Protein AF-0000000077541873 (afdb_homodimer)

Sequence (1208 aa):
MEPSPSSVKSMSNCRRSPRWKGTRMNGIYYGPSSLVYFTHRLSTFTKMDFESNFLSAPKFSPSPSHIKTSSQLQREQQDALLDLYWQGYHAVYPVLDEADFRRHYDTLWHSLTGRKPCPLVDIVIALCVHFGSSYTVSDAVALPDQPGYGFYLQSQQLLSQDLEVPSLSTVQCYFLNAIYLLALGQVNSASMIIGSAIRAAESLGLQFGNDRDEMSEGEPRLLTPDSRIWTCLTTLDTQLSLYLGRPFAIQDSQVYSMSQPEPDQVAQLTGPTFTLADVNWLRFQYERQRLFQIVREIQTELVAVSEDVLEDIDSPDFYQHPSSREKCAQYLSQQLKRLKVWIQELPEALKTPRVQGVPFSVDRSALNLSQTEPLWLQRQRLILELDYHTLIMMLTRTFNSFLPTPALGTFSSDNHCMTCVNSAIMVTNMLHQVLNDSEILTGWYQVIDWQRTATFALAGFACGYPICPLSPSARKALTRAAEVFERSGSPDMVQLAQTLKTKCLDIVQAFCARLGIVTPANTPADQQTSPETVDESSVPSTYNVMSIGEEALANIGLGNLSDDPSWAGETPSTLLWGDLMRDLDSGLASSLGHIGVTESSSQTMEPSPSSVKSMSNCRRSPRWKGTRMNGIYYGPSSLVYFTHRLSTFTKMDFESNFLSAPKFSPSPSHIKTSSQLQREQQDALLDLYWQGYHAVYPVLDEADFRRHYDTLWHSLTGRKPCPLVDIVIALCVHFGSSYTVSDAVALPDQPGYGFYLQSQQLLSQDLEVPSLSTVQCYFLNAIYLLALGQVNSASMIIGSAIRAAESLGLQFGNDRDEMSEGEPRLLTPDSRIWTCLTTLDTQLSLYLGRPFAIQDSQVYSMSQPEPDQVAQLTGPTFTLADVNWLRFQYERQRLFQIVREIQTELVAVSEDVLEDIDSPDFYQHPSSREKCAQYLSQQLKRLKVWIQELPEALKTPRVQGVPFSVDRSALNLSQTEPLWLQRQRLILELDYHTLIMMLTRTFNSFLPTPALGTFSSDNHCMTCVNSAIMVTNMLHQVLNDSEILTGWYQVIDWQRTATFALAGFACGYPICPLSPSARKALTRAAEVFERSGSPDMVQLAQTLKTKCLDIVQAFCARLGIVTPANTPADQQTSPETVDESSVPSTYNVMSIGEEALANIGLGNLSDDPSWAGETPSTLLWGDLMRDLDSGLASSLGHIGVTESSSQT

Secondary structure (DSSP, 8-state):
---------------PPPS---EEETTEEE-TTSHHHHHHHHHHHHT---GGGS---------GGGGGGGGG--HHHHHHHHHHHHHTHHHH---S-HHHHHHHHHHTEEETTEEPP-HHHHHHHHHHHHHHHHHHTTSS----SSTTHHHHHHHHHHHHTTTTS--HHHHHHHHHHHHHHHHTT-HHHHHHHHHHHHHHHHHTTGGGTT--TTS-SSS-----THHHHHHHHHHHHHHHHHHHT---SS-GGG----SSPPPHHHHHHH-TT---TT--TTHHHHHHHHHHHHHHHHHHHHHHHHHHHHHHHT-S-STT-HHHHHHHHHHHHHHTHHHHHHHHHS-GGGS--BSSS-TTSSS-PPB---SSS-HHHHHHHHHHHHHHHHHHHHHHGGG----SSPPTT-HHHHHHHHHHHHHHHHHHHHHHHHHHH-STTTT-THHHHHHHHHHHHHHHHHHHSTTSTTHHHHHHHHHHHHHHHHHTT-HHHHHHHHHHHHHHHHHHHHHHHHHT--S-----------SS-----------------HHHHHTTTTT------S-GGG----S-HHHHHHHHHHHHHHHHTT----------/---------------PPPS---EEETTEEE-TTSHHHHHHHHHHHHT---GGGS---------GGGGGGGGG--HHHHHHHHHHHHHTHHHH---S-HHHHHHHHHHTEEETTEEPP-HHHHHHHHHHHHHHHHHHTTSS----SSTTHHHHHHHHHHHHTTTTS--HHHHHHHHHHHHHHHHTT-HHHHHHHHHHHHHHHHHHTGGGTT--TTS-SSS-----HHHHHHHHHHHHHHHHHHHHT---SS-GGG----SSPPPHHHHHHH-TT---TT--TTHHHHHHHHHHHHHHHHHHHHHHHHHHHHHHHT-S-STT-HHHHHHHHHHHHHHTHHHHHHHHHS-GGGS--EESS-TTSSS-PEE---SSS-HHHHHHHHHHHHHHHHHHHHHHGGG----SSPPTT-HHHHHHHHHHHHHHHHHHHHHHHHHHH-STTTT-THHHHHHHHHHHHHHHHHHHSTTSTTHHHHHHHHHHHHHHHHHTT-HHHHHHHHHHHHHHHHHHHHHHHHHT--S-----------SS-----------------HHHHHTTTTT------S-TT-----S-HHHHHHHHHHHHHHHHTT----------

Solvent-accessible surface area (backbone atoms only — not comparable to full-atom values): 68150 Å² total; per-residue (Å²): 135,78,80,75,78,79,74,72,75,73,76,72,69,69,57,63,66,74,57,63,63,52,38,70,56,96,70,33,38,23,14,60,55,8,59,64,28,51,48,48,53,47,20,63,66,70,72,45,85,55,66,74,75,70,52,70,58,74,82,60,71,78,56,78,73,43,55,65,49,62,65,65,58,44,59,72,58,50,53,56,36,50,51,49,33,62,60,45,52,39,66,72,51,64,54,63,48,53,66,62,48,51,54,52,53,54,69,33,48,82,46,80,64,44,61,59,89,46,35,54,62,28,36,51,48,14,43,24,42,38,43,50,48,50,72,45,60,80,48,94,62,84,67,67,94,57,53,30,46,28,25,38,53,50,16,52,56,55,48,68,54,47,38,62,69,61,50,72,63,52,30,45,33,32,50,50,47,23,52,43,30,44,58,66,59,28,54,56,34,19,50,20,40,45,26,24,24,51,42,45,34,50,36,54,42,30,68,51,44,80,70,57,61,82,59,72,87,77,63,70,77,64,76,55,67,47,44,50,38,43,48,52,48,52,42,48,40,48,52,51,18,46,54,40,25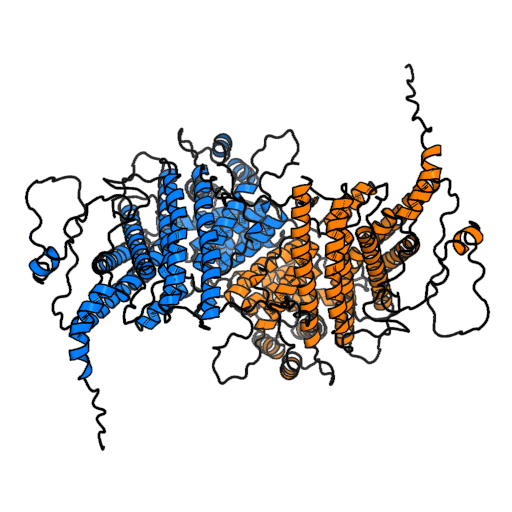,47,77,61,65,68,55,74,84,55,55,59,73,74,88,63,69,79,56,63,68,57,36,48,66,44,36,65,84,61,75,46,95,87,47,59,66,56,46,55,54,46,52,51,40,52,54,47,50,52,50,49,51,48,50,56,51,48,52,53,52,44,49,54,49,24,60,74,68,70,37,57,64,45,67,92,34,49,69,58,38,23,53,50,28,48,52,49,60,62,54,52,50,58,57,53,51,49,59,70,66,47,58,69,88,56,47,54,51,40,56,88,50,63,63,91,57,68,78,73,49,47,76,49,79,68,91,78,58,59,61,58,59,54,35,52,18,48,51,52,45,50,48,49,37,49,51,47,29,51,69,23,48,70,49,58,58,65,48,94,62,80,58,75,81,32,62,48,20,51,48,29,36,51,51,16,31,41,31,17,46,35,50,38,52,50,49,38,48,42,68,71,74,45,69,67,63,66,53,47,58,60,55,61,54,55,44,50,56,22,48,51,38,22,43,48,42,22,57,51,36,49,81,42,87,60,20,48,59,30,47,53,39,29,56,47,40,21,52,38,27,51,75,71,68,33,64,70,54,22,51,48,31,50,51,44,41,52,48,34,50,51,50,37,49,53,52,27,56,72,70,68,48,84,78,77,85,76,65,78,79,79,78,68,80,68,86,75,82,78,72,87,69,84,65,78,73,77,73,78,55,80,77,67,65,64,65,66,55,61,70,68,68,63,80,77,70,78,79,78,81,71,71,87,68,77,60,72,84,54,82,44,70,43,57,54,46,52,60,42,43,69,60,47,56,70,63,65,69,70,75,68,82,75,80,78,78,77,81,122,137,78,80,74,77,78,73,72,75,72,76,73,68,70,58,65,68,75,57,62,63,53,39,72,57,95,70,32,38,23,14,59,55,7,60,65,28,51,47,48,53,47,21,64,67,69,73,44,85,55,65,75,74,71,52,70,60,74,81,61,70,78,53,78,71,44,58,68,49,59,64,65,60,43,59,71,57,50,53,56,36,50,50,49,34,61,60,45,52,36,65,73,52,61,52,63,47,52,66,63,49,53,54,52,54,55,68,33,48,83,46,80,66,43,60,60,89,44,36,54,62,28,35,53,48,16,43,22,43,39,43,51,48,50,71,47,59,80,49,92,62,85,67,68,93,57,52,31,46,29,24,39,53,49,15,53,56,54,47,67,54,46,39,62,68,62,49,72,62,51,30,46,34,30,50,49,46,22,51,43,30,45,58,68,59,28,56,55,33,20,49,20,38,44,27,25,24,51,41,46,34,50,37,53,42,31,66,52,43,80,70,56,60,80,59,71,86,78,62,72,78,64,79,54,63,47,42,48,39,43,49,52,47,52,39,48,40,48,52,50,17,46,53,39,25,47,77,61,63,69,54,74,84,55,54,59,74,75,89,63,68,78,55,62,69,56,36,46,66,46,36,64,83,62,75,47,96,86,47,59,65,55,46,55,55,47,53,51,40,51,52,47,50,52,51,48,52,50,51,55,50,50,51,53,52,45,48,53,49,26,60,72,67,71,37,58,64,44,67,92,35,49,71,58,37,22,53,49,26,49,51,48,60,62,53,52,53,58,57,52,50,49,60,71,68,48,57,70,89,57,46,54,51,40,57,89,49,62,63,92,56,67,78,71,50,47,76,49,82,68,90,78,60,59,59,56,60,54,33,52,18,49,50,53,47,50,49,50,36,49,52,48,28,52,69,23,49,69,48,58,57,66,49,94,63,82,58,74,82,32,60,47,22,52,47,28,36,50,51,17,33,41,30,17,46,34,49,37,52,51,48,36,49,43,68,71,74,44,68,66,62,66,54,46,58,59,55,61,54,56,45,50,56,22,47,50,38,21,44,47,42,23,59,50,36,48,81,41,87,59,21,47,58,29,48,53,39,29,56,48,40,22,52,39,26,52,75,70,69,32,64,72,53,23,52,47,31,49,52,44,41,51,49,34,51,50,51,36,49,51,52,27,58,72,69,70,49,84,79,77,86,74,65,77,80,81,77,72,80,70,86,74,83,78,72,87,69,86,67,77,74,78,72,78,54,81,77,66,63,66,65,65,53,61,70,67,69,62,77,78,70,78,80,76,82,72,70,87,68,79,61,73,85,57,82,43,70,48,56,53,45,53,58,43,45,68,60,47,56,70,63,64,69,70,78,67,83,76,78,77,77,74,82,121

InterPro domains:
  IPR007219 Xylanolytic transcriptional activator, regulatory domain [PF04082] (82-264)
  IPR007219 Xylanolytic transcriptional activator, regulatory domain [SM00906] (190-265)
  IPR051127 Fungal secondary metabolite regulators [PTHR47424] (26-578)

Nearest PDB structures (foldseek):
  7woo-assembly1_C  TM=1.713E-01  e=4.174E+00  Saccharomyces cerevisiae
  6t46-assembly2_G  TM=2.284E-01  e=9.263E+00  Bacillus subtilis subsp. natto
  1p5q-assembly1_A  TM=2.040E-01  e=8.901E+00  Homo sapiens
  7woo-assembly1_C  TM=1.726E-01  e=3.791E+00  Saccharomyces cerevisiae
  6t46-assembly2_G  TM=1.375E-01  e=5.237E+00  Bacillus subtilis subsp. natto

Radius of gyration: 34.83 Å; Cα contacts (8 Å, |Δi|>4): 1444; chains: 2; bounding box: 116×115×93 Å

Structure (mmCIF, N/CA/C/O backbone):
data_AF-0000000077541873-model_v1
#
loop_
_entity.id
_entity.type
_entity.pdbx_description
1 polymer 'Fungal-specific transcription factor domain-containing protein'
#
loop_
_atom_site.group_PDB
_atom_site.id
_atom_site.type_symbol
_atom_site.label_atom_id
_atom_site.label_alt_id
_atom_site.label_comp_id
_atom_site.label_asym_id
_atom_site.label_entity_id
_atom_site.label_seq_id
_atom_site.pdbx_PDB_ins_code
_atom_site.Cartn_x
_atom_site.Cartn_y
_atom_site.Cartn_z
_atom_site.occupancy
_atom_site.B_iso_or_equiv
_atom_site.auth_seq_id
_atom_site.auth_comp_id
_atom_site.auth_asym_id
_atom_site.auth_atom_id
_atom_site.pdbx_PDB_model_num
ATOM 1 N N . MET A 1 1 ? 27.984 -4.566 48.969 1 25.05 1 MET A N 1
ATOM 2 C CA . MET A 1 1 ? 27.312 -5.371 47.969 1 25.05 1 MET A CA 1
ATOM 3 C C . MET A 1 1 ? 26.75 -4.488 46.844 1 25.05 1 MET A C 1
ATOM 5 O O . MET A 1 1 ? 25.891 -3.643 47.094 1 25.05 1 MET A O 1
ATOM 9 N N . GLU A 1 2 ? 27.484 -4.145 45.781 1 28.77 2 GLU A N 1
ATOM 10 C CA . GLU A 1 2 ? 27.375 -3.053 44.844 1 28.77 2 GLU A CA 1
ATOM 11 C C . GLU A 1 2 ? 26.25 -3.314 43.844 1 28.77 2 GLU A C 1
ATOM 13 O O . GLU A 1 2 ? 26.125 -4.43 43.312 1 28.77 2 GLU A O 1
ATOM 18 N N . PRO A 1 3 ? 25.109 -2.568 44 1 31.61 3 PRO A N 1
ATOM 19 C CA . PRO A 1 3 ? 23.891 -2.857 43.25 1 31.61 3 PRO A CA 1
ATOM 20 C C . PRO A 1 3 ? 24.141 -2.949 41.719 1 31.61 3 PRO A C 1
ATOM 22 O O . PRO A 1 3 ? 25.047 -2.285 41.219 1 31.61 3 PRO A O 1
ATOM 25 N N . SER A 1 4 ? 24.062 -4.18 41.219 1 31.34 4 SER A N 1
ATOM 26 C CA . SER A 1 4 ? 24.328 -4.523 39.812 1 31.34 4 SER A CA 1
ATOM 27 C C . SER A 1 4 ? 23.531 -3.641 38.875 1 31.34 4 SER A C 1
ATOM 29 O O . SER A 1 4 ? 22.344 -3.389 39.094 1 31.34 4 SER A O 1
ATOM 31 N N . PRO A 1 5 ? 24.156 -2.725 38.062 1 30.03 5 PRO A N 1
ATOM 32 C CA . PRO A 1 5 ? 23.594 -1.719 37.156 1 30.03 5 PRO A CA 1
ATOM 33 C C . PRO A 1 5 ? 22.609 -2.314 36.156 1 30.03 5 PRO A C 1
ATOM 35 O O . PRO A 1 5 ? 22.859 -3.391 35.625 1 30.03 5 PRO A O 1
ATOM 38 N N . SER A 1 6 ? 21.328 -2.27 36.5 1 29.52 6 SER A N 1
ATOM 39 C CA . SER A 1 6 ? 20.219 -2.664 35.625 1 29.52 6 SER A CA 1
ATOM 40 C C . SER A 1 6 ? 20.391 -2.1 34.219 1 29.52 6 SER A C 1
ATOM 42 O O . SER A 1 6 ? 20.484 -0.883 34.062 1 29.52 6 SER A O 1
ATOM 44 N N . SER A 1 7 ? 21.172 -2.764 33.375 1 28.52 7 SER A N 1
ATOM 45 C CA . SER A 1 7 ? 21.391 -2.463 31.969 1 28.52 7 SER A CA 1
ATOM 46 C C . SER A 1 7 ? 20.078 -2.189 31.234 1 28.52 7 SER A C 1
ATOM 48 O O . SER A 1 7 ? 19.25 -3.086 31.094 1 28.52 7 SER A O 1
ATOM 50 N N . VAL A 1 8 ? 19.438 -1.098 31.438 1 27.73 8 VAL A N 1
ATOM 51 C CA . VAL A 1 8 ? 18.391 -0.653 30.516 1 27.73 8 VAL A CA 1
ATOM 52 C C . VAL A 1 8 ? 18.812 -0.907 29.078 1 27.73 8 VAL A C 1
ATOM 54 O O . VAL A 1 8 ? 19.766 -0.292 28.578 1 27.73 8 VAL A O 1
ATOM 57 N N . LYS A 1 9 ? 18.781 -2.092 28.656 1 33.31 9 LYS A N 1
ATOM 58 C CA . LYS A 1 9 ? 18.859 -2.436 27.25 1 33.31 9 LYS A CA 1
ATOM 59 C C . LYS A 1 9 ? 18.203 -1.354 26.375 1 33.31 9 LYS A C 1
ATOM 61 O O . LYS A 1 9 ? 17.016 -1.085 26.516 1 33.31 9 LYS A O 1
ATOM 66 N N . SER A 1 10 ? 18.844 -0.292 26.094 1 31.42 10 SER A N 1
ATOM 67 C CA . SER A 1 10 ? 18.578 0.799 25.156 1 31.42 10 SER A CA 1
ATOM 68 C C . SER A 1 10 ? 17.75 0.32 23.969 1 31.42 10 SER A C 1
ATOM 70 O O . SER A 1 10 ? 18.141 -0.633 23.281 1 31.42 10 SER A O 1
ATOM 72 N N . MET A 1 11 ? 16.547 0.347 23.938 1 35.97 11 MET A N 1
ATOM 73 C CA . MET A 1 11 ? 15.484 0.248 22.953 1 35.97 11 MET A CA 1
ATOM 74 C C . MET A 1 11 ? 15.898 0.916 21.641 1 35.97 11 MET A C 1
ATOM 76 O O . MET A 1 11 ? 15.055 1.179 20.781 1 35.97 11 MET A O 1
ATOM 80 N N . SER A 1 12 ? 16.984 1.573 21.562 1 38.5 12 SER A N 1
ATOM 81 C CA . SER A 1 12 ? 17.266 2.217 20.281 1 38.5 12 SER A CA 1
ATOM 82 C C . SER A 1 12 ? 17.25 1.208 19.141 1 38.5 12 SER A C 1
ATOM 84 O O . SER A 1 12 ? 18.281 0.954 18.516 1 38.5 12 SER A O 1
ATOM 86 N N . ASN A 1 13 ? 16.812 0.017 19.25 1 42.41 13 ASN A N 1
ATOM 87 C CA . ASN A 1 13 ? 17.062 -0.954 18.203 1 42.41 13 ASN A CA 1
ATOM 88 C C . ASN A 1 13 ? 16.672 -0.409 16.828 1 42.41 13 ASN A C 1
ATOM 90 O O . ASN A 1 13 ? 15.484 -0.316 16.5 1 42.41 13 ASN A O 1
ATOM 94 N N . CYS A 1 14 ? 17.5 0.522 16.406 1 50.59 14 CYS A N 1
ATOM 95 C CA . CYS A 1 14 ? 17.484 0.955 15.008 1 50.59 14 CYS A CA 1
ATOM 96 C C . CYS A 1 14 ? 17.172 -0.212 14.078 1 50.59 14 CYS A C 1
ATOM 98 O O . CYS A 1 14 ? 17.922 -1.192 14.031 1 50.59 14 CYS A O 1
ATOM 100 N N . ARG A 1 15 ? 16.047 -0.416 13.812 1 60.12 15 ARG A N 1
ATOM 101 C CA . ARG A 1 15 ? 15.703 -1.483 12.875 1 60.12 15 ARG A CA 1
ATOM 102 C C . ARG A 1 15 ? 16.594 -1.424 11.641 1 60.12 15 ARG A C 1
ATOM 104 O O . ARG A 1 15 ? 16.75 -0.362 11.031 1 60.12 15 ARG A O 1
ATOM 111 N N . ARG A 1 16 ? 17.469 -2.406 11.523 1 65.25 16 ARG A N 1
ATOM 112 C CA . ARG A 1 16 ? 18.406 -2.557 10.414 1 65.25 16 ARG A CA 1
ATOM 113 C C . ARG A 1 16 ? 17.719 -3.162 9.195 1 65.25 16 ARG A C 1
ATOM 115 O O . ARG A 1 16 ? 16.719 -3.869 9.328 1 65.25 16 ARG A O 1
ATOM 122 N N . SER A 1 17 ? 18.172 -2.762 8.07 1 73.94 17 SER A N 1
ATOM 123 C CA . SER A 1 17 ? 17.719 -3.324 6.801 1 73.94 17 SER A CA 1
ATOM 124 C C . SER A 1 17 ? 17.906 -4.84 6.77 1 73.94 17 SER A C 1
ATOM 126 O O . SER A 1 17 ? 18.844 -5.367 7.359 1 73.94 17 SER A O 1
ATOM 128 N N . PRO A 1 18 ? 16.969 -5.531 6.172 1 81.69 18 PRO A N 1
ATOM 129 C CA . PRO A 1 18 ? 17.109 -6.984 6.055 1 81.69 18 PRO A CA 1
ATOM 130 C C . PRO A 1 18 ? 18.422 -7.402 5.414 1 81.69 18 PRO A C 1
ATOM 132 O O . PRO A 1 18 ? 18.922 -6.723 4.508 1 81.69 18 PRO A O 1
ATOM 135 N N . ARG A 1 19 ? 18.922 -8.43 5.863 1 82.5 19 ARG A N 1
ATOM 136 C CA . ARG A 1 19 ? 20.188 -8.93 5.332 1 82.5 19 ARG A CA 1
ATOM 137 C C . ARG A 1 19 ? 19.984 -9.656 4.008 1 82.5 19 ARG A C 1
ATOM 139 O O . ARG A 1 19 ? 20.797 -9.547 3.094 1 82.5 19 ARG A O 1
ATOM 146 N N . TRP A 1 20 ? 18.938 -10.383 3.996 1 90 20 TRP A N 1
ATOM 147 C CA . TRP A 1 20 ? 18.641 -11.133 2.779 1 90 20 TRP A CA 1
ATOM 148 C C . TRP A 1 20 ? 17.922 -10.25 1.758 1 90 20 TRP A C 1
ATOM 150 O O . TRP A 1 20 ? 16.703 -10.094 1.813 1 90 20 TRP A O 1
ATOM 160 N N . LYS A 1 21 ? 18.562 -9.742 0.713 1 86.38 21 LYS A N 1
ATOM 161 C CA . LYS A 1 21 ? 18 -8.703 -0.153 1 86.38 21 LYS A CA 1
ATOM 162 C C . LYS A 1 21 ? 17.578 -9.281 -1.497 1 86.38 21 LYS A C 1
ATOM 164 O O . LYS A 1 21 ? 16.828 -8.641 -2.25 1 86.38 21 LYS A O 1
ATOM 169 N N . GLY A 1 22 ? 17.891 -10.445 -1.858 1 91.69 22 GLY A N 1
ATOM 170 C CA . GLY A 1 22 ? 17.5 -10.969 -3.154 1 91.69 22 GLY A CA 1
ATOM 171 C C . GLY A 1 22 ? 18.391 -10.508 -4.289 1 91.69 22 GLY A C 1
ATOM 172 O O . GLY A 1 22 ? 19.609 -10.469 -4.148 1 91.69 22 GLY A O 1
ATOM 173 N N . THR A 1 23 ? 17.719 -10.164 -5.434 1 91.12 23 THR A N 1
ATOM 174 C CA . THR A 1 23 ? 18.5 -9.789 -6.598 1 91.12 23 THR A CA 1
ATOM 175 C C . THR A 1 23 ? 17.828 -8.664 -7.371 1 91.12 23 THR A C 1
ATOM 177 O O . THR A 1 23 ? 16.672 -8.305 -7.082 1 91.12 23 THR A O 1
ATOM 180 N N . ARG A 1 24 ? 18.609 -8.086 -8.258 1 88.75 24 ARG A N 1
ATOM 181 C CA . ARG A 1 24 ? 18.094 -7.082 -9.18 1 88.75 24 ARG A CA 1
ATOM 182 C C . ARG A 1 24 ? 18.234 -7.539 -10.625 1 88.75 24 ARG A C 1
ATOM 184 O O . ARG A 1 24 ? 19.281 -8.062 -11.016 1 88.75 24 ARG A O 1
ATOM 191 N N . MET A 1 25 ? 17.141 -7.453 -11.25 1 87 25 MET A N 1
ATOM 192 C CA . MET A 1 25 ? 17.141 -7.77 -12.672 1 87 25 MET A CA 1
ATOM 193 C C . MET A 1 25 ? 16.656 -6.578 -13.492 1 87 25 MET A C 1
ATOM 195 O O . MET A 1 25 ? 15.531 -6.117 -13.32 1 87 25 MET A O 1
ATOM 199 N N . ASN A 1 26 ? 17.438 -6.09 -14.352 1 81 26 ASN A N 1
ATOM 200 C CA . ASN A 1 26 ? 17.125 -4.938 -15.195 1 81 26 ASN A CA 1
ATOM 201 C C . ASN A 1 26 ? 16.641 -3.75 -14.359 1 81 26 ASN A C 1
ATOM 203 O O . ASN A 1 26 ? 15.633 -3.119 -14.688 1 81 26 ASN A O 1
ATOM 207 N N . GLY A 1 27 ? 17.219 -3.613 -13.273 1 84.19 27 GLY A N 1
ATOM 208 C CA . GLY A 1 27 ? 16.938 -2.465 -12.43 1 84.19 27 GLY A CA 1
ATOM 209 C C . GLY A 1 27 ? 15.789 -2.697 -11.461 1 84.19 27 GLY A C 1
ATOM 210 O O . GLY A 1 27 ? 15.531 -1.865 -10.594 1 84.19 27 GLY A O 1
ATOM 211 N N . ILE A 1 28 ? 15.148 -3.82 -11.586 1 91.62 28 ILE A N 1
ATOM 212 C CA . ILE A 1 28 ? 13.992 -4.113 -10.75 1 91.62 28 ILE A CA 1
ATOM 213 C C . ILE A 1 28 ? 14.391 -5.102 -9.656 1 91.62 28 ILE A C 1
ATOM 215 O O . ILE A 1 28 ? 15.102 -6.074 -9.914 1 91.62 28 ILE A O 1
ATOM 219 N N . TYR A 1 29 ? 13.969 -4.805 -8.5 1 92.81 29 TYR A N 1
ATOM 220 C CA . TYR A 1 29 ? 14.305 -5.613 -7.336 1 92.81 29 TYR A CA 1
ATOM 221 C C . TYR A 1 29 ? 13.359 -6.797 -7.199 1 92.81 29 TYR A C 1
ATOM 223 O O . TYR A 1 29 ? 12.141 -6.637 -7.309 1 92.81 29 TYR A O 1
ATOM 231 N N . TYR A 1 30 ? 13.883 -7.957 -6.949 1 94.56 30 TYR A N 1
ATOM 232 C CA . TYR A 1 30 ? 13.148 -9.18 -6.629 1 94.56 30 TYR A CA 1
ATOM 233 C C . TYR A 1 30 ? 13.688 -9.812 -5.352 1 94.56 30 TYR A C 1
ATOM 235 O O . TYR A 1 30 ? 14.891 -10.078 -5.238 1 94.56 30 TYR A O 1
ATOM 243 N N . GLY A 1 31 ? 12.82 -10.062 -4.438 1 94.5 31 GLY A N 1
ATOM 244 C CA . GLY A 1 31 ? 13.211 -10.547 -3.123 1 94.5 31 GLY A CA 1
ATOM 245 C C . GLY A 1 31 ? 13.617 -12.008 -3.127 1 94.5 31 GLY A C 1
ATOM 246 O O . GLY A 1 31 ? 13.57 -12.672 -4.168 1 94.5 31 GLY A O 1
ATOM 247 N N . PRO A 1 32 ? 13.992 -12.508 -2.012 1 93.12 32 PRO A N 1
ATOM 248 C CA . PRO A 1 32 ? 14.562 -13.852 -1.913 1 93.12 32 PRO A CA 1
ATOM 249 C C . PRO A 1 32 ? 13.547 -14.945 -2.219 1 93.12 32 PRO A C 1
ATOM 251 O O . PRO A 1 32 ? 13.914 -16.031 -2.66 1 93.12 32 PRO A O 1
ATOM 254 N N . SER A 1 33 ? 12.32 -14.703 -1.966 1 92.44 33 SER A N 1
ATOM 255 C CA . SER A 1 33 ? 11.305 -15.727 -2.186 1 92.44 33 SER A CA 1
ATOM 256 C C . SER A 1 33 ? 10.828 -15.727 -3.631 1 92.44 33 SER A C 1
ATOM 258 O O . SER A 1 33 ? 10.039 -16.594 -4.031 1 92.44 33 SER A O 1
ATOM 260 N N . SER A 1 34 ? 11.328 -14.844 -4.422 1 95.25 34 SER A N 1
ATOM 261 C CA . SER A 1 34 ? 10.844 -14.68 -5.789 1 95.25 34 SER A CA 1
ATOM 262 C C . SER A 1 34 ? 11.414 -15.75 -6.711 1 95.25 34 SER A C 1
ATOM 264 O O . SER A 1 34 ? 12.492 -16.297 -6.449 1 95.25 34 SER A O 1
ATOM 266 N N . LEU A 1 35 ? 10.633 -16.016 -7.738 1 94.19 35 LEU A N 1
ATOM 267 C CA . LEU A 1 35 ? 11.117 -16.922 -8.773 1 94.19 35 LEU A CA 1
ATOM 268 C C . LEU A 1 35 ? 12.336 -16.328 -9.484 1 94.19 35 LEU A C 1
ATOM 270 O O . LEU A 1 35 ? 13.258 -17.062 -9.852 1 94.19 35 LEU A O 1
ATOM 274 N N . VAL A 1 36 ? 12.375 -15.062 -9.625 1 93.31 36 VAL A N 1
ATOM 275 C CA . VAL A 1 36 ? 13.469 -14.383 -10.32 1 93.31 36 VAL A CA 1
ATOM 276 C C . VAL A 1 36 ? 14.773 -14.586 -9.555 1 93.31 36 VAL A C 1
ATOM 278 O O . VAL A 1 36 ? 15.82 -14.828 -10.156 1 93.31 36 VAL A O 1
ATOM 281 N N . TYR A 1 37 ? 14.703 -14.484 -8.258 1 94.12 37 TYR A N 1
ATOM 282 C CA . TYR A 1 37 ? 15.898 -14.727 -7.457 1 94.12 37 TYR A CA 1
ATOM 283 C C . TYR A 1 37 ? 16.359 -16.172 -7.598 1 94.12 37 TYR A C 1
ATOM 285 O O . TYR A 1 37 ? 17.562 -16.422 -7.715 1 94.12 37 TYR A O 1
ATOM 293 N N . PHE A 1 38 ? 15.477 -17.094 -7.531 1 95.12 38 PHE A N 1
ATOM 294 C CA . PHE A 1 38 ? 15.789 -18.5 -7.703 1 95.12 38 PHE A CA 1
ATOM 295 C C . PHE A 1 38 ? 16.453 -18.75 -9.055 1 95.12 38 PHE A C 1
ATOM 297 O O . PHE A 1 38 ? 17.453 -19.469 -9.133 1 95.12 38 PHE A O 1
ATOM 304 N N . THR A 1 39 ? 15.891 -18.156 -10.102 1 93.25 39 THR A N 1
ATOM 305 C CA . THR A 1 39 ? 16.406 -18.344 -11.445 1 93.25 39 THR A CA 1
ATOM 306 C C . THR A 1 39 ? 17.781 -17.688 -11.594 1 93.25 39 THR A C 1
ATOM 308 O O . THR A 1 39 ? 18.641 -18.172 -12.336 1 93.25 39 THR A O 1
ATOM 311 N N . HIS A 1 40 ? 17.938 -16.641 -10.938 1 92.44 40 HIS A N 1
ATOM 312 C CA . HIS A 1 40 ? 19.25 -16 -10.93 1 92.44 40 HIS A CA 1
ATOM 313 C C . HIS A 1 40 ? 20.312 -16.922 -10.344 1 92.44 40 HIS A C 1
ATOM 315 O O . HIS A 1 40 ? 21.406 -17.047 -10.891 1 92.44 40 HIS A O 1
ATOM 321 N N . ARG A 1 41 ? 19.984 -17.484 -9.242 1 93 41 ARG A N 1
ATOM 322 C CA . ARG A 1 41 ? 20.906 -18.422 -8.609 1 93 41 ARG A CA 1
ATOM 323 C C . ARG A 1 41 ? 21.156 -19.641 -9.508 1 93 41 ARG A C 1
ATOM 325 O O . ARG A 1 41 ? 22.281 -20.125 -9.609 1 93 41 ARG A O 1
ATOM 332 N N . LEU A 1 42 ? 20.078 -20.109 -10.102 1 92.94 42 LEU A N 1
ATOM 333 C CA . LEU A 1 42 ? 20.203 -21.234 -11.031 1 92.94 42 LEU A CA 1
ATOM 334 C C . LEU A 1 42 ? 21.094 -20.859 -12.203 1 92.94 42 LEU A C 1
ATOM 336 O O . LEU A 1 42 ? 21.938 -21.656 -12.633 1 92.94 42 LEU A O 1
ATOM 340 N N . SER A 1 43 ? 20.875 -19.656 -12.703 1 90.88 43 SER A N 1
ATOM 341 C CA . SER A 1 43 ? 21.688 -19.172 -13.82 1 90.88 43 SER A CA 1
ATOM 342 C C . SER A 1 43 ? 23.156 -19.094 -13.438 1 90.88 43 SER A C 1
ATOM 344 O O . SER A 1 43 ? 24.031 -19.438 -14.242 1 90.88 43 SER A O 1
ATOM 346 N N . THR A 1 44 ? 23.391 -18.625 -12.297 1 88.19 44 THR A N 1
ATOM 347 C CA . THR A 1 44 ? 24.766 -18.531 -11.805 1 88.19 44 THR A CA 1
ATOM 348 C C . THR A 1 44 ? 25.391 -19.922 -11.672 1 88.19 44 THR A C 1
ATOM 350 O O . THR A 1 44 ? 26.547 -20.125 -12.016 1 88.19 44 THR A O 1
ATOM 353 N N . PHE A 1 45 ? 24.672 -20.844 -11.242 1 88.5 45 PHE A N 1
ATOM 354 C CA . PHE A 1 45 ? 25.125 -22.203 -11.031 1 88.5 45 PHE A CA 1
ATOM 355 C C . PHE A 1 45 ? 25.391 -22.891 -12.359 1 88.5 45 PHE A C 1
ATOM 357 O O . PHE A 1 45 ? 26.406 -23.594 -12.516 1 88.5 45 PHE A O 1
ATOM 364 N N . THR A 1 46 ? 24.5 -22.719 -13.266 1 86.81 46 THR A N 1
ATOM 365 C CA . THR A 1 46 ? 24.578 -23.422 -14.539 1 86.81 46 THR A CA 1
ATOM 366 C C . THR A 1 46 ? 25.406 -22.625 -15.539 1 86.81 46 THR A C 1
ATOM 368 O O . THR A 1 46 ? 25.75 -23.125 -16.609 1 86.81 46 THR A O 1
ATOM 371 N N . LYS A 1 47 ? 25.688 -21.328 -15.25 1 81.12 47 LYS A N 1
ATOM 372 C CA . LYS A 1 47 ? 26.375 -20.406 -16.156 1 81.12 47 LYS A CA 1
ATOM 373 C C . LYS A 1 47 ? 25.562 -20.172 -17.422 1 81.12 47 LYS A C 1
ATOM 375 O O . LYS A 1 47 ? 26.141 -20.141 -18.531 1 81.12 47 LYS A O 1
ATOM 380 N N . MET A 1 48 ? 24.281 -20.25 -17.219 1 78.62 48 MET A N 1
ATOM 381 C CA . MET A 1 48 ? 23.344 -19.922 -18.297 1 78.62 48 MET A CA 1
ATOM 382 C C . MET A 1 48 ? 22.766 -18.531 -18.094 1 78.62 48 MET A C 1
ATOM 384 O O . MET A 1 48 ? 22.594 -18.078 -16.969 1 78.62 48 MET A O 1
ATOM 388 N N . ASP A 1 49 ? 22.609 -17.859 -19.219 1 71.88 49 ASP A N 1
ATOM 389 C CA . ASP A 1 49 ? 21.969 -16.547 -19.141 1 71.88 49 ASP A CA 1
ATOM 390 C C . ASP A 1 49 ? 20.469 -16.656 -19.406 1 71.88 49 ASP A C 1
ATOM 392 O O . ASP A 1 49 ? 20.047 -16.969 -20.531 1 71.88 49 ASP A O 1
ATOM 396 N N . PHE A 1 50 ? 19.766 -16.656 -18.344 1 65.88 50 PHE A N 1
ATOM 397 C CA . PHE A 1 50 ? 18.312 -16.734 -18.453 1 65.88 50 PHE A CA 1
ATOM 398 C C . PHE A 1 50 ? 17.703 -15.336 -18.594 1 65.88 50 PHE A C 1
ATOM 400 O O . PHE A 1 50 ? 16.484 -15.188 -18.672 1 65.88 50 PHE A O 1
ATOM 407 N N . GLU A 1 51 ? 18.547 -14.297 -18.484 1 59.97 51 GLU A N 1
ATOM 408 C CA . GLU A 1 51 ? 18.062 -12.922 -18.344 1 59.97 51 GLU A CA 1
ATOM 409 C C . GLU A 1 51 ? 17.062 -12.578 -19.438 1 59.97 51 GLU A C 1
ATOM 411 O O . GLU A 1 51 ? 16.094 -11.859 -19.188 1 59.97 51 GLU A O 1
ATOM 416 N N . SER A 1 52 ? 17.312 -13.109 -20.516 1 52.62 52 SER A N 1
ATOM 417 C CA . SER A 1 52 ? 16.453 -12.742 -21.641 1 52.62 52 SER A CA 1
ATOM 418 C C . SER A 1 52 ? 15.039 -13.281 -21.453 1 52.62 52 SER A C 1
ATOM 420 O O . SER A 1 52 ? 14.086 -12.75 -22.031 1 52.62 52 SER A O 1
ATOM 422 N N . ASN A 1 53 ? 14.953 -14.297 -20.656 1 53.75 53 ASN A N 1
ATOM 423 C CA . ASN A 1 53 ? 13.672 -15 -20.594 1 53.75 53 ASN A CA 1
ATOM 424 C C . ASN A 1 53 ? 12.734 -14.359 -19.578 1 53.75 53 ASN A C 1
ATOM 426 O O . ASN A 1 53 ? 11.539 -14.664 -19.562 1 53.75 53 ASN A O 1
ATOM 430 N N . PHE A 1 54 ? 13.352 -13.648 -18.703 1 53.34 54 PHE A N 1
ATOM 431 C CA . PHE A 1 54 ? 12.477 -12.969 -17.75 1 53.34 54 PHE A CA 1
ATOM 432 C C . PHE A 1 54 ? 12.125 -11.57 -18.25 1 53.34 54 PHE A C 1
ATOM 434 O O . PHE A 1 54 ? 11.445 -10.82 -17.547 1 53.34 54 PHE A O 1
ATOM 441 N N . LEU A 1 55 ? 12.734 -11.344 -19.391 1 50.09 55 LEU A N 1
ATOM 442 C CA . LEU A 1 55 ? 12.617 -9.977 -19.891 1 50.09 55 LEU A CA 1
ATOM 443 C C . LEU A 1 55 ? 11.156 -9.562 -19.984 1 50.09 55 LEU A C 1
ATOM 445 O O . LEU A 1 55 ? 10.273 -10.406 -20.156 1 50.09 55 LEU A O 1
ATOM 449 N N . SER A 1 56 ? 10.984 -8.273 -19.641 1 51.88 56 SER A N 1
ATOM 450 C CA . SER A 1 56 ? 9.883 -7.34 -19.406 1 51.88 56 SER A CA 1
ATOM 451 C C . SER A 1 56 ? 8.844 -7.43 -20.516 1 51.88 56 SER A C 1
ATOM 453 O O . SER A 1 56 ? 9.195 -7.645 -21.688 1 51.88 56 SER A O 1
ATOM 455 N N . ALA A 1 57 ? 7.707 -7.762 -20.141 1 53.34 57 ALA A N 1
ATOM 456 C CA . ALA A 1 57 ? 6.547 -7.551 -21 1 53.34 57 ALA A CA 1
ATOM 457 C C . ALA A 1 57 ? 6.809 -6.441 -22.016 1 53.34 57 ALA A C 1
ATOM 459 O O . ALA A 1 57 ? 7.48 -5.453 -21.703 1 53.34 57 ALA A O 1
ATOM 460 N N . PRO A 1 58 ? 6.75 -6.777 -23.25 1 50.47 58 PRO A N 1
ATOM 461 C CA . PRO A 1 58 ? 6.938 -5.758 -24.281 1 50.47 58 PRO A CA 1
ATOM 462 C C . PRO A 1 58 ? 6.348 -4.406 -23.891 1 50.47 58 PRO A C 1
ATOM 464 O O . PRO A 1 58 ? 5.348 -4.348 -23.172 1 50.47 58 PRO A O 1
ATOM 467 N N . LYS A 1 59 ? 7.223 -3.418 -23.969 1 53.69 59 LYS A N 1
ATOM 468 C CA . LYS A 1 59 ? 6.75 -2.045 -23.812 1 53.69 59 LYS A CA 1
ATOM 469 C C . LYS A 1 59 ? 5.508 -1.792 -24.672 1 53.69 59 LYS A C 1
ATOM 471 O O . LYS A 1 59 ? 5.488 -2.129 -25.859 1 53.69 59 LYS A O 1
ATOM 476 N N . PHE A 1 60 ? 4.402 -1.684 -23.969 1 52.53 60 PHE A N 1
ATOM 477 C CA . PHE A 1 60 ? 3.148 -1.437 -24.672 1 52.53 60 PHE A CA 1
ATOM 478 C C . PHE A 1 60 ? 3.084 0 -25.172 1 52.53 60 PHE A C 1
ATOM 480 O O . PHE A 1 60 ? 3.254 0.943 -24.406 1 52.53 60 PHE A O 1
ATOM 487 N N . SER A 1 61 ? 3.578 0.326 -26.422 1 51.41 61 SER A N 1
ATOM 488 C CA . SER A 1 61 ? 3.336 1.654 -26.969 1 51.41 61 SER A CA 1
ATOM 489 C C . SER A 1 61 ? 1.865 1.843 -27.328 1 51.41 61 SER A C 1
ATOM 491 O O . SER A 1 61 ? 1.321 1.103 -28.156 1 51.41 61 SER A O 1
ATOM 493 N N . PRO A 1 62 ? 1.204 2.547 -26.453 1 51.06 62 PRO A N 1
ATOM 494 C CA . PRO A 1 62 ? -0.194 2.783 -26.812 1 51.06 62 PRO A CA 1
ATOM 495 C C . PRO A 1 62 ? -0.344 3.336 -28.234 1 51.06 62 PRO A C 1
ATOM 497 O O . PRO A 1 62 ? 0.29 4.336 -28.578 1 51.06 62 PRO A O 1
ATOM 500 N N . SER A 1 63 ? -0.529 2.668 -29.141 1 48.19 63 SER A N 1
ATOM 501 C CA . SER A 1 63 ? -0.925 3.369 -30.359 1 48.19 63 SER A CA 1
ATOM 502 C C . SER A 1 63 ? -2.217 4.152 -30.141 1 48.19 63 SER A C 1
ATOM 504 O O . SER A 1 63 ? -3.186 3.625 -29.594 1 48.19 63 SER A O 1
ATOM 506 N N . PRO A 1 64 ? -2.18 5.48 -30.141 1 48.03 64 PRO A N 1
ATOM 507 C CA . PRO A 1 64 ? -3.369 6.328 -30.031 1 48.03 64 PRO A CA 1
ATOM 508 C C . PRO A 1 64 ? -4.613 5.676 -30.625 1 48.03 64 PRO A C 1
ATOM 510 O O . PRO A 1 64 ? -5.734 5.957 -30.203 1 48.03 64 PRO A O 1
ATOM 513 N N . SER A 1 65 ? -4.484 5.012 -31.562 1 47.97 65 SER A N 1
ATOM 514 C CA . SER A 1 65 ? -5.605 4.449 -32.312 1 47.97 65 SER A CA 1
ATOM 515 C C . SER A 1 65 ? -6.383 3.447 -31.469 1 47.97 65 SER A C 1
ATOM 517 O O . SER A 1 65 ? -7.52 3.096 -31.797 1 47.97 65 SER A O 1
ATOM 519 N N . HIS A 1 66 ? -5.875 3.002 -30.5 1 50.03 66 HIS A N 1
ATOM 520 C CA . HIS A 1 66 ? -6.465 1.883 -29.766 1 50.03 66 HIS A CA 1
ATOM 521 C C . HIS A 1 66 ? -7.578 2.355 -28.828 1 50.03 66 HIS A C 1
ATOM 523 O O . HIS A 1 66 ? -8.414 1.556 -28.406 1 50.03 66 HIS A O 1
ATOM 529 N N . ILE A 1 67 ? -7.516 3.619 -28.344 1 49.66 67 ILE A N 1
ATOM 530 C CA . ILE A 1 67 ? -8.539 4.141 -27.453 1 49.66 67 ILE A CA 1
ATOM 531 C C . ILE A 1 67 ? -9.867 4.262 -28.188 1 49.66 67 ILE A C 1
ATOM 533 O O . ILE A 1 67 ? -10.938 4.277 -27.578 1 49.66 67 ILE A O 1
ATOM 537 N N . LYS A 1 68 ? -9.906 4.52 -29.469 1 49.62 68 LYS A N 1
ATOM 538 C CA . LYS A 1 68 ? -11.117 4.742 -30.25 1 49.62 68 LYS A CA 1
ATOM 539 C C . LYS A 1 68 ? -11.992 3.494 -30.266 1 49.62 68 LYS A C 1
ATOM 541 O O . LYS A 1 68 ? -13.102 3.516 -30.812 1 49.62 68 LYS A O 1
ATOM 546 N N . THR A 1 69 ? -11.539 2.406 -29.766 1 51.06 69 THR A N 1
ATOM 547 C CA . THR A 1 69 ? -12.133 1.09 -29.953 1 51.06 69 THR A CA 1
ATOM 548 C C . THR A 1 69 ? -13.406 0.947 -29.125 1 51.06 69 THR A C 1
ATOM 550 O O . THR A 1 69 ? -14.266 0.124 -29.422 1 51.06 69 THR A O 1
ATOM 553 N N . SER A 1 70 ? -13.484 1.572 -27.906 1 52.25 70 SER A N 1
ATOM 554 C CA . SER A 1 70 ? -14.641 1.266 -27.062 1 52.25 70 SER A CA 1
ATOM 555 C C . SER A 1 70 ? -15.945 1.6 -27.781 1 52.25 70 SER A C 1
ATOM 557 O O . SER A 1 70 ? -16.953 0.922 -27.578 1 52.25 70 SER A O 1
ATOM 559 N N . SER A 1 71 ? -15.875 2.658 -28.547 1 54.66 71 SER A N 1
ATOM 560 C CA . SER A 1 71 ? -17.094 3.119 -29.203 1 54.66 71 SER A CA 1
ATOM 561 C C . SER A 1 71 ? -17.484 2.195 -30.344 1 54.66 71 SER A C 1
ATOM 563 O O . SER A 1 71 ? -18.578 2.312 -30.891 1 54.66 71 SER A O 1
ATOM 565 N N . GLN A 1 72 ? -16.672 1.129 -30.375 1 64.5 72 GLN A N 1
ATOM 566 C CA . GLN A 1 72 ? -16.938 0.528 -31.672 1 64.5 72 GLN A CA 1
ATOM 567 C C . GLN A 1 72 ? -17.703 -0.791 -31.516 1 64.5 72 GLN A C 1
ATOM 569 O O . GLN A 1 72 ? -18.234 -1.32 -32.5 1 64.5 72 GLN A O 1
ATOM 574 N N . LEU A 1 73 ? -17.797 -1.294 -30.156 1 79.88 73 LEU A N 1
ATOM 575 C CA . LEU A 1 73 ? -18.484 -2.57 -30.047 1 79.88 73 LEU A CA 1
ATOM 576 C C . LEU A 1 73 ? -19.984 -2.357 -29.844 1 79.88 73 LEU A C 1
ATOM 578 O O . LEU A 1 73 ? -20.391 -1.519 -29.047 1 79.88 73 LEU A O 1
ATOM 582 N N . GLN A 1 74 ? -20.766 -3.09 -30.641 1 82.75 74 GLN A N 1
ATOM 583 C CA . GLN A 1 74 ? -22.219 -3.027 -30.531 1 82.75 74 GLN A CA 1
ATOM 584 C C . GLN A 1 74 ? -22.688 -3.705 -29.25 1 82.75 74 GLN A C 1
ATOM 586 O O . GLN A 1 74 ? -21.922 -4.43 -28.594 1 82.75 74 GLN A O 1
ATOM 591 N N . ARG A 1 75 ? -23.906 -3.484 -28.953 1 87.56 75 ARG A N 1
ATOM 592 C CA . ARG A 1 75 ? -24.469 -3.98 -27.703 1 87.56 75 ARG A CA 1
ATOM 593 C C . ARG A 1 75 ? -24.438 -5.504 -27.656 1 87.56 75 ARG A C 1
ATOM 595 O O . ARG A 1 75 ? -24.031 -6.09 -26.656 1 87.56 75 ARG A O 1
ATOM 602 N N . GLU A 1 76 ? -24.828 -6.121 -28.734 1 85.69 76 GLU A N 1
ATOM 603 C CA . GLU A 1 76 ? -24.875 -7.582 -28.781 1 85.69 76 GLU A CA 1
ATOM 604 C C . GLU A 1 76 ? -23.484 -8.188 -28.562 1 85.69 76 GLU A C 1
ATOM 606 O O . GLU A 1 76 ? -23.359 -9.227 -27.906 1 85.69 76 GLU A O 1
ATOM 611 N N . GLN A 1 77 ? -22.531 -7.551 -29.078 1 86.06 77 GLN A N 1
ATOM 612 C CA . GLN A 1 77 ? -21.172 -8.023 -28.922 1 86.06 77 GLN A CA 1
ATOM 613 C C . GLN A 1 77 ? -20.703 -7.887 -27.469 1 86.06 77 GLN A C 1
ATOM 615 O O . GLN A 1 77 ? -20.078 -8.789 -26.922 1 86.06 77 GLN A O 1
ATOM 620 N N . GLN A 1 78 ? -21.016 -6.797 -26.844 1 89.75 78 GLN A N 1
ATOM 621 C CA . GLN A 1 78 ? -20.625 -6.59 -25.453 1 89.75 78 GLN A CA 1
ATOM 622 C C . GLN A 1 78 ? -21.375 -7.535 -24.531 1 89.75 78 GLN A C 1
ATOM 624 O O . GLN A 1 78 ? -20.797 -8.047 -23.562 1 89.75 78 GLN A O 1
ATOM 629 N N . ASP A 1 79 ? -22.625 -7.801 -24.859 1 89.62 79 ASP A N 1
ATOM 630 C CA . ASP A 1 79 ? -23.391 -8.742 -24.062 1 89.62 79 ASP A CA 1
ATOM 631 C C . ASP A 1 79 ? -22.781 -10.141 -24.109 1 89.62 79 ASP A C 1
ATOM 633 O O . ASP A 1 79 ? -22.719 -10.828 -23.078 1 89.62 79 ASP A O 1
ATOM 637 N N . ALA A 1 80 ? -22.359 -10.477 -25.234 1 88.44 80 ALA A N 1
ATOM 638 C CA . ALA A 1 80 ? -21.703 -11.781 -25.391 1 88.44 80 ALA A CA 1
ATOM 639 C C . ALA A 1 80 ? -20.406 -11.844 -24.578 1 88.44 80 ALA A C 1
ATOM 641 O O . ALA A 1 80 ? -20.078 -12.875 -24 1 88.44 80 ALA A O 1
ATOM 642 N N . LEU A 1 81 ? -19.688 -10.805 -24.625 1 89.69 81 LEU A N 1
ATOM 643 C CA . LEU A 1 81 ? -18.453 -10.727 -23.859 1 89.69 81 LEU A CA 1
ATOM 644 C C . LEU A 1 81 ? -18.75 -10.797 -22.359 1 89.69 81 LEU A C 1
ATOM 646 O O . LEU A 1 81 ? -18.031 -11.477 -21.609 1 89.69 81 LEU A O 1
ATOM 650 N N . LEU A 1 82 ? -19.75 -10.141 -21.922 1 92.44 82 LEU A N 1
ATOM 651 C CA . LEU A 1 82 ? -20.094 -10.125 -20.5 1 92.44 82 LEU A CA 1
ATOM 652 C C . LEU A 1 82 ? -20.469 -11.523 -20.016 1 92.44 82 LEU A C 1
ATOM 654 O O . LEU A 1 82 ? -20.234 -11.867 -18.859 1 92.44 82 LEU A O 1
ATOM 658 N N . ASP A 1 83 ? -20.969 -12.305 -20.891 1 88.38 83 ASP A N 1
ATOM 659 C CA . ASP A 1 83 ? -21.297 -13.68 -20.531 1 88.38 83 ASP A CA 1
ATOM 660 C C . ASP A 1 83 ? -20.047 -14.477 -20.203 1 88.38 83 ASP A C 1
ATOM 662 O O . ASP A 1 83 ? -20.062 -15.344 -19.328 1 88.38 83 ASP A O 1
ATOM 666 N N . LEU A 1 84 ? -18.984 -14.148 -20.844 1 87 84 LEU A N 1
ATOM 667 C CA . LEU A 1 84 ? -17.719 -14.805 -20.562 1 87 84 LEU A CA 1
ATOM 668 C C . LEU A 1 84 ? -17.234 -14.453 -19.156 1 87 84 LEU A C 1
ATOM 670 O O . LEU A 1 84 ? -16.672 -15.305 -18.469 1 87 84 LEU A O 1
ATOM 674 N N . TYR A 1 85 ? -17.5 -13.234 -18.828 1 92.75 85 TYR A N 1
ATOM 675 C CA . TYR A 1 85 ? -17.094 -12.812 -17.5 1 92.75 85 TYR A CA 1
ATOM 676 C C . TYR A 1 85 ? -17.828 -13.617 -16.422 1 92.75 85 TYR A C 1
ATOM 678 O O . TYR A 1 85 ? -17.203 -14.125 -15.492 1 92.75 85 TYR A O 1
ATOM 686 N N . TRP A 1 86 ? -19.062 -13.727 -16.547 1 90.56 86 TRP A N 1
ATOM 687 C CA . TRP A 1 86 ? -19.906 -14.336 -15.523 1 90.56 86 TRP A CA 1
ATOM 688 C C . TRP A 1 86 ? -19.656 -15.836 -15.438 1 90.56 86 TRP A C 1
ATOM 690 O O . TRP A 1 86 ? -19.734 -16.422 -14.352 1 90.56 86 TRP A O 1
ATOM 700 N N . GLN A 1 87 ? -19.188 -16.422 -16.5 1 83.81 87 GLN A N 1
ATOM 701 C CA . GLN A 1 87 ? -18.953 -17.859 -16.516 1 83.81 87 GLN A CA 1
ATOM 702 C C . GLN A 1 87 ? -17.516 -18.188 -16.109 1 83.81 87 GLN A C 1
ATOM 704 O O . GLN A 1 87 ? -17.219 -19.312 -15.695 1 83.81 87 GLN A O 1
ATOM 709 N N . GLY A 1 88 ? -16.719 -17.219 -16.188 1 88.5 88 GLY A N 1
ATOM 710 C CA . GLY A 1 88 ? -15.305 -17.484 -15.945 1 88.5 88 GLY A CA 1
ATOM 711 C C . GLY A 1 88 ? -14.766 -16.719 -14.75 1 88.5 88 GLY A C 1
ATOM 712 O O . GLY A 1 88 ? -14.719 -17.266 -13.633 1 88.5 88 GLY A O 1
ATOM 713 N N . TYR A 1 89 ? -14.617 -15.445 -14.922 1 92.81 89 TYR A N 1
ATOM 714 C CA . TYR A 1 89 ? -13.922 -14.633 -13.93 1 92.81 89 TYR A CA 1
ATOM 715 C C . TYR A 1 89 ? -14.766 -14.492 -12.664 1 92.81 89 TYR A C 1
ATOM 717 O O . TYR A 1 89 ? -14.227 -14.461 -11.555 1 92.81 89 TYR A O 1
ATOM 725 N N . HIS A 1 90 ? -16.016 -14.406 -12.789 1 93.81 90 HIS A N 1
ATOM 726 C CA . HIS A 1 90 ? -16.891 -14.195 -11.641 1 93.81 90 HIS A CA 1
ATOM 727 C C . HIS A 1 90 ? -16.844 -15.383 -10.688 1 93.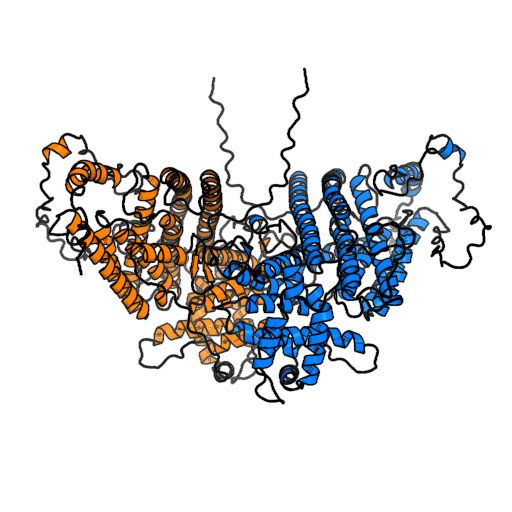81 90 HIS A C 1
ATOM 729 O O . HIS A 1 90 ? -16.922 -15.211 -9.469 1 93.81 90 HIS A O 1
ATOM 735 N N . ALA A 1 91 ? -16.688 -16.531 -11.227 1 92.5 91 ALA A N 1
ATOM 736 C CA . ALA A 1 91 ? -16.625 -17.734 -10.414 1 92.5 91 ALA A CA 1
ATOM 737 C C . ALA A 1 91 ? -15.344 -17.797 -9.594 1 92.5 91 ALA A C 1
ATOM 739 O O . ALA A 1 91 ? -15.305 -18.438 -8.539 1 92.5 91 ALA A O 1
ATOM 740 N N . VAL A 1 92 ? -14.352 -17.141 -10.039 1 94.19 92 VAL A N 1
ATOM 741 C CA . VAL A 1 92 ? -13.047 -17.188 -9.375 1 94.19 92 VAL A CA 1
ATOM 742 C C . VAL A 1 92 ? -12.867 -15.938 -8.516 1 94.19 92 VAL A C 1
ATOM 744 O O . VAL A 1 92 ? -12.312 -16.016 -7.418 1 94.19 92 VAL A O 1
ATOM 747 N N . TYR A 1 93 ? -13.328 -14.844 -9.078 1 94.88 93 TYR A N 1
ATOM 748 C CA . TYR A 1 93 ? -13.25 -13.562 -8.391 1 94.88 93 TYR A CA 1
ATOM 749 C C . TYR A 1 93 ? -14.633 -12.953 -8.219 1 94.88 93 TYR A C 1
ATOM 751 O O . TYR A 1 93 ? -15.031 -12.086 -9.008 1 94.88 93 TYR A O 1
ATOM 759 N N . PRO A 1 94 ? -15.281 -13.336 -7.156 1 93.38 94 PRO A N 1
ATOM 760 C CA . PRO A 1 94 ? -16.656 -12.836 -6.977 1 93.38 94 PRO A CA 1
ATOM 761 C C . PRO A 1 94 ? -16.688 -11.445 -6.355 1 93.38 94 PRO A C 1
ATOM 763 O O . PRO A 1 94 ? -17.281 -11.25 -5.293 1 93.38 94 PRO A O 1
ATOM 766 N N . VAL A 1 95 ? -16.266 -10.477 -7.09 1 94.19 95 VAL A N 1
ATOM 767 C CA . VAL A 1 95 ? -16.156 -9.125 -6.547 1 94.19 95 VAL A CA 1
ATOM 768 C C . VAL A 1 95 ? -17.312 -8.266 -7.043 1 94.19 95 VAL A C 1
ATOM 770 O O . VAL A 1 95 ? -17.484 -7.129 -6.602 1 94.19 95 VAL A O 1
ATOM 773 N N . LEU A 1 96 ? -18.109 -8.812 -7.973 1 93.12 96 LEU A N 1
ATOM 774 C CA . LEU A 1 96 ? -19.25 -8.094 -8.508 1 93.12 96 LEU A CA 1
ATOM 775 C C . LEU A 1 96 ? -20.547 -8.82 -8.172 1 93.12 96 LEU A C 1
ATOM 777 O O . LEU A 1 96 ? -20.547 -10.031 -7.941 1 93.12 96 LEU A O 1
ATOM 781 N N . ASP A 1 97 ? -21.547 -8.008 -8.07 1 87.38 97 ASP A N 1
ATOM 782 C CA . ASP A 1 97 ? -22.906 -8.539 -8.062 1 87.38 97 ASP A CA 1
ATOM 783 C C . ASP A 1 97 ? -23.531 -8.484 -9.461 1 87.38 97 ASP A C 1
ATOM 785 O O . ASP A 1 97 ? -23.688 -7.41 -10.031 1 87.38 97 ASP A O 1
ATOM 789 N N . GLU A 1 98 ? -23.938 -9.617 -9.93 1 89.44 98 GLU A N 1
ATOM 790 C CA . GLU A 1 98 ? -24.359 -9.703 -11.32 1 89.44 98 GLU A CA 1
ATOM 791 C C . GLU A 1 98 ? -25.609 -8.883 -11.57 1 89.44 98 GLU A C 1
ATOM 793 O O . GLU A 1 98 ? -25.703 -8.164 -12.57 1 89.44 98 GLU A O 1
ATOM 798 N N . ALA A 1 99 ? -26.547 -8.984 -10.68 1 87.19 99 ALA A N 1
ATOM 799 C CA . ALA A 1 99 ? -27.812 -8.281 -10.867 1 87.19 99 ALA A CA 1
ATOM 800 C C . ALA A 1 99 ? -27.594 -6.77 -10.852 1 87.19 99 ALA A C 1
ATOM 802 O O . ALA A 1 99 ? -28.109 -6.055 -11.727 1 87.19 99 ALA A O 1
ATOM 803 N N . ASP A 1 100 ? -26.859 -6.336 -9.938 1 87.5 100 ASP A N 1
ATOM 804 C CA . ASP A 1 100 ? -26.578 -4.906 -9.828 1 87.5 100 ASP A CA 1
ATOM 805 C C . ASP A 1 100 ? -25.781 -4.406 -11.023 1 87.5 100 ASP A C 1
ATOM 807 O O . ASP A 1 100 ? -26.016 -3.307 -11.523 1 87.5 100 ASP A O 1
ATOM 811 N N . PHE A 1 101 ? -24.875 -5.195 -11.484 1 93.06 101 PHE A N 1
ATOM 812 C CA . PHE A 1 101 ? -24.031 -4.836 -12.625 1 93.06 101 PHE A CA 1
ATOM 813 C C . PHE A 1 101 ? -24.859 -4.723 -13.898 1 93.06 101 PHE A C 1
ATOM 815 O O . PHE A 1 101 ? -24.734 -3.754 -14.648 1 93.06 101 PHE A O 1
ATOM 822 N N . ARG A 1 102 ? -25.703 -5.656 -14.109 1 91.5 102 ARG A N 1
ATOM 823 C CA . ARG A 1 102 ? -26.516 -5.668 -15.32 1 91.5 102 ARG A CA 1
ATOM 824 C C . ARG A 1 102 ? -27.5 -4.5 -15.328 1 91.5 102 ARG A C 1
ATOM 826 O O . ARG A 1 102 ? -27.734 -3.891 -16.375 1 91.5 102 ARG A O 1
ATOM 833 N N . ARG A 1 103 ? -28.047 -4.238 -14.156 1 92.31 103 ARG A N 1
ATOM 834 C CA . ARG A 1 103 ? -28.938 -3.092 -14.055 1 92.31 103 ARG A CA 1
ATOM 835 C C . ARG A 1 103 ? -28.219 -1.799 -14.414 1 92.31 103 ARG A C 1
ATOM 837 O O . ARG A 1 103 ? -28.719 -0.992 -15.195 1 92.31 103 ARG A O 1
ATOM 844 N N . HIS A 1 104 ? -27.094 -1.68 -13.859 1 93.5 104 HIS A N 1
ATOM 845 C CA . HIS A 1 104 ? -26.297 -0.49 -14.133 1 93.5 104 HIS A CA 1
ATOM 846 C C . HIS A 1 104 ? -25.891 -0.433 -15.602 1 93.5 104 HIS A C 1
ATOM 848 O O . HIS A 1 104 ? -25.969 0.622 -16.234 1 93.5 104 HIS A O 1
ATOM 854 N N . TYR A 1 105 ? -25.5 -1.543 -16.125 1 94.75 105 TYR A N 1
ATOM 855 C CA . TYR A 1 105 ? -25.078 -1.659 -17.516 1 94.75 105 TYR A CA 1
ATOM 856 C C . TYR A 1 105 ? -26.203 -1.245 -18.453 1 94.75 105 TYR A C 1
ATOM 858 O O . TYR A 1 105 ? -25.969 -0.544 -19.453 1 94.75 105 TYR A O 1
ATOM 866 N N . ASP A 1 106 ? -27.375 -1.532 -18.141 1 93.56 106 ASP A N 1
ATOM 867 C CA . ASP A 1 106 ? -28.516 -1.201 -18.969 1 93.56 106 ASP A CA 1
ATOM 868 C C . ASP A 1 106 ? -28.781 0.304 -18.969 1 93.56 106 ASP A C 1
ATOM 870 O O . ASP A 1 106 ? -29.188 0.862 -20 1 93.56 106 ASP A O 1
ATOM 874 N N . THR A 1 107 ? -28.438 0.926 -17.891 1 93.62 107 THR A N 1
ATOM 875 C CA . THR A 1 107 ? -28.688 2.361 -17.781 1 93.62 107 THR A CA 1
ATOM 876 C C . THR A 1 107 ? -27.688 3.141 -18.641 1 93.62 107 THR A C 1
ATOM 878 O O . THR A 1 107 ? -27.922 4.309 -18.969 1 93.62 107 THR A O 1
ATOM 881 N N . LEU A 1 108 ? -26.625 2.525 -19 1 93.69 108 LEU A N 1
ATOM 882 C CA . LEU A 1 108 ? -25.562 3.219 -19.719 1 93.69 108 LEU A CA 1
ATOM 883 C C . LEU A 1 108 ? -25.906 3.334 -21.203 1 93.69 108 LEU A C 1
ATOM 885 O O . LEU A 1 108 ? -25.266 4.105 -21.938 1 93.69 108 LEU A O 1
ATOM 889 N N . TRP A 1 109 ? -26.859 2.537 -21.609 1 90.19 109 TRP A N 1
ATOM 890 C CA . TRP A 1 109 ? -27.203 2.52 -23.016 1 90.19 109 TRP A CA 1
ATOM 891 C C . TRP A 1 109 ? -28.297 3.521 -23.328 1 90.19 109 TRP A C 1
ATOM 893 O O . TRP A 1 109 ? -29.406 3.432 -22.781 1 90.19 109 TRP A O 1
ATOM 903 N N . HIS A 1 110 ? -27.859 4.684 -23.938 1 79.88 110 HIS A N 1
ATOM 904 C CA . HIS A 1 110 ? -28.875 5.621 -24.406 1 79.88 110 HIS A CA 1
ATOM 905 C C . HIS A 1 110 ? -29.281 5.316 -25.844 1 79.88 110 HIS A C 1
ATOM 907 O O . HIS A 1 110 ? -30.391 5.656 -26.266 1 79.88 110 HIS A O 1
ATOM 913 N N . SER A 1 111 ? -28.344 4.969 -26.609 1 74 111 SER A N 1
ATOM 914 C CA . SER A 1 111 ? -28.594 4.543 -27.984 1 74 111 SER A CA 1
ATOM 915 C C . SER A 1 111 ? -27.969 3.178 -28.266 1 74 111 SER A C 1
ATOM 917 O O . SER A 1 111 ? -27.141 2.697 -27.484 1 74 111 SER A O 1
ATOM 919 N N . LEU A 1 112 ? -28.578 2.625 -29.344 1 66 112 LEU A N 1
ATOM 920 C CA . LEU A 1 112 ? -28.109 1.285 -29.672 1 66 112 LEU A CA 1
ATOM 921 C C . LEU A 1 112 ? -26.656 1.312 -30.125 1 66 112 LEU A C 1
ATOM 923 O O . LEU A 1 112 ? -25.969 0.288 -30.078 1 66 112 LEU A O 1
ATOM 927 N N . THR A 1 113 ? -26.156 2.445 -30.438 1 66.38 113 THR A N 1
ATOM 928 C CA . THR A 1 113 ? -24.844 2.498 -31.078 1 66.38 113 THR A CA 1
ATOM 929 C C . THR A 1 113 ? -23.766 2.871 -30.078 1 66.38 113 THR A C 1
ATOM 931 O O . THR A 1 113 ? -22.578 2.648 -30.312 1 66.38 113 THR A O 1
ATOM 934 N N . GLY A 1 114 ? -24.234 3.277 -28.859 1 78.25 114 GLY A N 1
ATOM 935 C CA . GLY A 1 114 ? -23.125 3.646 -28 1 78.25 114 GLY A CA 1
ATOM 936 C C . GLY A 1 114 ? -23.531 3.783 -26.531 1 78.25 114 GLY A C 1
ATOM 937 O O . GLY A 1 114 ? -24.641 4.23 -26.234 1 78.25 114 GLY A O 1
ATOM 938 N N . ARG A 1 115 ? -22.672 3.18 -25.641 1 87.12 115 ARG A N 1
ATOM 939 C CA . ARG A 1 115 ? -22.938 3.336 -24.219 1 87.12 115 ARG A CA 1
ATOM 940 C C . ARG A 1 115 ? -22.031 4.406 -23.609 1 87.12 115 ARG A C 1
ATOM 942 O O . ARG A 1 115 ? -20.953 4.695 -24.125 1 87.12 115 ARG A O 1
ATOM 949 N N . LYS A 1 116 ? -22.531 5.004 -22.594 1 89.88 116 LYS A N 1
ATOM 950 C CA . LYS A 1 116 ? -21.719 5.922 -21.828 1 89.88 116 LYS A CA 1
ATOM 951 C C . LYS A 1 116 ? -20.531 5.199 -21.188 1 89.88 116 LYS A C 1
ATOM 953 O O . LYS A 1 116 ? -20.656 4.078 -20.703 1 89.88 116 LYS A O 1
ATOM 958 N N . PRO A 1 117 ? -19.391 5.875 -21.266 1 89.56 117 PRO A N 1
ATOM 959 C CA . PRO A 1 117 ? -18.219 5.254 -20.641 1 89.56 117 PRO A CA 1
ATOM 960 C C . PRO A 1 117 ? -18.391 5.062 -19.125 1 89.56 117 PRO A C 1
ATOM 962 O O . PRO A 1 117 ? -19 5.906 -18.453 1 89.56 117 PRO A O 1
ATOM 965 N N . CYS A 1 118 ? -17.953 3.947 -18.688 1 94.31 118 CYS A N 1
ATOM 966 C CA . CYS A 1 118 ? -17.984 3.564 -17.266 1 94.31 118 CYS A CA 1
ATOM 967 C C . CYS A 1 118 ? -16.766 2.717 -16.906 1 94.31 118 CYS A C 1
ATOM 969 O O . CYS A 1 118 ? -16.516 1.688 -17.531 1 94.31 118 CYS A O 1
ATOM 971 N N . PRO A 1 119 ? -16.078 3.156 -15.922 1 95.12 119 PRO A N 1
ATOM 972 C CA . PRO A 1 119 ? -14.82 2.461 -15.617 1 95.12 119 PRO A CA 1
ATOM 973 C C . PRO A 1 119 ? -15.023 0.974 -15.336 1 95.12 119 PRO A C 1
ATOM 975 O O . PRO A 1 119 ? -14.281 0.137 -15.859 1 95.12 119 PRO A O 1
ATOM 978 N N . LEU A 1 120 ? -15.992 0.608 -14.602 1 96.5 120 LEU A N 1
ATOM 979 C CA . LEU A 1 120 ? -16.219 -0.776 -14.195 1 96.5 120 LEU A CA 1
ATOM 980 C C . LEU A 1 120 ? -16.594 -1.642 -15.398 1 96.5 120 LEU A C 1
ATOM 982 O O . LEU A 1 120 ? -16.047 -2.732 -15.57 1 96.5 120 LEU A O 1
ATOM 986 N N . VAL A 1 121 ? -17.5 -1.158 -16.203 1 96.44 121 VAL A N 1
ATOM 987 C CA . VAL A 1 121 ? -17.938 -1.918 -17.375 1 96.44 121 VAL A CA 1
ATOM 988 C C . VAL A 1 121 ? -16.766 -2.047 -18.359 1 96.44 121 VAL A C 1
ATOM 990 O O . VAL A 1 121 ? -16.562 -3.113 -18.953 1 96.44 121 VAL A O 1
ATOM 993 N N . ASP A 1 122 ? -16.031 -1.021 -18.516 1 95.19 122 ASP A N 1
ATOM 994 C CA . ASP A 1 122 ? -14.914 -1.015 -19.453 1 95.19 122 ASP A CA 1
ATOM 995 C C . ASP A 1 122 ? -13.859 -2.047 -19.078 1 95.19 122 ASP A C 1
ATOM 997 O O . ASP A 1 122 ? -13.336 -2.758 -19.938 1 95.19 122 ASP A O 1
ATOM 1001 N N . ILE A 1 123 ? -13.539 -2.133 -17.812 1 96.81 123 ILE A N 1
ATOM 1002 C CA . ILE A 1 123 ? -12.492 -3.064 -17.391 1 96.81 123 ILE A CA 1
ATOM 1003 C C . ILE A 1 123 ? -13.008 -4.5 -17.531 1 96.81 123 ILE A C 1
ATOM 1005 O O . ILE A 1 123 ? -12.242 -5.406 -17.859 1 96.81 123 ILE A O 1
ATOM 1009 N N . VAL A 1 124 ? -14.281 -4.719 -17.25 1 96.94 124 VAL A N 1
ATOM 1010 C CA . VAL A 1 124 ? -14.844 -6.055 -17.422 1 96.94 124 VAL A CA 1
ATOM 1011 C C . VAL A 1 124 ? -14.781 -6.457 -18.891 1 96.94 124 VAL A C 1
ATOM 1013 O O . VAL A 1 124 ? -14.398 -7.586 -19.219 1 96.94 124 VAL A O 1
ATOM 1016 N N . ILE A 1 125 ? -15.117 -5.539 -19.75 1 94.38 125 ILE A N 1
ATOM 1017 C CA . ILE A 1 125 ? -15.055 -5.809 -21.188 1 94.38 125 ILE A CA 1
ATOM 1018 C C . ILE A 1 125 ? -13.609 -6.066 -21.594 1 94.38 125 ILE A C 1
ATOM 1020 O O . ILE A 1 125 ? -13.344 -6.969 -22.391 1 94.38 125 ILE A O 1
ATOM 1024 N N . ALA A 1 126 ? -12.672 -5.27 -21.047 1 93.88 126 ALA A N 1
ATOM 1025 C CA . ALA A 1 126 ? -11.258 -5.48 -21.344 1 93.88 126 ALA A CA 1
ATOM 1026 C C . ALA A 1 126 ? -10.836 -6.902 -21 1 93.88 126 ALA A C 1
ATOM 1028 O O . ALA A 1 126 ? -10.164 -7.566 -21.797 1 93.88 126 ALA A O 1
ATOM 1029 N N . LEU A 1 127 ? -11.242 -7.402 -19.875 1 94.62 127 LEU A N 1
ATOM 1030 C CA . LEU A 1 127 ? -10.914 -8.75 -19.422 1 94.62 127 LEU A CA 1
ATOM 1031 C C . LEU A 1 127 ? -11.508 -9.797 -20.359 1 94.62 127 LEU A C 1
ATOM 1033 O O . LEU A 1 127 ? -10.828 -10.773 -20.703 1 94.62 127 LEU A O 1
ATOM 1037 N N . CYS A 1 128 ? -12.695 -9.516 -20.734 1 92.19 128 CYS A N 1
ATOM 1038 C CA . CYS A 1 128 ? -13.398 -10.484 -21.578 1 92.19 128 CYS A CA 1
ATOM 1039 C C . CYS A 1 128 ? -12.812 -10.508 -22.984 1 92.19 128 CYS A C 1
ATOM 1041 O O . CYS A 1 128 ? -12.766 -11.562 -23.625 1 92.19 128 CYS A O 1
ATOM 1043 N N . VAL A 1 129 ? -12.469 -9.344 -23.469 1 90.19 129 VAL A N 1
ATOM 1044 C CA . VAL A 1 129 ? -11.82 -9.289 -24.781 1 90.19 129 VAL A CA 1
ATOM 1045 C C . VAL A 1 129 ? -10.516 -10.094 -24.75 1 90.19 129 VAL A C 1
ATOM 1047 O O . VAL A 1 129 ? -10.234 -10.875 -25.656 1 90.19 129 VAL A O 1
ATOM 1050 N N . HIS A 1 130 ? -9.789 -9.945 -23.703 1 88.75 130 HIS A N 1
ATOM 1051 C CA . HIS A 1 130 ? -8.555 -10.695 -23.547 1 88.75 130 HIS A CA 1
ATOM 1052 C C . HIS A 1 130 ? -8.828 -12.195 -23.453 1 88.75 130 HIS A C 1
ATOM 1054 O O . HIS A 1 130 ? -8.148 -13 -24.094 1 88.75 130 HIS A O 1
ATOM 1060 N N . PHE A 1 131 ? -9.773 -12.531 -22.688 1 85.94 131 PHE A N 1
ATOM 1061 C CA . PHE A 1 131 ? -10.164 -13.922 -22.484 1 85.94 131 PHE A CA 1
ATOM 1062 C C . PHE A 1 131 ? -10.633 -14.562 -23.781 1 85.94 131 PHE A C 1
ATOM 1064 O O . PHE A 1 131 ? -10.297 -15.711 -24.062 1 85.94 131 PHE A O 1
ATOM 1071 N N . GLY A 1 132 ? -11.391 -13.836 -24.484 1 80.94 132 GLY A N 1
ATOM 1072 C CA . GLY A 1 132 ? -11.922 -14.336 -25.734 1 80.94 132 GLY A CA 1
ATOM 1073 C C . GLY A 1 132 ? -10.859 -14.516 -26.812 1 80.94 132 GLY A C 1
ATOM 1074 O O . GLY A 1 132 ? -10.984 -15.383 -27.672 1 80.94 132 GLY A O 1
ATOM 1075 N N . SER A 1 133 ? -9.883 -13.688 -26.734 1 77.25 133 SER A N 1
ATOM 1076 C CA . SER A 1 133 ? -8.812 -13.773 -27.734 1 77.25 133 SER A CA 1
ATOM 1077 C C . SER A 1 133 ? -8.047 -15.086 -27.594 1 77.25 133 SER A C 1
ATOM 1079 O O . SER A 1 133 ? -7.402 -15.531 -28.547 1 77.25 133 SER A O 1
ATOM 1081 N N . SER A 1 134 ? -8.094 -15.641 -26.5 1 67.19 134 SER A N 1
ATOM 1082 C CA . SER A 1 134 ? -7.398 -16.906 -26.266 1 67.19 134 SER A CA 1
ATOM 1083 C C . SER A 1 134 ? -8.078 -18.062 -26.984 1 67.19 134 SER A C 1
ATOM 1085 O O . SER A 1 134 ? -7.445 -19.078 -27.281 1 67.19 134 SER A O 1
ATOM 1087 N N . TYR A 1 135 ? -9.414 -17.844 -27.203 1 62.53 135 TYR A N 1
ATOM 1088 C CA . TYR A 1 135 ? -10.172 -18.875 -27.891 1 62.53 135 TYR A CA 1
ATOM 1089 C C . TYR A 1 135 ? -9.945 -18.797 -29.406 1 62.53 135 TYR A C 1
ATOM 1091 O O . TYR A 1 135 ? -10.148 -19.781 -30.109 1 62.53 135 TYR A O 1
ATOM 1099 N N . THR A 1 136 ? -9.594 -17.609 -29.797 1 55.47 136 THR A N 1
ATOM 1100 C CA . THR A 1 136 ? -9.461 -17.438 -31.234 1 55.47 136 THR A CA 1
ATOM 1101 C C . THR A 1 136 ? -8.016 -17.656 -31.672 1 55.47 136 THR A C 1
ATOM 1103 O O . THR A 1 136 ? -7.695 -17.562 -32.844 1 55.47 136 THR A O 1
ATOM 1106 N N . VAL A 1 137 ? -7.016 -17.547 -30.797 1 50.62 137 VAL A N 1
ATOM 1107 C CA . VAL A 1 137 ? -5.609 -17.688 -31.172 1 50.62 137 VAL A CA 1
ATOM 1108 C C . VAL A 1 137 ? -5.43 -18.891 -32.094 1 50.62 137 VAL A C 1
ATOM 1110 O O . VAL A 1 137 ? -4.465 -18.969 -32.875 1 50.62 137 VAL A O 1
ATOM 1113 N N . SER A 1 138 ? -6.227 -19.844 -32.062 1 43.62 138 SER A N 1
ATOM 1114 C CA . SER A 1 138 ? -5.934 -20.875 -33.031 1 43.62 138 SER A CA 1
ATOM 1115 C C . SER A 1 138 ? -6.031 -20.344 -34.438 1 43.62 138 SER A C 1
ATOM 1117 O O . SER A 1 138 ? -5.48 -20.922 -35.375 1 43.62 138 SER A O 1
ATOM 1119 N N . ASP A 1 139 ? -7.008 -19.453 -34.688 1 44.34 139 ASP A N 1
ATOM 1120 C CA . ASP A 1 139 ? -7.18 -19.109 -36.094 1 44.34 139 ASP A CA 1
ATOM 1121 C C . ASP A 1 139 ? -6.273 -17.938 -36.5 1 44.34 139 ASP A C 1
ATOM 1123 O O . ASP A 1 139 ? -5.887 -17.141 -35.656 1 44.34 139 ASP A O 1
ATOM 1127 N N . ALA A 1 140 ? -5.602 -17.969 -37.719 1 39.94 140 ALA A N 1
ATOM 1128 C CA . ALA A 1 140 ? -4.668 -17.141 -38.469 1 39.94 140 ALA A CA 1
ATOM 1129 C C . ALA A 1 140 ? -4.918 -15.648 -38.219 1 39.94 140 ALA A C 1
ATOM 1131 O O . ALA A 1 140 ? -4.422 -14.797 -38.969 1 39.94 140 ALA A O 1
ATOM 1132 N N . VAL A 1 141 ? -5.902 -15.242 -37.438 1 40.94 141 VAL A N 1
ATOM 1133 C CA . VAL A 1 141 ? -6.156 -13.805 -37.438 1 40.94 141 VAL A CA 1
ATOM 1134 C C . VAL A 1 141 ? -5.234 -13.117 -36.406 1 40.94 141 VAL A C 1
ATOM 1136 O O . VAL A 1 141 ? -5.129 -13.547 -35.281 1 40.94 141 VAL A O 1
ATOM 1139 N N . ALA A 1 142 ? -4.383 -12.281 -36.938 1 42.59 142 ALA A N 1
ATOM 1140 C CA . ALA A 1 142 ? -3.43 -11.422 -36.25 1 42.59 142 ALA A CA 1
ATOM 1141 C C . ALA A 1 142 ? -4.082 -10.734 -35.062 1 42.59 142 ALA A C 1
ATOM 1143 O O . ALA A 1 142 ? -4.898 -9.82 -35.219 1 42.59 142 ALA A O 1
ATOM 1144 N N . LEU A 1 143 ? -4.336 -11.32 -33.906 1 51.97 143 LEU A N 1
ATOM 1145 C CA . LEU A 1 143 ? -4.875 -10.672 -32.688 1 51.97 143 LEU A CA 1
ATOM 1146 C C . LEU A 1 143 ? -4 -9.5 -32.281 1 51.97 143 LEU A C 1
ATOM 1148 O O . LEU A 1 143 ? -2.779 -9.531 -32.438 1 51.97 143 LEU A O 1
ATOM 1152 N N . PRO A 1 144 ? -4.68 -8.375 -32 1 56.56 144 PRO A N 1
ATOM 1153 C CA . PRO A 1 144 ? -3.877 -7.254 -31.531 1 56.56 144 PRO A CA 1
ATOM 1154 C C . PRO A 1 144 ? -2.977 -7.641 -30.359 1 56.56 144 PRO A C 1
ATOM 1156 O O . PRO A 1 144 ? -3.287 -8.578 -29.609 1 56.56 144 PRO A O 1
ATOM 1159 N N . ASP A 1 145 ? -1.821 -7.238 -30.281 1 62.47 145 ASP A N 1
ATOM 1160 C CA . ASP A 1 145 ? -0.777 -7.516 -29.297 1 62.47 145 ASP A CA 1
ATOM 1161 C C . ASP A 1 145 ? -1.301 -7.344 -27.875 1 62.47 145 ASP A C 1
ATOM 1163 O O . ASP A 1 145 ? -0.889 -8.062 -26.969 1 62.47 145 ASP A O 1
ATOM 1167 N N . GLN A 1 146 ? -2.34 -6.461 -27.703 1 76 146 GLN A N 1
ATOM 1168 C CA . GLN A 1 146 ? -2.914 -6.266 -26.375 1 76 146 GLN A CA 1
ATOM 1169 C C . GLN A 1 146 ? -4.434 -6.172 -26.438 1 76 146 GLN A C 1
ATOM 1171 O O . GLN A 1 146 ? -5 -5.078 -26.359 1 76 146 GLN A O 1
ATOM 1176 N N . PRO A 1 147 ? -5.031 -7.277 -26.453 1 82.31 147 PRO A N 1
ATOM 1177 C CA . PRO A 1 147 ? -6.496 -7.277 -26.547 1 82.31 147 PRO A CA 1
ATOM 1178 C C . PRO A 1 147 ? -7.164 -6.59 -25.359 1 82.31 147 PRO A C 1
ATOM 1180 O O . PRO A 1 147 ? -6.801 -6.844 -24.203 1 82.31 147 PRO A O 1
ATOM 1183 N N . GLY A 1 148 ? -8.055 -5.723 -25.641 1 88.44 148 GLY A N 1
ATOM 1184 C CA . GLY A 1 148 ? -8.844 -5.062 -24.609 1 88.44 148 GLY A CA 1
ATOM 1185 C C . GLY A 1 148 ? -8.133 -3.871 -23.984 1 88.44 148 GLY A C 1
ATOM 1186 O O . GLY A 1 148 ? -8.688 -3.195 -23.125 1 88.44 148 GLY A O 1
ATOM 1187 N N . TYR A 1 149 ? -7 -3.557 -24.484 1 88.44 149 TYR A N 1
ATOM 1188 C CA . TYR A 1 149 ? -6.172 -2.529 -23.859 1 88.44 149 TYR A CA 1
ATOM 1189 C C . TYR A 1 149 ? -6.844 -1.165 -23.938 1 88.44 149 TYR A C 1
ATOM 1191 O O . TYR A 1 149 ? -6.723 -0.355 -23.016 1 88.44 149 TYR A O 1
ATOM 1199 N N . GLY A 1 150 ? -7.5 -0.896 -24.984 1 86.44 150 GLY A N 1
ATOM 1200 C CA . GLY A 1 150 ? -8.227 0.356 -25.109 1 86.44 150 GLY A CA 1
ATOM 1201 C C . GLY A 1 150 ? -9.25 0.556 -24 1 86.44 150 GLY A C 1
ATOM 1202 O O . GLY A 1 150 ? -9.367 1.65 -23.453 1 86.44 150 GLY A O 1
ATOM 1203 N N . PHE A 1 151 ? -9.992 -0.497 -23.672 1 91.06 151 PHE A N 1
ATOM 1204 C CA . PHE A 1 151 ? -10.984 -0.448 -22.594 1 91.06 151 PHE A CA 1
ATOM 1205 C C . PHE A 1 151 ? -10.305 -0.282 -21.234 1 91.06 151 PHE A C 1
ATOM 1207 O O . PHE A 1 151 ? -10.82 0.409 -20.359 1 91.06 151 PHE A O 1
ATOM 1214 N N . TYR A 1 152 ? -9.164 -0.909 -21.188 1 92.44 152 TYR A N 1
ATOM 1215 C CA . TYR A 1 152 ? -8.391 -0.773 -19.953 1 92.44 152 TYR A CA 1
ATOM 1216 C C . TYR A 1 152 ? -7.949 0.67 -19.734 1 92.44 152 TYR A C 1
ATOM 1218 O O . TYR A 1 152 ? -8.117 1.224 -18.656 1 92.44 152 TYR A O 1
ATOM 1226 N N . LEU A 1 153 ? -7.414 1.288 -20.719 1 88.31 153 LEU A N 1
ATOM 1227 C CA . LEU A 1 153 ? -6.941 2.666 -20.625 1 88.31 153 LEU A CA 1
ATOM 1228 C C . LEU A 1 153 ? -8.094 3.615 -20.312 1 88.31 153 LEU A C 1
ATOM 1230 O O . LEU A 1 153 ? -7.938 4.547 -19.516 1 88.31 153 LEU A O 1
ATOM 1234 N N . GLN A 1 154 ? -9.172 3.361 -20.938 1 89.19 154 GLN A N 1
ATOM 1235 C CA . GLN A 1 154 ? -10.344 4.188 -20.688 1 89.19 154 GLN A CA 1
ATOM 1236 C C . GLN A 1 154 ? -10.812 4.062 -19.234 1 89.19 154 GLN A C 1
ATOM 1238 O O . GLN A 1 154 ? -11.156 5.059 -18.609 1 89.19 154 GLN A O 1
ATOM 1243 N N . SER A 1 155 ? -10.875 2.854 -18.766 1 92.5 155 SER A N 1
ATOM 1244 C CA . SER A 1 155 ? -11.258 2.617 -17.375 1 92.5 155 SER A CA 1
ATOM 1245 C C . SER A 1 155 ? -10.336 3.367 -16.406 1 92.5 155 SER A C 1
ATOM 1247 O O . SER A 1 155 ? -10.812 4.016 -15.477 1 92.5 155 SER A O 1
ATOM 1249 N N . GLN A 1 156 ? -9.047 3.34 -16.688 1 89.25 156 GLN A N 1
ATOM 1250 C CA . GLN A 1 156 ? -8.062 3.988 -15.828 1 89.25 156 GLN A CA 1
ATOM 1251 C C . GLN A 1 156 ? -8.234 5.504 -15.836 1 89.25 156 GLN A C 1
ATOM 1253 O O . GLN A 1 156 ? -8.125 6.156 -14.797 1 89.25 156 GLN A O 1
ATOM 1258 N N . GLN A 1 157 ? -8.461 5.984 -16.953 1 85.12 157 GLN A N 1
ATOM 1259 C CA . GLN A 1 157 ? -8.625 7.43 -17.094 1 85.12 157 GLN A CA 1
ATOM 1260 C C . GLN A 1 157 ? -9.859 7.922 -16.344 1 85.12 157 GLN A C 1
ATOM 1262 O O . GLN A 1 157 ? -9.805 8.945 -15.664 1 85.12 157 GLN A O 1
ATOM 1267 N N . LEU A 1 158 ? -10.898 7.211 -16.5 1 87.94 158 LEU A N 1
ATOM 1268 C CA . LEU A 1 158 ? -12.148 7.602 -15.836 1 87.94 158 LEU A CA 1
ATOM 1269 C C . LEU A 1 158 ? -12.031 7.465 -14.32 1 87.94 158 LEU A C 1
ATOM 1271 O O . LEU A 1 158 ? -12.578 8.273 -13.578 1 87.94 158 LEU A O 1
ATOM 1275 N N . LEU A 1 159 ? -11.344 6.473 -13.906 1 88.88 159 LEU A N 1
ATOM 1276 C CA . LEU A 1 159 ? -11.156 6.223 -12.477 1 88.88 159 LEU A CA 1
ATOM 1277 C C . LEU A 1 159 ? -10.367 7.352 -11.828 1 88.88 159 LEU A C 1
ATOM 1279 O O . LEU A 1 159 ? -10.641 7.727 -10.688 1 88.88 159 LEU A O 1
ATOM 1283 N N . SER A 1 160 ? -9.43 7.906 -12.5 1 82.62 160 SER A N 1
ATOM 1284 C CA . SER A 1 160 ? -8.539 8.93 -11.953 1 82.62 160 SER A CA 1
ATOM 1285 C C . SER A 1 160 ? -9.289 10.242 -11.719 1 82.62 160 SER A C 1
ATOM 1287 O O . SER A 1 160 ? -8.867 11.07 -10.906 1 82.62 160 SER A O 1
ATOM 1289 N N . GLN A 1 161 ? -10.383 10.359 -12.258 1 79.69 161 GLN A N 1
ATOM 1290 C CA . GLN A 1 161 ? -11.141 11.609 -12.164 1 79.69 161 GLN A CA 1
ATOM 1291 C C . GLN A 1 161 ? -11.961 11.656 -10.883 1 79.69 161 GLN A C 1
ATOM 1293 O O . GLN A 1 161 ? -12.32 12.734 -10.406 1 79.69 161 GLN A O 1
ATOM 1298 N N . ASP A 1 162 ? -12.219 10.555 -10.242 1 80 162 ASP A N 1
ATOM 1299 C CA . ASP A 1 162 ? -13.109 10.539 -9.086 1 80 162 ASP A CA 1
ATOM 1300 C C . ASP A 1 162 ? -12.453 9.82 -7.906 1 80 162 ASP A C 1
ATOM 1302 O O . ASP A 1 162 ? -13.133 9.125 -7.145 1 80 162 ASP A O 1
ATOM 1306 N N . LEU A 1 163 ? -11.242 10.07 -7.762 1 86.31 163 LEU A N 1
ATOM 1307 C CA . LEU A 1 163 ? -10.531 9.305 -6.75 1 86.31 163 LEU A CA 1
ATOM 1308 C C . LEU A 1 163 ? -10.789 9.859 -5.355 1 86.31 163 LEU A C 1
ATOM 1310 O O . LEU A 1 163 ? -10.602 9.156 -4.355 1 86.31 163 LEU A O 1
ATOM 1314 N N . GLU A 1 164 ? -11.203 11.117 -5.301 1 89.88 164 GLU A N 1
ATOM 1315 C CA . GLU A 1 164 ? -11.359 11.75 -3.996 1 89.88 164 GLU A CA 1
ATOM 1316 C C . GLU A 1 164 ? -12.562 11.188 -3.25 1 89.88 164 GLU A C 1
ATOM 1318 O O . GLU A 1 164 ? -12.609 11.219 -2.02 1 89.88 164 GLU A O 1
ATOM 1323 N N . VAL A 1 165 ? -13.555 10.711 -3.994 1 89.31 165 VAL A N 1
ATOM 1324 C CA . VAL A 1 165 ? -14.727 10.086 -3.395 1 89.31 165 VAL A CA 1
ATOM 1325 C C . VAL A 1 165 ? -14.844 8.641 -3.877 1 89.31 165 VAL A C 1
ATOM 1327 O O . VAL A 1 165 ? -15.742 8.312 -4.652 1 89.31 165 VAL A O 1
ATOM 1330 N N . PRO A 1 166 ? -13.969 7.879 -3.309 1 91.69 166 PRO A N 1
ATOM 1331 C CA . PRO A 1 166 ? -13.977 6.48 -3.744 1 91.69 166 PRO A CA 1
ATOM 1332 C C . PRO A 1 166 ? -15.242 5.738 -3.318 1 91.69 166 PRO A C 1
ATOM 1334 O O . PRO A 1 166 ? -15.875 6.102 -2.324 1 91.69 166 PRO A O 1
ATOM 1337 N N . SER A 1 167 ? -15.633 4.824 -4.094 1 91.88 167 SER A N 1
ATOM 1338 C CA . SER A 1 167 ? -16.766 3.941 -3.826 1 91.88 167 SER A CA 1
ATOM 1339 C C . SER A 1 167 ? -16.375 2.477 -3.975 1 91.88 167 SER A C 1
ATOM 1341 O O . SER A 1 167 ? -15.219 2.166 -4.289 1 91.88 167 SER A O 1
ATOM 1343 N N . LEU A 1 168 ? -17.297 1.654 -3.717 1 92.31 168 LEU A N 1
ATOM 1344 C CA . LEU A 1 168 ? -17.031 0.228 -3.889 1 92.31 168 LEU A CA 1
ATOM 1345 C C . LEU A 1 168 ? -16.609 -0.08 -5.32 1 92.31 168 LEU A C 1
ATOM 1347 O O . LEU A 1 168 ? -15.727 -0.907 -5.547 1 92.31 168 LEU A O 1
ATOM 1351 N N . SER A 1 169 ? -17.234 0.611 -6.242 1 93.69 169 SER A N 1
ATOM 1352 C CA . SER A 1 169 ? -16.922 0.416 -7.652 1 93.69 169 SER A CA 1
ATOM 1353 C C . SER A 1 169 ? -15.469 0.784 -7.949 1 93.69 169 SER A C 1
ATOM 1355 O O . SER A 1 169 ? -14.836 0.178 -8.812 1 93.69 169 SER A O 1
ATOM 1357 N N . THR A 1 170 ? -14.945 1.798 -7.23 1 94.81 170 THR A N 1
ATOM 1358 C CA . THR A 1 170 ? -13.555 2.193 -7.402 1 94.81 170 THR A CA 1
ATOM 1359 C C . THR A 1 170 ? -12.617 1.039 -7.059 1 94.81 170 THR A C 1
ATOM 1361 O O . THR A 1 170 ? -11.695 0.734 -7.816 1 94.81 170 THR A O 1
ATOM 1364 N N . VAL A 1 171 ? -12.898 0.384 -5.969 1 96 171 VAL A N 1
ATOM 1365 C CA . VAL A 1 171 ? -12.07 -0.724 -5.508 1 96 171 VAL A CA 1
ATOM 1366 C C . VAL A 1 171 ? -12.203 -1.902 -6.469 1 96 171 VAL A C 1
ATOM 1368 O O . VAL A 1 171 ? -11.203 -2.539 -6.82 1 96 171 VAL A O 1
ATOM 1371 N N . GLN A 1 172 ? -13.414 -2.152 -6.867 1 96.38 172 GLN A N 1
ATOM 1372 C CA . GLN A 1 172 ? -13.672 -3.23 -7.816 1 96.38 172 GLN A CA 1
ATOM 1373 C C . GLN A 1 172 ? -12.922 -3.002 -9.125 1 96.38 172 GLN A C 1
ATOM 1375 O O . GLN A 1 172 ? -12.328 -3.932 -9.68 1 96.38 172 GLN A O 1
ATOM 1380 N N . CYS A 1 173 ? -12.898 -1.789 -9.57 1 96.81 173 CYS A N 1
ATOM 1381 C CA . CYS A 1 173 ? -12.203 -1.439 -10.805 1 96.81 173 CYS A CA 1
ATOM 1382 C C . CYS A 1 173 ? -10.703 -1.676 -10.664 1 96.81 173 CYS A C 1
ATOM 1384 O O . CYS A 1 173 ? -10.078 -2.279 -11.539 1 96.81 173 CYS A O 1
ATOM 1386 N N . TYR A 1 174 ? -10.156 -1.231 -9.609 1 97.12 174 TYR A N 1
ATOM 1387 C CA . TYR A 1 174 ? -8.727 -1.426 -9.391 1 97.12 174 TYR A CA 1
ATOM 1388 C C . TYR A 1 174 ? -8.383 -2.908 -9.336 1 97.12 174 TYR A C 1
ATOM 1390 O O . TYR A 1 174 ? -7.375 -3.34 -9.906 1 97.12 174 TYR A O 1
ATOM 1398 N N . PHE A 1 175 ? -9.18 -3.637 -8.664 1 97.75 175 PHE A N 1
ATOM 1399 C CA . PHE A 1 175 ? -8.93 -5.066 -8.555 1 97.75 175 PHE A CA 1
ATOM 1400 C C . PHE A 1 175 ? -8.93 -5.73 -9.922 1 97.75 175 PHE A C 1
ATOM 1402 O O . PHE A 1 175 ? -8.008 -6.477 -10.258 1 97.75 175 PHE A O 1
ATOM 1409 N N . LEU A 1 176 ? -9.938 -5.422 -10.625 1 98.12 176 LEU A N 1
ATOM 1410 C CA . LEU A 1 176 ? -10.07 -6.051 -11.93 1 98.12 176 LEU A CA 1
ATOM 1411 C C . LEU A 1 176 ? -9.016 -5.52 -12.898 1 98.12 176 LEU A C 1
ATOM 1413 O O . LEU A 1 176 ? -8.555 -6.246 -13.781 1 98.12 176 LEU A O 1
ATOM 1417 N N . ASN A 1 177 ? -8.609 -4.258 -12.734 1 96.88 177 ASN A N 1
ATOM 1418 C CA . ASN A 1 177 ? -7.465 -3.752 -13.484 1 96.88 177 ASN A CA 1
ATOM 1419 C C . ASN A 1 177 ? -6.211 -4.582 -13.219 1 96.88 177 ASN A C 1
ATOM 1421 O O . ASN A 1 177 ? -5.461 -4.895 -14.148 1 96.88 177 ASN A O 1
ATOM 1425 N N . ALA A 1 178 ? -6.027 -4.922 -12.008 1 97.56 178 ALA A N 1
ATOM 1426 C CA . ALA A 1 178 ? -4.863 -5.727 -11.641 1 97.56 178 ALA A CA 1
ATOM 1427 C C . ALA A 1 178 ? -4.926 -7.109 -12.281 1 97.56 178 ALA A C 1
ATOM 1429 O O . ALA A 1 178 ? -3.922 -7.617 -12.781 1 97.56 178 ALA A O 1
ATOM 1430 N N . ILE A 1 179 ? -6.102 -7.68 -12.273 1 97.5 179 ILE A N 1
ATOM 1431 C CA . ILE A 1 179 ? -6.273 -9 -12.883 1 97.5 179 ILE A CA 1
ATOM 1432 C C . ILE A 1 179 ? -5.98 -8.914 -14.383 1 97.5 179 ILE A C 1
ATOM 1434 O O . ILE A 1 179 ? -5.336 -9.805 -14.938 1 97.5 179 ILE A O 1
ATOM 1438 N N . TYR A 1 180 ? -6.477 -7.895 -15 1 95.81 180 TYR A N 1
ATOM 1439 C CA . TYR A 1 180 ? -6.223 -7.695 -16.422 1 95.81 180 TYR A CA 1
ATOM 1440 C C . TYR A 1 180 ? -4.727 -7.59 -16.703 1 95.81 180 TYR A C 1
ATOM 1442 O O . TYR A 1 180 ? -4.223 -8.188 -17.656 1 95.81 180 TYR A O 1
ATOM 1450 N N . LEU A 1 181 ? -4.051 -6.809 -15.891 1 94.88 181 LEU A N 1
ATOM 1451 C CA . LEU A 1 181 ? -2.613 -6.637 -16.047 1 94.88 181 LEU A CA 1
ATOM 1452 C C . LEU A 1 181 ? -1.879 -7.957 -15.844 1 94.88 181 LEU A C 1
ATOM 1454 O O . LEU A 1 181 ? -0.921 -8.258 -16.562 1 94.88 181 LEU A O 1
ATOM 1458 N N . LEU A 1 182 ? -2.309 -8.711 -14.906 1 95.19 182 LEU A N 1
ATOM 1459 C CA . LEU A 1 182 ? -1.716 -10.023 -14.688 1 95.19 182 LEU A CA 1
ATOM 1460 C C . LEU A 1 182 ? -1.912 -10.922 -15.906 1 95.19 182 LEU A C 1
ATOM 1462 O O . LEU A 1 182 ? -1.015 -11.68 -16.266 1 95.19 182 LEU A O 1
ATOM 1466 N N . ALA A 1 183 ? -3.078 -10.82 -16.484 1 92.44 183 ALA A N 1
ATOM 1467 C CA . ALA A 1 183 ? -3.363 -11.594 -17.688 1 92.44 183 ALA A CA 1
ATOM 1468 C C . ALA A 1 183 ? -2.422 -11.211 -18.828 1 92.44 183 ALA A C 1
ATOM 1470 O O . ALA A 1 183 ? -2.135 -12.031 -19.703 1 92.44 183 ALA A O 1
ATOM 1471 N N . LEU A 1 184 ? -1.935 -10 -18.781 1 89.06 184 LEU A N 1
ATOM 1472 C CA . LEU A 1 184 ? -0.997 -9.531 -19.797 1 89.06 184 LEU A CA 1
ATOM 1473 C C . LEU A 1 184 ? 0.441 -9.828 -19.391 1 89.06 184 LEU A C 1
ATOM 1475 O O . LEU A 1 184 ? 1.381 -9.484 -20.125 1 89.06 184 LEU A O 1
ATOM 1479 N N . GLY A 1 185 ? 0.616 -10.391 -18.234 1 88.38 185 GLY A N 1
ATOM 1480 C CA . GLY A 1 185 ? 1.954 -10.688 -17.75 1 88.38 185 GLY A CA 1
ATOM 1481 C C . GLY A 1 185 ? 2.65 -9.484 -17.156 1 88.38 185 GLY A C 1
ATOM 1482 O O . GLY A 1 185 ? 3.869 -9.492 -16.969 1 88.38 185 GLY A O 1
ATOM 1483 N N . GLN A 1 186 ? 1.92 -8.43 -16.844 1 92.38 186 GLN A N 1
ATOM 1484 C CA . GLN A 1 186 ? 2.477 -7.215 -16.25 1 92.38 186 GLN A CA 1
ATOM 1485 C C . GLN A 1 186 ? 2.34 -7.23 -14.734 1 92.38 186 GLN A C 1
ATOM 1487 O O . GLN A 1 186 ? 1.539 -6.48 -14.164 1 92.38 186 GLN A O 1
ATOM 1492 N N . VAL A 1 187 ? 3.205 -7.941 -14.133 1 94.62 187 VAL A N 1
ATOM 1493 C CA . VAL A 1 187 ? 3.078 -8.25 -12.711 1 94.62 187 VAL A CA 1
ATOM 1494 C C . VAL A 1 187 ? 3.445 -7.02 -11.883 1 94.62 187 VAL A C 1
ATOM 1496 O O . VAL A 1 187 ? 2.801 -6.727 -10.875 1 94.62 187 VAL A O 1
ATOM 1499 N N . ASN A 1 188 ? 4.488 -6.27 -12.227 1 94 188 ASN A N 1
ATOM 1500 C CA . ASN A 1 188 ? 4.883 -5.078 -11.484 1 94 188 ASN A CA 1
ATOM 1501 C C . ASN A 1 188 ? 3.797 -4.004 -11.531 1 94 188 ASN A C 1
ATOM 1503 O O . ASN A 1 188 ? 3.492 -3.381 -10.508 1 94 188 ASN A O 1
ATOM 1507 N N . SER A 1 189 ? 3.223 -3.855 -12.734 1 94.81 189 SER A N 1
ATOM 1508 C CA . SER A 1 189 ? 2.115 -2.916 -12.875 1 94.81 189 SER A CA 1
ATOM 1509 C C . SER A 1 189 ? 0.946 -3.299 -11.977 1 94.81 189 SER A C 1
ATOM 1511 O O . SER A 1 189 ? 0.343 -2.439 -11.328 1 94.81 189 SER A O 1
ATOM 1513 N N . ALA A 1 190 ? 0.658 -4.578 -12.023 1 97 190 ALA A N 1
ATOM 1514 C CA . ALA A 1 190 ? -0.44 -5.066 -11.195 1 97 190 ALA A CA 1
ATOM 1515 C C . ALA A 1 190 ? -0.179 -4.781 -9.719 1 97 190 ALA A C 1
ATOM 1517 O O . ALA A 1 190 ? -1.085 -4.375 -8.992 1 97 190 ALA A O 1
ATOM 1518 N N . SER A 1 191 ? 1.066 -4.973 -9.297 1 97.19 191 SER A N 1
ATOM 1519 C CA . SER A 1 191 ? 1.437 -4.723 -7.91 1 97.19 191 SER A CA 1
ATOM 1520 C C . SER A 1 191 ? 1.207 -3.262 -7.531 1 97.19 191 SER A C 1
ATOM 1522 O O . SER A 1 191 ? 0.73 -2.967 -6.434 1 97.19 191 SER A O 1
ATOM 1524 N N . MET A 1 192 ? 1.51 -2.346 -8.383 1 96.25 192 MET A N 1
ATOM 1525 C CA . MET A 1 192 ? 1.327 -0.921 -8.117 1 96.25 192 MET A CA 1
ATOM 1526 C C . MET A 1 192 ? -0.154 -0.569 -8.031 1 96.25 192 MET A C 1
ATOM 1528 O O . MET A 1 192 ? -0.569 0.172 -7.141 1 96.25 192 MET A O 1
ATOM 1532 N N . ILE A 1 193 ? -0.924 -1.16 -8.922 1 96.69 193 ILE A N 1
ATOM 1533 C CA . ILE A 1 193 ? -2.357 -0.888 -8.93 1 96.69 193 ILE A CA 1
ATOM 1534 C C . ILE A 1 193 ? -2.992 -1.434 -7.652 1 96.69 193 ILE A C 1
ATOM 1536 O O . ILE A 1 193 ? -3.916 -0.828 -7.102 1 96.69 193 ILE A O 1
ATOM 1540 N N . ILE A 1 194 ? -2.516 -2.533 -7.199 1 97.38 194 ILE A N 1
ATOM 1541 C CA . ILE A 1 194 ? -3.039 -3.133 -5.977 1 97.38 194 ILE A CA 1
ATOM 1542 C C . ILE A 1 194 ? -2.752 -2.217 -4.789 1 97.38 194 ILE A C 1
ATOM 1544 O O . ILE A 1 194 ? -3.551 -2.133 -3.854 1 97.38 194 ILE A O 1
ATOM 1548 N N . GLY A 1 195 ? -1.603 -1.512 -4.844 1 96.88 195 GLY A N 1
ATOM 1549 C CA . GLY A 1 195 ? -1.342 -0.519 -3.812 1 96.88 195 GLY A CA 1
ATOM 1550 C C . GLY A 1 195 ? -2.449 0.511 -3.684 1 96.88 195 GLY A C 1
ATOM 1551 O O . GLY A 1 195 ? -2.914 0.793 -2.578 1 96.88 195 GLY A O 1
ATOM 1552 N N . SER A 1 196 ? -2.887 1.004 -4.801 1 96.62 196 SER A N 1
ATOM 1553 C CA . SER A 1 196 ? -3.98 1.97 -4.82 1 96.62 196 SER A CA 1
ATOM 1554 C C . SER A 1 196 ? -5.293 1.326 -4.391 1 96.62 196 SER A C 1
ATOM 1556 O O . SER A 1 196 ? -6.09 1.943 -3.682 1 96.62 196 SER A O 1
ATOM 1558 N N . ALA A 1 197 ? -5.488 0.103 -4.828 1 97.5 197 ALA A N 1
ATOM 1559 C CA . ALA A 1 197 ? -6.723 -0.61 -4.504 1 97.5 197 ALA A CA 1
ATOM 1560 C C . ALA A 1 197 ? -6.875 -0.783 -2.996 1 97.5 197 ALA A C 1
ATOM 1562 O O . ALA A 1 197 ? -7.969 -0.609 -2.453 1 97.5 197 ALA A O 1
ATOM 1563 N N . ILE A 1 198 ? -5.816 -1.096 -2.367 1 96.81 198 ILE A N 1
ATOM 1564 C CA . ILE A 1 198 ? -5.84 -1.335 -0.927 1 96.81 198 ILE A CA 1
ATOM 1565 C C . ILE A 1 198 ? -6.164 -0.036 -0.193 1 96.81 198 ILE A C 1
ATOM 1567 O O . ILE A 1 198 ? -7 -0.02 0.714 1 96.81 198 ILE A O 1
ATOM 1571 N N . ARG A 1 199 ? -5.551 1.054 -0.597 1 97.06 199 ARG A N 1
ATOM 1572 C CA . ARG A 1 199 ? -5.832 2.338 0.037 1 97.06 199 ARG A CA 1
ATOM 1573 C C . ARG A 1 199 ? -7.281 2.754 -0.19 1 97.06 199 ARG A C 1
ATOM 1575 O O . ARG A 1 199 ? -7.922 3.307 0.707 1 97.06 199 ARG A O 1
ATOM 1582 N N . ALA A 1 200 ? -7.746 2.518 -1.394 1 96.25 200 ALA A N 1
ATOM 1583 C CA . ALA A 1 200 ? -9.148 2.803 -1.686 1 96.25 200 ALA A CA 1
ATOM 1584 C C . ALA A 1 200 ? -10.07 1.974 -0.799 1 96.25 200 ALA A C 1
ATOM 1586 O O . ALA A 1 200 ? -11.062 2.486 -0.273 1 96.25 200 ALA A O 1
ATOM 1587 N N . ALA A 1 201 ? -9.758 0.719 -0.66 1 95.19 201 ALA A N 1
ATOM 1588 C CA . ALA A 1 201 ? -10.57 -0.167 0.173 1 95.19 201 ALA A CA 1
ATOM 1589 C C . ALA A 1 201 ? -10.547 0.28 1.632 1 95.19 201 ALA A C 1
ATOM 1591 O O . ALA A 1 201 ? -11.578 0.274 2.305 1 95.19 201 ALA A O 1
ATOM 1592 N N . GLU A 1 202 ? -9.422 0.676 2.096 1 93.56 202 GLU A N 1
ATOM 1593 C CA . GLU A 1 202 ? -9.297 1.171 3.463 1 93.56 202 GLU A CA 1
ATOM 1594 C C . GLU A 1 202 ? -10.117 2.441 3.67 1 93.56 202 GLU A C 1
ATOM 1596 O O . GLU A 1 202 ? -10.656 2.668 4.754 1 93.56 202 GLU A O 1
ATOM 1601 N N . SER A 1 203 ? -10.133 3.225 2.605 1 94.25 203 SER A N 1
ATOM 1602 C CA . SER A 1 203 ? -10.898 4.465 2.697 1 94.25 203 SER A CA 1
ATOM 1603 C C . SER A 1 203 ? -12.391 4.184 2.852 1 94.25 203 SER A C 1
ATOM 1605 O O . SER A 1 203 ? -13.141 5.035 3.322 1 94.25 203 SER A O 1
ATOM 1607 N N . LEU A 1 204 ? -12.797 3.01 2.502 1 92.5 204 LEU A N 1
ATOM 1608 C CA . LEU A 1 204 ? -14.203 2.623 2.627 1 92.5 204 LEU A CA 1
ATOM 1609 C C . LEU A 1 204 ? -14.43 1.81 3.896 1 92.5 204 LEU A C 1
ATOM 1611 O O . LEU A 1 204 ? -15.57 1.479 4.23 1 92.5 204 LEU A O 1
ATOM 1615 N N . GLY A 1 205 ? -13.391 1.476 4.59 1 90.31 205 GLY A N 1
ATOM 1616 C CA . GLY A 1 205 ? -13.5 0.695 5.812 1 90.31 205 GLY A CA 1
ATOM 1617 C C . GLY A 1 205 ? -13.773 -0.775 5.559 1 90.31 205 GLY A C 1
ATOM 1618 O O . GLY A 1 205 ? -14.336 -1.463 6.414 1 90.31 205 GLY A O 1
ATOM 1619 N N . LEU A 1 206 ? -13.344 -1.31 4.441 1 89.69 206 LEU A N 1
ATOM 1620 C CA . LEU A 1 206 ? -13.648 -2.688 4.074 1 89.69 206 LEU A CA 1
ATOM 1621 C C . LEU A 1 206 ? -12.859 -3.668 4.938 1 89.69 206 LEU A C 1
ATOM 1623 O O . LEU A 1 206 ? -13.227 -4.836 5.059 1 89.69 206 LEU A O 1
ATOM 1627 N N . GLN A 1 207 ? -11.812 -3.27 5.551 1 87.25 207 GLN A N 1
ATOM 1628 C CA . GLN A 1 207 ? -10.961 -4.121 6.371 1 87.25 207 GLN A CA 1
ATOM 1629 C C . GLN A 1 207 ? -11.695 -4.586 7.629 1 87.25 207 GLN A C 1
ATOM 1631 O O . GLN A 1 207 ? -11.273 -5.543 8.281 1 87.25 207 GLN A O 1
ATOM 1636 N N . PHE A 1 208 ? -12.758 -3.912 7.945 1 83.06 208 PHE A N 1
ATOM 1637 C CA . PHE A 1 208 ? -13.469 -4.238 9.18 1 83.06 208 PHE A CA 1
ATOM 1638 C C . PHE A 1 208 ? -14.508 -5.324 8.93 1 83.06 208 PHE A C 1
ATOM 1640 O O . PHE A 1 208 ? -15.086 -5.863 9.875 1 83.06 208 PHE A O 1
ATOM 1647 N N . GLY A 1 209 ? -14.625 -5.781 7.82 1 69.81 209 GLY A N 1
ATOM 1648 C CA . GLY A 1 209 ? -15.555 -6.852 7.488 1 69.81 209 GLY A CA 1
ATOM 1649 C C . GLY A 1 209 ? -17 -6.508 7.809 1 69.81 209 GLY A C 1
ATOM 1650 O O . GLY A 1 209 ? -17.406 -5.355 7.656 1 69.81 209 GLY A O 1
ATOM 1651 N N . ASN A 1 210 ? -17.766 -7.637 8.211 1 58.59 210 ASN A N 1
ATOM 1652 C CA . ASN A 1 210 ? -19.203 -7.637 8.484 1 58.59 210 ASN A CA 1
ATOM 1653 C C . ASN A 1 210 ? -19.516 -7.012 9.844 1 58.59 210 ASN A C 1
ATOM 1655 O O . ASN A 1 210 ? -20.688 -6.844 10.195 1 58.59 210 ASN A O 1
ATOM 1659 N N . ASP A 1 211 ? -18.516 -6.957 10.688 1 53.75 211 ASP A N 1
ATOM 1660 C CA . ASP A 1 211 ? -18.844 -6.371 11.984 1 53.75 211 ASP A CA 1
ATOM 1661 C C . ASP A 1 211 ? -19.281 -4.914 11.836 1 53.75 211 ASP A C 1
ATOM 1663 O O . ASP A 1 211 ? -19.281 -4.16 12.812 1 53.75 211 ASP A O 1
ATOM 1667 N N . ARG A 1 212 ? -19.375 -4.609 10.625 1 49.22 212 ARG A N 1
ATOM 1668 C CA . ARG A 1 212 ? -19.938 -3.273 10.484 1 49.22 212 ARG A CA 1
ATOM 1669 C C . ARG A 1 212 ? -21.266 -3.158 11.242 1 49.22 212 ARG A C 1
ATOM 1671 O O . ARG A 1 212 ? -22.297 -3.607 10.766 1 49.22 212 ARG A O 1
ATOM 1678 N N . ASP A 1 213 ? -21.312 -3.623 12.383 1 43.53 213 ASP A N 1
ATOM 1679 C CA . ASP A 1 213 ? -22.484 -3.662 13.258 1 43.53 213 ASP A CA 1
ATOM 1680 C C . ASP A 1 213 ? -23.5 -2.582 12.867 1 43.53 213 ASP A C 1
ATOM 1682 O O . ASP A 1 213 ? -24.703 -2.783 12.992 1 43.53 213 ASP A O 1
ATOM 1686 N N . GLU A 1 214 ? -23.047 -1.362 12.938 1 41.25 214 GLU A N 1
ATOM 1687 C CA . GLU A 1 214 ? -24.125 -0.369 12.977 1 41.25 214 GLU A CA 1
ATOM 1688 C C . GLU A 1 214 ? -24.844 -0.278 11.633 1 41.25 214 GLU A C 1
ATOM 1690 O O . GLU A 1 214 ? -25.375 0.774 11.281 1 41.25 214 GLU A O 1
ATOM 1695 N N . MET A 1 215 ? -24.562 -1.039 10.711 1 36.44 215 MET A N 1
ATOM 1696 C CA . MET A 1 215 ? -25.562 -0.792 9.68 1 36.44 215 MET A CA 1
ATOM 1697 C C . MET A 1 215 ? -26.969 -1.005 10.227 1 36.44 215 MET A C 1
ATOM 1699 O O . MET A 1 215 ? -27.172 -1.8 11.141 1 36.44 215 MET A O 1
ATOM 1703 N N . SER A 1 216 ? -27.906 -0.215 9.844 1 35.28 216 SER A N 1
ATOM 1704 C CA . SER A 1 216 ? -29.297 -0.116 10.242 1 35.28 216 SER A CA 1
ATOM 1705 C C . SER A 1 216 ? -29.953 -1.493 10.328 1 35.28 216 SER A C 1
ATOM 1707 O O . SER A 1 216 ? -29.594 -2.4 9.578 1 35.28 216 SER A O 1
ATOM 1709 N N . GLU A 1 217 ? -30.625 -1.91 11.391 1 35.91 217 GLU A N 1
ATOM 1710 C CA . GLU A 1 217 ? -31.547 -2.988 11.734 1 35.91 217 GLU A CA 1
ATOM 1711 C C . GLU A 1 217 ? -32.188 -3.604 10.484 1 35.91 217 GLU A C 1
ATOM 1713 O O . GLU A 1 217 ? -32.406 -4.812 10.43 1 35.91 217 GLU A O 1
ATOM 1718 N N . GLY A 1 218 ? -33 -2.898 9.703 1 35.44 218 GLY A N 1
ATOM 1719 C CA . GLY A 1 218 ? -34 -3.461 8.812 1 35.44 218 GLY A CA 1
ATOM 1720 C C . GLY A 1 218 ? -33.406 -4.211 7.637 1 35.44 218 GLY A C 1
ATOM 1721 O O . GLY A 1 218 ? -34.125 -4.812 6.844 1 35.44 218 GLY A O 1
ATOM 1722 N N . GLU A 1 219 ? -32.594 -3.594 6.84 1 36.94 219 GLU A N 1
ATOM 1723 C CA . GLU A 1 219 ? -32.375 -4.301 5.582 1 36.94 219 GLU A CA 1
ATOM 1724 C C . GLU A 1 219 ? -31.438 -5.492 5.777 1 36.94 219 GLU A C 1
ATOM 1726 O O . GLU A 1 219 ? -30.453 -5.402 6.52 1 36.94 219 GLU A O 1
ATOM 1731 N N . PRO A 1 220 ? -32 -6.676 5.684 1 37.69 220 PRO A N 1
ATOM 1732 C CA . PRO A 1 220 ? -31.203 -7.914 5.652 1 37.69 220 PRO A CA 1
ATOM 1733 C C . PRO A 1 220 ? -29.734 -7.664 5.367 1 37.69 220 PRO A C 1
ATOM 1735 O O . PRO A 1 220 ? -29.375 -6.707 4.668 1 37.69 220 PRO A O 1
ATOM 1738 N N . ARG A 1 221 ? -28.969 -8.133 6.207 1 40.12 221 ARG A N 1
ATOM 1739 C CA . ARG A 1 221 ? -27.516 -8.203 6.051 1 40.12 221 ARG A CA 1
ATOM 1740 C C . ARG A 1 221 ? -27.141 -8.383 4.586 1 40.12 221 ARG A C 1
ATOM 1742 O O . ARG A 1 221 ? -27.078 -9.508 4.086 1 40.12 221 ARG A O 1
ATOM 1749 N N . LEU A 1 222 ? -27.812 -8.055 3.646 1 39.12 222 LEU A N 1
ATOM 1750 C CA . LEU A 1 222 ? -27.125 -8.281 2.381 1 39.12 222 LEU A CA 1
ATOM 1751 C C . LEU A 1 222 ? -25.609 -8.148 2.551 1 39.12 222 LEU A C 1
ATOM 1753 O O . LEU A 1 222 ? -25.125 -7.09 2.939 1 39.12 222 LEU A O 1
ATOM 1757 N N . LEU A 1 223 ? -24.984 -9.164 3.191 1 46.38 223 LEU A N 1
ATOM 1758 C CA . LEU A 1 223 ? -23.531 -9.336 3.115 1 46.38 223 LEU A CA 1
ATOM 1759 C C . LEU A 1 223 ? -22.938 -8.469 2.01 1 46.38 223 LEU A C 1
ATOM 1761 O O . LEU A 1 223 ? -23.281 -8.633 0.837 1 46.38 223 LEU A O 1
ATOM 1765 N N . THR A 1 224 ? -22.922 -7.285 2.156 1 51.28 224 THR A N 1
ATOM 1766 C CA . THR A 1 224 ? -22.438 -6.285 1.207 1 51.28 224 THR A CA 1
ATOM 1767 C C . THR A 1 224 ? -21.172 -6.77 0.503 1 51.28 224 THR A C 1
ATOM 1769 O O . THR A 1 224 ? -20.375 -7.496 1.092 1 51.28 224 THR A O 1
ATOM 1772 N N . PRO A 1 225 ? -21.219 -7.023 -0.833 1 53.22 225 PRO A N 1
ATOM 1773 C CA . PRO A 1 225 ? -20.062 -7.254 -1.697 1 53.22 225 PRO A CA 1
ATOM 1774 C C . PRO A 1 225 ? -18.766 -6.707 -1.104 1 53.22 225 PRO A C 1
ATOM 1776 O O . PRO A 1 225 ? -17.672 -7.012 -1.599 1 53.22 225 PRO A O 1
ATOM 1779 N N . ASP A 1 226 ? -18.766 -6.227 0.121 1 65.88 226 ASP A N 1
ATOM 1780 C CA . ASP A 1 226 ? -17.641 -5.469 0.685 1 65.88 226 ASP A CA 1
ATOM 1781 C C . ASP A 1 226 ? -16.625 -6.398 1.341 1 65.88 226 ASP A C 1
ATOM 1783 O O . ASP A 1 226 ? -15.422 -6.285 1.093 1 65.88 226 ASP A O 1
ATOM 1787 N N . SER A 1 227 ? -17.172 -7.41 1.935 1 76.81 227 SER A N 1
ATOM 1788 C CA . SER A 1 227 ? -16.219 -8.273 2.621 1 76.81 227 SER A CA 1
ATOM 1789 C C . SER A 1 227 ? -15.469 -9.156 1.634 1 76.81 227 SER A C 1
ATOM 1791 O O . SER A 1 227 ? -14.273 -9.414 1.807 1 76.81 227 SER A O 1
ATOM 1793 N N . ARG A 1 228 ? -16.094 -9.469 0.565 1 87.31 228 ARG A N 1
ATOM 1794 C CA . ARG A 1 228 ? -15.484 -10.367 -0.414 1 87.31 228 ARG A CA 1
ATOM 1795 C C . ARG A 1 228 ? -14.328 -9.688 -1.142 1 87.31 228 ARG A C 1
ATOM 1797 O O . ARG A 1 228 ? -13.289 -10.297 -1.379 1 87.31 228 ARG A O 1
ATOM 1804 N N . ILE A 1 229 ? -14.57 -8.438 -1.428 1 91.94 229 ILE A N 1
ATOM 1805 C CA . ILE A 1 229 ? -13.539 -7.758 -2.199 1 91.94 229 ILE A CA 1
ATOM 1806 C C . ILE A 1 229 ? -12.289 -7.578 -1.341 1 91.94 229 ILE A C 1
ATOM 1808 O O . ILE A 1 229 ? -11.164 -7.645 -1.847 1 91.94 229 ILE A O 1
ATOM 1812 N N . TRP A 1 230 ? -12.445 -7.293 -0.044 1 92.44 230 TRP A N 1
ATOM 1813 C CA . TRP A 1 230 ? -11.289 -7.172 0.837 1 92.44 230 TRP A CA 1
ATOM 1814 C C . TRP A 1 230 ? -10.516 -8.484 0.903 1 92.44 230 TRP A C 1
ATOM 1816 O O . TRP A 1 230 ? -9.281 -8.492 0.842 1 92.44 230 TRP A O 1
ATOM 1826 N N . THR A 1 231 ? -11.234 -9.562 0.939 1 91.44 231 THR A N 1
ATOM 1827 C CA . THR A 1 231 ? -10.609 -10.883 0.972 1 91.44 231 THR A CA 1
ATOM 1828 C C . THR A 1 231 ? -9.875 -11.164 -0.334 1 91.44 231 THR A C 1
ATOM 1830 O O . THR A 1 231 ? -8.766 -11.711 -0.325 1 91.44 231 THR A O 1
ATOM 1833 N N . CYS A 1 232 ? -10.508 -10.844 -1.395 1 94.31 232 CYS A N 1
ATOM 1834 C CA . CYS A 1 232 ? -9.875 -11.031 -2.697 1 94.31 232 CYS A CA 1
ATOM 1835 C C . CYS A 1 232 ? -8.609 -10.195 -2.811 1 94.31 232 CYS A C 1
ATOM 1837 O O . CYS A 1 232 ? -7.602 -10.656 -3.348 1 94.31 232 CYS A O 1
ATOM 1839 N N . LEU A 1 233 ? -8.672 -8.984 -2.246 1 95.88 233 LEU A N 1
ATOM 1840 C CA . LEU A 1 233 ? -7.512 -8.102 -2.27 1 95.88 233 LEU A CA 1
ATOM 1841 C C . LEU A 1 233 ? -6.375 -8.68 -1.434 1 95.88 233 LEU A C 1
ATOM 1843 O O . LEU A 1 233 ? -5.219 -8.656 -1.854 1 95.88 233 LEU A O 1
ATOM 1847 N N . THR A 1 234 ? -6.715 -9.188 -0.31 1 95 234 THR A N 1
ATOM 1848 C CA . THR A 1 234 ? -5.707 -9.766 0.566 1 95 234 THR A CA 1
ATOM 1849 C C . THR A 1 234 ? -5.043 -10.969 -0.098 1 95 234 THR A C 1
ATOM 1851 O O . THR A 1 234 ? -3.824 -11.141 -0.018 1 95 234 THR A O 1
ATOM 1854 N N . THR A 1 235 ? -5.844 -11.75 -0.722 1 96.38 235 THR A N 1
ATOM 1855 C CA . THR A 1 235 ? -5.328 -12.93 -1.41 1 96.38 235 THR A CA 1
ATOM 1856 C C . THR A 1 235 ? -4.41 -12.523 -2.559 1 96.38 235 THR A C 1
ATOM 1858 O O . THR A 1 235 ? -3.318 -13.078 -2.713 1 96.38 235 THR A O 1
ATOM 1861 N N . LEU A 1 236 ? -4.871 -11.609 -3.318 1 97.5 236 LEU A N 1
ATOM 1862 C CA . LEU A 1 236 ? -4.078 -11.156 -4.457 1 97.5 236 LEU A CA 1
ATOM 1863 C C . LEU A 1 236 ? -2.785 -10.5 -3.994 1 97.5 236 LEU A C 1
ATOM 1865 O O . LEU A 1 236 ? -1.729 -10.703 -4.598 1 97.5 236 LEU A O 1
ATOM 1869 N N . ASP A 1 237 ? -2.854 -9.664 -2.953 1 97.19 237 ASP A N 1
ATOM 1870 C CA . ASP A 1 237 ? -1.664 -9.055 -2.365 1 97.19 237 ASP A CA 1
ATOM 1871 C C . ASP A 1 237 ? -0.652 -10.117 -1.942 1 97.19 237 ASP A C 1
ATOM 1873 O O . ASP A 1 237 ? 0.545 -9.977 -2.197 1 97.19 237 ASP A O 1
ATOM 1877 N N . THR A 1 238 ? -1.149 -11.102 -1.311 1 96.81 238 THR A N 1
ATOM 1878 C CA . THR A 1 238 ? -0.288 -12.195 -0.861 1 96.81 238 THR A CA 1
ATOM 1879 C C . THR A 1 238 ? 0.366 -12.891 -2.051 1 96.81 238 THR A C 1
ATOM 1881 O O . THR A 1 238 ? 1.576 -13.125 -2.051 1 96.81 238 THR A O 1
ATOM 1884 N N . GLN A 1 239 ? -0.455 -13.172 -2.996 1 97 239 GLN A N 1
ATOM 1885 C CA . GLN A 1 239 ? 0.033 -13.859 -4.184 1 97 239 GLN A CA 1
ATOM 1886 C C . GLN A 1 239 ? 1.126 -13.055 -4.879 1 97 239 GLN A C 1
ATOM 1888 O O . GLN A 1 239 ? 2.189 -13.586 -5.199 1 97 239 GLN A O 1
ATOM 1893 N N . LEU A 1 240 ? 0.888 -11.82 -5.098 1 97.12 240 LEU A N 1
ATOM 1894 C CA . LEU A 1 240 ? 1.821 -10.953 -5.812 1 97.12 240 LEU A CA 1
ATOM 1895 C C . LEU A 1 240 ? 3.105 -10.766 -5.016 1 97.12 240 LEU A C 1
ATOM 1897 O O . LEU A 1 240 ? 4.203 -10.805 -5.574 1 97.12 240 LEU A O 1
ATOM 1901 N N . SER A 1 241 ? 2.932 -10.523 -3.75 1 96.69 241 SER A N 1
ATOM 1902 C CA . SER A 1 241 ? 4.09 -10.297 -2.895 1 96.69 241 SER A CA 1
ATOM 1903 C C . SER A 1 241 ? 4.988 -11.531 -2.836 1 96.69 241 SER A C 1
ATOM 1905 O O . SER A 1 241 ? 6.215 -11.414 -2.865 1 96.69 241 SER A O 1
ATOM 1907 N N . LEU A 1 242 ? 4.406 -12.695 -2.777 1 95.88 242 LEU A N 1
ATOM 1908 C CA . LEU A 1 242 ? 5.18 -13.93 -2.787 1 95.88 242 LEU A CA 1
ATOM 1909 C C . LEU A 1 242 ? 5.902 -14.109 -4.117 1 95.88 242 LEU A C 1
ATOM 1911 O O . LEU A 1 242 ? 7.078 -14.477 -4.145 1 95.88 242 LEU A O 1
ATOM 1915 N N . TYR A 1 243 ? 5.141 -13.836 -5.133 1 95.5 243 TYR A N 1
ATOM 1916 C CA . TYR A 1 243 ? 5.68 -13.984 -6.48 1 95.5 243 TYR A CA 1
ATOM 1917 C C . TYR A 1 243 ? 6.879 -13.07 -6.695 1 95.5 243 TYR A C 1
ATOM 1919 O O . TYR A 1 243 ? 7.859 -13.461 -7.332 1 95.5 243 TYR A O 1
ATOM 1927 N N . LEU A 1 244 ? 6.852 -11.922 -6.16 1 96.19 244 LEU A N 1
ATOM 1928 C CA . LEU A 1 244 ? 7.875 -10.906 -6.379 1 96.19 244 LEU A CA 1
ATOM 1929 C C . LEU A 1 244 ? 8.922 -10.938 -5.27 1 96.19 244 LEU A C 1
ATOM 1931 O O . LEU A 1 244 ? 10 -10.367 -5.414 1 96.19 244 LEU A O 1
ATOM 1935 N N . GLY A 1 245 ? 8.625 -11.617 -4.164 1 95.81 245 GLY A N 1
ATOM 1936 C CA . GLY A 1 245 ? 9.492 -11.609 -3 1 95.81 245 GLY A CA 1
ATOM 1937 C C . GLY A 1 245 ? 9.539 -10.266 -2.297 1 95.81 245 GLY A C 1
ATOM 1938 O O . GLY A 1 245 ? 10.602 -9.828 -1.851 1 95.81 245 GLY A O 1
ATOM 1939 N N . ARG A 1 246 ? 8.438 -9.578 -2.307 1 95.25 246 ARG A N 1
ATOM 1940 C CA . ARG A 1 246 ? 8.352 -8.25 -1.711 1 95.25 246 ARG A CA 1
ATOM 1941 C C . ARG A 1 246 ? 7.395 -8.25 -0.52 1 95.25 246 ARG A C 1
ATOM 1943 O O . ARG A 1 246 ? 6.652 -9.203 -0.312 1 95.25 246 ARG A O 1
ATOM 1950 N N . PRO A 1 247 ? 7.449 -7.188 0.347 1 93.06 247 PRO A N 1
ATOM 1951 C CA . PRO A 1 247 ? 6.566 -7.152 1.515 1 93.06 247 PRO A CA 1
ATOM 1952 C C . PRO A 1 247 ? 5.086 -7.105 1.134 1 93.06 247 PRO A C 1
ATOM 1954 O O . PRO A 1 247 ? 4.73 -6.527 0.103 1 93.06 247 PRO A O 1
ATOM 1957 N N . PHE A 1 248 ? 4.32 -7.688 2.033 1 95.5 248 PHE A N 1
ATOM 1958 C CA . PHE A 1 248 ? 2.877 -7.582 1.848 1 95.5 248 PHE A CA 1
ATOM 1959 C C . PHE A 1 248 ? 2.416 -6.137 2.006 1 95.5 248 PHE A C 1
ATOM 1961 O O . PHE A 1 248 ? 2.912 -5.414 2.871 1 95.5 248 PHE A O 1
ATOM 1968 N N . ALA A 1 249 ? 1.529 -5.758 1.173 1 95.31 249 ALA A N 1
ATOM 1969 C CA . ALA A 1 249 ? 1 -4.398 1.249 1 95.31 249 ALA A CA 1
ATOM 1970 C C . ALA A 1 249 ? 0.02 -4.254 2.41 1 95.31 249 ALA A C 1
ATOM 1972 O O . ALA A 1 249 ? -0.06 -3.195 3.035 1 95.31 249 ALA A O 1
ATOM 1973 N N . ILE A 1 250 ? -0.729 -5.262 2.635 1 94.56 250 ILE A N 1
ATOM 1974 C CA . ILE A 1 250 ? -1.682 -5.258 3.74 1 94.56 250 ILE A CA 1
ATOM 1975 C C . ILE A 1 250 ? -1.004 -5.773 5.008 1 94.56 250 ILE A C 1
ATOM 1977 O O . ILE A 1 250 ? -0.383 -6.836 5 1 94.56 250 ILE A O 1
ATOM 1981 N N . GLN A 1 251 ? -1.147 -5.035 6.051 1 89.06 251 GLN A N 1
ATOM 1982 C CA . GLN A 1 251 ? -0.559 -5.43 7.324 1 89.06 251 GLN A CA 1
ATOM 1983 C C . GLN A 1 251 ? -1.233 -6.684 7.879 1 89.06 251 GLN A C 1
ATOM 1985 O O . GLN A 1 251 ? -2.436 -6.883 7.688 1 89.06 251 GLN A O 1
ATOM 1990 N N . ASP A 1 252 ? -0.438 -7.434 8.602 1 85.75 252 ASP A N 1
ATOM 1991 C CA . ASP A 1 252 ? -0.956 -8.68 9.156 1 85.75 252 ASP A CA 1
ATOM 1992 C C . ASP A 1 252 ? -2.102 -8.406 10.133 1 85.75 252 ASP A C 1
ATOM 1994 O O . ASP A 1 252 ? -3.027 -9.219 10.25 1 85.75 252 ASP A O 1
ATOM 1998 N N . SER A 1 253 ? -2.041 -7.258 10.75 1 79.5 253 SER A N 1
ATOM 1999 C CA . SER A 1 253 ? -3.066 -6.906 11.727 1 79.5 253 SER A CA 1
ATOM 2000 C C . SER A 1 253 ? -4.41 -6.648 11.047 1 79.5 253 SER A C 1
ATOM 2002 O O . SER A 1 253 ? -5.449 -6.641 11.703 1 79.5 253 SER A O 1
ATOM 2004 N N . GLN A 1 254 ? -4.367 -6.488 9.758 1 81.75 254 GLN A N 1
ATOM 2005 C CA . GLN A 1 254 ? -5.586 -6.148 9.031 1 81.75 254 GLN A CA 1
ATOM 2006 C C . GLN A 1 254 ? -6.176 -7.379 8.344 1 81.75 254 GLN A C 1
ATOM 2008 O O . GLN A 1 254 ? -7.211 -7.289 7.684 1 81.75 254 GLN A O 1
ATOM 2013 N N . VAL A 1 255 ? -5.457 -8.391 8.422 1 81 255 VAL A N 1
ATOM 2014 C CA . VAL A 1 255 ? -5.926 -9.609 7.766 1 81 255 VAL A CA 1
ATOM 2015 C C . VAL A 1 255 ? -6.82 -10.398 8.719 1 81 255 VAL A C 1
ATOM 2017 O O . VAL A 1 255 ? -6.367 -10.836 9.781 1 81 255 VAL A O 1
ATOM 2020 N N . TYR A 1 256 ? -8.078 -10.266 8.352 1 70.81 256 TYR A N 1
ATOM 2021 C CA . TYR A 1 256 ? -9.016 -10.992 9.211 1 70.81 256 TYR A CA 1
ATOM 2022 C C . TYR A 1 256 ? -9.578 -12.203 8.484 1 70.81 256 TYR A C 1
ATOM 2024 O O . TYR A 1 256 ? -9.82 -12.156 7.273 1 70.81 256 TYR A O 1
ATOM 2032 N N . SER A 1 257 ? -9.523 -13.227 9.156 1 65.12 257 SER A N 1
ATOM 2033 C CA . SER A 1 257 ? -10.078 -14.438 8.57 1 65.12 257 SER A CA 1
ATOM 2034 C C . SER A 1 257 ? -11.594 -14.492 8.734 1 65.12 257 SER A C 1
ATOM 2036 O O . SER A 1 257 ? -12.125 -14.039 9.758 1 65.12 257 SER A O 1
ATOM 2038 N N . MET A 1 258 ? -12.125 -14.789 7.559 1 68.44 258 MET A N 1
ATOM 2039 C CA . MET A 1 258 ? -13.547 -15.102 7.664 1 68.44 258 MET A CA 1
ATOM 2040 C C . MET A 1 258 ? -13.773 -16.312 8.562 1 68.44 258 MET A C 1
ATOM 2042 O O . MET A 1 258 ? -13.148 -17.359 8.375 1 68.44 258 MET A O 1
ATOM 2046 N N . SER A 1 259 ? -14.539 -16.094 9.461 1 67.94 259 SER A N 1
ATOM 2047 C CA . SER A 1 259 ? -14.75 -17.172 10.422 1 67.94 259 SER A CA 1
ATOM 2048 C C . SER A 1 259 ? -15.586 -18.297 9.82 1 67.94 259 SER A C 1
ATOM 2050 O O . SER A 1 259 ? -15.43 -19.453 10.188 1 67.94 259 SER A O 1
ATOM 2052 N N . GLN A 1 260 ? -16.422 -17.891 8.875 1 79.38 260 GLN A N 1
ATOM 2053 C CA . GLN A 1 260 ? -17.312 -18.891 8.289 1 79.38 260 GLN A CA 1
ATOM 2054 C C . GLN A 1 260 ? -17.562 -18.609 6.812 1 79.38 260 GLN A C 1
ATOM 2056 O O . GLN A 1 260 ? -17.469 -17.453 6.375 1 79.38 260 GLN A O 1
ATOM 2061 N N . PRO A 1 261 ? -17.828 -19.719 6.121 1 86.19 261 PRO A N 1
ATOM 2062 C CA . PRO A 1 261 ? -18.203 -19.5 4.723 1 86.19 261 PRO A CA 1
ATOM 2063 C C . PRO A 1 261 ? -19.5 -18.734 4.574 1 86.19 261 PRO A C 1
ATOM 2065 O O . PRO A 1 261 ? -20.359 -18.766 5.473 1 86.19 261 PRO A O 1
ATOM 2068 N N . GLU A 1 262 ? -19.625 -18.109 3.488 1 86 262 GLU A N 1
ATOM 2069 C CA . GLU A 1 262 ? -20.859 -17.391 3.223 1 86 262 GLU A CA 1
ATOM 2070 C C . GLU A 1 262 ? -22.031 -18.344 3.02 1 86 262 GLU A C 1
ATOM 2072 O O . GLU A 1 262 ? -21.859 -19.422 2.443 1 86 262 GLU A O 1
ATOM 2077 N N . PRO A 1 263 ? -23.219 -17.969 3.453 1 85.69 263 PRO A N 1
ATOM 2078 C CA . PRO A 1 263 ? -24.391 -18.844 3.348 1 85.69 263 PRO A CA 1
ATOM 2079 C C . PRO A 1 263 ? -24.844 -19.047 1.905 1 85.69 263 PRO A C 1
ATOM 2081 O O . PRO A 1 263 ? -24.5 -18.25 1.027 1 85.69 263 PRO A O 1
ATOM 2084 N N . ASP A 1 264 ? -25.656 -20.031 1.714 1 85.5 264 ASP A N 1
ATOM 2085 C CA . ASP A 1 264 ? -26.172 -20.406 0.396 1 85.5 264 ASP A CA 1
ATOM 2086 C C . ASP A 1 264 ? -27.016 -19.281 -0.195 1 85.5 264 ASP A C 1
ATOM 2088 O O . ASP A 1 264 ? -27.031 -19.078 -1.412 1 85.5 264 ASP A O 1
ATOM 2092 N N . GLN A 1 265 ? -27.688 -18.609 0.641 1 83.44 265 GLN A N 1
ATOM 2093 C CA . GLN A 1 265 ? -28.562 -17.531 0.178 1 83.44 265 GLN A CA 1
ATOM 2094 C C . GLN A 1 265 ? -27.75 -16.453 -0.522 1 83.44 265 GLN A C 1
ATOM 2096 O O . GLN A 1 265 ? -28.172 -15.922 -1.553 1 83.44 265 GLN A O 1
ATOM 2101 N N . VAL A 1 266 ? -26.625 -16.188 0.037 1 83.94 266 VAL A N 1
ATOM 2102 C CA . VAL A 1 266 ? -25.766 -15.172 -0.543 1 83.94 266 VAL A CA 1
ATOM 2103 C C . VAL A 1 266 ? -25.219 -15.656 -1.886 1 83.94 266 VAL A C 1
ATOM 2105 O O . VAL A 1 266 ? -25.141 -14.883 -2.844 1 83.94 266 VAL A O 1
ATOM 2108 N N . ALA A 1 267 ? -24.875 -16.906 -1.961 1 87.38 267 ALA A N 1
ATOM 2109 C CA . ALA A 1 267 ? -24.359 -17.5 -3.195 1 87.38 267 ALA A CA 1
ATOM 2110 C C . ALA A 1 267 ? -25.391 -17.438 -4.309 1 87.38 267 ALA A C 1
ATOM 2112 O O . ALA A 1 267 ? -25.062 -17.141 -5.461 1 87.38 267 ALA A O 1
ATOM 2113 N N . GLN A 1 268 ? -26.641 -17.688 -3.926 1 84.31 268 GLN A N 1
ATOM 2114 C CA . GLN A 1 268 ? -27.719 -17.672 -4.91 1 84.31 268 GLN A CA 1
ATOM 2115 C C . GLN A 1 268 ? -27.969 -16.266 -5.434 1 84.31 268 GLN A C 1
ATOM 2117 O O . GLN A 1 268 ? -28.25 -16.078 -6.621 1 84.31 268 GLN A O 1
ATOM 2122 N N . LEU A 1 269 ? -27.812 -15.375 -4.602 1 79.94 269 LEU A N 1
ATOM 2123 C CA . LEU A 1 269 ? -28.078 -13.984 -4.98 1 79.94 269 LEU A CA 1
ATOM 2124 C C . LEU A 1 269 ? -26.938 -13.438 -5.828 1 79.94 269 LEU A C 1
ATOM 2126 O O . LEU A 1 269 ? -27.172 -12.68 -6.77 1 79.94 269 LEU A O 1
ATOM 2130 N N . THR A 1 270 ? -25.766 -13.812 -5.5 1 83.69 270 THR A N 1
ATOM 2131 C CA . THR A 1 270 ? -24.578 -13.242 -6.121 1 83.69 270 THR A CA 1
ATOM 2132 C C . THR A 1 270 ? -24.312 -13.898 -7.477 1 83.69 270 THR A C 1
ATOM 2134 O O . THR A 1 270 ? -23.75 -13.266 -8.375 1 83.69 270 THR A O 1
ATOM 2137 N N . GLY A 1 271 ? -24.641 -15.125 -7.57 1 83.75 271 GLY A N 1
ATOM 2138 C CA . GLY A 1 271 ? -24.438 -15.891 -8.789 1 83.75 271 GLY A CA 1
ATOM 2139 C C . GLY A 1 271 ? -25.562 -16.875 -9.07 1 83.75 271 GLY A C 1
ATOM 2140 O O . GLY A 1 271 ? -25.375 -18.094 -8.898 1 83.75 271 GLY A O 1
ATOM 2141 N N . PRO A 1 272 ? -26.516 -16.359 -9.555 1 76.19 272 PRO A N 1
ATOM 2142 C CA . PRO A 1 272 ? -27.688 -17.234 -9.758 1 76.19 272 PRO A CA 1
ATOM 2143 C C . PRO A 1 272 ? -27.438 -18.328 -10.797 1 76.19 272 PRO A C 1
ATOM 2145 O O . PRO A 1 272 ? -28.125 -19.344 -10.797 1 76.19 272 PRO A O 1
ATOM 2148 N N . THR A 1 273 ? -26.422 -18.172 -11.523 1 78.56 273 THR A N 1
ATOM 2149 C CA . THR A 1 273 ? -26.156 -19.109 -12.609 1 78.56 273 THR A CA 1
ATOM 2150 C C . THR A 1 273 ? -25.391 -20.328 -12.094 1 78.56 273 THR A C 1
ATOM 2152 O O . THR A 1 273 ? -25.328 -21.359 -12.766 1 78.56 273 THR A O 1
ATOM 2155 N N . PHE A 1 274 ? -24.875 -20.141 -10.914 1 80.06 274 PHE A N 1
ATOM 2156 C CA . PHE A 1 274 ? -24.047 -21.203 -10.375 1 80.06 274 PHE A CA 1
ATOM 2157 C C . PHE A 1 274 ? -24.859 -22.125 -9.469 1 80.06 274 PHE A C 1
ATOM 2159 O O . PHE A 1 274 ? -24.703 -22.109 -8.25 1 80.06 274 PHE A O 1
ATOM 2166 N N . THR A 1 275 ? -25.875 -22.703 -10.023 1 71.44 275 THR A N 1
ATOM 2167 C CA . THR A 1 275 ? -26.781 -23.469 -9.172 1 71.44 275 THR A CA 1
ATOM 2168 C C . THR A 1 275 ? -26.438 -24.953 -9.211 1 71.44 275 THR A C 1
ATOM 2170 O O . THR A 1 275 ? -26.25 -25.516 -10.289 1 71.44 275 THR A O 1
ATOM 2173 N N . LEU A 1 276 ? -25.781 -25.438 -8.266 1 67.19 276 LEU A N 1
ATOM 2174 C CA . LEU A 1 276 ? -25.688 -26.875 -7.98 1 67.19 276 LEU A CA 1
ATOM 2175 C C . LEU A 1 276 ? -26.062 -27.156 -6.527 1 67.19 276 LEU A C 1
ATOM 2177 O O . LEU A 1 276 ? -25.609 -26.469 -5.617 1 67.19 276 LEU A O 1
ATOM 2181 N N . ALA A 1 277 ? -27.031 -27.984 -6.414 1 61.03 277 ALA A N 1
ATOM 2182 C CA . ALA A 1 277 ? -27.703 -28.219 -5.137 1 61.03 277 ALA A CA 1
ATOM 2183 C C . ALA A 1 277 ? -26.688 -28.5 -4.031 1 61.03 277 ALA A C 1
ATOM 2185 O O . ALA A 1 277 ? -26.859 -28.047 -2.896 1 61.03 277 ALA A O 1
ATOM 2186 N N . ASP A 1 278 ? -25.625 -28.938 -4.289 1 72.06 278 ASP A N 1
ATOM 2187 C CA . ASP A 1 278 ? -24.812 -29.453 -3.193 1 72.06 278 ASP A CA 1
ATOM 2188 C C . ASP A 1 278 ? -23.516 -28.656 -3.053 1 72.06 278 ASP A C 1
ATOM 2190 O O . ASP A 1 278 ? -22.672 -28.984 -2.203 1 72.06 278 ASP A O 1
ATOM 2194 N N . VAL A 1 279 ? -23.453 -27.641 -3.814 1 84.5 279 VAL A N 1
ATOM 2195 C CA . VAL A 1 279 ? -22.156 -26.984 -3.703 1 84.5 279 VAL A CA 1
ATOM 2196 C C . VAL A 1 279 ? -22.344 -25.469 -3.682 1 84.5 279 VAL A C 1
ATOM 2198 O O . VAL A 1 279 ? -22.938 -24.906 -4.605 1 84.5 279 VAL A O 1
ATOM 2201 N N . ASN A 1 280 ? -22.031 -24.844 -2.672 1 90.25 280 ASN A N 1
ATOM 2202 C CA . ASN A 1 280 ? -21.922 -23.391 -2.604 1 90.25 280 ASN A CA 1
ATOM 2203 C C . ASN A 1 280 ? -20.688 -22.875 -3.34 1 90.25 280 ASN A C 1
ATOM 2205 O O . ASN A 1 280 ? -19.562 -23.062 -2.877 1 90.25 280 ASN A O 1
ATOM 2209 N N . TRP A 1 281 ? -20.938 -22.219 -4.48 1 92.19 281 TRP A N 1
ATOM 2210 C CA . TRP A 1 281 ? -19.812 -21.859 -5.336 1 92.19 281 TRP A CA 1
ATOM 2211 C C . TRP A 1 281 ? -18.922 -20.828 -4.652 1 92.19 281 TRP A C 1
ATOM 2213 O O . TRP A 1 281 ? -17.75 -20.672 -5.023 1 92.19 281 TRP A O 1
ATOM 2223 N N . LEU A 1 282 ? -19.375 -20.141 -3.613 1 91.56 282 LEU A N 1
ATOM 2224 C CA . LEU A 1 282 ? -18.578 -19.156 -2.895 1 91.56 282 LEU A CA 1
ATOM 2225 C C . LEU A 1 282 ? -17.656 -19.844 -1.897 1 91.56 282 LEU A C 1
ATOM 2227 O O . LEU A 1 282 ? -16.734 -19.203 -1.373 1 91.56 282 LEU A O 1
ATOM 2231 N N . ARG A 1 283 ? -17.875 -21.094 -1.646 1 93.19 283 ARG A N 1
ATOM 2232 C CA . ARG A 1 283 ? -17 -21.828 -0.736 1 93.19 283 ARG A CA 1
ATOM 2233 C C . ARG A 1 283 ? -15.562 -21.859 -1.257 1 93.19 283 ARG A C 1
ATOM 2235 O O . ARG A 1 283 ? -14.617 -21.844 -0.473 1 93.19 283 ARG A O 1
ATOM 2242 N N . PHE A 1 284 ? -15.477 -21.828 -2.516 1 95 284 PHE A N 1
ATOM 2243 C CA . PHE A 1 284 ? -14.172 -21.766 -3.162 1 95 284 PHE A CA 1
ATOM 2244 C C . PHE A 1 284 ? -13.367 -20.578 -2.654 1 95 284 PHE A C 1
ATOM 2246 O O . PHE A 1 284 ? -12.203 -20.734 -2.287 1 95 284 PHE A O 1
ATOM 2253 N N . GLN A 1 285 ? -13.992 -19.453 -2.65 1 92.81 285 GLN A N 1
ATOM 2254 C CA . GLN A 1 285 ? -13.297 -18.234 -2.248 1 92.81 285 GLN A CA 1
ATOM 2255 C C . GLN A 1 285 ? -12.875 -18.297 -0.782 1 92.81 285 GLN A C 1
ATOM 2257 O O . GLN A 1 285 ? -11.805 -17.812 -0.416 1 92.81 285 GLN A O 1
ATOM 2262 N N . TYR A 1 286 ? -13.711 -18.812 -0.038 1 92.94 286 TYR A N 1
ATOM 2263 C CA . TYR A 1 286 ? -13.406 -18.969 1.38 1 92.94 286 TYR A CA 1
ATOM 2264 C C . TYR A 1 286 ? -12.188 -19.859 1.581 1 92.94 286 TYR A C 1
ATOM 2266 O O . TYR A 1 286 ? -11.273 -19.5 2.332 1 92.94 286 TYR A O 1
ATOM 2274 N N . GLU A 1 287 ? -12.141 -20.953 0.961 1 96.12 287 GLU A N 1
ATOM 2275 C CA . GLU A 1 287 ? -11.047 -21.906 1.125 1 96.12 287 GLU A CA 1
ATOM 2276 C C . GLU A 1 287 ? -9.758 -21.375 0.506 1 96.12 287 GLU A C 1
ATOM 2278 O O . GLU A 1 287 ? -8.672 -21.625 1.025 1 96.12 287 GLU A O 1
ATOM 2283 N N . ARG A 1 288 ? -9.914 -20.75 -0.601 1 96.56 288 ARG A N 1
ATOM 2284 C CA . ARG A 1 288 ? -8.742 -20.141 -1.233 1 96.56 288 ARG A CA 1
ATOM 2285 C C . ARG A 1 288 ? -8.102 -19.109 -0.324 1 96.56 288 ARG A C 1
ATOM 2287 O O . ARG A 1 288 ? -6.875 -19.047 -0.192 1 96.56 288 ARG A O 1
ATOM 2294 N N . GLN A 1 289 ? -8.914 -18.328 0.261 1 94.19 289 GLN A N 1
ATOM 2295 C CA . GLN A 1 289 ? -8.406 -17.328 1.207 1 94.19 289 GLN A CA 1
ATOM 2296 C C . GLN A 1 289 ? -7.699 -18 2.381 1 94.19 289 GLN A C 1
ATOM 2298 O O . GLN A 1 289 ? -6.641 -17.547 2.814 1 94.19 289 GLN A O 1
ATOM 2303 N N . ARG A 1 290 ? -8.297 -18.969 2.908 1 95 290 ARG A N 1
ATOM 2304 C CA . ARG A 1 290 ? -7.695 -19.688 4.027 1 95 290 ARG A CA 1
ATOM 2305 C C . ARG A 1 290 ? -6.328 -20.25 3.652 1 95 290 ARG A C 1
ATOM 2307 O O . ARG A 1 290 ? -5.383 -20.172 4.441 1 95 290 ARG A O 1
ATOM 2314 N N . LEU A 1 291 ? -6.258 -20.812 2.492 1 97.44 291 LEU A N 1
ATOM 2315 C CA . LEU A 1 291 ? -4.996 -21.344 1.995 1 97.44 291 LEU A CA 1
ATOM 2316 C C . LEU A 1 291 ? -3.922 -20.266 1.951 1 97.44 291 LEU A C 1
ATOM 2318 O O . LEU A 1 291 ? -2.828 -20.438 2.492 1 97.44 291 LEU A O 1
ATOM 2322 N N . PHE A 1 292 ? -4.254 -19.172 1.352 1 97 292 PHE A N 1
ATOM 2323 C CA . PHE A 1 292 ? -3.287 -18.094 1.187 1 97 292 PHE A CA 1
ATOM 2324 C C . PHE A 1 292 ? -2.943 -17.469 2.531 1 97 292 PHE A C 1
ATOM 2326 O O . PHE A 1 292 ? -1.812 -17.031 2.744 1 97 292 PHE A O 1
ATOM 2333 N N . GLN A 1 293 ? -3.879 -17.422 3.408 1 94.94 293 GLN A N 1
ATOM 2334 C CA . GLN A 1 293 ? -3.611 -16.891 4.738 1 94.94 293 GLN A CA 1
ATOM 2335 C C . GLN A 1 293 ? -2.59 -17.734 5.484 1 94.94 293 GLN A C 1
ATOM 2337 O O . GLN A 1 293 ? -1.686 -17.219 6.133 1 94.94 293 GLN A O 1
ATOM 2342 N N . ILE A 1 294 ? -2.738 -19 5.402 1 96.25 294 ILE A N 1
ATOM 2343 C CA . ILE A 1 294 ? -1.795 -19.906 6.043 1 96.25 294 ILE A CA 1
ATOM 2344 C C . ILE A 1 294 ? -0.396 -19.688 5.469 1 96.25 294 ILE A C 1
ATOM 2346 O O . ILE A 1 294 ? 0.577 -19.578 6.219 1 96.25 294 ILE A O 1
ATOM 2350 N N . VAL A 1 295 ? -0.342 -19.641 4.172 1 97.62 295 VAL A N 1
ATOM 2351 C CA . VAL A 1 295 ? 0.949 -19.469 3.514 1 97.62 295 VAL A CA 1
ATOM 2352 C C . VAL A 1 295 ? 1.56 -18.125 3.898 1 97.62 295 VAL A C 1
ATOM 2354 O O . VAL A 1 295 ? 2.77 -18.016 4.113 1 97.62 295 VAL A O 1
ATOM 2357 N N . ARG A 1 296 ? 0.745 -17.141 3.936 1 96.56 296 ARG A N 1
ATOM 2358 C CA . ARG A 1 296 ? 1.195 -15.812 4.344 1 96.56 296 ARG A CA 1
ATOM 2359 C C . ARG A 1 296 ? 1.824 -15.852 5.73 1 96.56 296 ARG A C 1
ATOM 2361 O O . ARG A 1 296 ? 2.9 -15.289 5.949 1 96.56 296 ARG A O 1
ATOM 2368 N N . GLU A 1 297 ? 1.214 -16.469 6.617 1 95 297 GLU A N 1
ATOM 2369 C CA . GLU A 1 297 ? 1.713 -16.578 7.984 1 95 297 GLU A CA 1
ATOM 2370 C C . GLU A 1 297 ? 3.025 -17.359 8.023 1 95 297 GLU A C 1
ATOM 2372 O O . GLU A 1 297 ? 3.963 -16.969 8.727 1 95 297 GLU A O 1
ATOM 2377 N N . ILE A 1 298 ? 3.025 -18.406 7.312 1 97.25 298 ILE A N 1
ATOM 2378 C CA . ILE A 1 298 ? 4.238 -19.219 7.258 1 97.25 298 ILE A CA 1
ATOM 2379 C C . ILE A 1 298 ? 5.391 -18.391 6.707 1 97.25 298 ILE A C 1
ATOM 2381 O O . ILE A 1 298 ? 6.488 -18.375 7.27 1 97.25 298 ILE A O 1
ATOM 2385 N N . GLN A 1 299 ? 5.129 -17.734 5.652 1 96.56 299 GLN A N 1
ATOM 2386 C CA . GLN A 1 299 ? 6.16 -16.922 5.008 1 96.56 299 GLN A CA 1
ATOM 2387 C C . GLN A 1 299 ? 6.664 -15.828 5.941 1 96.56 299 GLN A C 1
ATOM 2389 O O . GLN A 1 299 ? 7.867 -15.562 6.004 1 96.56 299 GLN A O 1
ATOM 2394 N N . THR A 1 300 ? 5.777 -15.141 6.598 1 93.94 300 THR A N 1
ATOM 2395 C CA . THR A 1 300 ? 6.148 -14.078 7.52 1 93.94 300 THR A CA 1
ATOM 2396 C C . THR A 1 300 ? 7.078 -14.602 8.609 1 93.94 300 THR A C 1
ATOM 2398 O O . THR A 1 300 ? 8.109 -13.992 8.898 1 93.94 300 THR A O 1
ATOM 2401 N N . GLU A 1 301 ? 6.754 -15.68 9.133 1 95.19 301 GLU A N 1
ATOM 2402 C CA . GLU A 1 301 ? 7.559 -16.266 10.203 1 95.19 301 GLU A CA 1
ATOM 2403 C C . GLU A 1 301 ? 8.875 -16.812 9.672 1 95.19 301 GLU A C 1
ATOM 2405 O O . GLU A 1 301 ? 9.906 -16.719 10.344 1 95.19 301 GLU A O 1
ATOM 2410 N N . LEU A 1 302 ? 8.805 -17.422 8.555 1 96.44 302 LEU A N 1
ATOM 2411 C CA . LEU A 1 302 ? 10.016 -17.969 7.945 1 96.44 302 LEU A CA 1
ATOM 2412 C C . LEU A 1 302 ? 11.031 -16.859 7.684 1 96.44 302 LEU A C 1
ATOM 2414 O O . LEU A 1 302 ? 12.234 -17.047 7.895 1 96.44 302 LEU A O 1
ATOM 2418 N N . VAL A 1 303 ? 10.609 -15.758 7.219 1 93.81 303 VAL A N 1
ATOM 2419 C CA . VAL A 1 303 ? 11.484 -14.617 6.977 1 93.81 303 VAL A CA 1
ATOM 2420 C C . VAL A 1 303 ? 12.109 -14.156 8.289 1 93.81 303 VAL A C 1
ATOM 2422 O O . VAL A 1 303 ? 13.305 -13.852 8.344 1 93.81 303 VAL A O 1
ATOM 2425 N N . ALA A 1 304 ? 11.336 -14.109 9.312 1 93.06 304 ALA A N 1
ATOM 2426 C CA . ALA A 1 304 ? 11.844 -13.695 10.617 1 93.06 304 ALA A CA 1
ATOM 2427 C C . ALA A 1 304 ? 12.922 -14.648 11.117 1 93.06 304 ALA A C 1
ATOM 2429 O O . ALA A 1 304 ? 13.977 -14.211 11.578 1 93.06 304 ALA A O 1
ATOM 2430 N N . VAL A 1 305 ? 12.664 -15.906 11.023 1 96.19 305 VAL A N 1
ATOM 2431 C CA . VAL A 1 305 ? 13.617 -16.922 11.453 1 96.19 305 VAL A CA 1
ATOM 2432 C C . VAL A 1 305 ? 14.891 -16.828 10.609 1 96.19 305 VAL A C 1
ATOM 2434 O O . VAL A 1 305 ? 16 -16.922 11.141 1 96.19 305 VAL A O 1
ATOM 2437 N N . SER A 1 306 ? 14.727 -16.656 9.359 1 96.19 306 SER A N 1
ATOM 2438 C CA . SER A 1 306 ? 15.875 -16.547 8.461 1 96.19 306 SER A CA 1
ATOM 2439 C C . SER A 1 306 ? 16.719 -15.328 8.797 1 96.19 306 SER A C 1
ATOM 2441 O O . SER A 1 306 ? 17.953 -15.391 8.773 1 96.19 306 SER A O 1
ATOM 2443 N N . GLU A 1 307 ? 16.094 -14.227 9.078 1 93.56 307 GLU A N 1
ATOM 2444 C CA . GLU A 1 307 ? 16.828 -13.008 9.406 1 93.56 307 GLU A CA 1
ATOM 2445 C C . GLU A 1 307 ? 17.625 -13.172 10.695 1 93.56 307 GLU A C 1
ATOM 2447 O O . GLU A 1 307 ? 18.734 -12.68 10.812 1 93.56 307 GLU A O 1
ATOM 2452 N N . ASP A 1 308 ? 17 -13.828 11.633 1 94.56 308 ASP A N 1
ATOM 2453 C CA . ASP A 1 308 ? 17.703 -14.094 12.883 1 94.56 308 ASP A CA 1
ATOM 2454 C C . ASP A 1 308 ? 18.969 -14.93 12.641 1 94.56 308 ASP A C 1
ATOM 2456 O O . ASP A 1 308 ? 20.031 -14.633 13.188 1 94.56 308 ASP A O 1
ATOM 2460 N N . VAL A 1 309 ? 18.75 -15.906 11.859 1 96 309 VAL A N 1
ATOM 2461 C CA . VAL A 1 309 ? 19.859 -16.812 11.555 1 96 309 VAL A CA 1
ATOM 2462 C C . VAL A 1 309 ? 20.953 -16.062 10.805 1 96 309 VAL A C 1
ATOM 24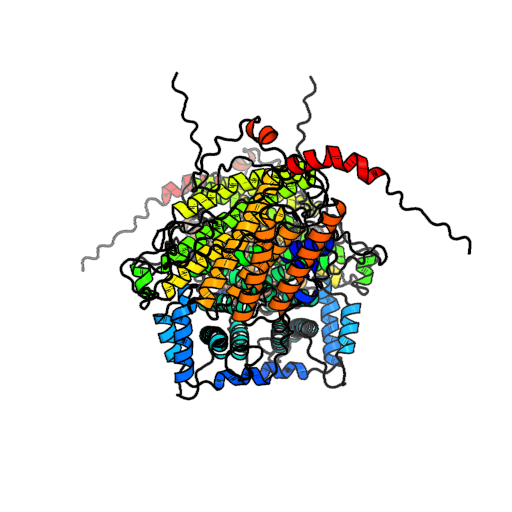64 O O . VAL A 1 309 ? 22.141 -16.266 11.078 1 96 309 VAL A O 1
ATOM 2467 N N . LEU A 1 310 ? 20.547 -15.273 9.922 1 95.69 310 LEU A N 1
ATOM 2468 C CA . LEU A 1 310 ? 21.516 -14.523 9.117 1 95.69 310 LEU A CA 1
ATOM 2469 C C . LEU A 1 310 ? 22.266 -13.508 9.969 1 95.69 310 LEU A C 1
ATOM 2471 O O . LEU A 1 310 ? 23.438 -13.234 9.727 1 95.69 310 LEU A O 1
ATOM 2475 N N . GLU A 1 311 ? 21.594 -12.953 10.867 1 92.81 311 GLU A N 1
ATOM 2476 C CA . GLU A 1 311 ? 22.234 -12.039 11.805 1 92.81 311 GLU A CA 1
ATOM 2477 C C . GLU A 1 311 ? 23.297 -12.758 12.641 1 92.81 311 GLU A C 1
ATOM 2479 O O . GLU A 1 311 ? 24.375 -12.219 12.875 1 92.81 311 GLU A O 1
ATOM 2484 N N . ASP A 1 312 ? 23 -13.898 13.008 1 94.5 312 ASP A N 1
ATOM 2485 C CA . ASP A 1 312 ? 23.906 -14.703 13.82 1 94.5 312 ASP A CA 1
ATOM 2486 C C . ASP A 1 312 ? 25.188 -15.039 13.047 1 94.5 312 ASP A C 1
ATOM 2488 O O . ASP A 1 312 ? 26.281 -15.016 13.609 1 94.5 312 ASP A O 1
ATOM 2492 N N . ILE A 1 313 ? 25 -15.328 11.812 1 95.19 313 ILE A N 1
ATOM 2493 C CA . ILE A 1 313 ? 26.156 -15.781 11.047 1 95.19 313 ILE A CA 1
ATOM 2494 C C . ILE A 1 313 ? 26.75 -14.609 10.273 1 95.19 313 ILE A C 1
ATOM 2496 O O . ILE A 1 313 ? 27.766 -14.766 9.586 1 95.19 313 ILE A O 1
ATOM 2500 N N . ASP A 1 314 ? 26.156 -13.461 10.273 1 92.38 314 ASP A N 1
ATOM 2501 C CA . ASP A 1 314 ? 26.594 -12.242 9.594 1 92.38 314 ASP A CA 1
ATOM 2502 C C . ASP A 1 314 ? 26.812 -12.5 8.102 1 92.38 314 ASP A C 1
ATOM 2504 O O . ASP A 1 314 ? 27.891 -12.227 7.574 1 92.38 314 ASP A O 1
ATOM 2508 N N . SER A 1 315 ? 25.797 -13.07 7.48 1 93.44 315 SER A N 1
ATOM 2509 C CA . SER A 1 315 ? 25.844 -13.422 6.066 1 93.44 315 SER A CA 1
ATOM 2510 C C . SER A 1 315 ? 24.609 -12.922 5.332 1 93.44 315 SER A C 1
ATOM 2512 O O . SER A 1 315 ? 23.547 -12.773 5.934 1 93.44 315 SER A O 1
ATOM 2514 N N . PRO A 1 316 ? 24.703 -12.641 4.062 1 92.31 316 PRO A N 1
ATOM 2515 C CA . PRO A 1 316 ? 23.562 -12.156 3.287 1 92.31 316 PRO A CA 1
ATOM 2516 C C . PRO A 1 316 ? 22.562 -13.266 2.953 1 92.31 316 PRO A C 1
ATOM 2518 O O . PRO A 1 316 ? 21.422 -12.984 2.586 1 92.31 316 PRO A O 1
ATOM 2521 N N . ASP A 1 317 ? 23 -14.508 2.99 1 93.94 317 ASP A N 1
ATOM 2522 C CA . ASP A 1 317 ? 22.141 -15.672 2.818 1 93.94 317 ASP A CA 1
ATOM 2523 C C . ASP A 1 317 ? 22.703 -16.875 3.568 1 93.94 317 ASP A C 1
ATOM 2525 O O . ASP A 1 317 ? 23.766 -16.797 4.191 1 93.94 317 ASP A O 1
ATOM 2529 N N . PHE A 1 318 ? 22.016 -18 3.529 1 94.88 318 PHE A N 1
ATOM 2530 C CA . PHE A 1 318 ? 22.422 -19.094 4.395 1 94.88 318 PHE A CA 1
ATOM 2531 C C . PHE A 1 318 ? 22.953 -20.266 3.572 1 94.88 318 PHE A C 1
ATOM 2533 O O . PHE A 1 318 ? 23.156 -21.359 4.098 1 94.88 318 PHE A O 1
ATOM 2540 N N . TYR A 1 319 ? 23.188 -20.156 2.328 1 93.19 319 TYR A N 1
ATOM 2541 C CA . TYR A 1 319 ? 23.453 -21.281 1.453 1 93.19 319 TYR A CA 1
ATOM 2542 C C . TYR A 1 319 ? 24.812 -21.906 1.757 1 93.19 319 TYR A C 1
ATOM 2544 O O . TYR A 1 319 ? 24.984 -23.125 1.688 1 93.19 319 TYR A O 1
ATOM 2552 N N . GLN A 1 320 ? 25.781 -21.156 2.146 1 91.62 320 GLN A N 1
ATOM 2553 C CA . GLN A 1 320 ? 27.109 -21.656 2.457 1 91.62 320 GLN A CA 1
ATOM 2554 C C . GLN A 1 320 ? 27.219 -22.094 3.916 1 91.62 320 GLN A C 1
ATOM 2556 O O . GLN A 1 320 ? 28.281 -22.469 4.387 1 91.62 320 GLN A O 1
ATOM 2561 N N . HIS A 1 321 ? 26.125 -22.031 4.566 1 93.62 321 HIS A N 1
ATOM 2562 C CA . HIS A 1 321 ? 26.047 -22.391 5.977 1 93.62 321 HIS A CA 1
ATOM 2563 C C . HIS A 1 321 ? 25.016 -23.484 6.215 1 93.62 321 HIS A C 1
ATOM 2565 O O . HIS A 1 321 ? 23.891 -23.188 6.645 1 93.62 321 HIS A O 1
ATOM 2571 N N . PRO A 1 322 ? 25.391 -24.719 6.094 1 92.69 322 PRO A N 1
ATOM 2572 C CA . PRO A 1 322 ? 24.438 -25.828 6.113 1 92.69 322 PRO A CA 1
ATOM 2573 C C . PRO A 1 322 ? 23.656 -25.906 7.418 1 92.69 322 PRO A C 1
ATOM 2575 O O . PRO A 1 322 ? 22.453 -26.188 7.406 1 92.69 322 PRO A O 1
ATOM 2578 N N . SER A 1 323 ? 24.312 -25.672 8.523 1 93.62 323 SER A N 1
ATOM 2579 C CA . SER A 1 323 ? 23.625 -25.766 9.805 1 93.62 323 SER A CA 1
ATOM 2580 C C . SER A 1 323 ? 22.531 -24.703 9.93 1 93.62 323 SER A C 1
ATOM 2582 O O . SER A 1 323 ? 21.453 -24.969 10.453 1 93.62 323 SER A O 1
ATOM 2584 N N . SER A 1 324 ? 22.828 -23.516 9.438 1 95.25 324 SER A N 1
ATOM 2585 C CA . SER A 1 324 ? 21.859 -22.422 9.477 1 95.25 324 SER A CA 1
ATOM 2586 C C . SER A 1 324 ? 20.703 -22.672 8.523 1 95.25 324 SER A C 1
ATOM 2588 O O . SER A 1 324 ? 19.547 -22.406 8.859 1 95.25 324 SER A O 1
ATOM 2590 N N . ARG A 1 325 ? 21.016 -23.141 7.395 1 95.81 325 ARG A N 1
ATOM 2591 C CA . ARG A 1 325 ? 19.984 -23.5 6.426 1 95.81 325 ARG A CA 1
ATOM 2592 C C . ARG A 1 325 ? 19.062 -24.578 6.988 1 95.81 325 ARG A C 1
ATOM 2594 O O . ARG A 1 325 ? 17.844 -24.5 6.828 1 95.81 325 ARG A O 1
ATOM 2601 N N . GLU A 1 326 ? 19.656 -25.562 7.621 1 96 326 GLU A N 1
ATOM 2602 C CA . GLU A 1 326 ? 18.875 -26.656 8.195 1 96 326 GLU A CA 1
ATOM 2603 C C . GLU A 1 326 ? 17.938 -26.156 9.289 1 96 326 GLU A C 1
ATOM 2605 O O . GLU A 1 326 ? 16.828 -26.656 9.43 1 96 326 GLU A O 1
ATOM 2610 N N . LYS A 1 327 ? 18.391 -25.234 10.031 1 96.81 327 LYS A N 1
ATOM 2611 C CA . LYS A 1 327 ? 17.562 -24.656 11.078 1 96.81 327 LYS A CA 1
ATOM 2612 C C . LYS A 1 327 ? 16.297 -24.031 10.484 1 96.81 327 LYS A C 1
ATOM 2614 O O . LYS A 1 327 ? 15.195 -24.219 11 1 96.81 327 LYS A O 1
ATOM 2619 N N . CYS A 1 328 ? 16.422 -23.281 9.445 1 97.38 328 CYS A N 1
ATOM 2620 C CA . CYS A 1 328 ? 15.289 -22.672 8.758 1 97.38 328 CYS A CA 1
ATOM 2621 C C . CYS A 1 328 ? 14.398 -23.75 8.141 1 97.38 328 CYS A C 1
ATOM 2623 O O . CYS A 1 328 ? 13.172 -23.641 8.188 1 97.38 328 CYS A O 1
ATOM 2625 N N . ALA A 1 329 ? 14.977 -24.766 7.586 1 97.75 329 ALA A N 1
ATOM 2626 C CA . ALA A 1 329 ? 14.234 -25.859 6.965 1 97.75 329 ALA A CA 1
ATOM 2627 C C . ALA A 1 329 ? 13.406 -26.609 8 1 97.75 329 ALA A C 1
ATOM 2629 O O . ALA A 1 329 ? 12.281 -27.031 7.715 1 97.75 329 ALA A O 1
ATOM 2630 N N . GLN A 1 330 ? 13.961 -26.812 9.172 1 97.12 330 GLN A N 1
ATOM 2631 C CA . GLN A 1 330 ? 13.234 -27.484 10.242 1 97.12 330 GLN A CA 1
ATOM 2632 C C . GLN A 1 330 ? 12 -26.703 10.648 1 97.12 330 GLN A C 1
ATOM 2634 O O . GLN A 1 330 ? 10.938 -27.281 10.891 1 97.12 330 GLN A O 1
ATOM 2639 N N . TYR A 1 331 ? 12.172 -25.5 10.711 1 97.12 331 TYR A N 1
ATOM 2640 C CA . TYR A 1 331 ? 11.016 -24.656 11.008 1 97.12 331 TYR A CA 1
ATOM 2641 C C . TYR A 1 331 ? 9.914 -24.859 9.977 1 97.12 331 TYR A C 1
ATOM 2643 O O . TYR A 1 331 ? 8.75 -25.062 10.328 1 97.12 331 TYR A O 1
ATOM 2651 N N . LEU A 1 332 ? 10.273 -24.734 8.703 1 97.94 332 LEU A N 1
ATOM 2652 C CA . LEU A 1 332 ? 9.281 -24.844 7.641 1 97.94 332 LEU A CA 1
ATOM 2653 C C . LEU A 1 332 ? 8.602 -26.203 7.68 1 97.94 332 LEU A C 1
ATOM 2655 O O . LEU A 1 332 ? 7.395 -26.312 7.43 1 97.94 332 LEU A O 1
ATOM 2659 N N . SER A 1 333 ? 9.359 -27.219 7.965 1 97.12 333 SER A N 1
ATOM 2660 C CA . SER A 1 333 ? 8.805 -28.562 8.047 1 97.12 333 SER A CA 1
ATOM 2661 C C . SER A 1 333 ? 7.668 -28.625 9.062 1 97.12 333 SER A C 1
ATOM 2663 O O . SER A 1 333 ? 6.645 -29.266 8.805 1 97.12 333 SER A O 1
ATOM 2665 N N . GLN A 1 334 ? 7.844 -27.969 10.094 1 96.88 334 GLN A N 1
ATOM 2666 C CA . GLN A 1 334 ? 6.816 -27.953 11.133 1 96.88 334 GLN A CA 1
ATOM 2667 C C . GLN A 1 334 ? 5.594 -27.156 10.672 1 96.88 334 GLN A C 1
ATOM 2669 O O . GLN A 1 334 ? 4.457 -27.547 10.945 1 96.88 334 GLN A O 1
ATOM 2674 N N . GLN A 1 335 ? 5.848 -26.125 9.977 1 97.06 335 GLN A N 1
ATOM 2675 C CA . GLN A 1 335 ? 4.766 -25.234 9.562 1 97.06 335 GLN A CA 1
ATOM 2676 C C . GLN A 1 335 ? 3.957 -25.859 8.422 1 97.06 335 GLN A C 1
ATOM 2678 O O . GLN A 1 335 ? 2.766 -25.578 8.281 1 97.06 335 GLN A O 1
ATOM 2683 N N . LEU A 1 336 ? 4.539 -26.688 7.598 1 96.44 336 LEU A N 1
ATOM 2684 C CA . LEU A 1 336 ? 3.861 -27.297 6.461 1 96.44 336 LEU A CA 1
ATOM 2685 C C . LEU A 1 336 ? 2.734 -28.219 6.922 1 96.44 336 LEU A C 1
ATOM 2687 O O . LEU A 1 336 ? 1.833 -28.547 6.148 1 96.44 336 LEU A O 1
ATOM 2691 N N . LYS A 1 337 ? 2.746 -28.609 8.172 1 96.06 337 LYS A N 1
ATOM 2692 C CA . LYS A 1 337 ? 1.678 -29.422 8.734 1 96.06 337 LYS A CA 1
ATOM 2693 C C . LYS A 1 337 ? 0.344 -28.688 8.703 1 96.06 337 LYS A C 1
ATOM 2695 O O . LYS A 1 337 ? -0.714 -29.297 8.578 1 96.06 337 LYS A O 1
ATOM 2700 N N . ARG A 1 338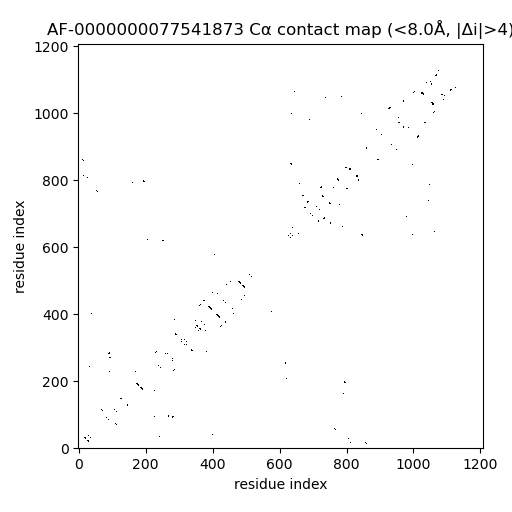 ? 0.421 -27.406 8.789 1 97.06 338 ARG A N 1
ATOM 2701 C CA . ARG A 1 338 ? -0.791 -26.594 8.75 1 97.06 338 ARG A CA 1
ATOM 2702 C C . ARG A 1 338 ? -1.491 -26.719 7.402 1 97.06 338 ARG A C 1
ATOM 2704 O O . ARG A 1 338 ? -2.721 -26.688 7.332 1 97.06 338 ARG A O 1
ATOM 2711 N N . LEU A 1 339 ? -0.732 -26.875 6.363 1 97.44 339 LEU A N 1
ATOM 2712 C CA . LEU A 1 339 ? -1.299 -27.031 5.027 1 97.44 339 LEU A CA 1
ATOM 2713 C C . LEU A 1 339 ? -1.93 -28.406 4.855 1 97.44 339 LEU A C 1
ATOM 2715 O O . LEU A 1 339 ? -2.938 -28.547 4.164 1 97.44 339 LEU A O 1
ATOM 2719 N N . LYS A 1 340 ? -1.399 -29.359 5.52 1 95.56 340 LYS A N 1
ATOM 2720 C CA . LYS A 1 340 ? -1.988 -30.688 5.504 1 95.56 340 LYS A CA 1
ATOM 2721 C C . LYS A 1 340 ? -3.348 -30.703 6.199 1 95.56 340 LYS A C 1
ATOM 2723 O O . LYS A 1 340 ? -4.289 -31.344 5.727 1 95.56 340 LYS A O 1
ATOM 2728 N N . VAL A 1 341 ? -3.355 -30 7.258 1 96.75 341 VAL A N 1
ATOM 2729 C CA . VAL A 1 341 ? -4.617 -29.891 7.984 1 96.75 341 VAL A CA 1
ATOM 2730 C C . VAL A 1 341 ? -5.66 -29.203 7.105 1 96.75 341 VAL A C 1
ATOM 2732 O O . VAL A 1 341 ? -6.824 -29.609 7.09 1 96.75 341 VAL A O 1
ATOM 2735 N N . TRP A 1 342 ? -5.273 -28.234 6.418 1 97.25 342 TRP A N 1
ATOM 2736 C CA . TRP A 1 342 ? -6.176 -27.531 5.52 1 97.25 342 TRP A CA 1
ATOM 2737 C C . TRP A 1 342 ? -6.754 -28.469 4.469 1 97.25 342 TRP A C 1
ATOM 2739 O O . TRP A 1 342 ? -7.949 -28.422 4.168 1 97.25 342 TRP A O 1
ATOM 2749 N N . ILE A 1 343 ? -5.973 -29.375 3.879 1 97.69 343 ILE A N 1
ATOM 2750 C CA . ILE A 1 343 ? -6.434 -30.328 2.879 1 97.69 343 ILE A CA 1
ATOM 2751 C C . ILE A 1 343 ? -7.457 -31.281 3.504 1 97.69 343 ILE A C 1
ATOM 2753 O O . ILE A 1 343 ? -8.469 -31.609 2.879 1 97.69 343 ILE A O 1
ATOM 2757 N N . GLN A 1 344 ? -7.199 -31.625 4.707 1 96.44 344 GLN A N 1
ATOM 2758 C CA . GLN A 1 344 ? -8.094 -32.562 5.398 1 96.44 344 GLN A CA 1
ATOM 2759 C C . GLN A 1 344 ? -9.453 -31.906 5.664 1 96.44 344 GLN A C 1
ATOM 2761 O O . GLN A 1 344 ? -10.477 -32.594 5.637 1 96.44 344 GLN A O 1
ATOM 2766 N N . GLU A 1 345 ? -9.406 -30.656 5.867 1 95.31 345 GLU A N 1
ATOM 2767 C CA . GLU A 1 345 ? -10.641 -29.938 6.199 1 95.31 345 GLU A CA 1
ATOM 2768 C C . GLU A 1 345 ? -11.375 -29.5 4.941 1 95.31 345 GLU A C 1
ATOM 2770 O O . GLU A 1 345 ? -12.555 -29.141 5 1 95.31 345 GLU A O 1
ATOM 2775 N N . LEU A 1 346 ? -10.711 -29.562 3.832 1 96.5 346 LEU A N 1
ATOM 2776 C CA . LEU A 1 346 ? -11.305 -29.109 2.578 1 96.5 346 LEU A CA 1
ATOM 2777 C C . LEU A 1 346 ? -12.469 -30 2.178 1 96.5 346 LEU A C 1
ATOM 2779 O O . LEU A 1 346 ? -12.344 -31.234 2.176 1 96.5 346 LEU A O 1
ATOM 2783 N N . PRO A 1 347 ? -13.562 -29.391 1.885 1 94.5 347 PRO A N 1
ATOM 2784 C CA . PRO A 1 347 ? -14.711 -30.203 1.454 1 94.5 347 PRO A CA 1
ATOM 2785 C C . PRO A 1 347 ? -14.398 -31.062 0.228 1 94.5 347 PRO A C 1
ATOM 2787 O O . PRO A 1 347 ? -13.711 -30.594 -0.692 1 94.5 347 PRO A O 1
ATOM 2790 N N . GLU A 1 348 ? -15 -32.219 0.174 1 93.94 348 GLU A N 1
ATOM 2791 C CA . GLU A 1 348 ? -14.766 -33.156 -0.924 1 93.94 348 GLU A CA 1
ATOM 2792 C C . GLU A 1 348 ? -15.258 -32.594 -2.25 1 93.94 348 GLU A C 1
ATOM 2794 O O . GLU A 1 348 ? -14.68 -32.844 -3.303 1 93.94 348 GLU A O 1
ATOM 2799 N N . ALA A 1 349 ? -16.219 -31.766 -2.125 1 92.38 349 ALA A N 1
ATOM 2800 C CA . ALA A 1 349 ? -16.812 -31.172 -3.326 1 92.38 349 ALA A CA 1
ATOM 2801 C C . ALA A 1 349 ? -15.82 -30.266 -4.035 1 92.38 349 ALA A C 1
ATOM 2803 O O . ALA A 1 349 ? -15.984 -29.953 -5.223 1 92.38 349 ALA A O 1
ATOM 2804 N N . LEU A 1 350 ? -14.781 -29.828 -3.346 1 95.56 350 LEU A N 1
ATOM 2805 C CA . LEU A 1 350 ? -13.812 -28.891 -3.924 1 95.56 350 LEU A CA 1
ATOM 2806 C C . LEU A 1 350 ? -12.523 -29.625 -4.301 1 95.56 350 LEU A C 1
ATOM 2808 O O . LEU A 1 350 ? -11.516 -28.984 -4.598 1 95.56 350 LEU A O 1
ATOM 2812 N N . LYS A 1 351 ? -12.617 -30.969 -4.324 1 96.44 351 LYS A N 1
ATOM 2813 C CA . LYS A 1 351 ? -11.484 -31.781 -4.738 1 96.44 351 LYS A CA 1
ATOM 2814 C C . LYS A 1 351 ? -11.766 -32.469 -6.066 1 96.44 351 LYS A C 1
ATOM 2816 O O . LYS A 1 351 ? -12.859 -33 -6.285 1 96.44 351 LYS A O 1
ATOM 2821 N N . THR A 1 352 ? -10.82 -32.344 -6.957 1 96.31 352 THR A N 1
ATOM 2822 C CA . THR A 1 352 ? -10.969 -33.062 -8.219 1 96.31 352 THR A CA 1
ATOM 2823 C C . THR A 1 352 ? -10.75 -34.562 -8.023 1 96.31 352 THR A C 1
ATOM 2825 O O . THR A 1 352 ? -9.68 -35 -7.578 1 96.31 352 THR A O 1
ATOM 2828 N N . PRO A 1 353 ? -11.672 -35.312 -8.398 1 95.44 353 PRO A N 1
ATOM 2829 C CA . PRO A 1 353 ? -11.477 -36.781 -8.273 1 95.44 353 PRO A CA 1
ATOM 2830 C C . PRO A 1 353 ? -10.289 -37.281 -9.086 1 95.44 353 PRO A C 1
ATOM 2832 O O . PRO A 1 353 ? -9.961 -36.719 -10.133 1 95.44 353 PRO A O 1
ATOM 2835 N N . ARG A 1 354 ? -9.711 -38.406 -8.562 1 96.44 354 ARG A N 1
ATOM 2836 C CA . ARG A 1 354 ? -8.539 -39 -9.203 1 96.44 354 ARG A CA 1
ATOM 2837 C C . ARG A 1 354 ? -8.828 -40.438 -9.664 1 96.44 354 ARG A C 1
ATOM 2839 O O . ARG A 1 354 ? -9.719 -41.094 -9.117 1 96.44 354 ARG A O 1
ATOM 2846 N N . VAL A 1 355 ? -8.117 -40.781 -10.781 1 94.94 355 VAL A N 1
ATOM 2847 C CA . VAL A 1 355 ? -8.102 -42.219 -11.164 1 94.94 355 VAL A CA 1
ATOM 2848 C C . VAL A 1 355 ? -7.16 -42.969 -10.242 1 94.94 355 VAL A C 1
ATOM 2850 O O . VAL A 1 355 ? -5.949 -43.031 -10.477 1 94.94 355 VAL A O 1
ATOM 2853 N N . GLN A 1 356 ? -7.613 -43.594 -9.258 1 90 356 GLN A N 1
ATOM 2854 C CA . GLN A 1 356 ? -6.875 -44.406 -8.281 1 90 356 GLN A CA 1
ATOM 2855 C C . GLN A 1 356 ? -5.828 -43.562 -7.559 1 90 356 GLN A C 1
ATOM 2857 O O . GLN A 1 356 ? -4.656 -43.938 -7.496 1 90 356 GLN A O 1
ATOM 2862 N N . GLY A 1 357 ? -6.16 -42.438 -7.062 1 94 357 GLY A N 1
ATOM 2863 C CA . GLY A 1 357 ? -5.238 -41.562 -6.355 1 94 357 GLY A CA 1
ATOM 2864 C C . GLY A 1 357 ? -5.938 -40.594 -5.406 1 94 357 GLY A C 1
ATOM 2865 O O . GLY A 1 357 ? -7.121 -40.781 -5.109 1 94 357 GLY A O 1
ATOM 2866 N N . VAL A 1 358 ? -5.129 -39.719 -4.848 1 95 358 VAL A N 1
ATOM 2867 C CA . VAL A 1 358 ? -5.629 -38.812 -3.832 1 95 358 VAL A CA 1
ATOM 2868 C C . VAL A 1 358 ? -5.422 -37.375 -4.293 1 95 358 VAL A C 1
ATOM 2870 O O . VAL A 1 358 ? -4.309 -36.969 -4.641 1 95 358 VAL A O 1
ATOM 2873 N N . PRO A 1 359 ? -6.527 -36.594 -4.297 1 96.88 359 PRO A N 1
ATOM 2874 C CA . PRO A 1 359 ? -6.367 -35.188 -4.648 1 96.88 359 PRO A CA 1
ATOM 2875 C C . PRO A 1 359 ? -5.402 -34.469 -3.723 1 96.88 359 PRO A C 1
ATOM 2877 O O . PRO A 1 359 ? -5.27 -34.812 -2.551 1 96.88 359 PRO A O 1
ATOM 2880 N N . PHE A 1 360 ? -4.734 -33.406 -4.199 1 97.12 360 PHE A N 1
ATOM 2881 C CA . PHE A 1 360 ? -3.811 -32.562 -3.461 1 97.12 360 PHE A CA 1
ATOM 2882 C C . PHE A 1 360 ? -2.615 -33.375 -2.961 1 97.12 360 PHE A C 1
ATOM 2884 O O . PHE A 1 360 ? -1.966 -32.969 -1.985 1 97.12 360 PHE A O 1
ATOM 2891 N N . SER A 1 361 ? -2.34 -34.438 -3.6 1 94.94 361 SER A N 1
ATOM 2892 C CA . SER A 1 361 ? -1.17 -35.25 -3.303 1 94.94 361 SER A CA 1
ATOM 2893 C C . SER A 1 361 ? -0.152 -35.219 -4.438 1 94.94 361 SER A C 1
ATOM 2895 O O . SER A 1 361 ? -0.366 -34.531 -5.438 1 94.94 361 SER A O 1
ATOM 2897 N N . VAL A 1 362 ? 0.897 -35.844 -4.25 1 94.5 362 VAL A N 1
ATOM 2898 C CA . VAL A 1 362 ? 1.938 -35.875 -5.273 1 94.5 362 VAL A CA 1
ATOM 2899 C C . VAL A 1 362 ? 2.125 -37.281 -5.797 1 94.5 362 VAL A C 1
ATOM 2901 O O . VAL A 1 362 ? 3.238 -37.688 -6.141 1 94.5 362 VAL A O 1
ATOM 2904 N N . ASP A 1 363 ? 1.06 -38.062 -5.836 1 90.69 363 ASP A N 1
ATOM 2905 C CA . ASP A 1 363 ? 1.12 -39.469 -6.227 1 90.69 363 ASP A CA 1
ATOM 2906 C C . ASP A 1 363 ? 1.052 -39.594 -7.742 1 90.69 363 ASP A C 1
ATOM 2908 O O . ASP A 1 363 ? 0.933 -40.719 -8.258 1 90.69 363 ASP A O 1
ATOM 2912 N N . ARG A 1 364 ? 0.973 -38.625 -8.484 1 89.94 364 ARG A N 1
ATOM 2913 C CA . ARG A 1 364 ? 1.042 -38.562 -9.938 1 89.94 364 ARG A CA 1
ATOM 2914 C C . ARG A 1 364 ? -0.186 -39.188 -10.578 1 89.94 364 ARG A C 1
ATOM 2916 O O . ARG A 1 364 ? -0.164 -39.562 -11.758 1 89.94 364 ARG A O 1
ATOM 2923 N N . SER A 1 365 ? -1.228 -39.25 -9.797 1 92.31 365 SER A N 1
ATOM 2924 C CA . SER A 1 365 ? -2.463 -39.812 -10.32 1 92.31 365 SER A CA 1
ATOM 2925 C C . SER A 1 365 ? -3.102 -38.906 -11.367 1 92.31 365 SER A C 1
ATOM 2927 O O . SER A 1 365 ? -3 -37.688 -11.266 1 92.31 365 SER A O 1
ATOM 2929 N N . ALA A 1 366 ? -3.762 -39.562 -12.328 1 94.94 366 ALA A N 1
ATOM 2930 C CA . ALA A 1 366 ? -4.457 -38.781 -13.367 1 94.94 366 ALA A CA 1
ATOM 2931 C C . ALA A 1 366 ? -5.754 -38.188 -12.828 1 94.94 366 ALA A C 1
ATOM 2933 O O . ALA A 1 366 ? -6.398 -38.781 -11.945 1 94.94 366 ALA A O 1
ATOM 2934 N N . LEU A 1 367 ? -6.086 -37.094 -13.375 1 97.12 367 LEU A N 1
ATOM 2935 C CA . LEU A 1 367 ? -7.348 -36.438 -13.039 1 97.12 367 LEU A CA 1
ATOM 2936 C C . LEU A 1 367 ? -8.523 -37.219 -13.648 1 97.12 367 LEU A C 1
ATOM 2938 O O . LEU A 1 367 ? -8.445 -37.688 -14.781 1 97.12 367 LEU A O 1
ATOM 2942 N N . ASN A 1 368 ? -9.539 -37.375 -12.852 1 96 368 ASN A N 1
ATOM 2943 C CA . ASN A 1 368 ? -10.805 -37.906 -13.367 1 96 368 ASN A CA 1
ATOM 2944 C C . ASN A 1 368 ? -11.766 -36.781 -13.727 1 96 368 ASN A C 1
ATOM 2946 O O . ASN A 1 368 ? -12.695 -36.469 -12.969 1 96 368 ASN A O 1
ATOM 2950 N N . LEU A 1 369 ? -11.609 -36.219 -14.859 1 93.44 369 LEU A N 1
ATOM 2951 C CA . LEU A 1 369 ? -12.391 -35.062 -15.297 1 93.44 369 LEU A CA 1
ATOM 2952 C C . LEU A 1 369 ? -13.805 -35.469 -15.695 1 93.44 369 LEU A C 1
ATOM 2954 O O . LEU A 1 369 ? -13.992 -36.531 -16.297 1 93.44 369 LEU A O 1
ATOM 2958 N N . SER A 1 370 ? -14.758 -34.719 -15.25 1 89.69 370 SER A N 1
ATOM 2959 C CA . SER A 1 370 ? -16.156 -35.031 -15.508 1 89.69 370 SER A CA 1
ATOM 2960 C C . SER A 1 370 ? -16.641 -34.375 -16.797 1 89.69 370 SER A C 1
ATOM 2962 O O . SER A 1 370 ? -16.234 -33.25 -17.125 1 89.69 370 SER A O 1
ATOM 2964 N N . GLN A 1 371 ? -17.531 -35.094 -17.453 1 86.94 371 GLN A N 1
ATOM 2965 C CA . GLN A 1 371 ? -18.172 -34.531 -18.625 1 86.94 371 GLN A CA 1
ATOM 2966 C C . GLN A 1 371 ? -19.547 -33.938 -18.281 1 86.94 371 GLN A C 1
ATOM 2968 O O . GLN A 1 371 ? -20.109 -33.188 -19.062 1 86.94 371 GLN A O 1
ATOM 2973 N N . THR A 1 372 ? -19.938 -34.156 -17.094 1 85.88 372 THR A N 1
ATOM 2974 C CA . THR A 1 372 ? -21.297 -33.75 -16.75 1 85.88 372 THR A CA 1
ATOM 2975 C C . THR A 1 372 ? -21.297 -32.625 -15.719 1 85.88 372 THR A C 1
ATOM 2977 O O . THR A 1 372 ? -22.266 -31.875 -15.617 1 85.88 372 THR A O 1
ATOM 2980 N N . GLU A 1 373 ? -20.297 -32.531 -15.008 1 88.56 373 GLU A N 1
ATOM 2981 C CA . GLU A 1 373 ? -20.234 -31.5 -13.992 1 88.56 373 GLU A CA 1
ATOM 2982 C C . GLU A 1 373 ? -20.016 -30.125 -14.625 1 88.56 373 GLU A C 1
ATOM 2984 O O . GLU A 1 373 ? -19.375 -30.016 -15.68 1 88.56 373 GLU A O 1
ATOM 2989 N N . PRO A 1 374 ? -20.578 -29.141 -13.953 1 89.12 374 PRO A N 1
ATOM 2990 C CA . PRO A 1 374 ? -20.406 -27.797 -14.508 1 89.12 374 PRO A CA 1
ATOM 2991 C C . PRO A 1 374 ? -18.938 -27.391 -14.641 1 89.12 374 PRO A C 1
ATOM 2993 O O . PRO A 1 374 ? -18.125 -27.719 -13.773 1 89.12 374 PRO A O 1
ATOM 2996 N N . LEU A 1 375 ? -18.656 -26.594 -15.672 1 89 375 LEU A N 1
ATOM 2997 C CA . LEU A 1 375 ? -17.297 -26.172 -15.969 1 89 375 LEU A CA 1
ATOM 2998 C C . LEU A 1 375 ? -16.734 -25.297 -14.844 1 89 375 LEU A C 1
ATOM 3000 O O . LEU A 1 375 ? -15.555 -25.391 -14.516 1 89 375 LEU A O 1
ATOM 3004 N N . TRP A 1 376 ? -17.578 -24.453 -14.305 1 90.5 376 TRP A N 1
ATOM 3005 C CA . TRP A 1 376 ? -17.109 -23.531 -13.266 1 90.5 376 TRP A CA 1
ATOM 3006 C C . TRP A 1 376 ? -16.625 -24.297 -12.039 1 90.5 376 TRP A C 1
ATOM 3008 O O . TRP A 1 376 ? -15.641 -23.906 -11.414 1 90.5 376 TRP A O 1
ATOM 3018 N N . LEU A 1 377 ? -17.25 -25.328 -11.648 1 93.38 377 LEU A N 1
ATOM 3019 C CA . LEU A 1 377 ? -16.875 -26.125 -10.484 1 93.38 377 LEU A CA 1
ATOM 3020 C C . LEU A 1 377 ? -15.555 -26.828 -10.703 1 93.38 377 LEU A C 1
ATOM 3022 O O . LEU A 1 377 ? -14.688 -26.828 -9.828 1 93.38 377 LEU A O 1
ATOM 3026 N N . GLN A 1 378 ? -15.43 -27.453 -11.875 1 94.94 378 GLN A N 1
ATOM 3027 C CA . GLN A 1 378 ? -14.188 -28.141 -12.211 1 94.94 378 GLN A CA 1
ATOM 3028 C C . GLN A 1 378 ? -13.008 -27.156 -12.258 1 94.94 378 GLN A C 1
ATOM 3030 O O . GLN A 1 378 ? -11.906 -27.5 -11.82 1 94.94 378 GLN A O 1
ATOM 3035 N N . ARG A 1 379 ? -13.281 -26 -12.781 1 94.88 379 ARG A N 1
ATOM 3036 C CA . ARG A 1 379 ? -12.258 -24.969 -12.828 1 94.88 379 ARG A CA 1
ATOM 3037 C C . ARG A 1 379 ? -11.844 -24.547 -11.422 1 94.88 379 ARG A C 1
ATOM 3039 O O . ARG A 1 379 ? -10.648 -24.422 -11.133 1 94.88 379 ARG A O 1
ATOM 3046 N N . GLN A 1 380 ? -12.789 -24.312 -10.523 1 96 380 GLN A N 1
ATOM 3047 C CA . GLN A 1 380 ? -12.492 -23.953 -9.141 1 96 380 GLN A CA 1
ATOM 3048 C C . GLN A 1 380 ? -11.641 -25.031 -8.469 1 96 380 GLN A C 1
ATOM 3050 O O . GLN A 1 380 ? -10.664 -24.719 -7.793 1 96 380 GLN A O 1
ATOM 3055 N N . ARG A 1 381 ? -12 -26.266 -8.695 1 97 381 ARG A N 1
ATOM 3056 C CA . ARG A 1 381 ? -11.266 -27.391 -8.117 1 97 381 ARG A CA 1
ATOM 3057 C C . ARG A 1 381 ? -9.82 -27.391 -8.594 1 97 381 ARG A C 1
ATOM 3059 O O . ARG A 1 381 ? -8.898 -27.516 -7.781 1 97 381 ARG A O 1
ATOM 3066 N N . LEU A 1 382 ? -9.641 -27.234 -9.844 1 97.88 382 LEU A N 1
ATOM 3067 C CA . LEU A 1 382 ? -8.312 -27.281 -10.438 1 97.88 382 LEU A CA 1
ATOM 3068 C C . LEU A 1 382 ? -7.469 -26.094 -9.977 1 97.88 382 LEU A C 1
ATOM 3070 O O . LEU A 1 382 ? -6.297 -26.266 -9.617 1 97.88 382 LEU A O 1
ATOM 3074 N N . ILE A 1 383 ? -8.086 -24.922 -10 1 97.88 383 ILE A N 1
ATOM 3075 C CA . ILE A 1 383 ? -7.363 -23.734 -9.586 1 97.88 383 ILE A CA 1
ATOM 3076 C C . ILE A 1 383 ? -6.898 -23.875 -8.141 1 97.88 383 ILE A C 1
ATOM 3078 O O . ILE A 1 383 ? -5.758 -23.547 -7.816 1 97.88 383 ILE A O 1
ATOM 3082 N N . LEU A 1 384 ? -7.695 -24.359 -7.324 1 98.25 384 LEU A N 1
ATOM 3083 C CA . LEU A 1 384 ? -7.367 -24.5 -5.91 1 98.25 384 LEU A CA 1
ATOM 3084 C C . LEU A 1 384 ? -6.18 -25.453 -5.73 1 98.25 384 LEU A C 1
ATOM 3086 O O . LEU A 1 384 ? -5.27 -25.156 -4.953 1 98.25 384 LEU A O 1
ATOM 3090 N N . GLU A 1 385 ? -6.191 -26.547 -6.375 1 98.62 385 GLU A N 1
ATOM 3091 C CA . GLU A 1 385 ? -5.102 -27.516 -6.23 1 98.62 385 GLU A CA 1
ATOM 3092 C C . GLU A 1 385 ? -3.824 -27 -6.883 1 98.62 385 GLU A C 1
ATOM 3094 O O . GLU A 1 385 ? -2.729 -27.188 -6.344 1 98.62 385 GLU A O 1
ATOM 3099 N N . LEU A 1 386 ? -3.947 -26.375 -8.039 1 98.62 386 LEU A N 1
ATOM 3100 C CA . LEU A 1 386 ? -2.779 -25.797 -8.695 1 98.62 386 LEU A CA 1
ATOM 3101 C C . LEU A 1 386 ? -2.158 -24.703 -7.828 1 98.62 386 LEU A C 1
ATOM 3103 O O . LEU A 1 386 ? -0.933 -24.609 -7.73 1 98.62 386 LEU A O 1
ATOM 3107 N N . ASP A 1 387 ? -3.004 -23.906 -7.215 1 98.31 387 ASP A N 1
ATOM 3108 C CA . ASP A 1 387 ? -2.508 -22.906 -6.27 1 98.31 387 ASP A CA 1
ATOM 3109 C C . ASP A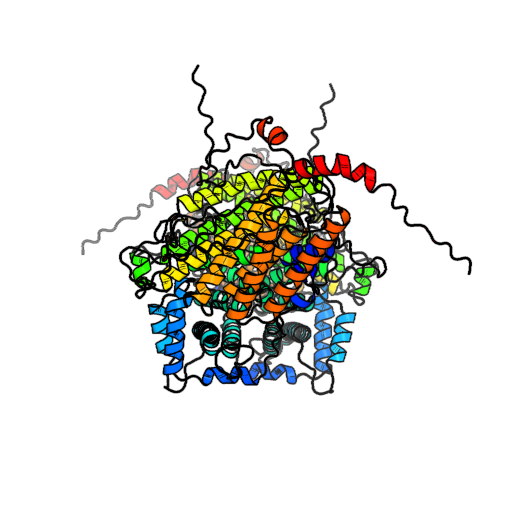 1 387 ? -1.765 -23.578 -5.113 1 98.31 387 ASP A C 1
ATOM 3111 O O . ASP A 1 387 ? -0.687 -23.125 -4.719 1 98.31 387 ASP A O 1
ATOM 3115 N N . TYR A 1 388 ? -2.355 -24.609 -4.621 1 98.5 388 TYR A N 1
ATOM 3116 C CA . TYR A 1 388 ? -1.752 -25.328 -3.5 1 98.5 388 TYR A CA 1
ATOM 3117 C C . TYR A 1 388 ? -0.338 -25.781 -3.84 1 98.5 388 TYR A C 1
ATOM 3119 O O . TYR A 1 388 ? 0.611 -25.469 -3.115 1 98.5 388 TYR A O 1
ATOM 3127 N N . HIS A 1 389 ? -0.181 -26.453 -4.871 1 98.69 389 HIS A N 1
ATOM 3128 C CA . HIS A 1 389 ? 1.121 -26.984 -5.258 1 98.69 389 HIS A CA 1
ATOM 3129 C C . HIS A 1 389 ? 2.102 -25.875 -5.582 1 98.69 389 HIS A C 1
ATOM 3131 O O . HIS A 1 389 ? 3.295 -25.984 -5.293 1 98.69 389 HIS A O 1
ATOM 3137 N N . THR A 1 390 ? 1.607 -24.875 -6.227 1 98.25 390 THR A N 1
ATOM 3138 C CA . THR A 1 390 ? 2.473 -23.734 -6.562 1 98.25 390 THR A CA 1
ATOM 3139 C C . THR A 1 390 ? 2.98 -23.047 -5.301 1 98.25 390 THR A C 1
ATOM 3141 O O . THR A 1 390 ? 4.152 -22.672 -5.219 1 98.25 390 THR A O 1
ATOM 3144 N N . LEU A 1 391 ? 2.119 -22.906 -4.363 1 98.31 391 LEU A N 1
ATOM 3145 C CA . LEU A 1 391 ? 2.506 -22.297 -3.1 1 98.31 391 LEU A CA 1
ATOM 3146 C C . LEU A 1 391 ? 3.523 -23.156 -2.363 1 98.31 391 LEU A C 1
ATOM 3148 O O . LEU A 1 391 ? 4.465 -22.641 -1.762 1 98.31 391 LEU A O 1
ATOM 3152 N N . ILE A 1 392 ? 3.33 -24.406 -2.449 1 98.31 392 ILE A N 1
ATOM 3153 C CA . ILE A 1 392 ? 4.301 -25.328 -1.861 1 98.31 392 ILE A CA 1
ATOM 3154 C C . ILE A 1 392 ? 5.668 -25.125 -2.512 1 98.31 392 ILE A C 1
ATOM 3156 O O . ILE A 1 392 ? 6.688 -25.062 -1.821 1 98.31 392 ILE A O 1
ATOM 3160 N N . MET A 1 393 ? 5.695 -25.031 -3.789 1 98.19 393 MET A N 1
ATOM 3161 C CA . MET A 1 393 ? 6.945 -24.797 -4.504 1 98.19 393 MET A CA 1
ATOM 3162 C C . MET A 1 393 ? 7.582 -23.469 -4.066 1 98.19 393 MET A C 1
ATOM 3164 O O . MET A 1 393 ? 8.789 -23.406 -3.846 1 98.19 393 MET A O 1
ATOM 3168 N N . MET A 1 394 ? 6.797 -22.5 -3.889 1 97.19 394 MET A N 1
ATOM 3169 C CA . MET A 1 394 ? 7.305 -21.188 -3.527 1 97.19 394 MET A CA 1
ATOM 3170 C C . MET A 1 394 ? 7.945 -21.203 -2.143 1 97.19 394 MET A C 1
ATOM 3172 O O . MET A 1 394 ? 8.953 -20.547 -1.91 1 97.19 394 MET A O 1
ATOM 3176 N N . LEU A 1 395 ? 7.402 -21.938 -1.279 1 97.56 395 LEU A N 1
ATOM 3177 C CA . LEU A 1 395 ? 7.906 -22.016 0.087 1 97.56 395 LEU A CA 1
ATOM 3178 C C . LEU A 1 395 ? 9.164 -22.859 0.155 1 97.56 395 LEU A C 1
ATOM 3180 O O . LEU A 1 395 ? 10.086 -22.562 0.92 1 97.56 395 LEU A O 1
ATOM 3184 N N . THR A 1 396 ? 9.234 -23.875 -0.642 1 97.81 396 THR A N 1
ATOM 3185 C CA . THR A 1 396 ? 10.258 -24.906 -0.435 1 97.81 396 THR A CA 1
ATOM 3186 C C . THR A 1 396 ? 11.438 -24.688 -1.377 1 97.81 396 THR A C 1
ATOM 3188 O O . THR A 1 396 ? 12.555 -25.125 -1.086 1 97.81 396 THR A O 1
ATOM 3191 N N . ARG A 1 397 ? 11.289 -24.062 -2.445 1 96 397 ARG A N 1
ATOM 3192 C CA . ARG A 1 397 ? 12.344 -23.938 -3.447 1 96 397 ARG A CA 1
ATOM 3193 C C . ARG A 1 397 ? 13.539 -23.172 -2.895 1 96 397 ARG A C 1
ATOM 3195 O O . ARG A 1 397 ? 14.664 -23.312 -3.379 1 96 397 ARG A O 1
ATOM 3202 N N . THR A 1 398 ? 13.297 -22.375 -1.89 1 94.31 398 THR A N 1
ATOM 3203 C CA . THR A 1 398 ? 14.336 -21.531 -1.299 1 94.31 398 THR A CA 1
ATOM 3204 C C . THR A 1 398 ? 15.461 -22.391 -0.727 1 94.31 398 THR A C 1
ATOM 3206 O O . THR A 1 398 ? 16.594 -21.938 -0.593 1 94.31 398 THR A O 1
ATOM 3209 N N . PHE A 1 399 ? 15.297 -23.594 -0.518 1 95.88 399 PHE A N 1
ATOM 3210 C CA . PHE A 1 399 ? 16.266 -24.422 0.192 1 95.88 399 PHE A CA 1
ATOM 3211 C C . PHE A 1 399 ? 17.172 -25.156 -0.789 1 95.88 399 PHE A C 1
ATOM 3213 O O . PHE A 1 399 ? 18.109 -25.844 -0.379 1 95.88 399 PHE A O 1
ATOM 3220 N N . ASN A 1 400 ? 16.859 -25 -2.076 1 93.25 400 ASN A N 1
ATOM 3221 C CA . ASN A 1 400 ? 17.828 -25.469 -3.062 1 93.25 400 ASN A CA 1
ATOM 3222 C C . ASN A 1 400 ? 19.125 -24.672 -3 1 93.25 400 ASN A C 1
ATOM 3224 O O . ASN A 1 400 ? 19.156 -23.5 -3.375 1 93.25 400 ASN A O 1
ATOM 3228 N N . SER A 1 401 ? 20.234 -25.219 -2.574 1 90.44 401 SER A N 1
ATOM 3229 C CA . SER A 1 401 ? 21.453 -24.484 -2.301 1 90.44 401 SER A CA 1
ATOM 3230 C C . SER A 1 401 ? 22.312 -24.344 -3.555 1 90.44 401 SER A C 1
ATOM 3232 O O . SER A 1 401 ? 23.188 -23.484 -3.629 1 90.44 401 SER A O 1
ATOM 3234 N N . PHE A 1 402 ? 22.109 -25.172 -4.582 1 89.5 402 PHE A N 1
ATOM 3235 C CA . PHE A 1 402 ? 22.922 -25.188 -5.801 1 89.5 402 PHE A CA 1
ATOM 3236 C C . PHE A 1 402 ? 24.406 -25.266 -5.473 1 89.5 402 PHE A C 1
ATOM 3238 O O . PHE A 1 402 ? 25.203 -24.516 -6.031 1 89.5 402 PHE A O 1
ATOM 3245 N N . LEU A 1 403 ? 24.656 -25.953 -4.461 1 82.25 403 LEU A N 1
ATOM 3246 C CA . LEU A 1 403 ? 26.062 -26.188 -4.117 1 82.25 403 LEU A CA 1
ATOM 3247 C C . LEU A 1 403 ? 26.578 -27.453 -4.781 1 82.25 403 LEU A C 1
ATOM 3249 O O . LEU A 1 403 ? 25.828 -28.406 -4.973 1 82.25 403 LEU A O 1
ATOM 3253 N N . PRO A 1 404 ? 27.875 -27.391 -5.117 1 68.44 404 PRO A N 1
ATOM 3254 C CA . PRO A 1 404 ? 28.453 -28.547 -5.812 1 68.44 404 PRO A CA 1
ATOM 3255 C C . PRO A 1 404 ? 28.5 -29.797 -4.941 1 68.44 404 PRO A C 1
ATOM 3257 O O . PRO A 1 404 ? 28.406 -30.922 -5.453 1 68.44 404 PRO A O 1
ATOM 3260 N N . THR A 1 405 ? 28.734 -29.562 -3.65 1 65.12 405 THR A N 1
ATOM 3261 C CA . THR A 1 405 ? 28.828 -30.703 -2.748 1 65.12 405 THR A CA 1
ATOM 3262 C C . THR A 1 405 ? 27.688 -30.688 -1.736 1 65.12 405 THR A C 1
ATOM 3264 O O . THR A 1 405 ? 27.438 -29.656 -1.084 1 65.12 405 THR A O 1
ATOM 3267 N N . PRO A 1 406 ? 27 -31.797 -1.834 1 63.97 406 PRO A N 1
ATOM 3268 C CA . PRO A 1 406 ? 25.938 -31.828 -0.831 1 63.97 406 PRO A CA 1
ATOM 3269 C C . PRO A 1 406 ? 26.469 -31.75 0.598 1 63.97 406 PRO A C 1
ATOM 3271 O O . PRO A 1 406 ? 27.547 -32.281 0.897 1 63.97 406 PRO A O 1
ATOM 3274 N N . ALA A 1 407 ? 25.891 -30.922 1.325 1 70.62 407 ALA A N 1
ATOM 3275 C CA . ALA A 1 407 ? 26.297 -30.781 2.723 1 70.62 407 ALA A CA 1
ATOM 3276 C C . ALA A 1 407 ? 25.672 -31.891 3.584 1 70.62 407 ALA A C 1
ATOM 3278 O O . ALA A 1 407 ? 24.562 -32.344 3.324 1 70.62 407 ALA A O 1
ATOM 3279 N N . LEU A 1 408 ? 26.5 -32.344 4.551 1 72.62 408 LEU A N 1
ATOM 3280 C CA . LEU A 1 408 ? 26 -33.344 5.496 1 72.62 408 LEU A CA 1
ATOM 3281 C C . LEU A 1 408 ? 25.109 -32.688 6.547 1 72.62 408 LEU A C 1
ATOM 3283 O O . LEU A 1 408 ? 25.312 -31.547 6.926 1 72.62 408 LEU A O 1
ATOM 3287 N N . GLY A 1 409 ? 24.016 -33.312 6.906 1 78.31 409 GLY A N 1
ATOM 3288 C CA . GLY A 1 409 ? 23.172 -32.875 8 1 78.31 409 GLY A CA 1
ATOM 3289 C C . GLY A 1 409 ? 22.094 -31.906 7.562 1 78.31 409 GLY A C 1
ATOM 3290 O O . GLY A 1 409 ? 21.547 -31.156 8.383 1 78.31 409 GLY A O 1
ATOM 3291 N N . THR A 1 410 ? 21.875 -31.859 6.246 1 88.56 410 THR A N 1
ATOM 3292 C CA . THR A 1 410 ? 20.844 -30.953 5.746 1 88.56 410 THR A CA 1
ATOM 3293 C C . THR A 1 410 ? 19.609 -31.734 5.289 1 88.56 410 THR A C 1
ATOM 3295 O O . THR A 1 410 ? 19.125 -31.531 4.176 1 88.56 410 THR A O 1
ATOM 3298 N N . PHE A 1 411 ? 19 -32.5 6.191 1 89 411 PHE A N 1
ATOM 3299 C CA . PHE A 1 411 ? 17.922 -33.438 5.875 1 89 411 PHE A CA 1
ATOM 3300 C C . PHE A 1 411 ? 16.656 -32.688 5.512 1 89 411 PHE A C 1
ATOM 3302 O O . PHE A 1 411 ? 16.031 -32.969 4.48 1 89 411 PHE A O 1
ATOM 3309 N N . SER A 1 412 ? 16.312 -31.812 6.371 1 93.5 412 SER A N 1
ATOM 3310 C CA . SER A 1 412 ? 15.07 -31.078 6.129 1 93.5 412 SER A CA 1
ATOM 3311 C C . SER A 1 412 ? 15.172 -30.234 4.859 1 93.5 412 SER A C 1
ATOM 3313 O O . SER A 1 412 ? 14.211 -30.141 4.098 1 93.5 412 SER A O 1
ATOM 3315 N N . SER A 1 413 ? 16.312 -29.672 4.676 1 94 413 SER A N 1
ATOM 3316 C CA . SER A 1 413 ? 16.547 -28.859 3.482 1 94 413 SER A CA 1
ATOM 3317 C C . SER A 1 413 ? 16.406 -29.703 2.213 1 94 413 SER A C 1
ATOM 3319 O O . SER A 1 413 ? 15.719 -29.297 1.271 1 94 413 SER A O 1
ATOM 3321 N N . ASP A 1 414 ? 16.969 -30.828 2.207 1 90.81 414 ASP A N 1
ATOM 3322 C CA . ASP A 1 414 ? 16.906 -31.719 1.054 1 90.81 414 ASP A CA 1
ATOM 3323 C C . ASP A 1 414 ? 15.477 -32.219 0.827 1 90.81 414 ASP A C 1
ATOM 3325 O O . ASP A 1 414 ? 15.031 -32.344 -0.316 1 90.81 414 ASP A O 1
ATOM 3329 N N . ASN A 1 415 ? 14.859 -32.469 1.899 1 92.06 415 ASN A N 1
ATOM 3330 C CA . ASN A 1 415 ? 13.477 -32.906 1.789 1 92.06 415 ASN A CA 1
ATOM 3331 C C . ASN A 1 415 ? 12.586 -31.844 1.164 1 92.06 415 ASN A C 1
ATOM 3333 O O . ASN A 1 415 ? 11.641 -32.156 0.435 1 92.06 415 ASN A O 1
ATOM 3337 N N . HIS A 1 416 ? 12.844 -30.688 1.497 1 96.5 416 HIS A N 1
ATOM 3338 C CA . HIS A 1 416 ? 12.078 -29.594 0.901 1 96.5 416 HIS A CA 1
ATOM 3339 C C . HIS A 1 416 ? 12.32 -29.516 -0.603 1 96.5 416 HIS A C 1
ATOM 3341 O O . HIS A 1 416 ? 11.406 -29.188 -1.364 1 96.5 416 HIS A O 1
ATOM 3347 N N . CYS A 1 417 ? 13.516 -29.766 -1.025 1 94.94 417 CYS A N 1
ATOM 3348 C CA . CYS A 1 417 ? 13.797 -29.797 -2.455 1 94.94 417 CYS A CA 1
ATOM 3349 C C . CYS A 1 417 ? 13.008 -30.906 -3.148 1 94.94 417 CYS A C 1
ATOM 3351 O O . CYS A 1 417 ? 12.484 -30.703 -4.246 1 94.94 417 CYS A O 1
ATOM 3353 N N . MET A 1 418 ? 12.898 -32.031 -2.508 1 94.69 418 MET A N 1
ATOM 3354 C CA . MET A 1 418 ? 12.117 -33.125 -3.053 1 94.69 418 MET A CA 1
ATOM 3355 C C . MET A 1 418 ? 10.633 -32.781 -3.094 1 94.69 418 MET A C 1
ATOM 3357 O O . MET A 1 418 ? 9.953 -33.062 -4.074 1 94.69 418 MET A O 1
ATOM 3361 N N . THR A 1 419 ? 10.227 -32.156 -2.025 1 96.44 419 THR A N 1
ATOM 3362 C CA . THR A 1 419 ? 8.836 -31.734 -1.979 1 96.44 419 THR A CA 1
ATOM 3363 C C . THR A 1 419 ? 8.539 -30.75 -3.109 1 96.44 419 THR A C 1
ATOM 3365 O O . THR A 1 419 ? 7.492 -30.828 -3.75 1 96.44 419 THR A O 1
ATOM 3368 N N . CYS A 1 420 ? 9.445 -29.906 -3.33 1 97.81 420 CYS A N 1
ATOM 3369 C CA . CYS A 1 420 ? 9.312 -28.891 -4.371 1 97.81 420 CYS A CA 1
ATOM 3370 C C . CYS A 1 420 ? 9.195 -29.531 -5.746 1 97.81 420 CYS A C 1
ATOM 3372 O O . CYS A 1 420 ? 8.273 -29.234 -6.504 1 97.81 420 CYS A O 1
ATOM 3374 N N . VAL A 1 421 ? 10.07 -30.5 -6.066 1 97.56 421 VAL A N 1
ATOM 3375 C CA . VAL A 1 421 ? 10.086 -31.094 -7.398 1 97.56 421 VAL A CA 1
ATOM 3376 C C . VAL A 1 421 ? 8.859 -31.969 -7.59 1 97.56 421 VAL A C 1
ATOM 3378 O O . VAL A 1 421 ? 8.305 -32.062 -8.688 1 97.56 421 VAL A O 1
ATOM 3381 N N . ASN A 1 422 ? 8.469 -32.625 -6.566 1 97.44 422 ASN A N 1
ATOM 3382 C CA . ASN A 1 422 ? 7.273 -33.469 -6.676 1 97.44 422 ASN A CA 1
ATOM 3383 C C . ASN A 1 422 ? 6.039 -32.625 -6.988 1 97.44 422 ASN A C 1
ATOM 3385 O O . ASN A 1 422 ? 5.195 -33.031 -7.789 1 97.44 422 ASN A O 1
ATOM 3389 N N . SER A 1 423 ? 5.953 -31.5 -6.328 1 98.44 423 SER A N 1
ATOM 3390 C CA . SER A 1 423 ? 4.859 -30.594 -6.637 1 98.44 423 SER A CA 1
ATOM 3391 C C . SER A 1 423 ? 4.961 -30.078 -8.07 1 98.44 423 SER A C 1
ATOM 3393 O O . SER A 1 423 ? 3.945 -29.891 -8.742 1 98.44 423 SER A O 1
ATOM 3395 N N . ALA A 1 424 ? 6.152 -29.828 -8.5 1 98.69 424 ALA A N 1
ATOM 3396 C CA . ALA A 1 424 ? 6.367 -29.344 -9.859 1 98.69 424 ALA A CA 1
ATOM 3397 C C . ALA A 1 424 ? 5.934 -30.391 -10.883 1 98.69 424 ALA A C 1
ATOM 3399 O O . ALA A 1 424 ? 5.301 -30.047 -11.891 1 98.69 424 ALA A O 1
ATOM 3400 N N . ILE A 1 425 ? 6.301 -31.609 -10.656 1 98.19 425 ILE A N 1
ATOM 3401 C CA . ILE A 1 425 ? 5.895 -32.719 -11.531 1 98.19 425 ILE A CA 1
ATOM 3402 C C . ILE A 1 425 ? 4.371 -32.812 -11.562 1 98.19 425 ILE A C 1
ATOM 3404 O O . ILE A 1 425 ? 3.771 -32.938 -12.633 1 98.19 425 ILE A O 1
ATOM 3408 N N . MET A 1 426 ? 3.816 -32.688 -10.391 1 98.12 426 MET A N 1
ATOM 3409 C CA . MET A 1 426 ? 2.363 -32.781 -10.289 1 98.12 426 MET A CA 1
ATOM 3410 C C . MET A 1 426 ? 1.682 -31.672 -11.078 1 98.12 426 MET A C 1
ATOM 3412 O O . MET A 1 426 ? 0.731 -31.922 -11.82 1 98.12 426 MET A O 1
ATOM 3416 N N . VAL A 1 427 ? 2.092 -30.453 -10.938 1 98.62 427 VAL A N 1
ATOM 3417 C CA . VAL A 1 427 ? 1.518 -29.312 -11.641 1 98.62 427 VAL A CA 1
ATOM 3418 C C . VAL A 1 427 ? 1.641 -29.516 -13.148 1 98.62 427 VAL A C 1
ATOM 3420 O O . VAL A 1 427 ? 0.683 -29.297 -13.891 1 98.62 427 VAL A O 1
ATOM 3423 N N . THR A 1 428 ? 2.783 -29.938 -13.57 1 98.56 428 THR A N 1
ATOM 3424 C CA . THR A 1 428 ? 3.035 -30.141 -14.992 1 98.56 428 THR A CA 1
ATOM 3425 C C . THR A 1 428 ? 2.127 -31.234 -15.547 1 98.56 428 THR A C 1
ATOM 3427 O O . THR A 1 428 ? 1.539 -31.078 -16.625 1 98.56 428 THR A O 1
ATOM 3430 N N . ASN A 1 429 ? 2.025 -32.312 -14.812 1 97.88 429 ASN A N 1
ATOM 3431 C CA . ASN A 1 429 ? 1.161 -33.406 -15.25 1 97.88 429 ASN A CA 1
ATOM 3432 C C . ASN A 1 429 ? -0.301 -32.969 -15.312 1 97.88 429 ASN A C 1
ATOM 3434 O O . ASN A 1 429 ? -1.011 -33.312 -16.266 1 97.88 429 ASN A O 1
ATOM 3438 N N . MET A 1 430 ? -0.761 -32.281 -14.32 1 98.12 430 MET A N 1
ATOM 3439 C CA . MET A 1 430 ? -2.145 -31.828 -14.281 1 98.12 430 MET A CA 1
ATOM 3440 C C . MET A 1 430 ? -2.443 -30.906 -15.461 1 98.12 430 MET A C 1
ATOM 3442 O O . MET A 1 430 ? -3.445 -31.094 -16.156 1 98.12 430 MET A O 1
ATOM 3446 N N . LEU A 1 431 ? -1.588 -29.969 -15.656 1 98.19 431 LEU A N 1
ATOM 3447 C CA . LEU A 1 431 ? -1.801 -29.016 -16.734 1 98.19 431 LEU A CA 1
ATOM 3448 C C . LEU A 1 431 ? -1.75 -29.703 -18.094 1 98.19 431 LEU A C 1
ATOM 3450 O O . LEU A 1 431 ? -2.543 -29.391 -18.984 1 98.19 431 LEU A O 1
ATOM 3454 N N . HIS A 1 432 ? -0.804 -30.594 -18.203 1 97.56 432 HIS A N 1
ATOM 3455 C CA . HIS A 1 432 ? -0.699 -31.359 -19.453 1 97.56 432 HIS A CA 1
ATOM 3456 C C . HIS A 1 432 ? -1.993 -32.094 -19.75 1 97.56 432 HIS A C 1
ATOM 3458 O O . HIS A 1 432 ? -2.508 -32.031 -20.875 1 97.56 432 HIS A O 1
ATOM 3464 N N . GLN A 1 433 ? -2.508 -32.781 -18.812 1 97.25 433 GLN A N 1
ATOM 3465 C CA . GLN A 1 433 ? -3.738 -33.531 -18.984 1 97.25 433 GLN A CA 1
ATOM 3466 C C . GLN A 1 433 ? -4.918 -32.625 -19.281 1 97.25 433 GLN A C 1
ATOM 3468 O O . GLN A 1 433 ? -5.68 -32.875 -20.234 1 97.25 433 GLN A O 1
ATOM 3473 N N . VAL A 1 434 ? -5.09 -31.578 -18.5 1 97.06 434 VAL A N 1
ATOM 3474 C CA . VAL A 1 434 ? -6.25 -30.703 -18.594 1 97.06 434 VAL A CA 1
ATOM 3475 C C . VAL A 1 434 ? -6.262 -30 -19.953 1 97.06 434 VAL A C 1
ATOM 3477 O O . VAL A 1 434 ? -7.316 -29.875 -20.578 1 97.06 434 VAL A O 1
ATOM 3480 N N . LEU A 1 435 ? -5.148 -29.562 -20.406 1 94.5 435 LEU A N 1
ATOM 3481 C CA . LEU A 1 435 ? -5.082 -28.812 -21.656 1 94.5 435 LEU A CA 1
ATOM 3482 C C . LEU A 1 435 ? -5.242 -29.75 -22.844 1 94.5 435 LEU A C 1
ATOM 3484 O O . LEU A 1 435 ? -5.695 -29.328 -23.922 1 94.5 435 LEU A O 1
ATOM 3488 N N . ASN A 1 436 ? -4.914 -30.984 -22.625 1 92.88 436 ASN A N 1
ATOM 3489 C CA . ASN A 1 436 ? -5.039 -31.953 -23.719 1 92.88 436 ASN A CA 1
ATOM 3490 C C . ASN A 1 436 ? -6.441 -32.562 -23.781 1 92.88 436 ASN A C 1
ATOM 3492 O O . ASN A 1 436 ? -6.953 -32.844 -24.859 1 92.88 436 ASN A O 1
ATOM 3496 N N . ASP A 1 437 ? -7.004 -32.719 -22.625 1 91.38 437 ASP A N 1
ATOM 3497 C CA . ASP A 1 437 ? -8.203 -33.531 -22.562 1 91.38 437 ASP A CA 1
ATOM 3498 C C . ASP A 1 437 ? -9.453 -32.688 -22.359 1 91.38 437 ASP A C 1
ATOM 3500 O O . ASP A 1 437 ? -10.578 -33.188 -22.422 1 91.38 437 ASP A O 1
ATOM 3504 N N . SER A 1 438 ? -9.242 -31.406 -22.094 1 91.75 438 SER A N 1
ATOM 3505 C CA . SER A 1 438 ? -10.422 -30.625 -21.75 1 91.75 438 SER A CA 1
ATOM 3506 C C . SER A 1 438 ? -10.219 -29.156 -22.094 1 91.75 438 SER A C 1
ATOM 3508 O O . SER A 1 438 ? -9.133 -28.75 -22.516 1 91.75 438 SER A O 1
ATOM 3510 N N . GLU A 1 439 ? -11.32 -28.375 -21.938 1 87.88 439 GLU A N 1
ATOM 3511 C CA . GLU A 1 439 ? -11.273 -26.938 -22.172 1 87.88 439 GLU A CA 1
ATOM 3512 C C . GLU A 1 439 ? -11.469 -26.172 -20.859 1 87.88 439 GLU A C 1
ATOM 3514 O O . GLU A 1 439 ? -11.719 -24.953 -20.875 1 87.88 439 GLU A O 1
ATOM 3519 N N . ILE A 1 440 ? -11.273 -26.797 -19.781 1 92.06 440 ILE A N 1
ATOM 3520 C CA . ILE A 1 440 ? -11.602 -26.234 -18.484 1 92.06 440 ILE A CA 1
ATOM 3521 C C . ILE A 1 440 ? -10.719 -25.016 -18.219 1 92.06 440 ILE A C 1
ATOM 3523 O O . ILE A 1 440 ? -11.195 -24 -17.688 1 92.06 440 ILE A O 1
ATOM 3527 N N . LEU A 1 441 ? -9.461 -25.094 -18.594 1 93.12 441 LEU A N 1
ATOM 3528 C CA . LEU A 1 441 ? -8.523 -24.031 -18.266 1 93.12 441 LEU A CA 1
ATOM 3529 C C . LEU A 1 441 ? -8.102 -23.281 -19.531 1 93.12 441 LEU A C 1
ATOM 3531 O O . LEU A 1 441 ? -7.137 -22.516 -19.516 1 93.12 441 LEU A O 1
ATOM 3535 N N . THR A 1 442 ? -8.836 -23.5 -20.562 1 84.81 442 THR A N 1
ATOM 3536 C CA . THR A 1 442 ? -8.5 -22.828 -21.812 1 84.81 442 THR A CA 1
ATOM 3537 C C . THR A 1 442 ? -8.617 -21.312 -21.656 1 84.81 442 THR A C 1
ATOM 3539 O O . THR A 1 442 ? -9.641 -20.812 -21.203 1 84.81 442 THR A O 1
ATOM 3542 N N . GLY A 1 443 ? -7.543 -20.656 -21.953 1 81.38 443 GLY A N 1
ATOM 3543 C CA . GLY A 1 443 ? -7.555 -19.203 -21.922 1 81.38 443 GLY A CA 1
ATOM 3544 C C . GLY A 1 443 ? -7.273 -18.641 -20.531 1 81.38 443 GLY A C 1
ATOM 3545 O O . GLY A 1 443 ? -7.176 -17.422 -20.375 1 81.38 443 GLY A O 1
ATOM 3546 N N . TRP A 1 444 ? -7.168 -19.5 -19.594 1 89.31 444 TRP A N 1
ATOM 3547 C CA . TRP A 1 444 ? -6.918 -19 -18.25 1 89.31 444 TRP A CA 1
ATOM 3548 C C . TRP A 1 444 ? -5.484 -18.5 -18.109 1 89.31 444 TRP A C 1
ATOM 3550 O O . TRP A 1 444 ? -4.531 -19.234 -18.391 1 89.31 444 TRP A O 1
ATOM 3560 N N . TYR A 1 445 ? -5.312 -17.297 -17.641 1 87.69 445 TYR A N 1
ATOM 3561 C CA . TYR A 1 445 ? -4.039 -16.594 -17.719 1 87.69 445 TYR A CA 1
ATOM 3562 C C . TYR A 1 445 ? -3.016 -17.203 -16.766 1 87.69 445 TYR A C 1
ATOM 3564 O O . TYR A 1 445 ? -1.81 -17.125 -17.016 1 87.69 445 TYR A O 1
ATOM 3572 N N . GLN A 1 446 ? -3.402 -17.859 -15.727 1 93.81 446 GLN A N 1
ATOM 3573 C CA . GLN A 1 446 ? -2.488 -18.344 -14.695 1 93.81 446 GLN A CA 1
ATOM 3574 C C . GLN A 1 446 ? -1.756 -19.609 -15.156 1 93.81 446 GLN A C 1
ATOM 3576 O O . GLN A 1 446 ? -0.764 -20.016 -14.547 1 93.81 446 GLN A O 1
ATOM 3581 N N . VAL A 1 447 ? -2.203 -20.219 -16.188 1 95.19 447 VAL A N 1
ATOM 3582 C CA . VAL A 1 447 ? -1.639 -21.484 -16.672 1 95.19 447 VAL A CA 1
ATOM 3583 C C . VAL A 1 447 ? -0.148 -21.312 -16.953 1 95.19 447 VAL A C 1
ATOM 3585 O O . VAL A 1 447 ? 0.673 -22.109 -16.5 1 95.19 447 VAL A O 1
ATOM 3588 N N . ILE A 1 448 ? 0.173 -20.266 -17.578 1 92.62 448 ILE A N 1
ATOM 3589 C CA . ILE A 1 448 ? 1.564 -20.031 -17.938 1 92.62 448 ILE A CA 1
ATOM 3590 C C . ILE A 1 448 ? 2.396 -19.797 -16.672 1 92.62 448 ILE A C 1
ATOM 3592 O O . ILE A 1 448 ? 3.52 -20.297 -16.562 1 92.62 448 ILE A O 1
ATOM 3596 N N . ASP A 1 449 ? 1.848 -19.156 -15.766 1 93.75 449 ASP A N 1
ATOM 3597 C CA . ASP A 1 449 ? 2.568 -18.844 -14.531 1 93.75 449 ASP A CA 1
ATOM 3598 C C . ASP A 1 449 ? 2.781 -20.094 -13.688 1 93.75 449 ASP A C 1
ATOM 3600 O O . ASP A 1 449 ? 3.855 -20.297 -13.109 1 93.75 449 ASP A O 1
ATOM 3604 N N . TRP A 1 450 ? 1.734 -20.891 -13.555 1 97.5 450 TRP A N 1
ATOM 3605 C CA . TRP A 1 450 ? 1.872 -22.141 -12.836 1 97.5 450 TRP A CA 1
ATOM 3606 C C . TRP A 1 450 ? 2.967 -23.016 -13.453 1 97.5 450 TRP A C 1
ATOM 3608 O O . TRP A 1 450 ? 3.84 -23.516 -12.742 1 97.5 450 TRP A O 1
ATOM 3618 N N . GLN A 1 451 ? 2.924 -23.078 -14.727 1 97.62 451 GLN A N 1
ATOM 3619 C CA . GLN A 1 451 ? 3.869 -23.953 -15.422 1 97.62 451 GLN A CA 1
ATOM 3620 C C . GLN A 1 451 ? 5.281 -23.375 -15.375 1 97.62 451 GLN A C 1
ATOM 3622 O O . GLN A 1 451 ? 6.258 -24.125 -15.281 1 97.62 451 GLN A O 1
ATOM 3627 N N . ARG A 1 452 ? 5.375 -22.125 -15.523 1 95.5 452 ARG A N 1
ATOM 3628 C CA . ARG A 1 452 ? 6.684 -21.484 -15.438 1 95.5 452 ARG A CA 1
ATOM 3629 C C . ARG A 1 452 ? 7.344 -21.766 -14.086 1 95.5 452 ARG A C 1
ATOM 3631 O O . ARG A 1 452 ? 8.523 -22.125 -14.031 1 95.5 452 ARG A O 1
ATOM 3638 N N . THR A 1 453 ? 6.625 -21.578 -13.039 1 96.94 453 THR A N 1
ATOM 3639 C CA . THR A 1 453 ? 7.129 -21.859 -11.703 1 96.94 453 THR A CA 1
ATOM 3640 C C . THR A 1 453 ? 7.551 -23.328 -11.594 1 96.94 453 THR A C 1
ATOM 3642 O O . THR A 1 453 ? 8.625 -23.625 -11.07 1 96.94 453 THR A O 1
ATOM 3645 N N . ALA A 1 454 ? 6.723 -24.172 -12.133 1 98.44 454 ALA A N 1
ATOM 3646 C CA . ALA A 1 454 ? 7.023 -25.609 -12.094 1 98.44 454 ALA A CA 1
ATOM 3647 C C . ALA A 1 454 ? 8.266 -25.922 -12.93 1 98.44 454 ALA A C 1
ATOM 3649 O O . ALA A 1 454 ? 9.094 -26.75 -12.523 1 98.44 454 ALA A O 1
ATOM 3650 N N . THR A 1 455 ? 8.383 -25.328 -14.016 1 97.69 455 THR A N 1
ATOM 3651 C CA . THR A 1 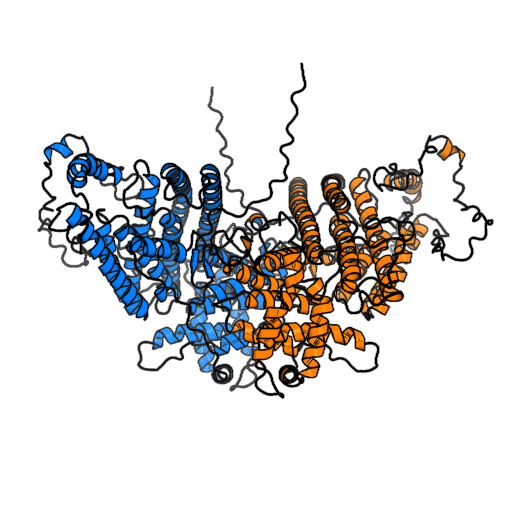455 ? 9.492 -25.578 -14.93 1 97.69 455 THR A CA 1
ATOM 3652 C C . THR A 1 455 ? 10.828 -25.266 -14.258 1 97.69 455 THR A C 1
ATOM 3654 O O . THR A 1 455 ? 11.766 -26.062 -14.32 1 97.69 455 THR A O 1
ATOM 3657 N N . PHE A 1 456 ? 10.875 -24.188 -13.633 1 96.12 456 PHE A N 1
ATOM 3658 C CA . PHE A 1 456 ? 12.133 -23.812 -12.992 1 96.12 456 PHE A CA 1
ATOM 3659 C C . PHE A 1 456 ? 12.398 -24.672 -11.773 1 96.12 456 PHE A C 1
ATOM 3661 O O . PHE A 1 456 ? 13.555 -24.969 -11.453 1 96.12 456 PHE A O 1
ATOM 3668 N N . ALA A 1 457 ? 11.344 -25.016 -11.086 1 97.75 457 ALA A N 1
ATOM 3669 C CA . ALA A 1 457 ? 11.523 -25.953 -9.977 1 97.75 457 ALA A CA 1
ATOM 3670 C C . ALA A 1 457 ? 12.102 -27.281 -10.469 1 97.75 457 ALA A C 1
ATOM 3672 O O . ALA A 1 457 ? 12.984 -27.859 -9.828 1 97.75 457 ALA A O 1
ATOM 3673 N N . LEU A 1 458 ? 11.578 -27.781 -11.609 1 97.88 458 LEU A N 1
ATOM 3674 C CA . LEU A 1 458 ? 12.078 -29 -12.219 1 97.88 458 LEU A CA 1
ATOM 3675 C C . LEU A 1 458 ? 13.547 -28.875 -12.594 1 97.88 458 LEU A C 1
ATOM 3677 O O . LEU A 1 458 ? 14.367 -29.719 -12.242 1 97.88 458 LEU A O 1
ATOM 3681 N N . ALA A 1 459 ? 13.844 -27.812 -13.258 1 95.88 459 ALA A N 1
ATOM 3682 C CA . ALA A 1 459 ? 15.211 -27.578 -13.703 1 95.88 459 ALA A CA 1
ATOM 3683 C C . ALA A 1 459 ? 16.156 -27.391 -12.516 1 95.88 459 ALA A C 1
ATOM 3685 O O . ALA A 1 459 ? 17.266 -27.922 -12.523 1 95.88 459 ALA A O 1
ATOM 3686 N N . GLY A 1 460 ? 15.688 -26.609 -11.57 1 95 460 GLY A N 1
ATOM 3687 C CA . GLY A 1 460 ? 16.516 -26.391 -10.391 1 95 460 GLY A CA 1
ATOM 3688 C C . GLY A 1 460 ? 16.875 -27.672 -9.672 1 95 460 GLY A C 1
ATOM 3689 O O . GLY A 1 460 ? 18.016 -27.859 -9.258 1 95 460 GLY A O 1
ATOM 3690 N N . PHE A 1 461 ? 15.938 -28.516 -9.547 1 94.88 461 PHE A N 1
ATOM 3691 C CA . PHE A 1 461 ? 16.188 -29.797 -8.875 1 94.88 461 PHE A CA 1
ATOM 3692 C C . PHE A 1 461 ? 17.109 -30.672 -9.719 1 94.88 461 PHE A C 1
ATOM 3694 O O . PHE A 1 461 ? 18.062 -31.25 -9.195 1 94.88 461 PHE A O 1
ATOM 3701 N N . ALA A 1 462 ? 16.844 -30.781 -10.984 1 92.81 462 ALA A N 1
ATOM 3702 C CA . ALA A 1 462 ? 17.609 -31.641 -11.883 1 92.81 462 ALA A CA 1
ATOM 3703 C C . ALA A 1 462 ? 19.062 -31.172 -11.961 1 92.81 462 ALA A C 1
ATOM 3705 O O . ALA A 1 462 ? 19.969 -32 -12.086 1 92.81 462 ALA A O 1
ATOM 3706 N N . CYS A 1 463 ? 19.25 -29.922 -11.875 1 89.12 463 CYS A N 1
ATOM 3707 C CA . CYS A 1 463 ? 20.594 -29.375 -11.914 1 89.12 463 CYS A CA 1
ATOM 3708 C C . CYS A 1 463 ? 21.281 -29.516 -10.555 1 89.12 463 CYS A C 1
ATOM 3710 O O . CYS A 1 463 ? 22.469 -29.828 -10.477 1 89.12 463 CYS A O 1
ATOM 3712 N N . GLY A 1 464 ? 20.531 -29.25 -9.562 1 87.69 464 GLY A N 1
ATOM 3713 C CA . GLY A 1 464 ? 21.094 -29.25 -8.227 1 87.69 464 GLY A CA 1
ATOM 3714 C C . GLY A 1 464 ? 21.344 -30.641 -7.691 1 87.69 464 GLY A C 1
ATOM 3715 O O . GLY A 1 464 ? 22.25 -30.859 -6.875 1 87.69 464 GLY A O 1
ATOM 3716 N N . TYR A 1 465 ? 20.469 -31.578 -8.125 1 86.12 465 TYR A N 1
ATOM 3717 C CA . TYR A 1 465 ? 20.562 -32.969 -7.715 1 86.12 465 TYR A CA 1
ATOM 3718 C C . TYR A 1 465 ? 20.594 -33.906 -8.922 1 86.12 465 TYR A C 1
ATOM 3720 O O . TYR A 1 465 ? 19.688 -34.688 -9.133 1 86.12 465 TYR A O 1
ATOM 3728 N N . PRO A 1 466 ? 21.656 -33.844 -9.641 1 82.12 466 PRO A N 1
ATOM 3729 C CA . PRO A 1 466 ? 21.688 -34.531 -10.945 1 82.12 466 PRO A CA 1
ATOM 3730 C C . PRO A 1 466 ? 21.578 -36.031 -10.836 1 82.12 466 PRO A C 1
ATOM 3732 O O . PRO A 1 466 ? 21.078 -36.688 -11.758 1 82.12 466 PRO A O 1
ATOM 3735 N N . ILE A 1 467 ? 21.938 -36.656 -9.773 1 77.44 467 ILE A N 1
ATOM 3736 C CA . ILE A 1 467 ? 21.969 -38.094 -9.711 1 77.44 467 ILE A CA 1
ATOM 3737 C C . ILE A 1 467 ? 20.875 -38.594 -8.773 1 77.44 467 ILE A C 1
ATOM 3739 O O . ILE A 1 467 ? 20.828 -39.781 -8.453 1 77.44 467 ILE A O 1
ATOM 3743 N N . CYS A 1 468 ? 20.125 -37.688 -8.344 1 82 468 CYS A N 1
ATOM 3744 C CA . CYS A 1 468 ? 19 -38.125 -7.516 1 82 468 CYS A CA 1
ATOM 3745 C C . CYS A 1 468 ? 18 -38.938 -8.32 1 82 468 CYS A C 1
ATOM 3747 O O . CYS A 1 468 ? 17.766 -38.656 -9.5 1 82 468 CYS A O 1
ATOM 3749 N N . PRO A 1 469 ? 17.391 -39.938 -7.723 1 81.62 469 PRO A N 1
ATOM 3750 C CA . PRO A 1 469 ? 16.453 -40.844 -8.43 1 81.62 469 PRO A CA 1
ATOM 3751 C C . PRO A 1 469 ? 15.258 -40.094 -9.008 1 81.62 469 PRO A C 1
ATOM 3753 O O . PRO A 1 469 ? 14.609 -40.562 -9.93 1 81.62 469 PRO A O 1
ATOM 3756 N N . LEU A 1 470 ? 15 -38.938 -8.453 1 88.5 470 LEU A N 1
ATOM 3757 C CA . LEU A 1 470 ? 13.859 -38.188 -8.922 1 88.5 470 LEU A CA 1
ATOM 3758 C C . LEU A 1 470 ? 14.242 -37.312 -10.125 1 88.5 470 LEU A C 1
ATOM 3760 O O . LEU A 1 470 ? 13.375 -36.812 -10.828 1 88.5 470 LEU A O 1
ATOM 3764 N N . SER A 1 471 ? 15.492 -37.156 -10.383 1 89.25 471 SER A N 1
ATOM 3765 C CA . SER A 1 471 ? 15.984 -36.25 -11.406 1 89.25 471 SER A CA 1
ATOM 3766 C C . SER A 1 471 ? 15.539 -36.688 -12.797 1 89.25 471 SER A C 1
ATOM 3768 O O . SER A 1 471 ? 15.188 -35.844 -13.633 1 89.25 471 SER A O 1
ATOM 3770 N N . PRO A 1 472 ? 15.539 -38.031 -13.094 1 89.19 472 PRO A N 1
ATOM 3771 C CA . PRO A 1 472 ? 15.031 -38.438 -14.406 1 89.19 472 PRO A CA 1
ATOM 3772 C C . PRO A 1 472 ? 13.562 -38.062 -14.609 1 89.19 472 PRO A C 1
ATOM 3774 O O . PRO A 1 472 ? 13.18 -37.625 -15.695 1 89.19 472 PRO A O 1
ATOM 3777 N N . SER A 1 473 ? 12.797 -38.25 -13.578 1 92.06 473 SER A N 1
ATOM 3778 C CA . SER A 1 473 ? 11.398 -37.844 -13.656 1 92.06 473 SER A CA 1
ATOM 3779 C C . SER A 1 473 ? 11.258 -36.344 -13.883 1 92.06 473 SER A C 1
ATOM 3781 O O . SER A 1 473 ? 10.367 -35.906 -14.609 1 92.06 473 SER A O 1
ATOM 3783 N N . ALA A 1 474 ? 12.109 -35.594 -13.234 1 95.38 474 ALA A N 1
ATOM 3784 C CA . ALA A 1 474 ? 12.109 -34.125 -13.414 1 95.38 474 ALA A CA 1
ATOM 3785 C C . ALA A 1 474 ? 12.445 -33.75 -14.852 1 95.38 474 ALA A C 1
ATOM 3787 O O . ALA A 1 474 ? 11.797 -32.906 -15.438 1 95.38 474 ALA A O 1
ATOM 3788 N N . ARG A 1 475 ? 13.383 -34.406 -15.422 1 93.25 475 ARG A N 1
ATOM 3789 C CA . ARG A 1 475 ? 13.773 -34.125 -16.797 1 93.25 475 ARG A CA 1
ATOM 3790 C C . ARG A 1 475 ? 12.664 -34.5 -17.766 1 93.25 475 ARG A C 1
ATOM 3792 O O . ARG A 1 475 ? 12.414 -33.812 -18.75 1 93.25 475 ARG A O 1
ATOM 3799 N N . LYS A 1 476 ? 12.086 -35.625 -17.516 1 93.81 476 LYS A N 1
ATOM 3800 C CA . LYS A 1 476 ? 10.945 -36.031 -18.328 1 93.81 476 LYS A CA 1
ATOM 3801 C C . LYS A 1 476 ? 9.812 -35 -18.25 1 93.81 476 LYS A C 1
ATOM 3803 O O . LYS A 1 476 ? 9.172 -34.688 -19.25 1 93.81 476 LYS A O 1
ATOM 3808 N N . ALA A 1 477 ? 9.602 -34.562 -17.062 1 96.94 477 ALA A N 1
ATOM 3809 C CA . ALA A 1 477 ? 8.555 -33.562 -16.844 1 96.94 477 ALA A CA 1
ATOM 3810 C C . ALA A 1 477 ? 8.867 -32.25 -17.578 1 96.94 477 ALA A C 1
ATOM 3812 O O . ALA A 1 477 ? 7.961 -31.531 -17.969 1 96.94 477 ALA A O 1
ATOM 3813 N N . LEU A 1 478 ? 10.133 -31.953 -17.766 1 97.06 478 LEU A N 1
ATOM 3814 C CA . LEU A 1 478 ? 10.516 -30.766 -18.547 1 97.06 478 LEU A CA 1
ATOM 3815 C C . LEU A 1 478 ? 10.039 -30.891 -19.984 1 97.06 478 LEU A C 1
ATOM 3817 O O . LEU A 1 478 ? 9.664 -29.891 -20.609 1 97.06 478 LEU A O 1
ATOM 3821 N N . THR A 1 479 ? 10.039 -32.094 -20.5 1 96.19 479 THR A N 1
ATOM 3822 C CA . THR A 1 479 ? 9.508 -32.312 -21.844 1 96.19 479 THR A CA 1
ATOM 3823 C C . THR A 1 479 ? 8.008 -32.031 -21.891 1 96.19 479 THR A C 1
ATOM 3825 O O . THR A 1 479 ? 7.516 -31.391 -22.812 1 96.19 479 THR A O 1
ATOM 3828 N N . ARG A 1 480 ? 7.379 -32.531 -20.906 1 96.81 480 ARG A N 1
ATOM 3829 C CA . ARG A 1 480 ? 5.941 -32.281 -20.812 1 96.81 480 ARG A CA 1
ATOM 3830 C C . ARG A 1 480 ? 5.652 -30.797 -20.625 1 96.81 480 ARG A C 1
ATOM 3832 O O . ARG A 1 480 ? 4.641 -30.297 -21.125 1 96.81 480 ARG A O 1
ATOM 3839 N N . ALA A 1 481 ? 6.508 -30.172 -19.844 1 98.12 481 ALA A N 1
ATOM 3840 C CA . ALA A 1 481 ? 6.352 -28.734 -19.641 1 98.12 481 ALA A CA 1
ATOM 3841 C C . ALA A 1 481 ? 6.367 -27.984 -20.984 1 98.12 481 ALA A C 1
ATOM 3843 O O . ALA A 1 481 ? 5.582 -27.062 -21.188 1 98.12 481 ALA A O 1
ATOM 3844 N N . ALA A 1 482 ? 7.238 -28.359 -21.859 1 97 482 ALA A N 1
ATOM 3845 C CA . ALA A 1 482 ? 7.309 -27.75 -23.188 1 97 482 ALA A CA 1
ATOM 3846 C C . ALA A 1 482 ? 5.992 -27.922 -23.938 1 97 482 ALA A C 1
ATOM 3848 O O . ALA A 1 482 ? 5.531 -27.016 -24.625 1 97 482 ALA A O 1
ATOM 3849 N N . GLU A 1 483 ? 5.414 -29.062 -23.812 1 96.44 483 GLU A N 1
ATOM 3850 C CA . GLU A 1 483 ? 4.137 -29.344 -24.469 1 96.44 483 GLU A CA 1
ATOM 3851 C C . GLU A 1 483 ? 3.025 -28.469 -23.891 1 96.44 483 GLU A C 1
ATOM 3853 O O . GLU A 1 483 ? 2.158 -28 -24.625 1 96.44 483 GLU A O 1
ATOM 3858 N N . VAL A 1 484 ? 3.055 -28.312 -22.609 1 96.75 484 VAL A N 1
ATOM 3859 C CA . VAL A 1 484 ? 2.066 -27.469 -21.953 1 96.75 484 VAL A CA 1
ATOM 3860 C C . VAL A 1 484 ? 2.184 -26.031 -22.469 1 96.75 484 VAL A C 1
ATOM 3862 O O . VAL A 1 484 ? 1.177 -25.406 -22.781 1 96.75 484 VAL A O 1
ATOM 3865 N N . PHE A 1 485 ? 3.389 -25.516 -22.578 1 94.5 485 PHE A N 1
ATOM 3866 C CA . PHE A 1 485 ? 3.611 -24.156 -23.078 1 94.5 485 PHE A CA 1
ATOM 3867 C C . PHE A 1 485 ? 3.162 -24.047 -24.531 1 94.5 485 PHE A C 1
ATOM 3869 O O . PHE A 1 485 ? 2.627 -23.016 -24.938 1 94.5 485 PHE A O 1
ATOM 3876 N N . GLU A 1 486 ? 3.379 -25.078 -25.25 1 92.75 486 GLU A N 1
ATOM 3877 C CA . GLU A 1 486 ? 2.951 -25.094 -26.641 1 92.75 486 GLU A CA 1
ATOM 3878 C C . GLU A 1 486 ? 1.434 -24.969 -26.75 1 92.75 486 GLU A C 1
ATOM 3880 O O . GLU A 1 486 ? 0.924 -24.172 -27.547 1 92.75 486 GLU A O 1
ATOM 3885 N N . ARG A 1 487 ? 0.778 -25.703 -25.938 1 90.06 487 ARG A N 1
ATOM 3886 C CA . ARG A 1 487 ? -0.682 -25.703 -25.969 1 90.06 487 ARG A CA 1
ATOM 3887 C C . ARG A 1 487 ? -1.239 -24.375 -25.453 1 90.06 487 ARG A C 1
ATOM 3889 O O . ARG A 1 487 ? -2.334 -23.969 -25.844 1 90.06 487 ARG A O 1
ATOM 3896 N N . SER A 1 488 ? -0.521 -23.797 -24.625 1 88.5 488 SER A N 1
ATOM 3897 C CA . SER A 1 488 ? -0.971 -22.531 -24.062 1 88.5 488 SER A CA 1
ATOM 3898 C C . SER A 1 488 ? -0.556 -21.344 -24.922 1 88.5 488 SER A C 1
ATOM 3900 O O . SER A 1 488 ? -0.818 -20.188 -24.578 1 88.5 488 SER A O 1
ATOM 3902 N N . GLY A 1 489 ? 0.178 -21.578 -25.969 1 82.06 489 GLY A N 1
ATOM 3903 C CA . GLY A 1 489 ? 0.52 -20.547 -26.938 1 82.06 489 GLY A CA 1
ATOM 3904 C C . GLY A 1 489 ? 1.68 -19.672 -26.484 1 82.06 489 GLY A C 1
ATOM 3905 O O . GLY A 1 489 ? 1.663 -18.453 -26.688 1 82.06 489 GLY A O 1
ATOM 3906 N N . SER A 1 490 ? 2.646 -20.234 -25.891 1 85.88 490 SER A N 1
ATOM 3907 C CA . SER A 1 490 ? 3.824 -19.5 -25.453 1 85.88 490 SER A CA 1
ATOM 3908 C C . SER A 1 490 ? 5.102 -20.094 -26.047 1 85.88 490 SER A C 1
ATOM 3910 O O . SER A 1 490 ? 5.84 -20.797 -25.344 1 85.88 490 SER A O 1
ATOM 3912 N N . PRO A 1 491 ? 5.445 -19.703 -27.172 1 86.81 491 PRO A N 1
ATOM 3913 C CA . PRO A 1 491 ? 6.602 -20.297 -27.844 1 86.81 491 PRO A CA 1
ATOM 3914 C C . PRO A 1 491 ? 7.918 -20 -27.141 1 86.81 491 PRO A C 1
ATOM 3916 O O . PRO A 1 491 ? 8.828 -20.844 -27.125 1 86.81 491 PRO A O 1
ATOM 3919 N N . ASP A 1 492 ? 8.031 -18.844 -26.609 1 85.44 492 ASP A N 1
ATOM 3920 C CA . ASP A 1 492 ? 9.258 -18.484 -25.891 1 85.44 492 ASP A CA 1
ATOM 3921 C C . ASP A 1 492 ? 9.492 -19.422 -24.719 1 85.44 492 ASP A C 1
ATOM 3923 O O . ASP A 1 492 ? 10.633 -19.797 -24.438 1 85.44 492 ASP A O 1
ATOM 3927 N N . MET A 1 493 ? 8.438 -19.828 -24.094 1 90.88 493 MET A N 1
ATOM 3928 C CA . MET A 1 493 ? 8.562 -20.688 -22.922 1 90.88 493 MET A CA 1
ATOM 3929 C C . MET A 1 493 ? 8.844 -22.125 -23.344 1 90.88 493 MET A C 1
ATOM 3931 O O . MET A 1 493 ? 9.43 -22.891 -22.578 1 90.88 493 MET A O 1
ATOM 3935 N N . VAL A 1 494 ? 8.391 -22.484 -24.562 1 93.75 494 VAL A N 1
ATOM 3936 C CA . VAL A 1 494 ? 8.734 -23.781 -25.109 1 93.75 494 VAL A CA 1
ATOM 3937 C C . VAL A 1 494 ? 10.25 -23.906 -25.266 1 93.75 494 VAL A C 1
ATOM 3939 O O . VAL A 1 494 ? 10.852 -24.891 -24.828 1 93.75 494 VAL A O 1
ATOM 3942 N N . GLN A 1 495 ? 10.812 -22.859 -25.812 1 91.06 495 GLN A N 1
ATOM 3943 C CA . GLN A 1 495 ? 12.258 -22.844 -26.031 1 91.06 495 GLN A CA 1
ATOM 3944 C C . GLN A 1 495 ? 13.008 -22.859 -24.703 1 91.06 495 GLN A C 1
ATOM 3946 O O . GLN A 1 495 ? 14.039 -23.516 -24.578 1 91.06 495 GLN A O 1
ATOM 3951 N N . LEU A 1 496 ? 12.477 -22.156 -23.781 1 90.62 496 LEU A N 1
ATOM 3952 C CA . LEU A 1 496 ? 13.094 -22.141 -22.469 1 90.62 496 LEU A CA 1
ATOM 3953 C C . LEU A 1 496 ? 13.102 -23.531 -21.844 1 90.62 496 LEU A C 1
ATOM 3955 O O . LEU A 1 496 ? 14.125 -23.984 -21.328 1 90.62 496 LEU A O 1
ATOM 3959 N N . ALA A 1 497 ? 11.969 -24.219 -21.875 1 94.12 497 ALA A N 1
ATOM 3960 C CA . ALA A 1 497 ? 11.867 -25.547 -21.297 1 94.12 497 ALA A CA 1
ATOM 3961 C C . ALA A 1 497 ? 12.828 -26.516 -21.984 1 94.12 497 ALA A C 1
ATOM 3963 O O . ALA A 1 497 ? 13.461 -27.344 -21.312 1 94.12 497 ALA A O 1
ATOM 3964 N N . GLN A 1 498 ? 12.953 -26.375 -23.234 1 93.38 498 GLN A N 1
ATOM 3965 C CA . GLN A 1 498 ? 13.852 -27.234 -24 1 93.38 498 GLN A CA 1
ATOM 3966 C C . GLN A 1 498 ? 15.312 -26.938 -23.672 1 93.38 498 GLN A C 1
ATOM 3968 O O . GLN A 1 498 ? 16.125 -27.859 -23.547 1 93.38 498 GLN A O 1
ATOM 3973 N N . THR A 1 499 ? 15.617 -25.703 -23.578 1 90.06 499 THR A N 1
ATOM 3974 C CA . THR A 1 499 ? 16.969 -25.297 -23.234 1 90.06 499 THR A CA 1
ATOM 3975 C C . THR A 1 499 ? 17.344 -25.812 -21.844 1 90.06 499 THR A C 1
ATOM 3977 O O . THR A 1 499 ? 18.469 -26.297 -21.641 1 90.06 499 THR A O 1
ATOM 3980 N N . LEU A 1 500 ? 16.422 -25.688 -20.953 1 92.88 500 LEU A N 1
ATOM 3981 C CA . LEU A 1 500 ? 16.656 -26.156 -19.594 1 92.88 500 LEU A CA 1
ATOM 3982 C C . LEU A 1 500 ? 16.844 -27.672 -19.562 1 92.88 500 LEU A C 1
ATOM 3984 O O . LEU A 1 500 ? 17.688 -28.188 -18.844 1 92.88 500 LEU A O 1
ATOM 3988 N N . LYS A 1 501 ? 16.047 -28.359 -20.359 1 92.38 501 LYS A N 1
ATOM 3989 C CA . LYS A 1 501 ? 16.188 -29.812 -20.469 1 92.38 501 LYS A CA 1
ATOM 3990 C C . LYS A 1 501 ? 17.578 -30.203 -20.969 1 92.38 501 LYS A C 1
ATOM 3992 O O . LYS A 1 501 ? 18.219 -31.094 -20.406 1 92.38 501 LYS A O 1
ATOM 3997 N N . THR A 1 502 ? 17.984 -29.516 -21.953 1 90.25 502 THR A N 1
ATOM 3998 C CA . THR A 1 502 ? 19.297 -29.797 -22.531 1 90.25 502 THR A CA 1
ATOM 3999 C C . THR A 1 502 ? 20.406 -29.516 -21.516 1 90.25 502 THR A C 1
ATOM 4001 O O . THR A 1 502 ? 21.344 -30.297 -21.375 1 90.25 502 THR A O 1
ATOM 4004 N N . LYS A 1 503 ? 20.266 -28.453 -20.875 1 89.19 503 LYS A N 1
ATOM 4005 C CA . LYS A 1 503 ? 21.266 -28.094 -19.875 1 89.19 503 LYS A CA 1
ATOM 4006 C C . LYS A 1 503 ? 21.312 -29.109 -18.75 1 89.19 503 LYS A C 1
ATOM 4008 O O . LYS A 1 503 ? 22.375 -29.438 -18.234 1 89.19 503 LYS A O 1
ATOM 4013 N N . CYS A 1 504 ? 20.172 -29.531 -18.297 1 88.62 504 CYS A N 1
ATOM 4014 C CA . CYS A 1 504 ? 20.109 -30.562 -17.266 1 88.62 504 CYS A CA 1
ATOM 4015 C C . CYS A 1 504 ? 20.828 -31.828 -17.703 1 88.62 504 CYS A C 1
ATOM 4017 O O . CYS A 1 504 ? 21.562 -32.438 -16.922 1 88.62 504 CYS A O 1
ATOM 4019 N N . LEU A 1 505 ? 20.688 -32.156 -18.938 1 87.88 505 LEU A N 1
ATOM 4020 C CA . LEU A 1 505 ? 21.344 -33.344 -19.469 1 87.88 505 LEU A CA 1
ATOM 4021 C C . LEU A 1 505 ? 22.859 -33.125 -19.531 1 87.88 505 LEU A C 1
ATOM 4023 O O . LEU A 1 505 ? 23.625 -34.062 -19.234 1 87.88 505 LEU A O 1
ATOM 4027 N N . ASP A 1 506 ? 23.25 -31.984 -19.891 1 86 506 ASP A N 1
ATOM 4028 C CA . ASP A 1 506 ? 24.688 -31.656 -19.922 1 86 506 ASP A CA 1
ATOM 4029 C C . ASP A 1 506 ? 25.312 -31.812 -18.531 1 86 506 ASP A C 1
ATOM 4031 O O . ASP A 1 506 ? 26.422 -32.344 -18.406 1 86 506 ASP A O 1
ATOM 4035 N N . ILE A 1 507 ? 24.609 -31.328 -17.625 1 84.56 507 ILE A N 1
ATOM 4036 C CA . ILE A 1 507 ? 25.125 -31.359 -16.25 1 84.56 507 ILE A CA 1
ATOM 4037 C C . ILE A 1 507 ? 25.219 -32.781 -15.766 1 84.56 507 ILE A C 1
ATOM 4039 O O . ILE A 1 507 ? 26.188 -33.188 -15.117 1 84.56 507 ILE A O 1
ATOM 4043 N N . VAL A 1 508 ? 24.25 -33.625 -16.078 1 81.81 508 VAL A N 1
ATOM 4044 C CA . VAL A 1 508 ? 24.266 -35.031 -15.695 1 81.81 508 VAL A CA 1
ATOM 4045 C C . VAL A 1 508 ? 25.422 -35.75 -16.375 1 81.81 508 VAL A C 1
ATOM 4047 O O . VAL A 1 508 ? 26.125 -36.531 -15.75 1 81.81 508 VAL A O 1
ATOM 4050 N N . GLN A 1 509 ? 25.641 -35.406 -17.578 1 82 509 GLN A N 1
ATOM 4051 C CA . GLN A 1 509 ? 26.734 -36.031 -18.328 1 82 509 GLN A CA 1
ATOM 4052 C C . GLN A 1 509 ? 28.078 -35.625 -17.766 1 82 509 GLN A C 1
ATOM 4054 O O . GLN A 1 509 ? 28.984 -36.438 -17.656 1 82 509 GLN A O 1
ATOM 4059 N N . ALA A 1 510 ? 28.156 -34.406 -17.453 1 78 510 ALA A N 1
ATOM 4060 C CA . ALA A 1 510 ? 29.406 -33.906 -16.875 1 78 510 ALA A CA 1
ATOM 4061 C C . ALA A 1 510 ? 29.672 -34.594 -15.523 1 78 510 ALA A C 1
ATOM 4063 O O . ALA A 1 510 ? 30.812 -34.906 -15.195 1 78 510 ALA A O 1
ATOM 4064 N N . PHE A 1 511 ? 28.672 -34.656 -14.852 1 76.06 511 PHE A N 1
ATOM 4065 C CA . PHE A 1 511 ? 28.797 -35.281 -13.539 1 76.06 511 PHE A CA 1
ATOM 4066 C C . PHE A 1 511 ? 29.188 -36.75 -13.672 1 76.06 511 PHE A C 1
ATOM 4068 O O . PHE A 1 511 ? 30.047 -37.25 -12.945 1 76.06 511 PHE A O 1
ATOM 4075 N N . CYS A 1 512 ? 28.516 -37.438 -14.586 1 72.31 512 CYS A N 1
ATOM 4076 C CA . CYS A 1 512 ? 28.812 -38.844 -14.82 1 72.31 512 CYS A CA 1
ATOM 4077 C C . CYS A 1 512 ? 30.234 -39.031 -15.344 1 72.31 512 CYS A C 1
ATOM 4079 O O . CYS A 1 512 ? 30.922 -39.969 -14.945 1 72.31 512 CYS A O 1
ATOM 4081 N N . ALA A 1 513 ? 30.562 -38.188 -16.156 1 71.44 513 ALA A N 1
ATOM 4082 C CA . ALA A 1 513 ? 31.922 -38.25 -16.688 1 71.44 513 ALA A CA 1
ATOM 4083 C C . ALA A 1 513 ? 32.969 -38.094 -15.578 1 71.44 513 ALA A C 1
ATOM 4085 O O . ALA A 1 513 ? 34 -38.75 -15.594 1 71.44 513 ALA A O 1
ATOM 4086 N N . ARG A 1 514 ? 32.594 -37.312 -14.719 1 69.69 514 ARG A N 1
ATOM 4087 C CA . ARG A 1 514 ? 33.5 -37.094 -13.602 1 69.69 514 ARG A CA 1
ATOM 4088 C C . ARG A 1 514 ? 33.594 -38.312 -12.703 1 69.69 514 ARG A C 1
ATOM 4090 O O . ARG A 1 514 ? 34.625 -38.594 -12.094 1 69.69 514 ARG A O 1
ATOM 4097 N N . LEU A 1 515 ? 32.469 -39.031 -12.641 1 64.75 515 LEU A N 1
ATOM 4098 C CA . LEU A 1 515 ? 32.406 -40.219 -11.789 1 64.75 515 LEU A CA 1
ATOM 4099 C C . LEU A 1 515 ? 32.812 -41.438 -12.57 1 64.75 515 LEU A C 1
ATOM 4101 O O . LEU A 1 515 ? 32.969 -42.531 -11.992 1 64.75 515 LEU A O 1
ATOM 4105 N N . GLY A 1 516 ? 33.156 -41.312 -13.828 1 59.56 516 GLY A N 1
ATOM 4106 C CA . GLY A 1 516 ? 33.531 -42.438 -14.656 1 59.56 516 GLY A CA 1
ATOM 4107 C C . GLY A 1 516 ? 32.344 -43.312 -14.992 1 59.56 516 GLY A C 1
ATOM 4108 O O . GLY A 1 516 ? 32.5 -44.531 -15.258 1 59.56 516 GLY A O 1
ATOM 4109 N N . ILE A 1 517 ? 31.125 -42.812 -14.688 1 54.41 517 ILE A N 1
ATOM 4110 C CA . ILE A 1 517 ? 29.906 -43.562 -14.984 1 54.41 517 ILE A CA 1
ATOM 4111 C C . ILE A 1 517 ? 29.531 -43.375 -16.453 1 54.41 517 ILE A C 1
ATOM 4113 O O . ILE A 1 517 ? 29.422 -42.25 -16.938 1 54.41 517 ILE A O 1
ATOM 4117 N N . VAL A 1 518 ? 29.625 -44.406 -17.375 1 50.16 518 VAL A N 1
ATOM 4118 C CA . VAL A 1 518 ? 29.438 -44.312 -18.812 1 50.16 518 VAL A CA 1
ATOM 4119 C C . VAL A 1 518 ? 27.953 -44.094 -19.125 1 50.16 518 VAL A C 1
ATOM 4121 O O . VAL A 1 518 ? 27.609 -43.344 -20.031 1 50.16 518 VAL A O 1
ATOM 4124 N N . THR A 1 519 ? 26.891 -45.031 -18.656 1 47.56 519 THR A N 1
ATOM 4125 C CA . THR A 1 519 ? 25.516 -44.906 -19.156 1 47.56 519 THR A CA 1
ATOM 4126 C C . THR A 1 519 ? 24.609 -44.312 -18.094 1 47.56 519 THR A C 1
ATOM 4128 O O . THR A 1 519 ? 24.406 -44.875 -17.031 1 47.56 519 THR A O 1
ATOM 4131 N N . PRO A 1 520 ? 24.328 -43 -18.234 1 45.91 520 PRO A N 1
ATOM 4132 C CA . PRO A 1 520 ? 23.438 -42.375 -17.25 1 45.91 520 PRO A CA 1
ATOM 4133 C C . PRO A 1 520 ? 22.062 -43.062 -17.203 1 45.91 520 PRO A C 1
ATOM 4135 O O . PRO A 1 520 ? 21.609 -43.625 -18.203 1 45.91 520 PRO A O 1
ATOM 4138 N N . ALA A 1 521 ? 21.469 -43.531 -16.188 1 43.97 521 ALA A N 1
ATOM 4139 C CA . ALA A 1 521 ? 20.203 -44.25 -15.984 1 43.97 521 ALA A CA 1
ATOM 4140 C C . ALA A 1 521 ? 19.094 -43.594 -16.781 1 43.97 521 ALA A C 1
ATOM 4142 O O . ALA A 1 521 ? 18.922 -42.375 -16.734 1 43.97 521 ALA A O 1
ATOM 4143 N N . ASN A 1 522 ? 18.609 -44.156 -17.969 1 41.06 522 ASN A N 1
ATOM 4144 C CA . ASN A 1 522 ? 17.484 -43.75 -18.812 1 41.06 522 ASN A CA 1
ATOM 4145 C C . ASN A 1 522 ? 16.172 -43.781 -18.031 1 41.06 522 ASN A C 1
ATOM 4147 O O . ASN A 1 522 ? 16.062 -44.531 -17.031 1 41.06 522 ASN A O 1
ATOM 4151 N N . THR A 1 523 ? 15.258 -42.844 -18.266 1 41.09 523 THR A N 1
ATOM 4152 C CA . THR A 1 523 ? 13.945 -42.562 -17.703 1 41.09 523 THR A CA 1
ATOM 4153 C C . THR A 1 523 ? 13.086 -43.812 -17.672 1 41.09 523 THR A C 1
ATOM 4155 O O . THR A 1 523 ? 12.922 -44.469 -18.688 1 41.09 523 THR A O 1
ATOM 4158 N N . PRO A 1 524 ? 12.68 -44.469 -16.578 1 36.25 524 PRO A N 1
ATOM 4159 C CA . PRO A 1 524 ? 11.672 -45.5 -16.625 1 36.25 524 PRO A CA 1
ATOM 4160 C C . PRO A 1 524 ? 10.438 -45.125 -17.438 1 36.25 524 PRO A C 1
ATOM 4162 O O . PRO A 1 524 ? 10.102 -43.938 -17.516 1 36.25 524 PRO A O 1
ATOM 4165 N N . ALA A 1 525 ? 9.891 -45.875 -18.422 1 34.38 525 ALA A N 1
ATOM 4166 C CA . ALA A 1 525 ? 8.711 -45.656 -19.25 1 34.38 525 ALA A CA 1
ATOM 4167 C C . ALA A 1 525 ? 7.527 -45.188 -18.406 1 34.38 525 ALA A C 1
ATOM 4169 O O . ALA A 1 525 ? 7.402 -45.562 -17.234 1 34.38 525 ALA A O 1
ATOM 4170 N N . ASP A 1 526 ? 6.887 -44.125 -18.828 1 36.28 526 ASP A N 1
ATOM 4171 C CA . ASP A 1 526 ? 5.668 -43.562 -18.281 1 36.28 526 ASP A CA 1
ATOM 4172 C C . ASP A 1 526 ? 4.59 -44.594 -18.078 1 36.28 526 ASP A C 1
ATOM 4174 O O . ASP A 1 526 ? 4.129 -45.219 -19.031 1 36.28 526 ASP A O 1
ATOM 4178 N N . GLN A 1 527 ? 4.504 -45.469 -17.141 1 33.84 527 GLN A N 1
ATOM 4179 C CA . GLN A 1 527 ? 3.332 -46.312 -16.953 1 33.84 527 GLN A CA 1
ATOM 4180 C C . GLN A 1 527 ? 2.057 -45.469 -16.859 1 33.84 527 GLN A C 1
ATOM 4182 O O . GLN A 1 527 ? 1.676 -45.031 -15.773 1 33.84 527 GLN A O 1
ATOM 4187 N N . GLN A 1 528 ? 1.799 -44.594 -17.797 1 32.72 528 GLN A N 1
ATOM 4188 C CA . GLN A 1 528 ? 0.409 -44.156 -17.797 1 32.72 528 GLN A CA 1
ATOM 4189 C C . GLN A 1 528 ? -0.545 -45.344 -17.922 1 32.72 528 GLN A C 1
ATOM 4191 O O . GLN A 1 528 ? -0.492 -46.094 -18.891 1 32.72 528 GLN A O 1
ATOM 4196 N N . THR A 1 529 ? -1.081 -45.969 -16.906 1 33.81 529 THR A N 1
ATOM 4197 C CA . THR A 1 529 ? -2.139 -46.969 -16.891 1 33.81 529 THR A CA 1
ATOM 4198 C C . THR A 1 529 ? -3.303 -46.531 -17.781 1 33.81 529 THR A C 1
ATOM 4200 O O . THR A 1 529 ? -3.984 -45.562 -17.484 1 33.81 529 THR A O 1
ATOM 4203 N N . SER A 1 530 ? -3.227 -46.625 -19.125 1 29.53 530 SER A N 1
ATOM 4204 C CA . SER A 1 530 ? -4.457 -46.625 -19.906 1 29.53 530 SER A CA 1
ATOM 4205 C C . SER A 1 530 ? -5.457 -47.656 -19.391 1 29.53 530 SER A C 1
ATOM 4207 O O . SER A 1 530 ? -5.066 -48.719 -18.938 1 29.53 530 SER A O 1
ATOM 4209 N N . PRO A 1 531 ? -6.816 -47.406 -19.141 1 33.84 531 PRO A N 1
ATOM 4210 C CA . PRO A 1 531 ? -7.816 -48.344 -18.594 1 33.84 531 PRO A CA 1
ATOM 4211 C C . PRO A 1 531 ? -7.828 -49.688 -19.328 1 33.84 531 PRO A C 1
ATOM 4213 O O . PRO A 1 531 ? -8.508 -50.625 -18.891 1 33.84 531 PRO A O 1
ATOM 4216 N N . GLU A 1 532 ? -7.68 -49.781 -20.703 1 31.64 532 GLU A N 1
ATOM 4217 C CA . GLU A 1 532 ? -8.188 -51 -21.312 1 31.64 532 GLU A CA 1
ATOM 4218 C C . GLU A 1 532 ? -7.43 -52.219 -20.797 1 31.64 532 GLU A C 1
ATOM 4220 O O . GLU A 1 532 ? -8.039 -53.25 -20.484 1 31.64 532 GLU A O 1
ATOM 4225 N N . THR A 1 533 ? -6.266 -52.656 -21.484 1 29.09 533 THR A N 1
ATOM 4226 C CA . THR A 1 533 ? -5.805 -54.062 -21.5 1 29.09 533 THR A CA 1
ATOM 4227 C C . THR A 1 533 ? -5.09 -54.406 -20.203 1 29.09 533 THR A C 1
ATOM 4229 O O . THR A 1 533 ? -3.979 -53.938 -19.953 1 29.09 533 THR A O 1
ATOM 4232 N N . VAL A 1 534 ? -5.84 -54.719 -19.125 1 31.06 534 VAL A N 1
ATOM 4233 C CA . VAL A 1 534 ? -5.406 -55.406 -17.922 1 31.06 534 VAL A CA 1
ATOM 4234 C C . VAL A 1 534 ? -4.668 -56.688 -18.312 1 31.06 534 VAL A C 1
ATOM 4236 O O . VAL A 1 534 ? -5.285 -57.75 -18.469 1 31.06 534 VAL A O 1
ATOM 4239 N N . ASP A 1 535 ? -4.023 -56.812 -19.5 1 26.84 535 ASP A N 1
ATOM 4240 C CA . ASP A 1 535 ? -3.379 -58.125 -19.562 1 26.84 535 ASP A CA 1
ATOM 4241 C C . ASP A 1 535 ? -2.465 -58.344 -18.359 1 26.84 535 ASP A C 1
ATOM 4243 O O . ASP A 1 535 ? -1.812 -57.406 -17.891 1 26.84 535 ASP A O 1
ATOM 4247 N N . GLU A 1 536 ? -2.564 -59.531 -17.578 1 27.03 536 GLU A N 1
ATOM 4248 C CA . GLU A 1 536 ? -1.993 -60.094 -16.359 1 27.03 536 GLU A CA 1
ATOM 4249 C C . GLU A 1 536 ? -0.477 -59.938 -16.328 1 27.03 536 GLU A C 1
ATOM 4251 O O . GLU A 1 536 ? 0.115 -59.75 -15.266 1 27.03 536 GLU A O 1
ATOM 4256 N N . SER A 1 537 ? 0.22 -60.469 -17.375 1 25.03 537 SER A N 1
ATOM 4257 C CA . SER A 1 537 ? 1.423 -61.25 -17.125 1 25.03 537 SER A CA 1
ATOM 4258 C C . SER A 1 537 ? 2.617 -60.344 -16.812 1 25.03 537 SER A C 1
ATOM 4260 O O . SER A 1 537 ? 3.457 -60.688 -15.984 1 25.03 537 SER A O 1
ATOM 4262 N N . SER A 1 538 ? 3.09 -59.688 -17.875 1 25.59 538 SER A N 1
ATOM 4263 C CA . SER A 1 538 ? 4.543 -59.531 -17.938 1 25.59 538 SER A CA 1
ATOM 4264 C C . SER A 1 538 ? 5.055 -58.562 -16.891 1 25.59 538 SER A C 1
ATOM 4266 O O . SER A 1 538 ? 4.656 -57.406 -16.875 1 25.59 538 SER A O 1
ATOM 4268 N N . VAL A 1 539 ? 5.484 -59.094 -15.734 1 25.56 539 VAL A N 1
ATOM 4269 C CA . VAL A 1 539 ? 6.262 -58.531 -14.648 1 25.56 539 VAL A CA 1
ATOM 4270 C C . VAL A 1 539 ? 7.398 -57.688 -15.219 1 25.56 539 VAL A C 1
ATOM 4272 O O . VAL A 1 539 ? 8.156 -58.156 -16.078 1 25.56 539 VAL A O 1
ATOM 4275 N N . PRO A 1 540 ? 7.18 -56.469 -15.344 1 26.59 540 PRO A N 1
ATOM 4276 C CA . PRO A 1 540 ? 8.281 -55.688 -15.922 1 26.59 540 PRO A CA 1
ATOM 4277 C C . PRO A 1 540 ? 9.656 -56.188 -15.477 1 26.59 540 PRO A C 1
ATOM 4279 O O . PRO A 1 540 ? 9.797 -56.688 -14.359 1 26.59 540 PRO A O 1
ATOM 4282 N N . SER A 1 541 ? 10.383 -56.719 -16.391 1 24.66 541 SER A N 1
ATOM 4283 C CA . SER A 1 541 ? 11.75 -57.219 -16.234 1 24.66 541 SER A CA 1
ATOM 4284 C C . SER A 1 541 ? 12.516 -56.406 -15.203 1 24.66 541 SER A C 1
ATOM 4286 O O . SER A 1 541 ? 12.133 -55.25 -14.891 1 24.66 541 SER A O 1
ATOM 4288 N N . THR A 1 542 ? 13.68 -57 -14.773 1 22.98 542 THR A N 1
ATOM 4289 C CA . THR A 1 542 ? 14.68 -56.75 -13.742 1 22.98 542 THR A CA 1
ATOM 4290 C C . THR A 1 542 ? 15.312 -55.375 -13.914 1 22.98 542 THR A C 1
ATOM 4292 O O . THR A 1 542 ? 15.758 -55.031 -15.008 1 22.98 542 THR A O 1
ATOM 4295 N N . TYR A 1 543 ? 14.82 -54.531 -13.273 1 22.72 543 TYR A N 1
ATOM 4296 C CA . TYR A 1 543 ? 15.609 -53.312 -13.109 1 22.72 543 TYR A CA 1
ATOM 4297 C C . TYR A 1 543 ? 17.078 -53.656 -12.898 1 22.72 543 TYR A C 1
ATOM 4299 O O . TYR A 1 543 ? 17.438 -54.406 -11.984 1 22.72 543 TYR A O 1
ATOM 4307 N N . ASN A 1 544 ? 17.75 -54.125 -13.945 1 23.17 544 ASN A N 1
ATOM 4308 C CA . ASN A 1 544 ? 19.188 -54.219 -13.727 1 23.17 544 ASN A CA 1
ATOM 4309 C C . ASN A 1 544 ? 19.719 -53.062 -12.898 1 23.17 544 ASN A C 1
ATOM 4311 O O . ASN A 1 544 ? 19.859 -51.938 -13.414 1 23.17 544 ASN A O 1
ATOM 4315 N N . VAL A 1 545 ? 19.266 -53 -11.703 1 25.09 545 VAL A N 1
ATOM 4316 C CA . VAL A 1 545 ? 19.922 -52.219 -10.672 1 25.09 545 VAL A CA 1
ATOM 4317 C C . VAL A 1 545 ? 21.438 -52.375 -10.781 1 25.09 545 VAL A C 1
ATOM 4319 O O . VAL A 1 545 ? 21.922 -53.5 -11 1 25.09 545 VAL A O 1
ATOM 4322 N N . MET A 1 546 ? 22.141 -51.562 -11.219 1 26.27 546 MET A N 1
ATOM 4323 C CA . MET A 1 546 ? 23.578 -51.781 -11.016 1 26.27 546 MET A CA 1
ATOM 4324 C C . MET A 1 546 ? 23.812 -52.656 -9.781 1 26.27 546 MET A C 1
ATOM 4326 O O . MET A 1 546 ? 23.188 -52.438 -8.742 1 26.27 546 MET A O 1
ATOM 4330 N N . SER A 1 547 ? 24.141 -54 -9.875 1 24.48 547 SER A N 1
ATOM 4331 C CA . SER A 1 547 ? 24.594 -55.031 -8.961 1 24.48 547 SER A CA 1
ATOM 4332 C C . SER A 1 547 ? 25.5 -54.469 -7.871 1 24.48 547 SER A C 1
ATOM 4334 O O . SER A 1 547 ? 26.719 -54.438 -8.031 1 24.48 547 SER A O 1
ATOM 4336 N N . ILE A 1 548 ? 25.516 -53.312 -7.422 1 28.34 548 ILE A N 1
ATOM 4337 C CA . ILE A 1 548 ? 26.188 -53.344 -6.133 1 28.34 548 ILE A CA 1
ATOM 4338 C C . ILE A 1 548 ? 25.562 -54.438 -5.246 1 28.34 548 ILE A C 1
ATOM 4340 O O . ILE A 1 548 ? 24.344 -54.594 -5.238 1 28.34 548 ILE A O 1
ATOM 4344 N N . GLY A 1 549 ? 26.266 -55.469 -4.816 1 26.47 549 GLY A N 1
ATOM 4345 C CA . GLY A 1 549 ? 25.906 -56.719 -4.164 1 26.47 549 GLY A CA 1
ATOM 4346 C C . GLY A 1 549 ? 24.703 -56.594 -3.242 1 26.47 549 GLY A C 1
ATOM 4347 O O . GLY A 1 549 ? 24.594 -55.625 -2.504 1 26.47 549 GLY A O 1
ATOM 4348 N N . GLU A 1 550 ? 23.531 -57.125 -3.451 1 30.05 550 GLU A N 1
ATOM 4349 C CA . GLU A 1 550 ? 22.328 -57.469 -2.688 1 30.05 550 GLU A CA 1
ATOM 4350 C C . GLU A 1 550 ? 22.672 -57.812 -1.239 1 30.05 550 GLU A C 1
ATOM 4352 O O . GLU A 1 550 ? 21.922 -57.5 -0.323 1 30.05 550 GLU A O 1
ATOM 4357 N N . GLU A 1 551 ? 23.766 -58.5 -1.074 1 30.41 551 GLU A N 1
ATOM 4358 C CA . GLU A 1 551 ? 24.266 -58.969 0.218 1 30.41 551 GLU A CA 1
ATOM 4359 C C . GLU A 1 551 ? 24.578 -57.781 1.136 1 30.41 551 GLU A C 1
ATOM 4361 O O . GLU A 1 551 ? 24.312 -57.844 2.338 1 30.41 551 GLU A O 1
ATOM 4366 N N . ALA A 1 552 ? 25.172 -56.719 0.59 1 28.52 552 ALA A N 1
ATOM 4367 C CA . ALA A 1 552 ? 25.531 -55.625 1.485 1 28.52 552 ALA A CA 1
ATOM 4368 C C . ALA A 1 552 ? 24.312 -54.781 1.858 1 28.52 552 ALA A C 1
ATOM 4370 O O . ALA A 1 552 ? 24.188 -54.344 2.996 1 28.52 552 ALA A O 1
ATOM 4371 N N . LEU A 1 553 ? 23.297 -54.625 1.048 1 29.25 553 LEU A N 1
ATOM 4372 C CA . LEU A 1 553 ? 22.062 -53.938 1.438 1 29.25 553 LEU A CA 1
ATOM 4373 C C . LEU A 1 553 ? 21.188 -54.844 2.293 1 29.25 553 LEU A C 1
ATOM 4375 O O . LEU A 1 553 ? 20.516 -54.375 3.221 1 29.25 553 LEU A O 1
ATOM 4379 N N . ALA A 1 554 ? 20.875 -56.125 2.025 1 30.11 554 ALA A N 1
ATOM 4380 C CA . ALA A 1 554 ? 20.156 -57.125 2.805 1 30.11 554 ALA A CA 1
ATOM 4381 C C . ALA A 1 554 ? 20.672 -57.188 4.238 1 30.11 554 ALA A C 1
ATOM 4383 O O . ALA A 1 554 ? 19.891 -57.406 5.176 1 30.11 554 ALA A O 1
ATOM 4384 N N . ASN A 1 555 ? 21.969 -57.281 4.352 1 30.08 555 ASN A N 1
ATOM 4385 C CA . ASN A 1 555 ? 22.516 -57.375 5.699 1 30.08 555 ASN A CA 1
ATOM 4386 C C . ASN A 1 555 ? 22.188 -56.125 6.527 1 30.08 555 ASN A C 1
ATOM 4388 O O . ASN A 1 555 ? 22.484 -56.094 7.727 1 30.08 555 ASN A O 1
ATOM 4392 N N . ILE A 1 556 ? 22.078 -54.969 5.859 1 30.7 556 ILE A N 1
ATOM 4393 C CA . ILE A 1 556 ? 21.969 -53.844 6.785 1 30.7 556 ILE A CA 1
ATOM 4394 C C . ILE A 1 556 ? 20.5 -53.562 7.074 1 30.7 556 ILE A C 1
ATOM 4396 O O . ILE A 1 556 ? 20.156 -52.469 7.562 1 30.7 556 ILE A O 1
ATOM 4400 N N . GLY A 1 557 ? 19.5 -54.531 7.262 1 28.12 557 GLY A N 1
ATOM 4401 C CA . GLY A 1 557 ? 18.172 -54.656 7.867 1 28.12 557 GLY A CA 1
ATOM 4402 C C . GLY A 1 557 ? 17.125 -53.781 7.188 1 28.12 557 GLY A C 1
ATOM 4403 O O . GLY A 1 557 ? 16.109 -53.469 7.785 1 28.12 557 GLY A O 1
ATOM 4404 N N . LEU A 1 558 ? 17.406 -53.312 6.062 1 28.91 558 LEU A N 1
ATOM 4405 C CA . LEU A 1 558 ? 16.5 -52.375 5.434 1 28.91 558 LEU A CA 1
ATOM 4406 C C . LEU A 1 558 ? 15.297 -53.094 4.816 1 28.91 558 LEU A C 1
ATOM 4408 O O . LEU A 1 558 ? 14.547 -52.5 4.039 1 28.91 558 LEU A O 1
ATOM 4412 N N . GLY A 1 559 ? 14.914 -54.281 4.848 1 28.48 559 GLY A N 1
ATOM 4413 C CA . GLY A 1 559 ? 13.82 -55.062 4.273 1 28.48 559 GLY A CA 1
ATOM 4414 C C . GLY A 1 559 ? 12.453 -54.531 4.664 1 28.48 559 GLY A C 1
ATOM 4415 O O . GLY A 1 559 ? 11.438 -54.969 4.098 1 28.48 559 GLY A O 1
ATOM 4416 N N . ASN A 1 560 ? 12.219 -54.125 5.859 1 27.56 560 ASN A N 1
ATOM 4417 C CA . ASN A 1 560 ? 10.844 -53.969 6.332 1 27.56 560 ASN A CA 1
ATOM 4418 C C . ASN A 1 560 ? 10.25 -52.656 5.898 1 27.56 560 ASN A C 1
ATOM 4420 O O . ASN A 1 560 ? 9.938 -51.812 6.738 1 27.56 560 ASN A O 1
ATOM 4424 N N . LEU A 1 561 ? 10.688 -52.062 4.84 1 28.84 561 LEU A N 1
ATOM 4425 C CA . LEU A 1 561 ? 10.086 -50.812 4.434 1 28.84 561 LEU A CA 1
ATOM 4426 C C . LEU A 1 561 ? 8.633 -51 4.012 1 28.84 561 LEU A C 1
ATOM 4428 O O . LEU A 1 561 ? 8.352 -51.75 3.072 1 28.84 561 LEU A O 1
ATOM 4432 N N . SER A 1 562 ? 7.633 -50.906 4.914 1 26.59 562 SER A N 1
ATOM 4433 C CA . SER A 1 562 ? 6.211 -51.094 4.637 1 26.59 562 SER A CA 1
ATOM 4434 C C . SER A 1 562 ? 5.734 -50.094 3.576 1 26.59 562 SER A C 1
ATOM 4436 O O . SER A 1 562 ? 6.172 -48.938 3.553 1 26.59 562 SER A O 1
ATOM 4438 N N . ASP A 1 563 ? 5.168 -50.469 2.451 1 27.31 563 ASP A N 1
ATOM 4439 C CA . ASP A 1 563 ? 4.512 -49.969 1.252 1 27.31 563 ASP A CA 1
ATOM 4440 C C . ASP A 1 563 ? 3.359 -49.031 1.611 1 27.31 563 ASP A C 1
ATOM 4442 O O . ASP A 1 563 ? 2.428 -48.844 0.825 1 27.31 563 ASP A O 1
ATOM 4446 N N . ASP A 1 564 ? 3.186 -48.5 2.852 1 26.25 564 ASP A N 1
ATOM 4447 C CA . ASP A 1 564 ? 1.931 -47.75 2.977 1 26.25 564 ASP A CA 1
ATOM 4448 C C . ASP A 1 564 ? 1.947 -46.5 2.121 1 26.25 564 ASP A C 1
ATOM 4450 O O . ASP A 1 564 ? 2.807 -45.625 2.299 1 26.25 564 ASP A O 1
ATOM 4454 N N . PRO A 1 565 ? 1.298 -46.406 0.9 1 27.94 565 PRO A N 1
ATOM 4455 C CA . PRO A 1 565 ? 1.224 -45.344 -0.123 1 27.94 565 PRO A CA 1
ATOM 4456 C C . PRO A 1 565 ? 0.824 -44 0.448 1 27.94 565 PRO A C 1
ATOM 4458 O O . PRO A 1 565 ? 0.704 -43.031 -0.296 1 27.94 565 PRO A O 1
ATOM 4461 N N . SER A 1 566 ? 0.06 -44.031 1.57 1 26.89 566 SER A N 1
ATOM 4462 C CA . SER A 1 566 ? -0.671 -42.812 1.907 1 26.89 566 SER A CA 1
ATOM 4463 C C . SER A 1 566 ? 0.267 -41.625 2.014 1 26.89 566 SER A C 1
ATOM 4465 O O . SER A 1 566 ? 0.029 -40.594 1.396 1 26.89 566 SER A O 1
ATOM 4467 N N . TRP A 1 567 ? 0.374 -41 3.316 1 27.09 567 TRP A N 1
ATOM 4468 C CA . TRP A 1 567 ? 0.951 -39.688 3.619 1 27.09 567 TRP A CA 1
ATOM 4469 C C . TRP A 1 567 ? 2.457 -39.688 3.377 1 27.09 567 TRP A C 1
ATOM 4471 O O . TRP A 1 567 ? 3.156 -40.594 3.793 1 27.09 567 TRP A O 1
ATOM 4481 N N . ALA A 1 568 ? 2.953 -39.031 2.311 1 30.3 568 ALA A N 1
ATOM 4482 C CA . ALA A 1 568 ? 4.363 -38.781 2.051 1 30.3 568 ALA A CA 1
ATOM 4483 C C . ALA A 1 568 ? 5.121 -38.5 3.35 1 30.3 568 ALA A C 1
ATOM 4485 O O . ALA A 1 568 ? 6.277 -38.062 3.326 1 30.3 568 ALA A O 1
ATOM 4486 N N . GLY A 1 569 ? 4.438 -38.688 4.504 1 29.2 569 GLY A N 1
ATOM 4487 C CA . GLY A 1 569 ? 5.207 -38.344 5.684 1 29.2 569 GLY A CA 1
ATOM 4488 C C . GLY A 1 569 ? 6.465 -39.156 5.855 1 29.2 569 GLY A C 1
ATOM 4489 O O . GLY A 1 569 ? 7.555 -38.625 6.031 1 29.2 569 GLY A O 1
ATOM 4490 N N . GLU A 1 570 ? 6.289 -40.375 6.586 1 28.44 570 GLU A N 1
ATOM 4491 C CA . GLU A 1 570 ? 7.453 -41.094 7.125 1 28.44 570 GLU A CA 1
ATOM 4492 C C . GLU A 1 570 ? 8.18 -41.875 6.035 1 28.44 570 GLU A C 1
ATOM 4494 O O . GLU A 1 570 ? 7.949 -43.062 5.871 1 28.44 570 GLU A O 1
ATOM 4499 N N . THR A 1 571 ? 8.133 -41.531 4.832 1 29.3 571 THR A N 1
ATOM 4500 C CA . THR A 1 571 ? 9.055 -42.344 4.035 1 29.3 571 THR A CA 1
ATOM 4501 C C . THR A 1 571 ? 10.383 -42.5 4.762 1 29.3 571 THR A C 1
ATOM 4503 O O . THR A 1 571 ? 10.953 -41.531 5.266 1 29.3 571 THR A O 1
ATOM 4506 N N . PRO A 1 572 ? 10.672 -43.625 5.332 1 29.2 572 PRO A N 1
ATOM 4507 C CA . PRO A 1 572 ? 12.031 -43.812 5.844 1 29.2 572 PRO A CA 1
ATOM 4508 C C . PRO A 1 572 ? 13.07 -43.031 5.02 1 29.2 572 PRO A C 1
ATOM 4510 O O . PRO A 1 572 ? 12.852 -42.781 3.834 1 29.2 572 PRO A O 1
ATOM 4513 N N . SER A 1 573 ? 13.867 -42.188 5.734 1 29.91 573 SER A N 1
ATOM 4514 C CA . SER A 1 573 ? 15.047 -41.5 5.266 1 29.91 573 SER A CA 1
ATOM 4515 C C . SER A 1 573 ? 15.828 -42.312 4.25 1 29.91 573 SER A C 1
ATOM 4517 O O . SER A 1 573 ? 16.594 -43.219 4.625 1 29.91 573 SER A O 1
ATOM 4519 N N . THR A 1 574 ? 15.211 -42.938 3.309 1 29.81 574 THR A N 1
ATOM 4520 C CA . THR A 1 574 ? 16.047 -43.531 2.273 1 29.81 574 THR A CA 1
ATOM 4521 C C . THR A 1 574 ? 17.328 -42.75 2.086 1 29.81 574 THR A C 1
ATOM 4523 O O . THR A 1 574 ? 17.391 -41.562 2.455 1 29.81 574 THR A O 1
ATOM 4526 N N . LEU A 1 575 ? 18.391 -43.344 1.461 1 31.2 575 LEU A N 1
ATOM 4527 C CA . LEU A 1 575 ? 19.766 -42.875 1.339 1 31.2 575 LEU A CA 1
ATOM 4528 C C . LEU A 1 575 ? 19.812 -41.406 0.924 1 31.2 575 LEU A C 1
ATOM 4530 O O . LEU A 1 575 ? 19.375 -41.062 -0.171 1 31.2 575 LEU A O 1
ATOM 4534 N N . LEU A 1 576 ? 19.5 -40.656 1.911 1 33.66 576 LEU A N 1
ATOM 4535 C CA . LEU A 1 576 ? 19.766 -39.219 1.774 1 33.66 576 LEU A CA 1
ATOM 4536 C C . LEU A 1 576 ? 21.016 -39 0.93 1 33.66 576 LEU A C 1
ATOM 4538 O O . LEU A 1 576 ? 21.953 -39.781 0.967 1 33.66 576 LEU A O 1
ATOM 4542 N N . TRP A 1 577 ? 20.891 -38.188 -0.078 1 33.72 577 TRP A N 1
ATOM 4543 C CA . TRP A 1 577 ? 21.984 -37.781 -0.938 1 33.72 577 TRP A CA 1
ATOM 4544 C C . TRP A 1 577 ? 23.266 -37.625 -0.141 1 33.72 577 TRP A C 1
ATOM 4546 O O . TRP A 1 577 ? 24.344 -38.031 -0.594 1 33.72 577 TRP A O 1
ATOM 4556 N N . GLY A 1 578 ? 23.141 -37.281 1.12 1 33.88 578 GLY A N 1
ATOM 4557 C CA . GLY A 1 578 ? 24.344 -37.219 1.931 1 33.88 578 GLY A CA 1
ATOM 4558 C C . GLY A 1 578 ? 24.969 -38.594 2.17 1 33.88 578 GLY A C 1
ATOM 4559 O O . GLY A 1 578 ? 26.203 -38.719 2.127 1 33.88 578 GLY A O 1
ATOM 4560 N N . ASP A 1 579 ? 24.141 -39.562 2.393 1 34.97 579 ASP A N 1
ATOM 4561 C CA . ASP A 1 579 ? 24.734 -40.875 2.666 1 34.97 579 ASP A CA 1
ATOM 4562 C C . ASP A 1 579 ? 25.312 -41.5 1.393 1 34.97 579 ASP A C 1
ATOM 4564 O O . ASP A 1 579 ? 26.359 -42.125 1.426 1 34.97 579 ASP A O 1
ATOM 4568 N N . LEU A 1 580 ? 24.656 -41.219 0.288 1 33.34 580 LEU A N 1
ATOM 4569 C CA . LEU A 1 580 ? 25.234 -41.688 -0.972 1 33.34 580 LEU A CA 1
ATOM 4570 C C . LEU A 1 580 ? 26.562 -40.969 -1.257 1 33.34 580 LEU A C 1
ATOM 4572 O O . LEU A 1 580 ? 27.531 -41.625 -1.656 1 33.34 580 LEU A O 1
ATOM 4576 N N . MET A 1 581 ? 26.625 -39.688 -0.952 1 37.56 581 MET A N 1
ATOM 4577 C CA . MET A 1 581 ? 27.875 -38.969 -1.207 1 37.56 581 MET A CA 1
ATOM 4578 C C . MET A 1 581 ? 28.953 -39.406 -0.211 1 37.56 581 MET A C 1
ATOM 4580 O O . MET A 1 581 ? 30.141 -39.344 -0.52 1 37.56 581 MET A O 1
ATOM 4584 N N . ARG A 1 582 ? 28.594 -39.656 0.97 1 36.62 582 ARG A N 1
ATOM 4585 C CA . ARG A 1 582 ? 29.594 -40.219 1.896 1 36.62 582 ARG A CA 1
ATOM 4586 C C . ARG A 1 582 ? 30.234 -41.469 1.332 1 36.62 582 ARG A C 1
ATOM 4588 O O . ARG A 1 582 ? 31.438 -41.656 1.426 1 36.62 582 ARG A O 1
ATOM 4595 N N . ASP A 1 583 ? 29.438 -42.25 0.793 1 36.09 583 ASP A N 1
ATOM 4596 C CA . ASP A 1 583 ? 29.984 -43.5 0.25 1 36.09 583 ASP A CA 1
ATOM 4597 C C . ASP A 1 583 ? 30.797 -43.219 -1.014 1 36.09 583 ASP A C 1
ATOM 4599 O O . ASP A 1 583 ? 31.812 -43.875 -1.254 1 36.09 583 ASP A O 1
ATOM 4603 N N . LEU A 1 584 ? 30.359 -42.25 -1.74 1 33.97 584 LEU A N 1
ATOM 4604 C CA . LEU A 1 584 ? 31.141 -41.875 -2.914 1 33.97 584 LEU A CA 1
ATOM 4605 C C . LEU A 1 584 ? 32.406 -41.125 -2.512 1 33.97 584 LEU A C 1
ATOM 4607 O O . LEU A 1 584 ? 33.469 -41.344 -3.113 1 33.97 584 LEU A O 1
ATOM 4611 N N . ASP A 1 585 ? 32.406 -40.219 -1.569 1 34.66 585 ASP A N 1
ATOM 4612 C CA . ASP A 1 585 ? 33.594 -39.531 -1.154 1 34.66 585 ASP A CA 1
ATOM 4613 C C . ASP A 1 585 ? 34.625 -40.5 -0.575 1 34.66 585 ASP A C 1
ATOM 4615 O O . ASP A 1 585 ? 35.844 -40.281 -0.707 1 34.66 585 ASP A O 1
ATOM 4619 N N . SER A 1 586 ? 34.25 -41.406 0.182 1 35.5 586 SER A N 1
ATOM 4620 C CA . SER A 1 586 ? 35.344 -42.281 0.652 1 35.5 586 SER A CA 1
ATOM 4621 C C . SER A 1 586 ? 36.125 -42.875 -0.515 1 35.5 586 SER A C 1
ATOM 4623 O O . SER A 1 586 ? 37.344 -42.969 -0.469 1 35.5 586 SER A O 1
ATOM 4625 N N . GLY A 1 587 ? 35.469 -43.281 -1.605 1 31.45 587 GLY A N 1
ATOM 4626 C CA . GLY A 1 587 ? 36.25 -43.812 -2.727 1 31.45 587 GLY A CA 1
ATOM 4627 C C . GLY A 1 587 ? 36.75 -42.719 -3.67 1 31.45 587 GLY A C 1
ATOM 4628 O O . GLY A 1 587 ? 37.844 -42.781 -4.176 1 31.45 587 GLY A O 1
ATOM 4629 N N . LEU A 1 588 ? 35.906 -41.719 -3.953 1 31.28 588 LEU A N 1
ATOM 4630 C CA . LEU A 1 588 ? 36.281 -40.75 -4.992 1 31.28 588 LEU A CA 1
ATOM 4631 C C . LEU A 1 588 ? 37.219 -39.688 -4.441 1 31.28 588 LEU A C 1
ATOM 4633 O O . LEU A 1 588 ? 37.938 -39.062 -5.203 1 31.28 588 LEU A O 1
ATOM 4637 N N . ALA A 1 589 ? 37.312 -39.25 -3.252 1 32.72 589 ALA A N 1
ATOM 4638 C CA . ALA A 1 589 ? 38.344 -38.344 -2.781 1 32.72 589 ALA A CA 1
ATOM 4639 C C . ALA A 1 589 ? 39.719 -38.906 -3.035 1 32.72 589 ALA A C 1
ATOM 4641 O O . ALA A 1 589 ? 40.656 -38.156 -3.301 1 32.72 589 ALA A O 1
ATOM 4642 N N . SER A 1 590 ? 39.969 -40.125 -2.932 1 31.89 590 SER A N 1
ATOM 4643 C CA . SER A 1 590 ? 41.312 -40.656 -3.189 1 31.89 590 SER A CA 1
ATOM 4644 C C . SER A 1 590 ? 41.719 -40.438 -4.648 1 31.89 590 SER A C 1
ATOM 4646 O O . SER A 1 590 ? 42.875 -40.188 -4.949 1 31.89 590 SER A O 1
ATOM 4648 N N . SER A 1 591 ? 40.812 -40.594 -5.637 1 29.53 591 SER A N 1
ATOM 4649 C CA . SER A 1 591 ? 41.25 -40.562 -7.031 1 29.53 591 SER A CA 1
ATOM 4650 C C . SER A 1 591 ? 41.312 -39.125 -7.539 1 29.53 591 SER A C 1
ATOM 4652 O O . SER A 1 591 ? 42 -38.812 -8.5 1 29.53 591 SER A O 1
ATOM 4654 N N . LEU A 1 592 ? 40.438 -38.188 -7.156 1 28.61 592 LEU A N 1
ATOM 4655 C CA . LEU A 1 592 ? 40.438 -36.875 -7.809 1 28.61 592 LEU A CA 1
ATOM 4656 C C . LEU A 1 592 ? 41.531 -35.969 -7.246 1 28.61 592 LEU A C 1
ATOM 4658 O O . LEU A 1 592 ? 41.688 -34.844 -7.691 1 28.61 592 LEU A O 1
ATOM 4662 N N . GLY A 1 593 ? 42.344 -36.219 -6.242 1 28.73 593 GLY A N 1
ATOM 4663 C CA . GLY A 1 593 ? 43.438 -35.406 -5.785 1 28.73 593 GLY A CA 1
ATOM 4664 C C . GLY A 1 593 ? 44.531 -35.219 -6.84 1 28.73 593 GLY A C 1
ATOM 4665 O O . GLY A 1 593 ? 45.344 -34.312 -6.734 1 28.73 593 GLY A O 1
ATOM 4666 N N . HIS A 1 594 ? 44.875 -36.219 -7.711 1 28.34 594 HIS A N 1
ATOM 4667 C CA . HIS A 1 594 ? 46.062 -36.156 -8.547 1 28.34 594 HIS A CA 1
ATOM 4668 C C . HIS A 1 594 ? 45.812 -35.344 -9.805 1 28.34 594 HIS A C 1
ATOM 4670 O O . HIS A 1 594 ? 46.656 -35.281 -10.695 1 28.34 594 HIS A O 1
ATOM 4676 N N . ILE A 1 595 ? 44.656 -35 -10.266 1 27.41 595 ILE A N 1
ATOM 4677 C CA . ILE A 1 595 ? 44.688 -34.344 -11.555 1 27.41 595 ILE A CA 1
ATOM 4678 C C . ILE A 1 595 ? 45.188 -32.906 -11.359 1 27.41 595 ILE A C 1
ATOM 4680 O O . ILE A 1 595 ? 44.5 -32.062 -10.75 1 27.41 595 ILE A O 1
ATOM 4684 N N . GLY A 1 596 ? 46.5 -32.594 -11.047 1 24.44 596 GLY A N 1
ATOM 4685 C CA . GLY A 1 596 ? 47.344 -31.406 -11.086 1 24.44 596 GLY A CA 1
ATOM 4686 C C . GLY A 1 596 ? 47.188 -30.594 -12.352 1 24.44 596 GLY A C 1
ATOM 4687 O O . GLY A 1 596 ? 47.219 -31.125 -13.461 1 24.44 596 GLY A O 1
ATOM 4688 N N . VAL A 1 597 ? 46.312 -29.609 -12.398 1 25.39 597 VAL A N 1
ATOM 4689 C CA . VAL A 1 597 ? 46.375 -28.609 -13.469 1 25.39 597 VAL A CA 1
ATOM 4690 C C . VAL A 1 597 ? 47.812 -28.172 -13.672 1 25.39 597 VAL A C 1
ATOM 4692 O O . VAL A 1 597 ? 48.469 -27.688 -12.734 1 25.39 597 VAL A O 1
ATOM 4695 N N . THR A 1 598 ? 48.594 -28.797 -14.516 1 23.48 598 THR A N 1
ATOM 4696 C CA . THR A 1 598 ? 49.906 -28.422 -15.055 1 23.48 598 THR A CA 1
ATOM 4697 C C . THR A 1 598 ? 49.875 -27 -15.625 1 23.48 598 THR A C 1
ATOM 4699 O O . THR A 1 598 ? 49 -26.688 -16.469 1 23.48 598 THR A O 1
ATOM 4702 N N . GLU A 1 599 ? 50.219 -25.984 -14.812 1 25.12 599 GLU A N 1
ATOM 4703 C CA . G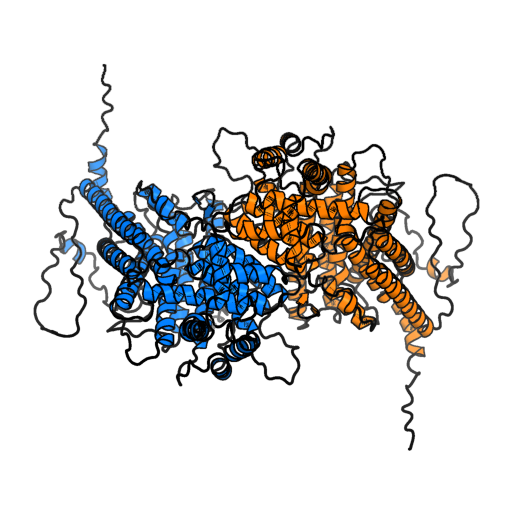LU A 1 599 ? 50.719 -24.672 -15.211 1 25.12 599 GLU A CA 1
ATOM 4704 C C . GLU A 1 599 ? 51.75 -24.797 -16.312 1 25.12 599 GLU A C 1
ATOM 4706 O O . GLU A 1 599 ? 52.844 -25.312 -16.094 1 25.12 599 GLU A O 1
ATOM 4711 N N . SER A 1 600 ? 51.406 -25.188 -17.578 1 22.42 600 SER A N 1
ATOM 4712 C CA . SER A 1 600 ? 52.375 -25.062 -18.656 1 22.42 600 SER A CA 1
ATOM 4713 C C . SER A 1 600 ? 52.844 -23.609 -18.812 1 22.42 600 SER A C 1
ATOM 4715 O O . SER A 1 600 ? 52.031 -22.719 -19.016 1 22.42 600 SER A O 1
ATOM 4717 N N . SER A 1 601 ? 54 -23.219 -18.203 1 23.83 601 SER A N 1
ATOM 4718 C CA . SER A 1 601 ? 55 -22.188 -18.469 1 23.83 601 SER A CA 1
ATOM 4719 C C . SER A 1 601 ? 55.469 -22.25 -19.922 1 23.83 601 SER A C 1
ATOM 4721 O O . SER A 1 601 ? 56.25 -23.141 -20.281 1 23.83 601 SER A O 1
ATOM 4723 N N . SER A 1 602 ? 54.625 -22.281 -20.969 1 21.89 602 SER A N 1
ATOM 4724 C CA . SER A 1 602 ? 55.375 -22.047 -22.219 1 21.89 602 SER A CA 1
ATOM 4725 C C . SER A 1 602 ? 56.125 -20.734 -22.172 1 21.89 602 SER A C 1
ATOM 4727 O O . SER A 1 602 ? 55.562 -19.703 -21.766 1 21.89 602 SER A O 1
ATOM 4729 N N . GLN A 1 603 ? 57.531 -20.797 -22.188 1 23.03 603 GLN A N 1
ATOM 4730 C CA . GLN A 1 603 ? 58.75 -20.078 -22.594 1 23.03 603 GLN A CA 1
ATOM 4731 C C . GLN A 1 603 ? 58.594 -19.547 -24.016 1 23.03 603 GLN A C 1
ATOM 4733 O O . GLN A 1 603 ? 59.469 -18.781 -24.484 1 23.03 603 GLN A O 1
ATOM 4738 N N . THR A 1 604 ? 57.469 -19.375 -24.766 1 22.84 604 THR A N 1
ATOM 4739 C CA . THR A 1 604 ? 57.906 -18.5 -25.859 1 22.84 604 THR A CA 1
ATOM 4740 C C . THR A 1 604 ? 57.906 -17.047 -25.406 1 22.84 604 THR A C 1
ATOM 4742 O O . THR A 1 604 ? 57.062 -16.609 -24.641 1 22.84 604 THR A O 1
ATOM 4745 N N . MET B 1 1 ? -1.109 -38.812 41.219 1 26.27 1 MET B N 1
ATOM 4746 C CA . MET B 1 1 ? -0.833 -37.375 41 1 26.27 1 MET B CA 1
ATOM 4747 C C . MET B 1 1 ? -1.01 -37.031 39.531 1 26.27 1 MET B C 1
ATOM 4749 O O . MET B 1 1 ? -0.297 -37.531 38.656 1 26.27 1 MET B O 1
ATOM 4753 N N . GLU B 1 2 ? -2.213 -36.656 39.062 1 29.22 2 GLU B N 1
ATOM 4754 C CA . GLU B 1 2 ? -2.754 -36.656 37.688 1 29.22 2 GLU B CA 1
ATOM 4755 C C . GLU B 1 2 ? -2.184 -35.469 36.906 1 29.22 2 GLU B C 1
ATOM 4757 O O . GLU B 1 2 ? -2.08 -34.375 37.406 1 29.22 2 GLU B O 1
ATOM 4762 N N . PRO B 1 3 ? -1.243 -35.812 35.906 1 31.91 3 PRO B N 1
ATOM 4763 C CA . PRO B 1 3 ? -0.479 -34.781 35.219 1 31.91 3 PRO B CA 1
ATOM 4764 C C . PRO B 1 3 ? -1.368 -33.688 34.625 1 31.91 3 PRO B C 1
ATOM 4766 O O . PRO B 1 3 ? -2.521 -33.969 34.281 1 31.91 3 PRO B O 1
ATOM 4769 N N . SER B 1 4 ? -1.265 -32.469 35.219 1 31.36 4 SER B N 1
ATOM 4770 C CA . SER B 1 4 ? -2.045 -31.297 34.875 1 31.36 4 SER B CA 1
ATOM 4771 C C . SER B 1 4 ? -1.972 -30.984 33.375 1 31.36 4 SER B C 1
ATOM 4773 O O . SER B 1 4 ? -0.895 -31.047 32.781 1 31.36 4 SER B O 1
ATOM 4775 N N . PRO B 1 5 ? -3.086 -31.141 32.594 1 29.95 5 PRO B N 1
ATOM 4776 C CA . PRO B 1 5 ? -3.213 -31 31.156 1 29.95 5 PRO B CA 1
ATOM 4777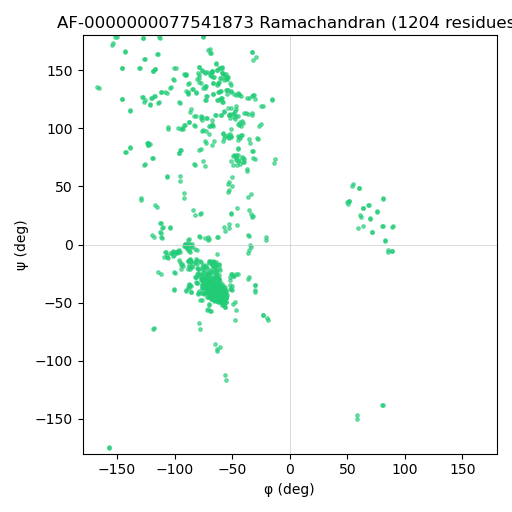 C C . PRO B 1 5 ? -2.686 -29.656 30.641 1 29.95 5 PRO B C 1
ATOM 4779 O O . PRO B 1 5 ? -2.947 -28.625 31.25 1 29.95 5 PRO B O 1
ATOM 4782 N N . SER B 1 6 ? -1.406 -29.641 30.266 1 29.61 6 SER B N 1
ATOM 4783 C CA . SER B 1 6 ? -0.752 -28.5 29.625 1 29.61 6 SER B CA 1
ATOM 4784 C C . SER B 1 6 ? -1.631 -27.906 28.531 1 29.61 6 SER B C 1
ATOM 4786 O O . SER B 1 6 ? -2.008 -28.594 27.578 1 29.61 6 SER B O 1
ATOM 4788 N N . SER B 1 7 ? -2.59 -27.062 28.922 1 28.14 7 SER B N 1
ATOM 4789 C CA . SER B 1 7 ? -3.475 -26.281 28.047 1 28.14 7 SER B CA 1
ATOM 4790 C C . SER B 1 7 ? -2.701 -25.641 26.906 1 28.14 7 SER B C 1
ATOM 4792 O O . SER B 1 7 ? -1.849 -24.781 27.141 1 28.14 7 SER B O 1
ATOM 4794 N N . VAL B 1 8 ? -2.262 -26.359 25.938 1 27.73 8 VAL B N 1
ATOM 4795 C CA . VAL B 1 8 ? -1.82 -25.766 24.672 1 27.73 8 VAL B CA 1
ATOM 4796 C C . VAL B 1 8 ? -2.77 -24.625 24.281 1 27.73 8 VAL B C 1
ATOM 4798 O O . VAL B 1 8 ? -3.939 -24.875 23.984 1 27.73 8 VAL B O 1
ATOM 4801 N N . LYS B 1 9 ? -2.684 -23.531 24.953 1 33.12 9 LYS B N 1
ATOM 4802 C CA . LYS B 1 9 ? -3.307 -22.297 24.469 1 33.12 9 LYS B CA 1
ATOM 4803 C C . LYS B 1 9 ? -3.303 -22.234 22.953 1 33.12 9 LYS B C 1
ATOM 4805 O O . LYS B 1 9 ? -2.24 -22.234 22.328 1 33.12 9 LYS B O 1
ATOM 4810 N N . SER B 1 10 ? -4.188 -22.875 22.281 1 31.56 10 SER B N 1
ATOM 4811 C CA . SER B 1 10 ? -4.551 -22.828 20.875 1 31.56 10 SER B CA 1
ATOM 4812 C C . SER B 1 10 ? -4.266 -21.453 20.266 1 31.56 10 SER B C 1
ATOM 4814 O O . SER B 1 10 ? -4.73 -20.438 20.781 1 31.56 10 SER B O 1
ATOM 4816 N N . MET B 1 11 ? -3.223 -21.172 19.734 1 35.47 11 MET B N 1
ATOM 4817 C CA . MET B 1 11 ? -2.707 -20.125 18.844 1 35.47 11 MET B CA 1
ATOM 4818 C C . MET B 1 11 ? -3.771 -19.688 17.844 1 35.47 11 MET B C 1
ATOM 4820 O O . MET B 1 11 ? -3.457 -19.047 16.844 1 35.47 11 MET B O 1
ATOM 4824 N N . SER B 1 12 ? -4.887 -20.281 17.797 1 38.53 12 SER B N 1
ATOM 4825 C CA . SER B 1 12 ? -5.801 -19.797 16.766 1 38.53 12 SER B CA 1
ATOM 4826 C C . SER B 1 12 ? -6.074 -18.312 16.938 1 38.53 12 SER B C 1
ATOM 4828 O O . SER B 1 12 ? -7.125 -17.922 17.438 1 38.53 12 SER B O 1
ATOM 4830 N N . ASN B 1 13 ? -5.379 -17.531 17.672 1 41.81 13 ASN B N 1
ATOM 4831 C CA . ASN B 1 13 ? -5.824 -16.172 17.938 1 41.81 13 ASN B CA 1
ATOM 4832 C C . ASN B 1 13 ? -6.23 -15.445 16.641 1 41.81 13 ASN B C 1
ATOM 4834 O O . ASN B 1 13 ? -5.371 -14.992 15.891 1 41.81 13 ASN B O 1
ATOM 4838 N N . CYS B 1 14 ? -7.316 -15.922 16.094 1 50.03 14 CYS B N 1
ATOM 4839 C CA . CYS B 1 14 ? -8.031 -15.188 15.062 1 50.03 14 CYS B CA 1
ATOM 4840 C C . CYS B 1 14 ? -7.949 -13.688 15.297 1 50.03 14 CYS B C 1
ATOM 4842 O O . CYS B 1 14 ? -8.414 -13.188 16.328 1 50.03 14 CYS B O 1
ATOM 4844 N N . ARG B 1 15 ? -7.039 -13.078 14.859 1 60.22 15 ARG B N 1
ATOM 4845 C CA . ARG B 1 15 ? -6.949 -11.633 15.008 1 60.22 15 ARG B CA 1
ATOM 4846 C C . ARG B 1 15 ? -8.289 -10.969 14.695 1 60.22 15 ARG B C 1
ATOM 4848 O O . ARG B 1 15 ? -8.906 -11.266 13.672 1 60.22 15 ARG B O 1
ATOM 4855 N N . ARG B 1 16 ? -8.906 -10.438 15.727 1 65 16 ARG B N 1
ATOM 4856 C CA . ARG B 1 16 ? -10.188 -9.734 15.664 1 65 16 ARG B CA 1
ATOM 4857 C C . ARG B 1 16 ? -10 -8.312 15.141 1 65 16 ARG B C 1
ATOM 4859 O O . ARG B 1 16 ? -8.922 -7.734 15.273 1 65 16 ARG B O 1
ATOM 4866 N N . SER B 1 17 ? -10.977 -7.875 14.43 1 73.94 17 SER B N 1
ATOM 4867 C CA . SER B 1 17 ? -11.023 -6.496 13.953 1 73.94 17 SER B CA 1
ATOM 4868 C C . SER B 1 17 ? -10.875 -5.508 15.109 1 73.94 17 SER B C 1
ATOM 4870 O O . SER B 1 17 ? -11.312 -5.777 16.234 1 73.94 17 SER B O 1
ATOM 4872 N N . PRO B 1 18 ? -10.203 -4.414 14.867 1 81.56 18 PRO B N 1
ATOM 4873 C CA . PRO B 1 18 ? -10.062 -3.396 15.914 1 81.56 18 PRO B CA 1
ATOM 4874 C C . PRO B 1 18 ? -11.406 -2.941 16.469 1 81.56 18 PRO B C 1
ATOM 4876 O O . PRO B 1 18 ? -12.391 -2.844 15.734 1 81.56 18 PRO B O 1
ATOM 4879 N N . ARG B 1 19 ? -11.43 -2.703 17.656 1 82.5 19 ARG B N 1
ATOM 4880 C CA . ARG B 1 19 ? -12.648 -2.262 18.328 1 82.5 19 ARG B CA 1
ATOM 4881 C C . ARG B 1 19 ? -12.914 -0.785 18.047 1 82.5 19 ARG B C 1
ATOM 4883 O O . ARG B 1 19 ? -14.062 -0.38 17.859 1 82.5 19 ARG B O 1
ATOM 4890 N N . TRP B 1 20 ? -11.867 -0.067 18.094 1 90 20 TRP B N 1
ATOM 4891 C CA . TRP B 1 20 ? -12.008 1.366 17.859 1 90 20 TRP B CA 1
ATOM 4892 C C . TRP B 1 20 ? -12.039 1.671 16.375 1 90 20 TRP B C 1
ATOM 4894 O O . TRP B 1 20 ? -10.992 1.793 15.727 1 90 20 TRP B O 1
ATOM 4904 N N . LYS B 1 21 ? -13.172 1.941 15.734 1 86.25 21 LYS B N 1
ATOM 4905 C CA . LYS B 1 21 ? -13.312 1.997 14.281 1 86.25 21 LYS B CA 1
ATOM 4906 C C . LYS B 1 21 ? -13.43 3.439 13.797 1 86.25 21 LYS B C 1
ATOM 4908 O O . LYS B 1 21 ? -13.273 3.713 12.602 1 86.25 21 LYS B O 1
ATOM 4913 N N . GLY B 1 22 ? -13.625 4.402 14.586 1 91.69 22 GLY B N 1
ATOM 4914 C CA . GLY B 1 22 ? -13.766 5.766 14.109 1 91.69 22 GLY B CA 1
ATOM 4915 C C . GLY B 1 22 ? -15.156 6.078 13.586 1 91.69 22 GLY B C 1
ATOM 4916 O O . GLY B 1 22 ? -16.156 5.699 14.195 1 91.69 22 GLY B O 1
ATOM 4917 N N . THR B 1 23 ? -15.164 6.82 12.422 1 91.12 23 THR B N 1
ATOM 4918 C CA . THR B 1 23 ? -16.469 7.234 11.898 1 91.12 23 THR B CA 1
ATOM 4919 C C . THR B 1 23 ? -16.469 7.188 10.375 1 91.12 23 THR B C 1
ATOM 4921 O O . THR B 1 23 ? -15.43 7.004 9.75 1 91.12 23 THR B O 1
ATOM 4924 N N . ARG B 1 24 ? -17.688 7.246 9.859 1 88.75 24 ARG B N 1
ATOM 4925 C CA . ARG B 1 24 ? -17.875 7.355 8.414 1 88.75 24 ARG B CA 1
ATOM 4926 C C . ARG B 1 24 ? -18.562 8.664 8.055 1 88.75 24 ARG B C 1
ATOM 4928 O O . ARG B 1 24 ? -19.531 9.062 8.703 1 88.75 24 ARG B O 1
ATOM 4935 N N . MET B 1 25 ? -17.922 9.297 7.164 1 87.06 25 MET B N 1
ATOM 4936 C CA . MET B 1 25 ? -18.516 10.523 6.645 1 87.06 25 MET B CA 1
ATOM 4937 C C . MET B 1 25 ? -18.734 10.43 5.137 1 87.06 25 MET B C 1
ATOM 4939 O O . MET B 1 25 ? -17.781 10.25 4.379 1 87.06 25 MET B O 1
ATOM 4943 N N . ASN B 1 26 ? -19.891 10.562 4.688 1 81.25 26 ASN B N 1
ATOM 4944 C CA . ASN B 1 26 ? -20.25 10.469 3.275 1 81.25 26 ASN B CA 1
ATOM 4945 C C . ASN B 1 26 ? -19.719 9.188 2.643 1 81.25 26 ASN B C 1
ATOM 4947 O O . ASN B 1 26 ? -19.141 9.227 1.558 1 81.25 26 ASN B O 1
ATOM 4951 N N . GLY B 1 27 ? -19.75 8.188 3.381 1 84.31 27 GLY B N 1
ATOM 4952 C CA . GLY B 1 27 ? -19.359 6.879 2.877 1 84.31 27 GLY B CA 1
ATOM 4953 C C . GLY B 1 27 ? -17.875 6.59 3.023 1 84.31 27 GLY B C 1
ATOM 4954 O O . GLY B 1 27 ? -17.422 5.473 2.762 1 84.31 27 GLY B O 1
ATOM 4955 N N . ILE B 1 28 ? -17.141 7.566 3.469 1 91.62 28 ILE B N 1
ATOM 4956 C CA . ILE B 1 28 ? -15.703 7.41 3.588 1 91.62 28 ILE B CA 1
ATOM 4957 C C . ILE B 1 28 ? -15.328 7.191 5.051 1 91.62 28 ILE B C 1
ATOM 4959 O O . ILE B 1 28 ? -15.852 7.863 5.941 1 91.62 28 ILE B O 1
ATOM 4963 N N . TYR B 1 29 ? -14.484 6.266 5.254 1 92.75 29 TYR B N 1
ATOM 4964 C CA . TYR B 1 29 ? -14.062 5.891 6.598 1 92.75 29 TYR B CA 1
ATOM 4965 C C . TYR B 1 29 ? -12.93 6.781 7.082 1 92.75 29 TYR B C 1
ATOM 4967 O O . TYR B 1 29 ? -11.961 7.016 6.355 1 92.75 29 TYR B O 1
ATOM 4975 N N . TYR B 1 30 ? -13.023 7.262 8.281 1 94.69 30 TYR B N 1
ATOM 4976 C CA . TYR B 1 30 ? -11.992 7.996 9 1 94.69 30 TYR B CA 1
ATOM 4977 C C . TYR B 1 30 ? -11.734 7.383 10.367 1 94.69 30 TYR B C 1
ATOM 4979 O O . TYR B 1 30 ? -12.656 7.211 11.164 1 94.69 30 TYR B O 1
ATOM 4987 N N . GLY B 1 31 ? -10.508 7.082 10.633 1 94.56 31 GLY B N 1
ATOM 4988 C CA . GLY B 1 31 ? -10.133 6.383 11.852 1 94.56 31 GLY B CA 1
ATOM 4989 C C . GLY B 1 31 ? -10.172 7.266 13.086 1 94.56 31 GLY B C 1
ATOM 4990 O O . GLY B 1 31 ? -10.469 8.461 12.992 1 94.56 31 GLY B O 1
ATOM 4991 N N . PRO B 1 32 ? -9.891 6.715 14.188 1 93.25 32 PRO B N 1
ATOM 4992 C CA . PRO B 1 32 ? -10.047 7.414 15.469 1 93.25 32 PRO B CA 1
ATOM 4993 C C . PRO B 1 32 ? -9.07 8.578 15.633 1 93.25 32 PRO B C 1
ATOM 4995 O O . PRO B 1 32 ? -9.359 9.531 16.359 1 93.25 32 PRO B O 1
ATOM 4998 N N . SER B 1 33 ? -7.957 8.5 15.031 1 92.38 33 SER B N 1
ATOM 4999 C CA . SER B 1 33 ? -6.961 9.555 15.188 1 92.38 33 SER B CA 1
ATOM 5000 C C . SER B 1 33 ? -7.207 10.695 14.203 1 92.38 33 SER B C 1
ATOM 5002 O O . SER B 1 33 ? -6.527 11.727 14.258 1 92.38 33 SER B O 1
ATOM 5004 N N . SER B 1 34 ? -8.203 10.562 13.383 1 95.38 34 SER B N 1
ATOM 5005 C CA . SER B 1 34 ? -8.438 11.539 12.328 1 95.38 34 SER B CA 1
ATOM 5006 C C . SER B 1 34 ? -9.125 12.789 12.867 1 95.38 34 SER B C 1
ATOM 5008 O O . SER B 1 34 ? -9.812 12.734 13.891 1 95.38 34 SER B O 1
ATOM 5010 N N . LEU B 1 35 ? -8.859 13.875 12.172 1 94.38 35 LEU B N 1
ATOM 5011 C CA . LEU B 1 35 ? -9.555 15.117 12.5 1 94.38 35 LEU B CA 1
ATOM 5012 C C . LEU B 1 35 ? -11.055 14.969 12.258 1 94.38 35 LEU B C 1
ATOM 5014 O O . LEU B 1 35 ? -11.867 15.508 13.016 1 94.38 35 LEU B O 1
ATOM 5018 N N . VAL B 1 36 ? -11.438 14.227 11.297 1 93.44 36 VAL B N 1
ATOM 5019 C CA . VAL B 1 36 ? -12.844 14.039 10.945 1 93.44 36 VAL B CA 1
ATOM 5020 C C . VAL B 1 36 ? -13.578 13.344 12.094 1 93.44 36 VAL B C 1
ATOM 5022 O O . VAL B 1 36 ? -14.703 13.711 12.438 1 93.44 36 VAL B O 1
ATOM 5025 N N . TYR B 1 37 ? -12.945 12.359 12.656 1 94.25 37 TYR B N 1
ATOM 5026 C CA . TYR B 1 37 ? -13.555 11.688 13.797 1 94.25 37 TYR B CA 1
ATOM 5027 C C . TYR B 1 37 ? -13.711 12.648 14.977 1 94.25 37 TYR B C 1
ATOM 5029 O O . TYR B 1 37 ? -14.742 12.648 15.648 1 94.25 37 TYR B O 1
ATOM 5037 N N . PHE B 1 38 ? -12.719 13.398 15.266 1 95.19 38 PHE B N 1
ATOM 5038 C CA . PHE B 1 38 ? -12.758 14.398 16.328 1 95.19 38 PHE B CA 1
ATOM 5039 C C . PHE B 1 38 ? -13.898 15.383 16.109 1 95.19 38 PHE B C 1
ATOM 5041 O O . PHE B 1 38 ? -14.641 15.703 17.031 1 95.19 38 PHE B O 1
ATOM 5048 N N . THR B 1 39 ? -14.008 15.852 14.875 1 93.31 39 THR B N 1
ATOM 5049 C CA . THR B 1 39 ? -15.039 16.828 14.539 1 93.31 39 THR B CA 1
ATOM 5050 C C . THR B 1 39 ? -16.422 16.203 14.625 1 93.31 39 THR B C 1
ATOM 5052 O O . THR B 1 39 ? -17.391 16.875 14.984 1 93.31 39 THR B O 1
ATOM 5055 N N . HIS B 1 40 ? -16.484 15.008 14.289 1 92.56 40 HIS B N 1
ATOM 5056 C CA . HIS B 1 40 ? -17.75 14.297 14.438 1 92.56 40 HIS B CA 1
ATOM 5057 C C . HIS B 1 40 ? -18.188 14.258 15.898 1 92.56 40 HIS B C 1
ATOM 5059 O O . HIS B 1 40 ? -19.359 14.5 16.203 1 92.56 40 HIS B O 1
ATOM 5065 N N . ARG B 1 41 ? -17.281 13.914 16.734 1 93.12 41 ARG B N 1
ATOM 5066 C CA . ARG B 1 41 ? -17.578 13.883 18.156 1 93.12 41 ARG B CA 1
ATOM 5067 C C . ARG B 1 41 ? -17.953 15.273 18.672 1 93.12 41 ARG B C 1
ATOM 5069 O O . ARG B 1 41 ? -18.859 15.422 19.469 1 93.12 41 ARG B O 1
ATOM 5076 N N . LEU B 1 42 ? -17.188 16.25 18.188 1 93.06 42 LEU B N 1
ATOM 5077 C CA . LEU B 1 42 ? -17.5 17.625 18.578 1 93.06 42 LEU B CA 1
ATOM 5078 C C . LEU B 1 42 ? -18.891 18.031 18.094 1 93.06 42 LEU B C 1
ATOM 5080 O O . LEU B 1 42 ? -19.625 18.688 18.828 1 93.06 42 LEU B O 1
ATOM 5084 N N . SER B 1 43 ? -19.188 17.641 16.875 1 91 43 SER B N 1
ATOM 5085 C CA . SER B 1 43 ? -20.5 17.953 16.312 1 91 43 SER B CA 1
ATOM 5086 C C . SER B 1 43 ? -21.609 17.297 17.125 1 91 43 SER B C 1
ATOM 5088 O O . SER B 1 43 ? -22.656 17.922 17.359 1 91 43 SER B O 1
ATOM 5090 N N . THR B 1 44 ? -21.391 16.125 17.5 1 88.5 44 THR B N 1
ATOM 5091 C CA . THR B 1 44 ? -22.375 15.414 18.328 1 88.5 44 THR B CA 1
ATOM 5092 C C . THR B 1 44 ? -22.547 16.094 19.672 1 88.5 44 THR B C 1
ATOM 5094 O O . THR B 1 44 ? -23.672 16.219 20.172 1 88.5 44 THR B O 1
ATOM 5097 N N . PHE B 1 45 ? -21.516 16.547 20.219 1 88.75 45 PHE B N 1
ATOM 5098 C CA . PHE B 1 45 ? -21.516 17.203 21.516 1 88.75 45 PHE B CA 1
ATOM 5099 C C . PHE B 1 45 ? -22.219 18.562 21.438 1 88.75 45 PHE B C 1
ATOM 5101 O O . PHE B 1 45 ? -23 18.906 22.328 1 88.75 45 PHE B O 1
ATOM 5108 N N . THR B 1 46 ? -21.906 19.281 20.438 1 87 46 THR B N 1
ATOM 5109 C CA . THR B 1 46 ? -22.422 20.641 20.312 1 87 46 THR B CA 1
ATOM 5110 C C . THR B 1 46 ? -23.766 20.656 19.594 1 87 46 THR B C 1
ATOM 5112 O O . THR B 1 46 ? -24.453 21.672 19.547 1 87 46 THR B O 1
ATOM 5115 N N . LYS B 1 47 ? -24.141 19.531 18.938 1 81.5 47 LYS B N 1
ATOM 5116 C CA . LYS B 1 47 ? -25.359 19.406 18.125 1 81.5 47 LYS B CA 1
ATOM 5117 C C . LYS B 1 47 ? -25.297 20.344 16.922 1 81.5 47 LYS B C 1
ATOM 5119 O O . LYS B 1 47 ? -26.312 20.969 16.578 1 81.5 47 LYS B O 1
ATOM 5124 N N . MET B 1 48 ? -24.062 20.531 16.5 1 78.94 48 MET B N 1
ATOM 5125 C CA . MET B 1 48 ? -23.828 21.281 15.266 1 78.94 48 MET B CA 1
ATOM 5126 C C . MET B 1 48 ? -23.547 20.344 14.102 1 78.94 48 MET B C 1
ATOM 5128 O O . MET B 1 48 ? -22.953 19.281 14.281 1 78.94 48 MET B O 1
ATOM 5132 N N . ASP B 1 49 ? -24.078 20.719 12.969 1 72.06 49 ASP B N 1
ATOM 5133 C CA . ASP B 1 49 ? -23.781 19.938 11.773 1 72.06 49 ASP B CA 1
ATOM 5134 C C . ASP B 1 49 ? -22.578 20.516 11.023 1 72.06 49 ASP B C 1
ATOM 5136 O O . ASP B 1 49 ? -22.672 21.625 10.477 1 72.06 49 ASP B O 1
ATOM 5140 N N . PHE B 1 50 ? -21.5 19.906 11.258 1 65.69 50 PHE B N 1
ATOM 5141 C CA . PHE B 1 50 ? -20.281 20.344 10.586 1 65.69 50 PHE B CA 1
ATOM 5142 C C . PHE B 1 50 ? -20.141 19.672 9.227 1 65.69 50 PHE B C 1
ATOM 5144 O O . PHE B 1 50 ? -19.172 19.906 8.508 1 65.69 50 PHE B O 1
ATOM 5151 N N . GLU B 1 51 ? -21.031 18.719 8.922 1 59.59 51 GLU B N 1
ATOM 5152 C CA . GLU B 1 51 ? -20.875 17.828 7.785 1 59.59 51 GLU B CA 1
ATOM 5153 C C . GLU B 1 51 ? -20.578 18.594 6.504 1 59.59 51 GLU B C 1
ATOM 5155 O O . GLU B 1 51 ? -19.797 18.156 5.668 1 59.59 51 GLU B O 1
ATOM 5160 N N . SER B 1 52 ? -21.172 19.688 6.449 1 51.84 52 SER B N 1
ATOM 5161 C CA . SER B 1 52 ? -21.031 20.438 5.207 1 51.84 52 SER B CA 1
ATOM 5162 C C . SER B 1 52 ? -19.609 20.969 5.039 1 51.84 52 SER B C 1
ATOM 5164 O O . SER B 1 52 ? -19.172 21.234 3.92 1 51.84 52 SER B O 1
ATOM 5166 N N . ASN B 1 53 ? -18.922 21.078 6.125 1 53.28 53 ASN B N 1
ATOM 5167 C CA . ASN B 1 53 ? -17.641 21.781 6.074 1 53.28 53 ASN B CA 1
ATOM 5168 C C . ASN B 1 53 ? -16.5 20.844 5.734 1 53.28 53 ASN B C 1
ATOM 5170 O O . ASN B 1 53 ? -15.391 21.297 5.426 1 53.28 53 ASN B O 1
ATOM 5174 N N . PHE B 1 54 ? -16.781 19.594 5.984 1 52.94 54 PHE B N 1
ATOM 5175 C CA . PHE B 1 54 ? -15.719 18.672 5.605 1 52.94 54 PHE B CA 1
ATOM 5176 C C . PHE B 1 54 ? -15.914 18.172 4.176 1 52.94 54 PHE B C 1
ATOM 5178 O O . PHE B 1 54 ? -15.141 17.359 3.684 1 52.94 54 PHE B O 1
ATOM 5185 N N . LEU B 1 55 ? -17.016 18.688 3.684 1 49.66 55 LEU B N 1
ATOM 5186 C CA . LEU B 1 55 ? -17.453 18.156 2.393 1 49.66 55 LEU B CA 1
ATOM 5187 C C . LEU B 1 55 ? -16.344 18.281 1.354 1 49.66 55 LEU B C 1
ATOM 5189 O O . LEU B 1 55 ? -15.477 19.156 1.469 1 49.66 55 LEU B O 1
ATOM 5193 N N . SER B 1 56 ? -16.359 17.281 0.472 1 51.31 56 SER B N 1
ATOM 5194 C CA . SER B 1 56 ? -15.57 16.719 -0.609 1 51.31 56 SER B CA 1
ATOM 5195 C C . SER B 1 56 ? -15.102 17.797 -1.581 1 51.31 56 SER B C 1
ATOM 5197 O O . SER B 1 56 ? -15.859 18.719 -1.892 1 51.31 56 SER B O 1
ATOM 5199 N N . ALA B 1 57 ? -13.867 17.953 -1.618 1 52.97 57 ALA B N 1
ATOM 5200 C CA . ALA B 1 57 ? -13.281 18.672 -2.75 1 52.97 57 ALA B CA 1
ATOM 5201 C C . ALA B 1 57 ? -14.188 18.594 -3.975 1 52.97 57 ALA B C 1
ATOM 5203 O O . ALA B 1 57 ? -14.828 17.562 -4.223 1 52.97 57 ALA B O 1
ATOM 5204 N N . PRO B 1 58 ? -14.609 19.719 -4.418 1 50.75 58 PRO B N 1
ATOM 5205 C CA . PRO B 1 58 ? -15.445 19.719 -5.625 1 50.75 58 PRO B CA 1
ATOM 5206 C C . PRO B 1 58 ? -15.016 18.672 -6.645 1 50.75 58 PRO B C 1
ATOM 5208 O O . PRO B 1 58 ? -13.836 18.344 -6.738 1 50.75 58 PRO B O 1
ATOM 5211 N N . LYS B 1 59 ? -16 17.891 -7.004 1 53.5 59 LYS B N 1
ATOM 5212 C CA . LYS B 1 59 ? -15.789 16.953 -8.109 1 53.5 59 LYS B CA 1
ATOM 5213 C C . LYS B 1 59 ? -15.148 17.656 -9.305 1 53.5 59 LYS B C 1
ATOM 5215 O O . LYS B 1 59 ? -15.586 18.734 -9.711 1 53.5 59 LYS B O 1
ATOM 5220 N N . PHE B 1 60 ? -13.898 17.297 -9.516 1 52.66 60 PHE B N 1
ATOM 5221 C CA . PHE B 1 60 ? -13.188 17.891 -10.641 1 52.66 60 PHE B CA 1
ATOM 5222 C C . PHE B 1 60 ? -13.688 17.328 -11.961 1 52.66 60 PHE B C 1
ATOM 5224 O O . PHE B 1 60 ? -13.711 16.109 -12.148 1 52.66 60 PHE B O 1
ATOM 5231 N N . SER B 1 61 ? -14.758 17.906 -12.594 1 51.19 61 SER B N 1
ATOM 5232 C CA . SER B 1 61 ? -15.109 17.469 -13.945 1 51.19 61 SER B CA 1
ATOM 5233 C C . SER B 1 61 ? -14.062 17.922 -14.961 1 51.19 61 SER B C 1
ATOM 5235 O O . SER B 1 61 ? -13.812 19.109 -15.117 1 51.19 61 SER B O 1
ATOM 5237 N N . PRO B 1 62 ? -13.234 16.953 -15.32 1 50.62 62 PRO B N 1
ATOM 5238 C CA . PRO B 1 62 ? -12.273 17.375 -16.344 1 50.62 62 PRO B CA 1
ATOM 5239 C C . PRO B 1 62 ? -12.938 18.031 -17.547 1 50.62 62 PRO B C 1
ATOM 5241 O O . PRO B 1 62 ? -13.867 17.469 -18.125 1 50.62 62 PRO B O 1
ATOM 5244 N N . SER B 1 63 ? -13.039 19.172 -17.625 1 47.88 63 SER B N 1
ATOM 5245 C CA . SER B 1 63 ? -13.414 19.641 -18.953 1 47.88 63 SER B CA 1
ATOM 5246 C C . SER B 1 63 ? -12.383 19.234 -20 1 47.88 63 SER B C 1
ATOM 5248 O O . SER B 1 63 ? -11.18 19.406 -19.797 1 47.88 63 SER B O 1
ATOM 5250 N N . PRO B 1 64 ? -12.711 18.328 -20.922 1 47.91 64 PRO B N 1
ATOM 5251 C CA . PRO B 1 64 ? -11.836 17.922 -22.016 1 47.91 64 PRO B CA 1
ATOM 5252 C C . PRO B 1 64 ? -10.891 19.031 -22.469 1 47.91 64 PRO B C 1
ATOM 5254 O O . PRO B 1 64 ? -9.797 18.766 -22.953 1 47.91 64 PRO B O 1
ATOM 5257 N N . SER B 1 65 ? -11.289 20.125 -22.438 1 47.38 65 SER B N 1
ATOM 5258 C CA . SER B 1 65 ? -10.547 21.266 -22.969 1 47.38 65 SER B CA 1
ATOM 5259 C C . SER B 1 65 ? -9.273 21.516 -22.172 1 47.38 65 SER B C 1
ATOM 5261 O O . SER B 1 65 ? -8.367 22.219 -22.641 1 47.38 65 SER B O 1
ATOM 5263 N N . HIS B 1 66 ? -9.148 21.047 -21.094 1 49.72 66 HIS B N 1
ATOM 5264 C CA . HIS B 1 66 ? -8.062 21.422 -20.203 1 49.72 66 HIS B CA 1
ATOM 5265 C C . HIS B 1 66 ? -6.785 20.656 -20.531 1 49.72 66 HIS B C 1
ATOM 5267 O O . HIS B 1 66 ? -5.691 21.078 -20.141 1 49.72 66 HIS B O 1
ATOM 5273 N N . ILE B 1 67 ? -6.879 19.422 -21.109 1 49.56 67 ILE B N 1
ATOM 5274 C CA . ILE B 1 67 ? -5.699 18.641 -21.484 1 49.56 67 ILE B CA 1
ATOM 5275 C C . ILE B 1 67 ? -4.941 19.359 -22.594 1 49.56 67 ILE B C 1
ATOM 5277 O O . ILE B 1 67 ? -3.723 19.203 -22.719 1 49.56 67 ILE B O 1
ATOM 5281 N N . LYS B 1 68 ? -5.586 20.047 -23.5 1 48.91 68 LYS B N 1
ATOM 5282 C CA . LYS B 1 68 ? -4.969 20.688 -24.656 1 48.91 68 LYS B CA 1
ATOM 5283 C C . LYS B 1 68 ? -4.004 21.797 -24.219 1 48.91 68 LYS B C 1
ATOM 5285 O O . LYS B 1 68 ? -3.266 22.344 -25.031 1 48.91 68 LYS B O 1
ATOM 5290 N N . THR B 1 69 ? -4.051 22.234 -23 1 50.31 69 THR B N 1
ATOM 5291 C CA . THR B 1 69 ? -3.393 23.453 -22.531 1 50.31 69 THR B CA 1
ATOM 5292 C C . THR B 1 69 ? -1.896 23.219 -22.344 1 50.31 69 THR B C 1
ATOM 5294 O O . THR B 1 69 ? -1.122 24.172 -22.25 1 50.31 69 THR B O 1
ATOM 5297 N N . SER B 1 70 ? -1.438 22 -22.031 1 52.22 70 SER B N 1
ATOM 5298 C CA . SER B 1 70 ? -0.018 21.859 -21.734 1 52.22 70 SER B CA 1
ATOM 5299 C C . SER B 1 70 ? 0.843 22.312 -22.906 1 52.22 70 SER B C 1
ATOM 5301 O O . SER B 1 70 ? 1.959 22.797 -22.719 1 52.22 70 SER B O 1
ATOM 5303 N N . SER B 1 71 ? 0.327 22.078 -24.109 1 54.25 71 SER B N 1
ATOM 5304 C CA . SER B 1 71 ? 1.092 22.422 -25.297 1 54.25 71 SER B CA 1
ATOM 5305 C C . SER B 1 71 ? 1.177 23.938 -25.469 1 54.25 71 SER B C 1
ATOM 5307 O O . SER B 1 71 ? 1.924 24.422 -26.328 1 54.25 71 SER B O 1
ATOM 5309 N N . GLN B 1 72 ? 0.647 24.547 -24.422 1 64.19 72 GLN B N 1
ATOM 5310 C CA . GLN B 1 72 ? 0.481 25.922 -24.891 1 64.19 72 GLN B CA 1
ATOM 5311 C C . GLN B 1 72 ? 1.479 26.859 -24.219 1 64.19 72 GLN B C 1
ATOM 5313 O O . GLN B 1 72 ? 1.625 28.016 -24.625 1 64.19 72 GLN B O 1
ATOM 5318 N N . LEU B 1 73 ? 2.283 26.266 -23.156 1 79.88 73 LEU B N 1
ATOM 5319 C CA . LEU B 1 73 ? 3.201 27.188 -22.516 1 79.88 73 LEU B CA 1
ATOM 5320 C C . LEU B 1 73 ? 4.535 27.234 -23.25 1 79.88 73 LEU B C 1
ATOM 5322 O O . LEU B 1 73 ? 5.086 26.188 -23.609 1 79.88 73 LEU B O 1
ATOM 5326 N N . GLN B 1 74 ? 4.969 28.469 -23.516 1 82.75 74 GLN B N 1
ATOM 5327 C CA . GLN B 1 74 ? 6.262 28.656 -24.156 1 82.75 74 GLN B CA 1
ATOM 5328 C C . GLN B 1 74 ? 7.406 28.281 -23.219 1 82.75 74 GLN B C 1
ATOM 5330 O O . GLN B 1 74 ? 7.203 28.141 -22.016 1 82.75 74 GLN B O 1
ATOM 5335 N N . ARG B 1 75 ? 8.547 28.188 -23.797 1 87.5 75 ARG B N 1
ATOM 5336 C CA . ARG B 1 75 ? 9.719 27.75 -23.047 1 87.5 75 ARG B CA 1
ATOM 5337 C C . ARG B 1 75 ? 10.039 28.719 -21.906 1 87.5 75 ARG B C 1
ATOM 5339 O O . ARG B 1 75 ? 10.281 28.297 -20.781 1 87.5 75 ARG B O 1
ATOM 5346 N N . GLU B 1 76 ? 10.016 30 -22.203 1 85.69 76 GLU B N 1
ATOM 5347 C CA . GLU B 1 76 ? 10.352 31 -21.203 1 85.69 76 GLU B CA 1
ATOM 5348 C C . GLU B 1 76 ? 9.383 30.938 -20.016 1 85.69 76 GLU B C 1
ATOM 5350 O O . GLU B 1 76 ? 9.789 31.141 -18.875 1 85.69 76 GLU B O 1
ATOM 5355 N N . GLN B 1 77 ? 8.195 30.688 -20.312 1 86.06 77 GLN B N 1
ATOM 5356 C CA . GLN B 1 77 ? 7.188 30.594 -19.266 1 86.06 77 GLN B CA 1
ATOM 5357 C C . GLN B 1 77 ? 7.426 29.359 -18.391 1 86.06 77 GLN B C 1
ATOM 5359 O O . GLN B 1 77 ? 7.324 29.438 -17.156 1 86.06 77 GLN B O 1
ATOM 5364 N N . GLN B 1 78 ? 7.746 28.25 -18.984 1 89.69 78 GLN B N 1
ATOM 5365 C CA . GLN B 1 78 ? 7.996 27.031 -18.234 1 89.69 78 GLN B CA 1
ATOM 5366 C C . GLN B 1 78 ? 9.273 27.156 -17.406 1 89.69 78 GLN B C 1
ATOM 5368 O O . GLN B 1 78 ? 9.336 26.688 -16.266 1 89.69 78 GLN B O 1
ATOM 5373 N N . ASP B 1 79 ? 10.242 27.828 -17.953 1 89.44 79 ASP B N 1
ATOM 5374 C CA . ASP B 1 79 ? 11.484 28.062 -17.203 1 89.44 79 ASP B CA 1
ATOM 5375 C C . ASP B 1 79 ? 11.234 28.875 -15.945 1 89.44 79 ASP B C 1
ATOM 5377 O O . ASP B 1 79 ? 11.797 28.594 -14.891 1 89.44 79 ASP B O 1
ATOM 5381 N N . ALA B 1 80 ? 10.422 29.844 -16.094 1 88.31 80 ALA B N 1
ATOM 5382 C CA . ALA B 1 80 ? 10.07 30.672 -14.945 1 88.31 80 ALA B CA 1
ATOM 5383 C C . ALA B 1 80 ? 9.344 29.859 -13.883 1 88.31 80 ALA B C 1
ATOM 5385 O O . ALA B 1 80 ? 9.555 30.047 -12.68 1 88.31 80 ALA B O 1
ATOM 5386 N N . LEU B 1 81 ? 8.477 29.047 -14.328 1 89.69 81 LEU B N 1
ATOM 5387 C CA . LEU B 1 81 ? 7.742 28.188 -13.414 1 89.69 81 LEU B CA 1
ATOM 5388 C C . LEU B 1 81 ? 8.688 27.219 -12.703 1 89.69 81 LEU B C 1
ATOM 5390 O O . LEU B 1 81 ? 8.555 26.984 -11.5 1 89.69 81 LEU B O 1
ATOM 5394 N N . LEU B 1 82 ? 9.609 26.672 -13.406 1 92.5 82 LEU B N 1
ATOM 5395 C CA . LEU B 1 82 ? 10.555 25.719 -12.82 1 92.5 82 LEU B CA 1
ATOM 5396 C C . LEU B 1 82 ? 11.391 26.391 -11.734 1 92.5 82 LEU B C 1
ATOM 5398 O O . LEU B 1 82 ? 11.797 25.719 -10.773 1 92.5 82 LEU B O 1
ATOM 5402 N N . ASP B 1 83 ? 11.609 27.625 -11.852 1 88.38 83 ASP B N 1
ATOM 5403 C CA . ASP B 1 83 ? 12.352 28.359 -10.828 1 88.38 83 ASP B CA 1
ATOM 5404 C C . ASP B 1 83 ? 11.586 28.375 -9.508 1 88.38 83 ASP B C 1
ATOM 5406 O O . ASP B 1 83 ? 12.188 28.328 -8.43 1 88.38 83 ASP B O 1
ATOM 5410 N N . LEU B 1 84 ? 10.312 28.391 -9.617 1 87.06 84 LEU B N 1
ATOM 5411 C CA . LEU B 1 84 ? 9.484 28.359 -8.414 1 87.06 84 LEU B CA 1
ATOM 5412 C C . LEU B 1 84 ? 9.641 27.016 -7.703 1 87.06 84 LEU B C 1
ATOM 5414 O O . LEU B 1 84 ? 9.648 26.953 -6.473 1 87.06 84 LEU B O 1
ATOM 5418 N N . TYR B 1 85 ? 9.758 26.031 -8.523 1 92.69 85 TYR B N 1
ATOM 5419 C CA . TYR B 1 85 ? 9.93 24.703 -7.938 1 92.69 85 TYR B CA 1
ATOM 5420 C C . TYR B 1 85 ? 11.219 24.625 -7.129 1 92.69 85 TYR B C 1
ATOM 5422 O O . TYR B 1 85 ? 11.219 24.156 -5.988 1 92.69 85 TYR B O 1
ATOM 5430 N N . TRP B 1 86 ? 12.258 25.047 -7.688 1 90.56 86 TRP B N 1
ATOM 5431 C CA . TRP B 1 86 ? 13.578 24.906 -7.098 1 90.56 86 TRP B CA 1
ATOM 5432 C C . TRP B 1 86 ? 13.734 25.781 -5.859 1 90.56 86 TRP B C 1
ATOM 5434 O O . TRP B 1 86 ? 14.422 25.406 -4.91 1 90.56 86 TRP B O 1
ATOM 5444 N N . GLN B 1 87 ? 12.961 26.828 -5.785 1 83.88 87 GLN B N 1
ATOM 5445 C CA . GLN B 1 87 ? 13.07 27.75 -4.652 1 83.88 87 GLN B CA 1
ATOM 5446 C C . GLN B 1 87 ? 12.086 27.375 -3.549 1 83.88 87 GLN B C 1
ATOM 5448 O O . GLN B 1 87 ? 12.242 27.781 -2.4 1 83.88 87 GLN B O 1
ATOM 5453 N N . GLY B 1 88 ? 11.156 26.594 -3.914 1 88.5 88 GLY B N 1
ATOM 5454 C CA . GLY B 1 88 ? 10.109 26.297 -2.953 1 88.5 88 GLY B CA 1
ATOM 5455 C C . GLY B 1 88 ? 10.023 24.812 -2.617 1 88.5 88 GLY B C 1
ATOM 5456 O O . GLY B 1 88 ? 10.609 24.359 -1.631 1 88.5 88 GLY B O 1
ATOM 5457 N N . TYR B 1 89 ? 9.523 24.078 -3.561 1 92.75 89 TYR B N 1
ATOM 5458 C CA . TYR B 1 89 ? 9.203 22.672 -3.301 1 92.75 89 TYR B CA 1
ATOM 5459 C C . TYR B 1 89 ? 10.477 21.859 -3.129 1 92.75 89 TYR B C 1
ATOM 5461 O O . TYR B 1 89 ? 10.516 20.922 -2.322 1 92.75 89 TYR B O 1
ATOM 5469 N N . HIS B 1 90 ? 11.477 22.141 -3.836 1 93.75 90 HIS B N 1
ATOM 5470 C CA . HIS B 1 90 ? 12.719 21.375 -3.785 1 93.75 90 HIS B CA 1
ATOM 5471 C C . HIS B 1 90 ? 13.367 21.469 -2.406 1 93.75 90 HIS B C 1
ATOM 5473 O O . HIS B 1 90 ? 13.953 20.5 -1.93 1 93.75 90 HIS B O 1
ATOM 5479 N N . ALA B 1 91 ? 13.234 22.594 -1.803 1 92.5 91 ALA B N 1
ATOM 5480 C CA . ALA B 1 91 ? 13.82 22.797 -0.483 1 92.5 91 ALA B CA 1
ATOM 5481 C C . ALA B 1 91 ? 13.102 21.969 0.579 1 92.5 91 ALA B C 1
ATOM 5483 O O . ALA B 1 91 ? 13.68 21.641 1.615 1 92.5 91 ALA B O 1
ATOM 5484 N N . VAL B 1 92 ? 11.898 21.641 0.325 1 94.06 92 VAL B N 1
ATOM 5485 C CA . VAL B 1 92 ? 11.086 20.906 1.301 1 94.06 92 VAL B CA 1
ATOM 5486 C C . VAL B 1 92 ? 11.047 19.422 0.939 1 94.06 92 VAL B C 1
ATOM 5488 O O . VAL B 1 92 ? 11.094 18.562 1.821 1 94.06 92 VAL B O 1
ATOM 5491 N N . TYR B 1 93 ? 10.969 19.203 -0.354 1 94.75 93 TYR B N 1
ATOM 5492 C CA . TYR B 1 93 ? 10.945 17.844 -0.875 1 94.75 93 TYR B CA 1
ATOM 5493 C C . TYR B 1 93 ? 12.078 17.625 -1.862 1 94.75 93 TYR B C 1
ATOM 5495 O O . TYR B 1 93 ? 11.883 17.703 -3.076 1 94.75 93 TYR B O 1
ATOM 5503 N N . PRO B 1 94 ? 13.203 17.25 -1.319 1 93.38 94 PRO B N 1
ATOM 5504 C CA . PRO B 1 94 ? 14.359 17.078 -2.205 1 93.38 94 PRO B CA 1
ATOM 5505 C C . PRO B 1 94 ? 14.375 15.719 -2.9 1 93.38 94 PRO B C 1
ATOM 5507 O O . PRO B 1 94 ? 15.336 14.953 -2.748 1 93.38 94 PRO B O 1
ATOM 5510 N N . VAL B 1 95 ? 13.461 15.516 -3.779 1 94.25 95 VAL B N 1
ATOM 5511 C CA . VAL B 1 95 ? 13.32 14.203 -4.406 1 94.25 95 VAL B CA 1
ATOM 5512 C C . VAL B 1 95 ? 13.906 14.242 -5.816 1 94.25 95 VAL B C 1
ATOM 5514 O O . VAL B 1 95 ? 14 13.203 -6.48 1 94.25 95 VAL B O 1
ATOM 5517 N N . LEU B 1 96 ? 14.281 15.438 -6.273 1 93.06 96 LEU B N 1
ATOM 5518 C CA . LEU B 1 96 ? 14.875 15.586 -7.602 1 93.06 96 LEU B CA 1
ATOM 5519 C C . LEU B 1 96 ? 16.297 16.109 -7.504 1 93.06 96 LEU B C 1
ATOM 5521 O O . LEU B 1 96 ? 16.672 16.75 -6.516 1 93.06 96 LEU B O 1
ATOM 5525 N N . ASP B 1 97 ? 17.047 15.719 -8.484 1 87.19 97 ASP B N 1
ATOM 5526 C CA . ASP B 1 97 ? 18.328 16.359 -8.727 1 87.19 97 ASP B CA 1
ATOM 5527 C C . ASP B 1 97 ? 18.203 17.469 -9.773 1 87.19 97 ASP B C 1
ATOM 5529 O O . ASP B 1 97 ? 17.859 17.203 -10.922 1 87.19 97 ASP B O 1
ATOM 5533 N N . GLU B 1 98 ? 18.562 18.625 -9.398 1 89.31 98 GLU B N 1
ATOM 5534 C CA . GLU B 1 98 ? 18.312 19.781 -10.258 1 89.31 98 GLU B CA 1
ATOM 5535 C C . GLU B 1 98 ? 19.109 19.688 -11.555 1 89.31 98 GLU B C 1
ATOM 5537 O O . GLU B 1 98 ? 18.578 19.953 -12.633 1 89.31 98 GLU B O 1
ATOM 5542 N N . ALA B 1 99 ? 20.359 19.312 -11.438 1 87.06 99 ALA B N 1
ATOM 5543 C CA . ALA B 1 99 ? 21.203 19.25 -12.617 1 87.06 99 ALA B CA 1
ATOM 5544 C C . ALA B 1 99 ? 20.703 18.188 -13.602 1 87.06 99 ALA B C 1
ATOM 5546 O O . ALA B 1 99 ? 20.594 18.453 -14.797 1 87.06 99 ALA B O 1
ATOM 5547 N N . ASP B 1 100 ? 20.391 17.094 -13.086 1 87.38 100 ASP B N 1
ATOM 5548 C CA . ASP B 1 100 ? 19.891 16 -13.93 1 87.38 100 ASP B CA 1
ATOM 5549 C C . ASP B 1 100 ? 18.547 16.359 -14.555 1 87.38 100 ASP B C 1
ATOM 5551 O O . ASP B 1 100 ? 18.297 16.047 -15.719 1 87.38 100 ASP B O 1
ATOM 5555 N N . PHE B 1 101 ? 17.719 17.016 -13.805 1 92.88 101 PHE B N 1
ATOM 5556 C CA . PHE B 1 101 ? 16.391 17.422 -14.281 1 92.88 101 PHE B CA 1
ATOM 5557 C C . PHE B 1 101 ? 16.516 18.438 -15.414 1 92.88 101 PHE B C 1
ATOM 5559 O O . PHE B 1 101 ? 15.844 18.312 -16.438 1 92.88 101 PHE B O 1
ATOM 5566 N N . ARG B 1 102 ? 17.344 19.391 -15.234 1 91.44 102 ARG B N 1
ATOM 5567 C CA . ARG B 1 102 ? 17.5 20.453 -16.234 1 91.44 102 ARG B CA 1
ATOM 5568 C C . ARG B 1 102 ? 18.094 19.891 -17.531 1 91.44 102 ARG B C 1
ATOM 5570 O O . ARG B 1 102 ? 17.688 20.281 -18.625 1 91.44 102 ARG B O 1
ATOM 5577 N N . ARG B 1 103 ? 19.031 19 -17.359 1 92.19 103 ARG B N 1
ATOM 5578 C CA . ARG B 1 103 ? 19.609 18.359 -18.531 1 92.19 103 ARG B CA 1
ATOM 5579 C C . ARG B 1 103 ? 18.547 17.594 -19.312 1 92.19 103 ARG B C 1
ATOM 5581 O O . ARG B 1 103 ? 18.453 17.719 -20.531 1 92.19 103 ARG B O 1
ATOM 5588 N N . HIS B 1 104 ? 17.812 16.875 -18.594 1 93.44 104 HIS B N 1
ATOM 5589 C CA . HIS B 1 104 ? 16.75 16.109 -19.234 1 93.44 104 HIS B CA 1
ATOM 5590 C C . HIS B 1 104 ? 15.703 17.031 -19.844 1 93.44 104 HIS B C 1
ATOM 5592 O O . HIS B 1 104 ? 15.258 16.812 -20.984 1 93.44 104 HIS B O 1
ATOM 5598 N N . TYR B 1 105 ? 15.367 18.062 -19.156 1 94.69 105 TYR B N 1
ATOM 5599 C CA . TYR B 1 105 ? 14.391 19.047 -19.609 1 94.69 105 TYR B CA 1
ATOM 5600 C C . TYR B 1 105 ? 14.844 19.688 -20.922 1 94.69 105 TYR B C 1
ATOM 5602 O O . TYR B 1 105 ? 14.039 19.875 -21.844 1 94.69 105 TYR B O 1
ATOM 5610 N N . ASP B 1 106 ? 16.062 19.906 -21.062 1 93.5 106 ASP B N 1
ATOM 5611 C CA . ASP B 1 106 ? 16.609 20.516 -22.266 1 93.5 106 ASP B CA 1
ATOM 5612 C C . ASP B 1 106 ? 16.5 19.578 -23.469 1 93.5 106 ASP B C 1
ATOM 5614 O O . ASP B 1 106 ? 16.25 20.031 -24.594 1 93.5 106 ASP B O 1
ATOM 5618 N N . THR B 1 107 ? 16.594 18.328 -23.188 1 93.69 107 THR B N 1
ATOM 5619 C CA . THR B 1 107 ? 16.547 17.344 -24.281 1 93.69 107 THR B CA 1
ATOM 5620 C C . THR B 1 107 ? 15.125 17.219 -24.828 1 93.69 107 THR B C 1
ATOM 5622 O O . THR B 1 107 ? 14.93 16.734 -25.938 1 93.69 107 THR B O 1
ATOM 5625 N N . LEU B 1 108 ? 14.164 17.672 -24.094 1 93.75 108 LEU B N 1
ATOM 5626 C CA . LEU B 1 108 ? 12.766 17.484 -24.5 1 93.75 108 LEU B CA 1
ATOM 5627 C C . LEU B 1 108 ? 12.352 18.547 -25.516 1 93.75 108 LEU B C 1
ATOM 5629 O O . LEU B 1 108 ? 11.312 18.422 -26.156 1 93.75 108 LEU B O 1
ATOM 5633 N N . TRP B 1 109 ? 13.164 19.562 -25.578 1 90.31 109 TRP B N 1
ATOM 5634 C CA . TRP B 1 109 ? 12.812 20.672 -26.469 1 90.31 109 TRP B CA 1
ATOM 5635 C C . TRP B 1 109 ? 13.422 20.469 -27.844 1 90.31 109 TRP B C 1
ATOM 5637 O O . TRP B 1 109 ? 14.641 20.375 -28 1 90.31 109 TRP B O 1
ATOM 5647 N N . HIS B 1 110 ? 12.531 20.031 -28.812 1 80 110 HIS B N 1
ATOM 5648 C CA . HIS B 1 110 ? 12.992 19.953 -30.203 1 80 110 HIS B CA 1
ATOM 5649 C C . HIS B 1 110 ? 12.727 21.266 -30.922 1 80 110 HIS B C 1
ATOM 5651 O O . HIS B 1 110 ? 13.422 21.594 -31.891 1 80 110 HIS B O 1
ATOM 5657 N N . SER B 1 111 ? 11.617 21.844 -30.656 1 73.62 111 SER B N 1
ATOM 5658 C CA . SER B 1 111 ? 11.273 23.156 -31.219 1 73.62 111 SER B CA 1
ATOM 5659 C C . SER B 1 111 ? 10.906 24.141 -30.109 1 73.62 111 SER B C 1
ATOM 5661 O O . SER B 1 111 ? 10.656 23.734 -28.969 1 73.62 111 SER B O 1
ATOM 5663 N N . LEU B 1 112 ? 11.039 25.391 -30.578 1 65.81 112 LEU B N 1
ATOM 5664 C CA . LEU B 1 112 ? 10.758 26.438 -29.594 1 65.81 112 LEU B CA 1
ATOM 5665 C C . LEU B 1 112 ? 9.297 26.422 -29.172 1 65.81 112 LEU B C 1
ATOM 5667 O O . LEU B 1 112 ? 8.938 26.922 -28.109 1 65.81 112 LEU B O 1
ATOM 5671 N N . THR B 1 113 ? 8.477 25.766 -29.922 1 66.06 113 THR B N 1
ATOM 5672 C CA . THR B 1 113 ? 7.039 25.906 -29.688 1 66.06 113 THR B CA 1
ATOM 5673 C C . THR B 1 113 ? 6.496 24.719 -28.906 1 66.06 113 THR B C 1
ATOM 5675 O O . THR B 1 113 ? 5.406 24.781 -28.328 1 66.06 113 THR B O 1
ATOM 5678 N N . GLY B 1 114 ? 7.371 23.688 -28.75 1 78.19 114 GLY B N 1
ATOM 5679 C CA . GLY B 1 114 ? 6.746 22.609 -28.016 1 78.19 114 GLY B CA 1
ATOM 5680 C C . GLY B 1 114 ? 7.734 21.562 -27.547 1 78.19 114 GLY B C 1
ATOM 5681 O O . GLY B 1 114 ? 8.711 21.266 -28.234 1 78.19 114 GLY B O 1
ATOM 5682 N N . ARG B 1 115 ? 7.562 21.141 -26.234 1 87.19 115 ARG B N 1
ATOM 5683 C CA . ARG B 1 115 ? 8.414 20.062 -25.719 1 87.19 115 ARG B CA 1
ATOM 5684 C C . ARG B 1 115 ? 7.684 18.734 -25.766 1 87.19 115 ARG B C 1
ATOM 5686 O O . ARG B 1 115 ? 6.453 18.688 -25.75 1 87.19 115 ARG B O 1
ATOM 5693 N N . LYS B 1 116 ? 8.453 17.719 -25.891 1 90.06 116 LYS B N 1
ATOM 5694 C CA . LYS B 1 116 ? 7.895 16.391 -25.766 1 90.06 116 LYS B CA 1
ATOM 5695 C C . LYS B 1 116 ? 7.316 16.156 -24.375 1 90.06 116 LYS B C 1
ATOM 5697 O O . LYS B 1 116 ? 7.906 16.578 -23.375 1 90.06 116 LYS B O 1
ATOM 5702 N N . PRO B 1 117 ? 6.16 15.523 -24.359 1 89.69 117 PRO B N 1
ATOM 5703 C CA . PRO B 1 117 ? 5.578 15.234 -23.047 1 89.69 117 PRO B CA 1
ATOM 5704 C C . PRO B 1 117 ? 6.461 14.32 -22.203 1 89.69 117 PRO B C 1
ATOM 5706 O O . PRO B 1 117 ? 7.098 13.406 -22.734 1 89.69 117 PRO B O 1
ATOM 5709 N N . CYS B 1 118 ? 6.523 14.641 -20.969 1 94.38 118 CYS B N 1
ATOM 5710 C CA . CYS B 1 118 ? 7.273 13.891 -19.969 1 94.38 118 CYS B CA 1
ATOM 5711 C C . CYS B 1 118 ? 6.57 13.922 -18.625 1 94.38 118 CYS B C 1
ATOM 5713 O O . CYS B 1 118 ? 6.289 15 -18.094 1 94.38 118 CYS B O 1
ATOM 5715 N N . PRO B 1 119 ? 6.332 12.766 -18.109 1 95.19 119 PRO B N 1
ATOM 5716 C CA . PRO B 1 119 ? 5.539 12.742 -16.875 1 95.19 119 PRO B CA 1
ATOM 5717 C C . PRO B 1 119 ? 6.16 13.57 -15.75 1 95.19 119 PRO B C 1
ATOM 5719 O O . PRO B 1 119 ? 5.461 14.336 -15.086 1 95.19 119 PRO B O 1
ATOM 5722 N N . LEU B 1 120 ? 7.41 13.5 -15.555 1 96.5 120 LEU B N 1
ATOM 5723 C CA . LEU B 1 120 ? 8.086 14.172 -14.445 1 96.5 120 LEU B CA 1
ATOM 5724 C C . LEU B 1 120 ? 8.047 15.688 -14.625 1 96.5 120 LEU B C 1
ATOM 5726 O O . LEU B 1 120 ? 7.738 16.422 -13.688 1 96.5 120 LEU B O 1
ATOM 5730 N N . VAL B 1 121 ? 8.359 16.156 -15.82 1 96.44 121 VAL B N 1
ATOM 5731 C CA . VAL B 1 121 ? 8.359 17.578 -16.078 1 96.44 121 VAL B CA 1
ATOM 5732 C C . VAL B 1 121 ? 6.934 18.125 -15.977 1 96.44 121 VAL B C 1
ATOM 5734 O O . VAL B 1 121 ? 6.715 19.203 -15.422 1 96.44 121 VAL B O 1
ATOM 5737 N N . ASP B 1 122 ? 6 17.391 -16.453 1 95.25 122 ASP B N 1
ATOM 5738 C CA . ASP B 1 122 ? 4.605 17.828 -16.453 1 95.25 122 ASP B CA 1
ATOM 5739 C C . ASP B 1 122 ? 4.094 18 -15.023 1 95.25 122 ASP B C 1
ATOM 5741 O O . ASP B 1 122 ? 3.398 18.984 -14.727 1 95.25 122 ASP B O 1
ATOM 5745 N N . ILE B 1 123 ? 4.414 17.078 -14.148 1 96.75 123 ILE B N 1
ATOM 5746 C CA . ILE B 1 123 ? 3.9 17.188 -12.781 1 96.75 123 ILE B CA 1
ATOM 5747 C C . ILE B 1 123 ? 4.59 18.344 -12.055 1 96.75 123 ILE B C 1
ATOM 5749 O O . ILE B 1 123 ? 3.973 19.016 -11.234 1 96.75 123 ILE B O 1
ATOM 5753 N N . VAL B 1 124 ? 5.871 18.562 -12.344 1 96.94 124 VAL B N 1
ATOM 5754 C CA . VAL B 1 124 ? 6.566 19.688 -11.734 1 96.94 124 VAL B CA 1
ATOM 5755 C C . VAL B 1 124 ? 5.926 21 -12.195 1 96.94 124 VAL B C 1
ATOM 5757 O O . VAL B 1 124 ? 5.695 21.906 -11.383 1 96.94 124 VAL B O 1
ATOM 5760 N N . ILE B 1 125 ? 5.617 21.078 -13.445 1 94.38 125 ILE B N 1
ATOM 5761 C CA . ILE B 1 125 ? 4.973 22.266 -13.977 1 94.38 125 ILE B CA 1
ATOM 5762 C C . ILE B 1 125 ? 3.588 22.438 -13.352 1 94.38 125 ILE B C 1
ATOM 5764 O O . ILE B 1 125 ? 3.188 23.547 -12.992 1 94.38 125 ILE B O 1
ATOM 5768 N N . ALA B 1 126 ? 2.859 21.297 -13.211 1 93.88 126 ALA B N 1
ATOM 5769 C CA . ALA B 1 126 ? 1.548 21.359 -12.562 1 93.88 126 ALA B CA 1
ATOM 5770 C C . ALA B 1 126 ? 1.645 21.953 -11.172 1 93.88 126 ALA B C 1
ATOM 5772 O O . ALA B 1 126 ? 0.845 22.828 -10.805 1 93.88 126 ALA B O 1
ATOM 5773 N N . LEU B 1 127 ? 2.621 21.578 -10.398 1 94.62 127 LEU B N 1
ATOM 5774 C CA . LEU B 1 127 ? 2.84 22.078 -9.047 1 94.62 127 LEU B CA 1
ATOM 5775 C C . LEU B 1 127 ? 3.148 23.562 -9.055 1 94.62 127 LEU B C 1
ATOM 5777 O O . LEU B 1 127 ? 2.619 24.312 -8.234 1 94.62 127 LEU B O 1
ATOM 5781 N N . CYS B 1 128 ? 3.945 23.906 -10.008 1 92.31 128 CYS B N 1
ATOM 5782 C CA . CYS B 1 128 ? 4.375 25.297 -10.078 1 92.31 128 CYS B CA 1
ATOM 5783 C C . CYS B 1 128 ? 3.236 26.188 -10.539 1 92.31 128 CYS B C 1
ATOM 5785 O O . CYS B 1 128 ? 3.131 27.344 -10.094 1 92.31 128 CYS B O 1
ATOM 5787 N N . VAL B 1 129 ? 2.455 25.703 -11.461 1 90.44 129 VAL B N 1
ATOM 5788 C CA . VAL B 1 129 ? 1.289 26.469 -11.891 1 90.44 129 VAL B CA 1
ATOM 5789 C C . VAL B 1 129 ? 0.358 26.688 -10.703 1 90.44 129 VAL B C 1
ATOM 5791 O O . VAL B 1 129 ? -0.135 27.797 -10.492 1 90.44 129 VAL B O 1
ATOM 5794 N N . HIS B 1 130 ? 0.165 25.703 -9.93 1 88.94 130 HIS B N 1
ATOM 5795 C CA . HIS B 1 130 ? -0.667 25.828 -8.742 1 88.94 130 HIS B CA 1
ATOM 5796 C C . HIS B 1 130 ? -0.054 26.797 -7.746 1 88.94 130 HIS B C 1
ATOM 5798 O O . HIS B 1 130 ? -0.757 27.656 -7.191 1 88.94 130 HIS B O 1
ATOM 5804 N N . PHE B 1 131 ? 1.182 26.672 -7.539 1 86.19 131 PHE B N 1
ATOM 5805 C CA . PHE B 1 131 ? 1.914 27.531 -6.605 1 86.19 131 PHE B CA 1
ATOM 5806 C C . PHE B 1 131 ? 1.866 28.984 -7.051 1 86.19 131 PHE B C 1
ATOM 5808 O O . PHE B 1 131 ? 1.692 29.891 -6.227 1 86.19 131 PHE B O 1
ATOM 5815 N N . GLY B 1 132 ? 2.043 29.172 -8.281 1 81.5 132 GLY B N 1
ATOM 5816 C CA . GLY B 1 132 ? 2.039 30.531 -8.836 1 81.5 132 GLY B CA 1
ATOM 5817 C C . GLY B 1 132 ? 0.675 31.188 -8.781 1 81.5 132 GLY B C 1
ATOM 5818 O O . GLY B 1 132 ? 0.578 32.406 -8.672 1 81.5 132 GLY B O 1
ATOM 5819 N N . SER B 1 133 ? -0.322 30.391 -8.875 1 77.69 133 SER B N 1
ATOM 5820 C CA . SER B 1 133 ? -1.677 30.922 -8.852 1 77.69 133 SER B CA 1
ATOM 5821 C C . SER B 1 133 ? -1.996 31.547 -7.492 1 77.69 133 SER B C 1
ATOM 5823 O O . SER B 1 133 ? -2.889 32.375 -7.383 1 77.69 133 SER B O 1
ATOM 5825 N N . SER B 1 134 ? -1.325 31.141 -6.535 1 67.94 134 SER B N 1
ATOM 5826 C CA . SER B 1 134 ? -1.547 31.656 -5.188 1 67.94 134 SER B CA 1
ATOM 5827 C C . SER B 1 134 ? -1.035 33.094 -5.055 1 67.94 134 SER B C 1
ATOM 5829 O O . SER B 1 134 ? -1.496 33.844 -4.195 1 67.94 134 SER B O 1
ATOM 5831 N N . TYR B 1 135 ? -0.053 33.375 -5.93 1 62.88 135 TYR B N 1
ATOM 5832 C CA . TYR B 1 135 ? 0.508 34.719 -5.902 1 62.88 135 TYR B CA 1
ATOM 5833 C C . TYR B 1 135 ? -0.386 35.719 -6.652 1 62.88 135 TYR B C 1
ATOM 5835 O O . TYR B 1 135 ? -0.327 36.906 -6.414 1 62.88 135 TYR B O 1
ATOM 5843 N N . THR B 1 136 ? -1.106 35.125 -7.555 1 55.56 136 THR B N 1
ATOM 5844 C CA . THR B 1 136 ? -1.916 36.031 -8.375 1 55.56 136 THR B CA 1
ATOM 5845 C C . THR B 1 136 ? -3.318 36.156 -7.797 1 55.56 136 THR B C 1
ATOM 5847 O O . THR B 1 136 ? -4.152 36.875 -8.352 1 55.56 136 THR B O 1
ATOM 5850 N N . VAL B 1 137 ? -3.803 35.281 -6.938 1 50.75 137 VAL B N 1
ATOM 5851 C CA . VAL B 1 137 ? -5.16 35.344 -6.406 1 50.75 137 VAL B CA 1
ATOM 5852 C C . VAL B 1 137 ? -5.492 36.75 -5.961 1 50.75 137 VAL B C 1
ATOM 5854 O O . VAL B 1 137 ? -6.664 37.125 -5.875 1 50.75 137 VAL B O 1
ATOM 5857 N N . SER B 1 138 ? -4.594 37.531 -5.633 1 43.44 138 SER B N 1
ATOM 5858 C CA . SER B 1 138 ? -5.094 38.875 -5.285 1 43.44 138 SER B CA 1
ATOM 5859 C C . SER B 1 138 ? -5.805 39.531 -6.469 1 43.44 138 SER B C 1
ATOM 5861 O O . SER B 1 138 ? -6.598 40.438 -6.293 1 43.44 138 SER B O 1
ATOM 5863 N N . ASP B 1 139 ? -5.277 39.344 -7.68 1 43.72 139 ASP B N 1
ATOM 5864 C CA . ASP B 1 139 ? -5.883 40.125 -8.742 1 43.72 139 ASP B CA 1
ATOM 5865 C C . ASP B 1 139 ? -7.086 39.406 -9.344 1 43.72 139 ASP B C 1
ATOM 5867 O O . ASP B 1 139 ? -7.176 38.188 -9.297 1 43.72 139 ASP B O 1
ATOM 5871 N N . ALA B 1 140 ? -8.227 40.156 -9.648 1 39.06 140 ALA B N 1
ATOM 5872 C CA . ALA B 1 140 ? -9.562 39.906 -10.203 1 39.06 140 ALA B CA 1
ATOM 5873 C C . ALA B 1 140 ? -9.547 38.812 -11.242 1 39.06 140 ALA B C 1
ATOM 5875 O O . ALA B 1 140 ? -10.5 38.656 -12.008 1 39.06 140 ALA B O 1
ATOM 5876 N N . VAL B 1 141 ? -8.422 38.188 -11.586 1 40.5 141 VAL B N 1
ATOM 5877 C CA . VAL B 1 141 ? -8.516 37.312 -12.727 1 40.5 141 VAL B CA 1
ATOM 5878 C C . VAL B 1 141 ? -8.969 35.906 -12.266 1 40.5 141 VAL B C 1
ATOM 5880 O O . VAL B 1 141 ? -8.422 35.375 -11.305 1 40.5 141 VAL B O 1
ATOM 5883 N N . ALA B 1 142 ? -10.133 35.562 -12.688 1 42.31 142 ALA B N 1
ATOM 5884 C CA . ALA B 1 142 ? -10.812 34.281 -12.492 1 42.31 142 ALA B CA 1
ATOM 5885 C C . ALA B 1 142 ? -9.844 33.094 -12.664 1 42.31 142 ALA B C 1
ATOM 5887 O O . ALA B 1 142 ? -9.414 32.812 -13.781 1 42.31 142 ALA B O 1
ATOM 5888 N N . LEU B 1 143 ? -8.953 32.75 -11.758 1 51.59 143 LEU B N 1
ATOM 5889 C CA . LEU B 1 143 ? -8.07 31.578 -11.852 1 51.59 143 LEU B CA 1
ATOM 5890 C C . LEU B 1 143 ? -8.867 30.312 -12.078 1 51.59 143 LEU B C 1
ATOM 5892 O O . LEU B 1 143 ? -9.992 30.172 -11.586 1 51.59 143 LEU B O 1
ATOM 5896 N N . PRO B 1 144 ? -8.391 29.516 -13.055 1 56.44 144 PRO B N 1
ATOM 5897 C CA . PRO B 1 144 ? -9.094 28.25 -13.25 1 56.44 144 PRO B CA 1
ATOM 5898 C C . PRO B 1 144 ? -9.258 27.469 -11.945 1 56.44 144 PRO B C 1
ATOM 5900 O O . PRO B 1 144 ? -8.445 27.609 -11.031 1 56.44 144 PRO B O 1
ATOM 5903 N N . ASP B 1 145 ? -10.312 26.906 -11.672 1 62.44 145 ASP B N 1
ATOM 5904 C CA . ASP B 1 145 ? -10.711 26.156 -10.484 1 62.44 145 ASP B CA 1
ATOM 5905 C C . ASP B 1 145 ? -9.648 25.125 -10.102 1 62.44 145 ASP B C 1
ATOM 5907 O O . ASP B 1 145 ? -9.438 24.859 -8.922 1 62.44 145 ASP B O 1
ATOM 5911 N N . GLN B 1 146 ? -8.852 24.641 -11.125 1 75.81 146 GLN B N 1
ATOM 5912 C CA . GLN B 1 146 ? -7.797 23.672 -10.828 1 75.81 146 GLN B CA 1
ATOM 5913 C C . GLN B 1 146 ? -6.531 23.984 -11.625 1 75.81 146 GLN B C 1
ATOM 5915 O O . GLN B 1 146 ? -6.25 23.344 -12.633 1 75.81 146 GLN B O 1
ATOM 5920 N N . PRO B 1 147 ? -5.781 24.875 -11.102 1 82.25 147 PRO B N 1
ATOM 5921 C CA . PRO B 1 147 ? -4.562 25.25 -11.82 1 82.25 147 PRO B CA 1
ATOM 5922 C C . PRO B 1 147 ? -3.59 24.094 -12 1 82.25 147 PRO B C 1
ATOM 5924 O O . PRO B 1 147 ? -3.322 23.359 -11.047 1 82.25 147 PRO B O 1
ATOM 5927 N N . GLY B 1 148 ? -3.133 23.922 -13.18 1 88.44 148 GLY B N 1
ATOM 5928 C CA . GLY B 1 148 ? -2.127 22.906 -13.477 1 88.44 148 GLY B CA 1
ATOM 5929 C C . GLY B 1 148 ? -2.711 21.531 -13.688 1 88.44 148 GLY B C 1
ATOM 5930 O O . GLY B 1 148 ? -1.98 20.578 -13.977 1 88.44 148 GLY B O 1
ATOM 5931 N N . TYR B 1 149 ? -3.979 21.422 -13.648 1 88.5 149 TYR B N 1
ATOM 5932 C CA . TYR B 1 149 ? -4.637 20.125 -13.68 1 88.5 149 TYR B CA 1
ATOM 5933 C C . TYR B 1 149 ? -4.379 19.406 -15.008 1 88.5 149 TYR B C 1
ATOM 5935 O O . TYR B 1 149 ? -4.234 18.188 -15.047 1 88.5 149 TYR B O 1
ATOM 5943 N N . GLY B 1 150 ? -4.348 20.125 -16.047 1 86.56 150 GLY B N 1
ATOM 5944 C CA . GLY B 1 150 ? -4.039 19.547 -17.344 1 86.56 150 GLY B CA 1
ATOM 5945 C C . GLY B 1 150 ? -2.697 18.828 -17.375 1 86.56 150 GLY B C 1
ATOM 5946 O O . GLY B 1 150 ? -2.58 17.734 -17.922 1 86.56 150 GLY B O 1
ATOM 5947 N N . PHE B 1 151 ? -1.671 19.453 -16.781 1 91.06 151 PHE B N 1
ATOM 5948 C CA . PHE B 1 151 ? -0.341 18.859 -16.703 1 91.06 151 PHE B CA 1
ATOM 5949 C C . PHE B 1 151 ? -0.344 17.641 -15.805 1 91.06 151 PHE B C 1
ATOM 5951 O O . PHE B 1 151 ? 0.355 16.656 -16.078 1 91.06 151 PHE B O 1
ATOM 5958 N N . TYR B 1 152 ? -1.17 17.75 -14.797 1 92.44 152 TYR B N 1
ATOM 5959 C CA . TYR B 1 152 ? -1.305 16.609 -13.898 1 92.44 152 TYR B CA 1
ATOM 5960 C C . TYR B 1 152 ? -1.903 15.414 -14.617 1 92.44 152 TYR B C 1
ATOM 5962 O O . TYR B 1 152 ? -1.385 14.297 -14.516 1 92.44 152 TYR B O 1
ATOM 5970 N N . LEU B 1 153 ? -2.938 15.594 -15.32 1 88.38 153 LEU B N 1
ATOM 5971 C CA . LEU B 1 153 ? -3.602 14.516 -16.047 1 88.38 153 LEU B CA 1
ATOM 5972 C C . LEU B 1 153 ? -2.672 13.906 -17.094 1 88.38 153 LEU B C 1
ATOM 5974 O O . LEU B 1 153 ? -2.648 12.688 -17.281 1 88.38 153 LEU B O 1
ATOM 5978 N N . GLN B 1 154 ? -1.966 14.758 -17.734 1 89.31 154 GLN B N 1
ATOM 5979 C CA . GLN B 1 154 ? -1.016 14.289 -18.734 1 89.31 154 GLN B CA 1
ATOM 5980 C C . GLN B 1 154 ? 0.072 13.43 -18.094 1 89.31 154 GLN B C 1
ATOM 5982 O O . GLN B 1 154 ? 0.445 12.383 -18.641 1 89.31 154 GLN B O 1
ATOM 5987 N N . SER B 1 155 ? 0.609 13.898 -17 1 92.5 155 SER B N 1
ATOM 5988 C CA . SER B 1 155 ? 1.624 13.141 -16.281 1 92.5 155 SER B CA 1
ATOM 5989 C C . SER B 1 155 ? 1.109 11.758 -15.898 1 92.5 155 SER B C 1
ATOM 5991 O O . SER B 1 155 ? 1.801 10.758 -16.094 1 92.5 155 SER B O 1
ATOM 5993 N N . GLN B 1 156 ? -0.119 11.688 -15.43 1 89.38 156 GLN B N 1
ATOM 5994 C CA . GLN B 1 156 ? -0.721 10.43 -14.992 1 89.38 156 GLN B CA 1
ATOM 5995 C C . GLN B 1 156 ? -0.908 9.477 -16.156 1 89.38 156 GLN B C 1
ATOM 5997 O O . GLN B 1 156 ? -0.67 8.273 -16.031 1 89.38 156 GLN B O 1
ATOM 6002 N N . GLN B 1 157 ? -1.329 10.016 -17.203 1 85.31 157 GLN B N 1
ATOM 6003 C CA . GLN B 1 157 ? -1.563 9.195 -18.391 1 85.31 157 GLN B CA 1
ATOM 6004 C C . GLN B 1 157 ? -0.261 8.602 -18.906 1 85.31 157 GLN B C 1
ATOM 6006 O O . GLN B 1 157 ? -0.212 7.418 -19.266 1 85.31 157 GLN B O 1
ATOM 6011 N N . LEU B 1 158 ? 0.73 9.398 -18.953 1 88 158 LEU B N 1
ATOM 6012 C CA . LEU B 1 158 ? 2.018 8.93 -19.453 1 88 158 LEU B CA 1
ATOM 6013 C C . LEU B 1 158 ? 2.637 7.91 -18.5 1 88 158 LEU B C 1
ATOM 6015 O O . LEU B 1 158 ? 3.281 6.957 -18.953 1 88 158 LEU B O 1
ATOM 6019 N N . LEU B 1 159 ? 2.447 8.117 -17.266 1 89 159 LEU B N 1
ATOM 6020 C CA . LEU B 1 159 ? 2.996 7.223 -16.25 1 89 159 LEU B CA 1
ATOM 6021 C C . LEU B 1 159 ? 2.371 5.832 -16.359 1 89 159 LEU B C 1
ATOM 6023 O O . LEU B 1 159 ? 3.051 4.824 -16.141 1 89 159 LEU B O 1
ATOM 6027 N N . SER B 1 160 ? 1.141 5.738 -16.672 1 82.88 160 SER B N 1
ATOM 6028 C CA . SER B 1 160 ? 0.406 4.48 -16.719 1 82.88 160 SER B CA 1
ATOM 6029 C C . SER B 1 160 ? 0.888 3.602 -17.875 1 82.88 160 SER B C 1
ATOM 6031 O O . SER B 1 160 ? 0.722 2.381 -17.844 1 82.88 160 SER B O 1
ATOM 6033 N N . GLN B 1 161 ? 1.558 4.148 -18.75 1 79.69 161 GLN B N 1
ATOM 6034 C CA . GLN B 1 161 ? 1.986 3.416 -19.938 1 79.69 161 GLN B CA 1
ATOM 6035 C C . GLN B 1 161 ? 3.275 2.645 -19.672 1 79.69 161 GLN B C 1
ATOM 6037 O O . GLN B 1 161 ? 3.574 1.668 -20.359 1 79.69 161 GLN B O 1
ATOM 6042 N N . ASP B 1 162 ? 4.027 2.973 -18.656 1 80.06 162 ASP B N 1
ATOM 6043 C CA . ASP B 1 162 ? 5.328 2.352 -18.438 1 80.06 162 ASP B CA 1
ATOM 6044 C C . ASP B 1 162 ? 5.453 1.824 -17.016 1 80.06 162 ASP B C 1
ATOM 6046 O O . ASP B 1 162 ? 6.535 1.866 -16.422 1 80.06 162 ASP B O 1
ATOM 6050 N N . LEU B 1 163 ? 4.414 1.31 -16.562 1 86.5 163 LEU B N 1
ATOM 6051 C CA . LEU B 1 163 ? 4.414 0.939 -15.156 1 86.5 163 LEU B CA 1
ATOM 6052 C C . LEU B 1 163 ? 5.148 -0.381 -14.938 1 86.5 163 LEU B C 1
ATOM 6054 O O . LEU B 1 163 ? 5.582 -0.68 -13.828 1 86.5 163 LEU B O 1
ATOM 6058 N N . GLU B 1 164 ? 5.262 -1.151 -16.016 1 89.88 164 GLU B N 1
ATOM 6059 C CA . GLU B 1 164 ? 5.855 -2.475 -15.852 1 89.88 164 GLU B CA 1
ATOM 6060 C C . GLU B 1 164 ? 7.359 -2.379 -15.609 1 89.88 164 GLU B C 1
ATOM 6062 O O . GLU B 1 164 ? 7.953 -3.271 -15 1 89.88 164 GLU B O 1
ATOM 6067 N N . VAL B 1 165 ? 7.973 -1.323 -16.125 1 89.31 165 VAL B N 1
ATOM 6068 C CA . VAL B 1 165 ? 9.391 -1.085 -15.891 1 89.31 165 VAL B CA 1
ATOM 6069 C C . VAL B 1 165 ? 9.586 0.243 -15.164 1 89.31 165 VAL B C 1
ATOM 6071 O O . VAL B 1 165 ? 10.094 1.207 -15.742 1 89.31 165 VAL B O 1
ATOM 6074 N N . PRO B 1 166 ? 9.25 0.157 -13.922 1 91.56 166 PRO B N 1
ATOM 6075 C CA . PRO B 1 166 ? 9.359 1.399 -13.156 1 91.56 166 PRO B CA 1
ATOM 6076 C C . PRO B 1 166 ? 10.805 1.857 -12.969 1 91.56 166 PRO B C 1
ATOM 6078 O O . PRO B 1 166 ? 11.727 1.036 -12.992 1 91.56 166 PRO B O 1
ATOM 6081 N N . SER B 1 167 ? 10.992 3.111 -12.906 1 91.94 167 SER B N 1
ATOM 6082 C CA . SER B 1 167 ? 12.281 3.746 -12.648 1 91.94 167 SER B CA 1
ATOM 6083 C C . SER B 1 167 ? 12.188 4.734 -11.492 1 91.94 167 SER B C 1
ATOM 6085 O O . SER B 1 167 ? 11.117 4.914 -10.906 1 91.94 167 SER B O 1
ATOM 6087 N N . LEU B 1 168 ? 13.273 5.277 -11.188 1 92.5 168 LEU B N 1
ATOM 6088 C CA . LEU B 1 168 ? 13.281 6.289 -10.133 1 92.5 168 LEU B CA 1
ATOM 6089 C C . LEU B 1 168 ? 12.328 7.43 -10.469 1 92.5 168 LEU B C 1
ATOM 6091 O O . LEU B 1 168 ? 11.641 7.949 -9.586 1 92.5 168 LEU B O 1
ATOM 6095 N N . SER B 1 169 ? 12.297 7.77 -11.734 1 93.69 169 SER B N 1
ATOM 6096 C CA . SER B 1 169 ? 11.422 8.844 -12.188 1 93.69 169 SER B CA 1
ATOM 6097 C C . SER B 1 169 ? 9.953 8.5 -11.945 1 93.69 169 SER B C 1
ATOM 6099 O O . SER B 1 169 ? 9.141 9.383 -11.672 1 93.69 169 SER B O 1
ATOM 6101 N N . THR B 1 170 ? 9.609 7.207 -12.055 1 94.81 170 THR B N 1
ATOM 6102 C CA . THR B 1 170 ? 8.242 6.766 -11.789 1 94.81 170 THR B CA 1
ATOM 6103 C C . THR B 1 170 ? 7.844 7.082 -10.352 1 94.81 170 THR B C 1
ATOM 6105 O O . THR B 1 170 ? 6.766 7.629 -10.109 1 94.81 170 THR B O 1
ATOM 6108 N N . VAL B 1 171 ? 8.727 6.789 -9.438 1 96.06 171 VAL B N 1
ATOM 6109 C CA . VAL B 1 171 ? 8.469 7.016 -8.016 1 96.06 171 VAL B CA 1
ATOM 6110 C C . VAL B 1 171 ? 8.391 8.516 -7.738 1 96.06 171 VAL B C 1
ATOM 6112 O O . VAL B 1 171 ? 7.512 8.977 -7.012 1 96.06 171 VAL B O 1
ATOM 6115 N N . GLN B 1 172 ? 9.312 9.227 -8.32 1 96.44 172 GLN B N 1
ATOM 6116 C CA . GLN B 1 172 ? 9.328 10.68 -8.164 1 96.44 172 GLN B CA 1
ATOM 6117 C C . GLN B 1 172 ? 8.039 11.305 -8.672 1 96.44 172 GLN B C 1
ATOM 6119 O O . GLN B 1 172 ? 7.477 12.195 -8.023 1 96.44 172 GLN B O 1
ATOM 6124 N N . CYS B 1 173 ? 7.555 10.812 -9.773 1 96.88 173 CYS B N 1
ATOM 6125 C CA . CYS B 1 173 ? 6.316 11.32 -10.352 1 96.88 173 CYS B CA 1
ATOM 6126 C C . CYS B 1 173 ? 5.133 11.055 -9.422 1 96.88 173 CYS B C 1
ATOM 6128 O O . CYS B 1 173 ? 4.328 11.953 -9.164 1 96.88 173 CYS B O 1
ATOM 6130 N N . TYR B 1 174 ? 5.043 9.891 -8.93 1 97.19 174 TYR B N 1
ATOM 6131 C CA . TYR B 1 174 ? 3.953 9.555 -8.023 1 97.19 174 TYR B CA 1
ATOM 6132 C C . TYR B 1 174 ? 4 10.422 -6.773 1 97.19 174 TYR B C 1
ATOM 6134 O O . TYR B 1 174 ? 2.965 10.891 -6.297 1 97.19 174 TYR B O 1
ATOM 6142 N N . PHE B 1 175 ? 5.156 10.602 -6.262 1 97.75 175 PHE B N 1
ATOM 6143 C CA . PHE B 1 175 ? 5.305 11.406 -5.059 1 97.75 175 PHE B CA 1
ATOM 6144 C C . PHE B 1 175 ? 4.816 12.828 -5.301 1 97.75 175 PHE B C 1
ATOM 6146 O O . PHE B 1 175 ? 4.031 13.367 -4.516 1 97.75 175 PHE B O 1
ATOM 6153 N N . LEU B 1 176 ? 5.305 13.352 -6.359 1 98.19 176 LEU B N 1
ATOM 6154 C CA . LEU B 1 176 ? 4.953 14.734 -6.656 1 98.19 176 LEU B CA 1
ATOM 6155 C C . LEU B 1 176 ? 3.486 14.852 -7.059 1 98.19 176 LEU B C 1
ATOM 6157 O O . LEU B 1 176 ? 2.846 15.867 -6.793 1 98.19 176 LEU B O 1
ATOM 6161 N N . ASN B 1 177 ? 2.936 13.812 -7.703 1 96.94 177 ASN B N 1
ATOM 6162 C CA . ASN B 1 177 ? 1.497 13.766 -7.938 1 96.94 177 ASN B CA 1
ATOM 6163 C C . ASN B 1 177 ? 0.716 13.852 -6.629 1 96.94 177 ASN B C 1
ATOM 6165 O O . ASN B 1 177 ? -0.29 14.562 -6.547 1 96.94 177 ASN B O 1
ATOM 6169 N N . ALA B 1 178 ? 1.179 13.164 -5.664 1 97.56 178 ALA B N 1
ATOM 6170 C CA . ALA B 1 178 ? 0.516 13.18 -4.363 1 97.56 178 ALA B CA 1
ATOM 6171 C C . ALA B 1 178 ? 0.575 14.57 -3.738 1 97.56 178 ALA B C 1
ATOM 6173 O O . ALA B 1 178 ? -0.415 15.055 -3.182 1 97.56 178 ALA B O 1
ATOM 6174 N N . ILE B 1 179 ? 1.719 15.203 -3.859 1 97.5 179 ILE B N 1
ATOM 6175 C CA . ILE B 1 179 ? 1.87 16.547 -3.311 1 97.5 179 ILE B CA 1
ATOM 6176 C C . ILE B 1 179 ? 0.918 17.5 -4.023 1 97.5 179 ILE B C 1
ATOM 6178 O O . ILE B 1 179 ? 0.294 18.359 -3.387 1 97.5 179 ILE B O 1
ATOM 6182 N N . TYR B 1 180 ? 0.842 17.375 -5.305 1 95.88 180 TYR B N 1
ATOM 6183 C CA . TYR B 1 180 ? -0.069 18.219 -6.078 1 95.88 180 TYR B CA 1
ATOM 6184 C C . TYR B 1 180 ? -1.509 18.016 -5.621 1 95.88 180 TYR B C 1
ATOM 6186 O O . TYR B 1 180 ? -2.254 19 -5.465 1 95.88 180 TYR B O 1
ATOM 6194 N N . LEU B 1 181 ? -1.892 16.781 -5.449 1 94.94 181 LEU B N 1
ATOM 6195 C CA . LEU B 1 181 ? -3.246 16.469 -5.004 1 94.94 181 LEU B CA 1
ATOM 6196 C C . LEU B 1 181 ? -3.502 17.031 -3.611 1 94.94 181 LEU B C 1
ATOM 6198 O O . LEU B 1 181 ? -4.59 17.547 -3.334 1 94.94 181 LEU B O 1
ATOM 6202 N N . LEU B 1 182 ? -2.537 16.953 -2.77 1 95.25 182 LEU B N 1
ATOM 6203 C CA . LEU B 1 182 ? -2.666 17.547 -1.439 1 95.25 182 LEU B CA 1
ATOM 6204 C C . LEU B 1 182 ? -2.863 19.062 -1.529 1 95.25 182 LEU B C 1
ATOM 6206 O O . LEU B 1 182 ? -3.643 19.625 -0.768 1 95.25 182 LEU B O 1
ATOM 6210 N N . ALA B 1 183 ? -2.154 19.656 -2.443 1 92.56 183 ALA B N 1
ATOM 6211 C CA . ALA B 1 183 ? -2.289 21.094 -2.646 1 92.56 183 ALA B CA 1
ATOM 6212 C C . ALA B 1 183 ? -3.701 21.453 -3.096 1 92.56 183 ALA B C 1
ATOM 6214 O O . ALA B 1 183 ? -4.176 22.562 -2.846 1 92.56 183 ALA B O 1
ATOM 6215 N N . LEU B 1 184 ? -4.363 20.516 -3.723 1 89.25 184 LEU B N 1
ATOM 6216 C CA . LEU B 1 184 ? -5.738 20.734 -4.168 1 89.25 184 LEU B CA 1
ATOM 6217 C C . LEU B 1 184 ? -6.73 20.328 -3.082 1 89.25 184 LEU B C 1
ATOM 6219 O O . LEU B 1 184 ? -7.941 20.422 -3.279 1 89.25 184 LEU B O 1
ATOM 6223 N N . GLY B 1 185 ? -6.23 19.828 -1.985 1 88.44 185 GLY B N 1
ATOM 6224 C CA . GLY B 1 185 ? -7.102 19.391 -0.905 1 88.44 185 GLY B CA 1
ATOM 6225 C C . GLY B 1 185 ? -7.684 18.016 -1.132 1 88.44 185 GLY B C 1
ATOM 6226 O O . GLY B 1 185 ? -8.648 17.625 -0.47 1 88.44 185 GLY B O 1
ATOM 6227 N N . GLN B 1 186 ? -7.137 17.234 -2.053 1 92.5 186 GLN B N 1
ATOM 6228 C CA . GLN B 1 186 ? -7.605 15.891 -2.354 1 92.5 186 GLN B CA 1
ATOM 6229 C C . GLN B 1 186 ? -6.789 14.844 -1.604 1 92.5 186 GLN B C 1
ATOM 6231 O O . GLN B 1 186 ? -5.996 14.117 -2.207 1 92.5 186 GLN B O 1
ATOM 6236 N N . VAL B 1 187 ? -7.105 14.703 -0.384 1 94.69 187 VAL B N 1
ATOM 6237 C CA . VAL B 1 187 ? -6.281 13.914 0.526 1 94.69 187 VAL B CA 1
ATOM 6238 C C . VAL B 1 187 ? -6.484 12.422 0.247 1 94.69 187 VAL B C 1
ATOM 6240 O O . VAL B 1 187 ? -5.527 11.641 0.279 1 94.69 187 VAL B O 1
ATOM 6243 N N . ASN B 1 188 ? -7.707 11.953 -0.004 1 94.12 188 ASN B N 1
ATOM 6244 C CA . ASN B 1 188 ? -7.961 10.547 -0.29 1 94.12 188 ASN B CA 1
ATOM 6245 C C . ASN B 1 188 ? -7.277 10.102 -1.58 1 94.12 188 ASN B C 1
ATOM 6247 O O . ASN B 1 188 ? -6.688 9.023 -1.636 1 94.12 188 ASN B O 1
ATOM 6251 N N . SER B 1 189 ? -7.363 10.992 -2.582 1 94.81 189 SER B N 1
ATOM 6252 C CA . SER B 1 189 ? -6.676 10.711 -3.838 1 94.81 189 SER B CA 1
ATOM 6253 C C . SER B 1 189 ? -5.172 10.57 -3.623 1 94.81 189 SER B C 1
ATOM 6255 O O . SER B 1 189 ? -4.543 9.672 -4.18 1 94.81 189 SER B O 1
ATOM 6257 N N . ALA B 1 190 ? -4.672 11.516 -2.854 1 97.06 190 ALA B N 1
ATOM 6258 C CA . ALA B 1 190 ? -3.238 11.477 -2.566 1 97.06 190 ALA B CA 1
ATOM 6259 C C . ALA B 1 190 ? -2.854 10.172 -1.875 1 97.06 190 ALA B C 1
ATOM 6261 O O . ALA B 1 190 ? -1.823 9.57 -2.195 1 97.06 190 ALA B O 1
ATOM 6262 N N . SER B 1 191 ? -3.693 9.727 -0.96 1 97.19 191 SER B N 1
ATOM 6263 C CA . SER B 1 191 ? -3.432 8.484 -0.243 1 97.19 191 SER B CA 1
ATOM 6264 C C . SER B 1 191 ? -3.379 7.293 -1.197 1 97.19 191 SER B C 1
ATOM 6266 O O . SER B 1 191 ? -2.527 6.414 -1.054 1 97.19 191 SER B O 1
ATOM 6268 N N . MET B 1 192 ? -4.227 7.238 -2.156 1 96.38 192 MET B N 1
ATOM 6269 C CA . MET B 1 192 ? -4.254 6.148 -3.123 1 96.38 192 MET B CA 1
ATOM 6270 C C . MET B 1 192 ? -3.014 6.168 -4.008 1 96.38 192 MET B C 1
ATOM 6272 O O . MET B 1 192 ? -2.406 5.125 -4.258 1 96.38 192 MET B O 1
ATOM 6276 N N . ILE B 1 193 ? -2.627 7.355 -4.406 1 96.75 193 ILE B N 1
ATOM 6277 C CA . ILE B 1 193 ? -1.452 7.488 -5.262 1 96.75 193 ILE B CA 1
ATOM 6278 C C . ILE B 1 193 ? -0.204 7.066 -4.492 1 96.75 193 ILE B C 1
ATOM 6280 O O . ILE B 1 193 ? 0.713 6.469 -5.059 1 96.75 193 ILE B O 1
ATOM 6284 N N . ILE B 1 194 ? -0.171 7.371 -3.24 1 97.38 194 ILE B N 1
ATOM 6285 C CA . ILE B 1 194 ? 0.968 7 -2.406 1 97.38 194 ILE B CA 1
ATOM 6286 C C . ILE B 1 194 ? 1.064 5.48 -2.307 1 97.38 194 ILE B C 1
ATOM 6288 O O . ILE B 1 194 ? 2.164 4.926 -2.234 1 97.38 194 ILE B O 1
ATOM 6292 N N . GLY B 1 195 ? -0.103 4.801 -2.322 1 96.88 195 GLY B N 1
ATOM 6293 C CA . GLY B 1 195 ? -0.07 3.35 -2.375 1 96.88 195 GLY B CA 1
ATOM 6294 C C . GLY B 1 195 ? 0.725 2.812 -3.553 1 96.88 195 GLY B C 1
ATOM 6295 O O . GLY B 1 195 ? 1.571 1.933 -3.387 1 96.88 195 GLY B O 1
ATOM 6296 N N . SER B 1 196 ? 0.489 3.385 -4.695 1 96.62 196 SER B N 1
ATOM 6297 C CA . SER B 1 196 ? 1.218 2.994 -5.898 1 96.62 196 SER B CA 1
ATOM 6298 C C . SER B 1 196 ? 2.686 3.398 -5.809 1 96.62 196 SER B C 1
ATOM 6300 O O . SER B 1 196 ? 3.566 2.656 -6.246 1 96.62 196 SER B O 1
ATOM 6302 N N . ALA B 1 197 ? 2.906 4.566 -5.246 1 97.5 197 ALA B N 1
ATOM 6303 C CA . ALA B 1 197 ? 4.27 5.074 -5.129 1 97.5 197 ALA B CA 1
ATOM 6304 C C . ALA B 1 197 ? 5.133 4.141 -4.281 1 97.5 197 ALA B C 1
ATOM 6306 O O . ALA B 1 197 ? 6.289 3.875 -4.621 1 97.5 197 ALA B O 1
ATOM 6307 N N . ILE B 1 198 ? 4.582 3.672 -3.236 1 96.88 198 ILE B N 1
ATOM 6308 C CA . ILE B 1 198 ? 5.312 2.805 -2.32 1 96.88 198 ILE B CA 1
ATOM 6309 C C . ILE B 1 198 ? 5.648 1.486 -3.014 1 96.88 198 ILE B C 1
ATOM 6311 O O . ILE B 1 198 ? 6.781 1.004 -2.93 1 96.88 198 ILE B O 1
ATOM 6315 N N . ARG B 1 199 ? 4.707 0.923 -3.732 1 97.06 199 ARG B N 1
ATOM 6316 C CA . ARG B 1 199 ? 4.961 -0.322 -4.449 1 97.06 199 ARG B CA 1
ATOM 6317 C C . ARG B 1 199 ? 6.016 -0.125 -5.531 1 97.06 199 ARG B C 1
ATOM 6319 O O . ARG B 1 199 ? 6.859 -0.998 -5.75 1 97.06 199 ARG B O 1
ATOM 6326 N N . ALA B 1 200 ? 5.91 0.99 -6.211 1 96.31 200 ALA B N 1
ATOM 6327 C CA . ALA B 1 200 ? 6.926 1.313 -7.211 1 96.31 200 ALA B CA 1
ATOM 6328 C C . ALA B 1 200 ? 8.305 1.424 -6.574 1 96.31 200 ALA B C 1
ATOM 6330 O O . ALA B 1 200 ? 9.289 0.919 -7.117 1 96.31 200 ALA B O 1
ATOM 6331 N N . ALA B 1 201 ? 8.375 2.09 -5.449 1 95.19 201 ALA B N 1
ATOM 6332 C CA . ALA B 1 201 ? 9.648 2.256 -4.746 1 95.19 201 ALA B CA 1
ATOM 6333 C C . ALA B 1 201 ? 10.195 0.909 -4.289 1 95.19 201 ALA B C 1
ATOM 6335 O O . ALA B 1 201 ? 11.398 0.651 -4.402 1 95.19 201 ALA B O 1
ATOM 6336 N N . GLU B 1 202 ? 9.352 0.069 -3.818 1 93.56 202 GLU B N 1
ATOM 6337 C CA . GLU B 1 202 ? 9.766 -1.268 -3.398 1 93.56 202 GLU B CA 1
ATOM 6338 C C . GLU B 1 202 ? 10.297 -2.08 -4.578 1 93.56 202 GLU B C 1
ATOM 6340 O O . GLU B 1 202 ? 11.211 -2.891 -4.418 1 93.56 202 GLU B O 1
ATOM 6345 N N . SER B 1 203 ? 9.656 -1.839 -5.711 1 94.31 203 SER B N 1
ATOM 6346 C CA . SER B 1 203 ? 10.086 -2.561 -6.902 1 94.31 203 SER B CA 1
ATOM 6347 C C . SER B 1 203 ? 11.508 -2.162 -7.305 1 94.31 203 SER B C 1
ATOM 6349 O O . SER B 1 203 ? 12.188 -2.906 -8.008 1 94.31 203 SER B O 1
ATOM 6351 N N . LEU B 1 204 ? 11.953 -1.04 -6.828 1 92.56 204 LEU B N 1
ATOM 6352 C CA . LEU B 1 204 ? 13.297 -0.573 -7.133 1 92.56 204 LEU B CA 1
ATOM 6353 C C . LEU B 1 204 ? 14.258 -0.897 -5.988 1 92.56 204 LEU B C 1
ATOM 6355 O O . LEU B 1 204 ? 15.461 -0.676 -6.102 1 92.56 204 LEU B O 1
ATOM 6359 N N . GLY B 1 205 ? 13.75 -1.391 -4.906 1 90.31 205 GLY B N 1
ATOM 6360 C CA . GLY B 1 205 ? 14.57 -1.727 -3.756 1 90.31 205 GLY B CA 1
ATOM 6361 C C . GLY B 1 205 ? 15.008 -0.512 -2.959 1 90.31 205 GLY B C 1
ATOM 6362 O O . GLY B 1 205 ? 16.031 -0.547 -2.273 1 90.31 205 GLY B O 1
ATOM 6363 N N . LEU B 1 206 ? 14.242 0.555 -2.955 1 89.75 206 LEU B N 1
ATOM 6364 C CA . LEU B 1 206 ? 14.633 1.796 -2.297 1 89.75 206 LEU B CA 1
ATOM 6365 C C . LEU B 1 206 ? 14.547 1.656 -0.78 1 89.75 206 LEU B C 1
ATOM 6367 O O . LEU B 1 206 ? 15.172 2.428 -0.047 1 89.75 206 LEU B O 1
ATOM 6371 N N . GLN B 1 207 ? 13.844 0.72 -0.264 1 87.38 207 GLN B N 1
ATOM 6372 C CA . GLN B 1 207 ? 13.664 0.51 1.168 1 87.38 207 GLN B CA 1
ATOM 6373 C C . GLN B 1 207 ? 14.969 0.074 1.831 1 87.38 207 GLN B C 1
ATOM 6375 O O . GLN B 1 207 ? 15.102 0.14 3.055 1 87.38 207 GLN B O 1
ATOM 6380 N N . PHE B 1 208 ? 15.883 -0.354 1.033 1 83.31 208 PHE B N 1
ATOM 6381 C CA . PHE B 1 208 ? 17.125 -0.862 1.595 1 83.31 208 PHE B CA 1
ATOM 6382 C C . PHE B 1 208 ? 18.141 0.262 1.771 1 83.31 208 PHE B C 1
ATOM 6384 O O . PHE B 1 208 ? 19.188 0.073 2.4 1 83.31 208 PHE B O 1
ATOM 6391 N N . GLY B 1 209 ? 17.828 1.38 1.464 1 69.62 209 GLY B N 1
ATOM 6392 C CA . GLY B 1 209 ? 18.719 2.523 1.633 1 69.62 209 GLY B CA 1
ATOM 6393 C C . GLY B 1 209 ? 20.031 2.377 0.896 1 69.62 209 GLY B C 1
ATOM 6394 O O . GLY B 1 209 ? 20.078 1.797 -0.19 1 69.62 209 GLY B O 1
ATOM 6395 N N . ASN B 1 210 ? 21.094 3.039 1.507 1 58.5 210 ASN B N 1
ATOM 6396 C CA . ASN B 1 210 ? 22.453 3.145 0.983 1 58.5 210 ASN B CA 1
ATOM 6397 C C . ASN B 1 210 ? 23.234 1.838 1.156 1 58.5 210 ASN B C 1
ATOM 6399 O O . ASN B 1 210 ? 24.375 1.724 0.711 1 58.5 210 ASN B O 1
ATOM 6403 N N . ASP B 1 211 ? 22.734 0.99 2.035 1 53.72 211 ASP B N 1
ATOM 6404 C CA . ASP B 1 211 ? 23.5 -0.246 2.176 1 53.72 211 ASP B CA 1
ATOM 6405 C C . ASP B 1 211 ? 23.516 -1.037 0.87 1 53.72 211 ASP B C 1
ATOM 6407 O O . ASP B 1 211 ? 23.812 -2.23 0.863 1 53.72 211 ASP B O 1
ATOM 6411 N N . ARG B 1 212 ? 22.969 -0.369 -0.057 1 48.47 212 ARG B N 1
ATOM 6412 C CA . ARG B 1 212 ? 23.141 -1.056 -1.333 1 48.47 212 ARG B CA 1
ATOM 6413 C C . ARG B 1 212 ? 24.609 -1.38 -1.589 1 48.47 212 ARG B C 1
ATOM 6415 O O . ARG B 1 212 ? 25.375 -0.503 -1.977 1 48.47 212 ARG B O 1
ATOM 6422 N N . ASP B 1 213 ? 25.266 -1.895 -0.674 1 43.09 213 ASP B N 1
ATOM 6423 C CA . ASP B 1 213 ? 26.672 -2.242 -0.725 1 43.09 213 ASP B CA 1
ATOM 6424 C C . ASP B 1 213 ? 27.141 -2.43 -2.166 1 43.09 213 ASP B C 1
ATOM 6426 O O . ASP B 1 213 ? 28.297 -2.111 -2.5 1 43.09 213 ASP B O 1
ATOM 6430 N N . GLU B 1 214 ? 26.531 -3.379 -2.828 1 40.91 214 GLU B N 1
ATOM 6431 C CA . GLU B 1 214 ? 27.266 -3.838 -4.004 1 40.91 214 GLU B CA 1
ATOM 6432 C C . GLU B 1 214 ? 27.25 -2.785 -5.109 1 40.91 214 GLU B C 1
ATOM 6434 O O . GLU B 1 214 ? 27.328 -3.117 -6.293 1 40.91 214 GLU B O 1
ATOM 6439 N N . MET B 1 215 ? 26.734 -1.675 -4.953 1 36.25 215 MET B N 1
ATOM 6440 C CA . MET B 1 215 ? 27.078 -0.917 -6.148 1 36.25 215 MET B CA 1
ATOM 6441 C C . MET B 1 215 ? 28.594 -0.874 -6.332 1 36.25 215 MET B C 1
ATOM 6443 O O . MET B 1 215 ? 29.344 -0.967 -5.359 1 36.25 215 MET B O 1
ATOM 6447 N N . SER B 1 216 ? 29.062 -0.906 -7.531 1 35.09 216 SER B N 1
ATOM 6448 C CA . SER B 1 216 ? 30.438 -0.959 -8.039 1 35.09 216 SER B CA 1
ATOM 6449 C C . SER B 1 216 ? 31.344 0.016 -7.289 1 35.09 216 SER B C 1
ATOM 6451 O O . SER B 1 216 ? 30.891 1.079 -6.855 1 35.09 216 SER B O 1
ATOM 6453 N N . GLU B 1 217 ? 32.5 -0.332 -6.758 1 35.66 217 GLU B N 1
ATOM 6454 C CA . GLU B 1 217 ? 33.688 0.322 -6.23 1 35.66 217 GLU B CA 1
ATOM 6455 C C . GLU B 1 217 ? 33.812 1.763 -6.719 1 35.66 217 GLU B C 1
ATOM 6457 O O . GLU B 1 217 ? 34.25 2.641 -5.988 1 35.66 217 GLU B O 1
ATOM 6462 N N . GLY B 1 218 ? 33.969 2.043 -8.008 1 34.91 218 GLY B N 1
ATOM 6463 C CA . GLY B 1 218 ? 34.562 3.273 -8.516 1 34.91 218 GLY B CA 1
ATOM 6464 C C . GLY B 1 218 ? 33.688 4.492 -8.281 1 34.91 218 GLY B C 1
ATOM 6465 O O . GLY B 1 218 ? 34.094 5.617 -8.586 1 34.91 218 GLY B O 1
ATOM 6466 N N . GLU B 1 219 ? 32.469 4.508 -8.758 1 36.97 219 GLU B N 1
ATOM 6467 C CA . GLU B 1 219 ? 31.875 5.84 -8.773 1 36.97 219 GLU B CA 1
ATOM 6468 C C . GLU B 1 219 ? 31.422 6.266 -7.383 1 36.97 219 GLU B C 1
ATOM 6470 O O . GLU B 1 219 ? 30.891 5.453 -6.625 1 36.97 219 GLU B O 1
ATOM 6475 N N . PRO B 1 220 ? 32.094 7.238 -6.809 1 37.81 220 PRO B N 1
ATOM 6476 C CA . PRO B 1 220 ? 31.688 7.883 -5.559 1 37.81 220 PRO B CA 1
ATOM 6477 C C . PRO B 1 220 ? 30.234 7.586 -5.191 1 37.81 220 PRO B C 1
ATOM 6479 O O . PRO B 1 220 ? 29.406 7.41 -6.078 1 37.81 220 PRO B O 1
ATOM 6482 N N . ARG B 1 221 ? 30.094 7.098 -4.07 1 40.22 221 ARG B N 1
ATOM 6483 C CA . ARG B 1 221 ? 28.797 6.914 -3.422 1 40.22 221 ARG B CA 1
ATOM 6484 C C . ARG B 1 221 ? 27.812 8.016 -3.822 1 40.22 221 ARG B C 1
ATOM 6486 O O . ARG B 1 221 ? 27.766 9.062 -3.186 1 40.22 221 ARG B O 1
ATOM 6493 N N . LEU B 1 222 ? 27.859 8.688 -4.82 1 39.53 222 LEU B N 1
ATOM 6494 C CA . LEU B 1 222 ? 26.781 9.648 -4.98 1 39.53 222 LEU B CA 1
ATOM 6495 C C . LEU B 1 222 ? 25.484 9.133 -4.352 1 39.53 222 LEU B C 1
ATOM 6497 O O . LEU B 1 222 ? 24.984 8.078 -4.75 1 39.53 222 LEU B O 1
ATOM 6501 N N . LEU B 1 223 ? 25.422 9.164 -2.992 1 47.41 223 LEU B N 1
ATOM 6502 C CA . LEU B 1 223 ? 24.156 9.047 -2.283 1 47.41 223 LEU B CA 1
ATOM 6503 C C . LEU B 1 223 ? 22.969 9.211 -3.24 1 47.41 223 LEU B C 1
ATOM 6505 O O . LEU B 1 223 ? 22.844 10.242 -3.893 1 47.41 223 LEU B O 1
ATOM 6509 N N . THR B 1 224 ? 22.703 8.289 -4.008 1 52.28 224 THR B N 1
ATOM 6510 C CA . THR B 1 224 ? 21.703 8.234 -5.066 1 52.28 224 THR B CA 1
ATOM 6511 C C . THR B 1 224 ? 20.359 8.773 -4.57 1 52.28 224 THR B C 1
ATOM 6513 O O . THR B 1 224 ? 20.062 8.688 -3.379 1 52.28 224 THR B O 1
ATOM 6516 N N . PRO B 1 225 ? 19.828 9.875 -5.137 1 53.25 225 PRO B N 1
ATOM 6517 C CA . PRO B 1 225 ? 18.469 10.367 -4.961 1 53.25 225 PRO B CA 1
ATOM 6518 C C . PRO B 1 225 ? 17.5 9.281 -4.465 1 53.25 225 PRO B C 1
ATOM 6520 O O . PRO B 1 225 ? 16.422 9.594 -3.979 1 53.25 225 PRO B O 1
ATOM 6523 N N . ASP B 1 226 ? 17.984 8.109 -4.191 1 65.12 226 ASP B N 1
ATOM 6524 C CA . ASP B 1 226 ? 17.125 6.961 -3.926 1 65.12 226 ASP B CA 1
ATOM 6525 C C . ASP B 1 226 ? 16.75 6.879 -2.445 1 65.12 226 ASP B C 1
ATOM 6527 O O . ASP B 1 226 ? 15.586 6.699 -2.102 1 65.12 226 ASP B O 1
ATOM 6531 N N . SER B 1 227 ? 17.703 7.219 -1.668 1 76.81 227 SER B N 1
ATOM 6532 C CA . SER B 1 227 ? 17.391 7.098 -0.249 1 76.81 227 SER B CA 1
ATOM 6533 C C . SER B 1 227 ? 16.484 8.234 0.214 1 76.81 227 SER B C 1
ATOM 6535 O O . SER B 1 227 ? 15.594 8.023 1.041 1 76.81 227 SER B O 1
ATOM 6537 N N . ARG B 1 228 ? 16.594 9.336 -0.4 1 87.31 228 ARG B N 1
ATOM 6538 C CA . ARG B 1 228 ? 15.82 10.508 0.007 1 87.31 228 ARG B CA 1
ATOM 6539 C C . ARG B 1 228 ? 14.344 10.328 -0.336 1 87.31 228 ARG B C 1
ATOM 6541 O O . ARG B 1 228 ? 13.477 10.68 0.457 1 87.31 228 ARG B O 1
ATOM 6548 N N . ILE B 1 229 ? 14.156 9.75 -1.489 1 91.88 229 ILE B N 1
ATOM 6549 C CA . ILE B 1 229 ? 12.766 9.633 -1.909 1 91.88 229 ILE B CA 1
ATOM 6550 C C . ILE B 1 229 ? 12.039 8.625 -1.015 1 91.88 229 ILE B C 1
ATOM 6552 O O . ILE B 1 229 ? 10.859 8.789 -0.718 1 91.88 229 ILE B O 1
ATOM 6556 N N . TRP B 1 230 ? 12.703 7.539 -0.613 1 92.44 230 TRP B N 1
ATOM 6557 C CA . TRP B 1 230 ? 12.078 6.582 0.295 1 92.44 230 TRP B CA 1
ATOM 6558 C C . TRP B 1 230 ? 11.727 7.238 1.625 1 92.44 230 TRP B C 1
ATOM 6560 O O . TRP B 1 230 ? 10.641 7.023 2.162 1 92.44 230 TRP B O 1
ATOM 6570 N N . THR B 1 231 ? 12.609 8.078 2.098 1 91.25 231 THR B N 1
ATOM 6571 C CA . THR B 1 231 ? 12.367 8.797 3.346 1 91.25 231 THR B CA 1
ATOM 6572 C C . THR B 1 231 ? 11.195 9.766 3.195 1 91.25 231 THR B C 1
ATOM 6574 O O . THR B 1 231 ? 10.367 9.883 4.098 1 91.25 231 THR B O 1
ATOM 6577 N N . CYS B 1 232 ? 11.188 10.445 2.113 1 94.25 232 CYS B N 1
ATOM 6578 C CA . CYS B 1 232 ? 10.086 11.359 1.852 1 94.25 232 CYS B CA 1
ATOM 6579 C C . CYS B 1 232 ? 8.758 10.617 1.773 1 94.25 232 CYS B C 1
ATOM 6581 O O . CYS B 1 232 ? 7.742 11.094 2.281 1 94.25 232 CYS B O 1
ATOM 6583 N N . LEU B 1 233 ? 8.812 9.422 1.177 1 95.81 233 LEU B N 1
ATOM 6584 C CA . LEU B 1 233 ? 7.613 8.609 1.062 1 95.81 233 LEU B CA 1
ATOM 6585 C C . LEU B 1 233 ? 7.137 8.148 2.436 1 95.81 233 LEU B C 1
ATOM 6587 O O . LEU B 1 233 ? 5.938 8.18 2.729 1 95.81 233 LEU B O 1
ATOM 6591 N N . THR B 1 234 ? 8.055 7.75 3.23 1 95 234 THR B N 1
ATOM 6592 C CA . THR B 1 234 ? 7.707 7.289 4.57 1 95 234 THR B CA 1
ATOM 6593 C C . THR B 1 234 ? 7.09 8.414 5.391 1 95 234 THR B C 1
ATOM 6595 O O . THR B 1 234 ? 6.109 8.203 6.109 1 95 234 THR B O 1
ATOM 6598 N N . THR B 1 235 ? 7.66 9.562 5.254 1 96.38 235 THR B N 1
ATOM 6599 C CA . THR B 1 235 ? 7.152 10.727 5.977 1 96.38 235 THR B CA 1
ATOM 6600 C C . THR B 1 235 ? 5.746 11.086 5.5 1 96.38 235 THR B C 1
ATOM 6602 O O . THR B 1 235 ? 4.855 11.328 6.316 1 96.38 235 THR B O 1
ATOM 6605 N N . LEU B 1 236 ? 5.609 11.117 4.227 1 97.5 236 LEU B N 1
ATOM 6606 C CA . LEU B 1 236 ? 4.309 11.469 3.668 1 97.5 236 LEU B CA 1
ATOM 6607 C C . LEU B 1 236 ? 3.262 10.422 4.031 1 97.5 236 LEU B C 1
ATOM 6609 O O . LEU B 1 236 ? 2.117 10.758 4.34 1 97.5 236 LEU B O 1
ATOM 6613 N N . ASP B 1 237 ? 3.607 9.133 3.945 1 97.12 237 ASP B N 1
ATOM 6614 C CA . ASP B 1 237 ? 2.719 8.055 4.359 1 97.12 237 ASP B CA 1
ATOM 6615 C C . ASP B 1 237 ? 2.27 8.234 5.809 1 97.12 237 ASP B C 1
ATOM 6617 O O . ASP B 1 237 ? 1.09 8.07 6.125 1 97.12 237 ASP B O 1
ATOM 6621 N N . THR B 1 238 ? 3.205 8.539 6.625 1 96.88 238 THR B N 1
ATOM 6622 C CA . THR B 1 238 ? 2.902 8.758 8.039 1 96.88 238 THR B CA 1
ATOM 6623 C C . THR B 1 238 ? 1.944 9.93 8.211 1 96.88 238 THR B C 1
ATOM 6625 O O . THR B 1 238 ? 0.95 9.828 8.93 1 96.88 238 THR B O 1
ATOM 6628 N N . GLN B 1 239 ? 2.275 10.969 7.543 1 97 239 GLN B N 1
ATOM 6629 C CA . GLN B 1 239 ? 1.46 12.172 7.637 1 97 239 GLN B CA 1
ATOM 6630 C C . GLN B 1 239 ? 0.025 11.906 7.191 1 97 239 GLN B C 1
ATOM 6632 O O . GLN B 1 239 ? -0.924 12.258 7.895 1 97 239 GLN B O 1
ATOM 6637 N N . LEU B 1 240 ? -0.14 11.289 6.082 1 97.19 240 LEU B N 1
ATOM 6638 C CA . LEU B 1 240 ? -1.458 11.031 5.516 1 97.19 240 LEU B CA 1
ATOM 6639 C C . LEU B 1 240 ? -2.242 10.055 6.387 1 97.19 240 LEU B C 1
ATOM 6641 O O . LEU B 1 240 ? -3.436 10.25 6.625 1 97.19 240 LEU B O 1
ATOM 6645 N N . SER B 1 241 ? -1.559 9.031 6.801 1 96.75 241 SER B N 1
ATOM 6646 C CA . SER B 1 241 ? -2.217 8.016 7.617 1 96.75 241 SER B CA 1
ATOM 6647 C C . SER B 1 241 ? -2.697 8.602 8.945 1 96.75 241 SER B C 1
ATOM 6649 O O . SER B 1 241 ? -3.793 8.281 9.406 1 96.75 241 SER B O 1
ATOM 6651 N N . LEU B 1 242 ? -1.921 9.461 9.547 1 95.88 242 LEU B N 1
ATOM 6652 C CA . LEU B 1 242 ? -2.326 10.125 10.781 1 95.88 242 LEU B CA 1
ATOM 6653 C C . LEU B 1 242 ? -3.521 11.039 10.539 1 95.88 242 LEU B C 1
ATOM 6655 O O . LEU B 1 242 ? -4.469 11.055 11.328 1 95.88 242 LEU B O 1
ATOM 6659 N N . TYR B 1 243 ? -3.393 11.742 9.469 1 95.62 243 TYR B N 1
ATOM 6660 C CA . TYR B 1 243 ? -4.438 12.688 9.109 1 95.62 243 TYR B CA 1
ATOM 6661 C C . TYR B 1 243 ? -5.77 11.984 8.891 1 95.62 243 TYR B C 1
ATOM 6663 O O . TYR B 1 243 ? -6.824 12.484 9.289 1 95.62 243 TYR B O 1
ATOM 6671 N N . LEU B 1 244 ? -5.746 10.844 8.336 1 96.19 244 LEU B N 1
ATOM 6672 C CA . LEU B 1 244 ? -6.949 10.109 7.961 1 96.19 244 LEU B CA 1
ATOM 6673 C C . LEU B 1 244 ? -7.336 9.102 9.039 1 96.19 244 LEU B C 1
ATOM 6675 O O . LEU B 1 244 ? -8.461 8.602 9.055 1 96.19 244 LEU B O 1
ATOM 6679 N N . GLY B 1 245 ? -6.434 8.836 9.977 1 95.81 245 GLY B N 1
ATOM 6680 C CA . GLY B 1 245 ? -6.652 7.809 10.984 1 95.81 245 GLY B CA 1
ATOM 6681 C C . GLY B 1 245 ? -6.656 6.406 10.414 1 95.81 245 GLY B C 1
ATOM 6682 O O . GLY B 1 245 ? -7.461 5.562 10.82 1 95.81 245 GLY B O 1
ATOM 6683 N N . ARG B 1 246 ? -5.859 6.191 9.414 1 95.19 246 ARG B N 1
ATOM 6684 C CA . ARG B 1 246 ? -5.793 4.902 8.727 1 95.19 246 ARG B CA 1
ATOM 6685 C C . ARG B 1 246 ? -4.426 4.25 8.922 1 95.19 246 ARG B C 1
ATOM 6687 O O . ARG B 1 246 ? -3.482 4.898 9.383 1 95.19 246 ARG B O 1
ATOM 6694 N N . PRO B 1 247 ? -4.297 2.92 8.641 1 93.06 247 PRO B N 1
ATOM 6695 C CA . PRO B 1 247 ? -3.006 2.25 8.82 1 93.06 247 PRO B CA 1
ATOM 6696 C C . PRO B 1 247 ? -1.917 2.807 7.91 1 93.06 247 PRO B C 1
ATOM 6698 O O . PRO B 1 247 ? -2.205 3.24 6.789 1 93.06 247 PRO B O 1
ATOM 6701 N N . PHE B 1 248 ? -0.712 2.715 8.445 1 95.56 248 PHE B N 1
ATOM 6702 C CA . PHE B 1 248 ? 0.422 3.09 7.613 1 95.56 248 PHE B CA 1
ATOM 6703 C C . PHE B 1 248 ? 0.58 2.119 6.449 1 95.56 248 PHE B C 1
ATOM 6705 O O . PHE B 1 248 ? 0.394 0.912 6.609 1 95.56 248 PHE B O 1
ATOM 6712 N N . ALA B 1 249 ? 0.875 2.646 5.328 1 95.25 249 ALA B N 1
ATOM 6713 C CA . ALA B 1 249 ? 1.069 1.805 4.152 1 95.25 249 ALA B CA 1
ATOM 6714 C C . ALA B 1 249 ? 2.412 1.082 4.211 1 95.25 249 ALA B C 1
ATOM 6716 O O . ALA B 1 249 ? 2.535 -0.054 3.746 1 95.25 249 ALA B O 1
ATOM 6717 N N . ILE B 1 250 ? 3.385 1.762 4.703 1 94.56 250 ILE B N 1
ATOM 6718 C CA . ILE B 1 250 ? 4.707 1.163 4.84 1 94.56 250 ILE B CA 1
ATOM 6719 C C . ILE B 1 250 ? 4.812 0.45 6.188 1 94.56 250 ILE B C 1
ATOM 6721 O O . ILE B 1 250 ? 4.508 1.032 7.23 1 94.56 250 ILE B O 1
ATOM 6725 N N . GLN B 1 251 ? 5.25 -0.753 6.145 1 89.06 251 GLN B N 1
ATOM 6726 C CA . GLN B 1 251 ? 5.414 -1.534 7.367 1 89.06 251 GLN B CA 1
ATOM 6727 C C . GLN B 1 251 ? 6.52 -0.957 8.242 1 89.06 251 GLN B C 1
ATOM 6729 O O . GLN B 1 251 ? 7.512 -0.431 7.738 1 89.06 251 GLN B O 1
ATOM 6734 N N . ASP B 1 252 ? 6.336 -1.148 9.531 1 85.69 252 ASP B N 1
ATOM 6735 C CA . ASP B 1 252 ? 7.305 -0.611 10.484 1 85.69 252 ASP B CA 1
ATOM 6736 C C . ASP B 1 252 ? 8.68 -1.24 10.273 1 85.69 252 ASP B C 1
ATOM 6738 O O . ASP B 1 252 ? 9.703 -0.589 10.492 1 85.69 252 ASP B O 1
ATOM 6742 N N . SER B 1 253 ? 8.664 -2.453 9.797 1 79.44 253 SER B N 1
ATOM 6743 C CA . SER B 1 253 ? 9.922 -3.164 9.594 1 79.44 253 SER B CA 1
ATOM 6744 C C . SER B 1 253 ? 10.711 -2.562 8.43 1 79.44 253 SER B C 1
ATOM 6746 O O . SER B 1 253 ? 11.906 -2.811 8.297 1 79.44 253 SER B O 1
ATOM 6748 N N . GLN B 1 254 ? 10.055 -1.759 7.664 1 81.81 254 GLN B N 1
ATOM 6749 C CA . GLN B 1 254 ? 10.695 -1.201 6.48 1 81.81 254 GLN B CA 1
ATOM 6750 C C . GLN B 1 254 ? 11.148 0.237 6.727 1 81.81 254 GLN B C 1
ATOM 6752 O O . GLN B 1 254 ? 11.703 0.88 5.832 1 81.81 254 GLN B O 1
ATOM 6757 N N . VAL B 1 255 ? 10.789 0.692 7.824 1 81.12 255 VAL B N 1
ATOM 6758 C CA . VAL B 1 255 ? 11.148 2.07 8.133 1 81.12 255 VAL B CA 1
ATOM 6759 C C . VAL B 1 255 ? 12.531 2.109 8.781 1 81.12 255 VAL B C 1
ATOM 6761 O O . VAL B 1 255 ? 12.727 1.545 9.859 1 81.12 255 VAL B O 1
ATOM 6764 N N . TYR B 1 256 ? 13.422 2.551 7.918 1 70.5 256 TYR B N 1
ATOM 6765 C CA . TYR B 1 256 ? 14.773 2.627 8.453 1 70.5 256 TYR B CA 1
ATOM 6766 C C . TYR B 1 256 ? 15.18 4.074 8.711 1 70.5 256 TYR B C 1
ATOM 6768 O O . TYR B 1 256 ? 14.805 4.973 7.957 1 70.5 256 TYR B O 1
ATOM 6776 N N . SER B 1 257 ? 15.641 4.227 9.812 1 65 257 SER B N 1
ATOM 6777 C CA . SER B 1 257 ? 16.109 5.574 10.141 1 65 257 SER B CA 1
ATOM 6778 C C . SER B 1 257 ? 17.5 5.828 9.578 1 65 257 SER B C 1
ATOM 6780 O O . SER B 1 257 ? 18.344 4.926 9.555 1 65 257 SER B O 1
ATOM 6782 N N . MET B 1 258 ? 17.469 6.984 8.922 1 67.62 258 MET B N 1
ATOM 6783 C CA . MET B 1 258 ? 18.812 7.434 8.547 1 67.62 258 MET B CA 1
ATOM 6784 C C . MET B 1 258 ? 19.688 7.633 9.789 1 67.62 258 MET B C 1
ATOM 6786 O O . MET B 1 258 ? 19.281 8.312 10.727 1 67.62 258 MET B O 1
ATOM 6790 N N . SER B 1 259 ? 20.719 7.004 9.75 1 67.56 259 SER B N 1
ATOM 6791 C CA . SER B 1 259 ? 21.578 7.07 10.93 1 67.56 259 SER B CA 1
ATOM 6792 C C . SER B 1 259 ? 22.266 8.422 11.039 1 67.56 259 SER B C 1
ATOM 6794 O O . SER B 1 259 ? 22.547 8.898 12.141 1 67.56 259 SER B O 1
ATOM 6796 N N . GLN B 1 260 ? 22.469 9.016 9.875 1 79.25 260 GLN B N 1
ATOM 6797 C CA . GLN B 1 260 ? 23.188 10.281 9.883 1 79.25 260 GLN B CA 1
ATOM 6798 C C . GLN B 1 260 ? 22.672 11.211 8.789 1 79.25 260 GLN B C 1
ATOM 6800 O O . GLN B 1 260 ? 22.141 10.75 7.773 1 79.25 260 GLN B O 1
ATOM 6805 N N . PRO B 1 261 ? 22.828 12.5 9.109 1 86.12 261 PRO B N 1
ATOM 6806 C CA . PRO B 1 261 ? 22.469 13.445 8.047 1 86.12 261 PRO B CA 1
ATOM 6807 C C . PRO B 1 261 ? 23.359 13.32 6.82 1 86.12 261 PRO B C 1
ATOM 6809 O O . PRO B 1 261 ? 24.516 12.867 6.926 1 86.12 261 PRO B O 1
ATOM 6812 N N . GLU B 1 262 ? 22.859 13.719 5.742 1 85.94 262 GLU B N 1
ATOM 6813 C CA . GLU B 1 262 ? 23.656 13.695 4.52 1 85.94 262 GLU B CA 1
ATOM 6814 C C . GLU B 1 262 ? 24.781 14.727 4.574 1 85.94 262 GLU B C 1
ATOM 6816 O O . GLU B 1 262 ? 24.609 15.82 5.125 1 85.94 262 GLU B O 1
ATOM 6821 N N . PRO B 1 263 ? 25.906 14.414 3.984 1 85.62 263 PRO B N 1
ATOM 6822 C CA . PRO B 1 263 ? 27.062 15.32 4.027 1 85.62 263 PRO B CA 1
ATOM 6823 C C . PRO B 1 263 ? 26.844 16.594 3.203 1 85.62 263 PRO B C 1
ATOM 6825 O O . PRO B 1 263 ? 25.969 16.625 2.33 1 85.62 263 PRO B O 1
ATOM 6828 N N . ASP B 1 264 ? 27.672 17.547 3.432 1 85.5 264 ASP B N 1
ATOM 6829 C CA . ASP B 1 264 ? 27.578 18.859 2.773 1 85.5 264 ASP B CA 1
ATOM 6830 C C . ASP B 1 264 ? 27.797 18.719 1.269 1 85.5 264 ASP B C 1
ATOM 6832 O O . ASP B 1 264 ? 27.203 19.469 0.483 1 85.5 264 ASP B O 1
ATOM 6836 N N . GLN B 1 265 ? 28.609 17.828 0.915 1 83.31 265 GLN B N 1
ATOM 6837 C CA . GLN B 1 265 ? 28.922 17.641 -0.5 1 83.31 265 GLN B CA 1
ATOM 6838 C C . GLN B 1 265 ? 27.672 17.25 -1.283 1 83.31 265 GLN B C 1
ATOM 6840 O O . GLN B 1 265 ? 27.453 17.734 -2.395 1 83.31 265 GLN B O 1
ATOM 6845 N N . VAL B 1 266 ? 26.906 16.422 -0.652 1 83.88 266 VAL B N 1
ATOM 6846 C CA . VAL B 1 266 ? 25.688 15.984 -1.294 1 83.88 266 VAL B CA 1
ATOM 6847 C C . VAL B 1 266 ? 24.703 17.141 -1.399 1 83.88 266 VAL B C 1
ATOM 6849 O O . VAL B 1 266 ? 24.031 17.312 -2.42 1 83.88 266 VAL B O 1
ATOM 6852 N N . ALA B 1 267 ? 24.641 17.953 -0.382 1 87.12 267 ALA B N 1
ATOM 6853 C CA . ALA B 1 267 ? 23.75 19.125 -0.37 1 87.12 267 ALA B CA 1
ATOM 6854 C C . ALA B 1 267 ? 24.125 20.109 -1.473 1 87.12 267 ALA B C 1
ATOM 6856 O O . ALA B 1 267 ? 23.25 20.672 -2.137 1 87.12 267 ALA B O 1
ATOM 6857 N N . GLN B 1 268 ? 25.406 20.25 -1.658 1 84.25 268 GLN B N 1
ATOM 6858 C CA . GLN B 1 268 ? 25.891 21.188 -2.668 1 84.25 268 GLN B CA 1
ATOM 6859 C C . GLN B 1 268 ? 25.562 20.703 -4.074 1 84.25 268 GLN B C 1
ATOM 6861 O O . GLN B 1 268 ? 25.219 21.5 -4.953 1 84.25 268 GLN B O 1
ATOM 6866 N N . LEU B 1 269 ? 25.625 19.469 -4.223 1 79.88 269 LEU B N 1
ATOM 6867 C CA . LEU B 1 269 ? 25.375 18.891 -5.535 1 79.88 269 LEU B CA 1
ATOM 6868 C C . LEU B 1 269 ? 23.891 18.875 -5.852 1 79.88 269 LEU B C 1
ATOM 6870 O O . LEU B 1 269 ? 23.484 19.109 -6.996 1 79.88 269 LEU B O 1
ATOM 6874 N N . THR B 1 270 ? 23.109 18.641 -4.871 1 83.44 270 THR B N 1
ATOM 6875 C CA . THR B 1 270 ? 21.672 18.453 -5.059 1 83.44 270 THR B CA 1
ATOM 6876 C C . THR B 1 270 ? 20.969 19.812 -5.176 1 83.44 270 THR B C 1
ATOM 6878 O O . THR B 1 270 ? 19.953 19.922 -5.852 1 83.44 270 THR B O 1
ATOM 6881 N N . GLY B 1 271 ? 21.5 20.766 -4.496 1 83.12 271 GLY B N 1
ATOM 6882 C CA . GLY B 1 271 ? 20.938 22.109 -4.492 1 83.12 271 GLY B CA 1
ATOM 6883 C C . GLY B 1 271 ? 21.984 23.203 -4.449 1 83.12 271 GLY B C 1
ATOM 6884 O O . GLY B 1 271 ? 22.172 23.844 -3.416 1 83.12 271 GLY B O 1
ATOM 6885 N N . PRO B 1 272 ? 22.469 23.406 -5.512 1 75.88 272 PRO B N 1
ATOM 6886 C CA . PRO B 1 272 ? 23.578 24.375 -5.543 1 75.88 272 PRO B CA 1
ATOM 6887 C C . PRO B 1 272 ? 23.125 25.797 -5.195 1 75.88 272 PRO B C 1
ATOM 6889 O O . PRO B 1 272 ? 23.938 26.609 -4.773 1 75.88 272 PRO B O 1
ATOM 6892 N N . THR B 1 273 ? 21.875 26 -5.219 1 78.25 273 THR B N 1
ATOM 6893 C CA . THR B 1 273 ? 21.375 27.344 -4.992 1 78.25 273 THR B CA 1
ATOM 6894 C C . THR B 1 273 ? 21.188 27.609 -3.498 1 78.25 273 THR B C 1
ATOM 6896 O O . THR B 1 273 ? 21.047 28.766 -3.082 1 78.25 273 THR B O 1
ATOM 6899 N N . PHE B 1 274 ? 21.25 26.531 -2.777 1 79.75 274 PHE B N 1
ATOM 6900 C CA . PHE B 1 274 ? 21 26.672 -1.349 1 79.75 274 PHE B CA 1
ATOM 6901 C C . PHE B 1 274 ? 22.297 26.812 -0.576 1 79.75 274 PHE B C 1
ATOM 6903 O O . PHE B 1 274 ? 22.688 25.906 0.179 1 79.75 274 PHE B O 1
ATOM 6910 N N . THR B 1 275 ? 23.078 27.766 -0.964 1 71 275 THR B N 1
ATOM 6911 C CA . THR B 1 275 ? 24.406 27.844 -0.376 1 71 275 THR B CA 1
ATOM 6912 C C . THR B 1 275 ? 24.422 28.781 0.819 1 71 275 THR B C 1
ATOM 6914 O O . THR B 1 275 ? 23.922 29.906 0.733 1 71 275 THR B O 1
ATOM 6917 N N . LEU B 1 276 ? 24.375 28.297 1.982 1 67 276 LEU B N 1
ATOM 6918 C CA . LEU B 1 276 ? 24.734 29.031 3.197 1 67 276 LEU B CA 1
ATOM 6919 C C . LEU B 1 276 ? 25.797 28.266 3.994 1 67 276 LEU B C 1
ATOM 6921 O O . LEU B 1 276 ? 25.672 27.047 4.176 1 67 276 LEU B O 1
ATOM 6925 N N . ALA B 1 277 ? 26.844 28.953 4.227 1 60.56 277 ALA B N 1
ATOM 6926 C CA . ALA B 1 277 ? 28.062 28.344 4.773 1 60.56 277 ALA B CA 1
ATOM 6927 C C . ALA B 1 277 ? 27.734 27.516 6.012 1 60.56 277 ALA B C 1
ATOM 6929 O O . ALA B 1 277 ? 28.312 26.438 6.203 1 60.56 277 ALA B O 1
ATOM 6930 N N . ASP B 1 278 ? 26.781 27.75 6.668 1 71.25 278 ASP B N 1
ATOM 6931 C CA . ASP B 1 278 ? 26.688 27.125 7.98 1 71.25 278 ASP B CA 1
ATOM 6932 C C . ASP B 1 278 ? 25.453 26.234 8.078 1 71.25 278 ASP B C 1
ATOM 6934 O O . ASP B 1 278 ? 25.172 25.672 9.141 1 71.25 278 ASP B O 1
ATOM 6938 N N . VAL B 1 279 ? 24.859 26.094 6.969 1 84.12 279 VAL B N 1
ATOM 6939 C CA . VAL B 1 279 ? 23.641 25.297 7.148 1 84.12 279 VAL B CA 1
ATOM 6940 C C . VAL B 1 279 ? 23.5 24.312 5.988 1 84.12 279 VAL B C 1
ATOM 6942 O O . VAL B 1 279 ? 23.469 24.719 4.824 1 84.12 279 VAL B O 1
ATOM 6945 N N . ASN B 1 280 ? 23.562 23.094 6.219 1 90.12 280 ASN B N 1
ATOM 6946 C CA . ASN B 1 280 ? 23.188 22.062 5.262 1 90.12 280 ASN B CA 1
ATOM 6947 C C . ASN B 1 280 ? 21.672 22 5.078 1 90.12 280 ASN B C 1
ATOM 6949 O O . ASN B 1 280 ? 20.953 21.547 5.973 1 90.12 280 ASN B O 1
ATOM 6953 N N . TRP B 1 281 ? 21.234 22.453 3.9 1 92.06 281 TRP B N 1
ATOM 6954 C CA . TRP B 1 281 ? 19.797 22.578 3.705 1 92.06 281 TRP B CA 1
ATOM 6955 C C . TRP B 1 281 ? 19.109 21.219 3.734 1 92.06 281 TRP B C 1
ATOM 6957 O O . TRP B 1 281 ? 17.891 21.141 3.949 1 92.06 281 TRP B O 1
ATOM 6967 N N . LEU B 1 282 ? 19.812 20.109 3.58 1 91.5 282 LEU B N 1
ATOM 6968 C CA . LEU B 1 282 ? 19.234 18.766 3.617 1 91.5 282 LEU B CA 1
ATOM 6969 C C . LEU B 1 282 ? 19.031 18.297 5.055 1 91.5 282 LEU B C 1
ATOM 6971 O O . LEU B 1 282 ? 18.344 17.312 5.301 1 91.5 282 LEU B O 1
ATOM 6975 N N . ARG B 1 283 ? 19.625 19 5.988 1 93.06 283 ARG B N 1
ATOM 6976 C CA . ARG B 1 283 ? 19.453 18.641 7.395 1 93.06 283 ARG B CA 1
ATOM 6977 C C . ARG B 1 283 ? 17.984 18.734 7.801 1 93.06 283 ARG B C 1
ATOM 6979 O O . ARG B 1 283 ? 17.516 17.953 8.641 1 93.06 283 ARG B O 1
ATOM 6986 N N . PHE B 1 284 ? 17.328 19.594 7.152 1 94.94 284 PHE B N 1
ATOM 6987 C CA . PHE B 1 284 ? 15.883 19.734 7.371 1 94.94 284 PHE B CA 1
ATOM 6988 C C . PHE B 1 284 ? 15.172 18.406 7.152 1 94.94 284 PHE B C 1
ATOM 6990 O O . PHE B 1 284 ? 14.359 17.984 7.977 1 94.94 284 PHE B O 1
ATOM 6997 N N . GLN B 1 285 ? 15.461 17.781 6.059 1 92.75 285 GLN B N 1
ATOM 6998 C CA . GLN B 1 285 ? 14.781 16.547 5.711 1 92.75 285 GLN B CA 1
ATOM 6999 C C . GLN B 1 285 ? 15.102 15.445 6.723 1 92.75 285 GLN B C 1
ATOM 7001 O O . GLN B 1 285 ? 14.242 14.625 7.055 1 92.75 285 GLN B O 1
ATOM 7006 N N . TYR B 1 286 ? 16.281 15.43 7.098 1 92.81 286 TYR B N 1
ATOM 7007 C CA . TYR B 1 286 ? 16.703 14.453 8.094 1 92.81 286 TYR B CA 1
ATOM 7008 C C . TYR B 1 286 ? 15.93 14.633 9.398 1 92.81 286 TYR B C 1
ATOM 7010 O O . TYR B 1 286 ? 15.406 13.672 9.953 1 92.81 286 TYR B O 1
ATOM 7018 N N . GLU B 1 287 ? 15.836 15.805 9.883 1 96.06 287 GLU B N 1
ATOM 7019 C CA . GLU B 1 287 ? 15.172 16.078 11.148 1 96.06 287 GLU B CA 1
ATOM 7020 C C . GLU B 1 287 ? 13.664 15.898 11.039 1 96.06 287 GLU B C 1
ATOM 7022 O O . GLU B 1 287 ? 13.016 15.453 11.984 1 96.06 287 GLU B O 1
ATOM 7027 N N . ARG B 1 288 ? 13.156 16.297 9.922 1 96.44 288 ARG B N 1
ATOM 7028 C CA . ARG B 1 288 ? 11.727 16.109 9.695 1 96.44 288 ARG B CA 1
ATOM 7029 C C . ARG B 1 288 ? 11.367 14.625 9.719 1 96.44 288 ARG B C 1
ATOM 7031 O O . ARG B 1 288 ? 10.359 14.234 10.312 1 96.44 288 ARG B O 1
ATOM 7038 N N . GLN B 1 289 ? 12.172 13.867 9.109 1 94.12 289 GLN B N 1
ATOM 7039 C CA . GLN B 1 289 ? 11.953 12.43 9.125 1 94.12 289 GLN B CA 1
ATOM 7040 C C . GLN B 1 289 ? 12.023 11.875 10.547 1 94.12 289 GLN B C 1
ATOM 7042 O O . GLN B 1 289 ? 11.211 11.031 10.93 1 94.12 289 GLN B O 1
ATOM 7047 N N . ARG B 1 290 ? 12.992 12.258 11.227 1 94.94 290 ARG B N 1
ATOM 7048 C CA . ARG B 1 290 ? 13.141 11.797 12.609 1 94.94 290 ARG B CA 1
ATOM 7049 C C . ARG B 1 290 ? 11.906 12.148 13.438 1 94.94 290 ARG B C 1
ATOM 7051 O O . ARG B 1 290 ? 11.438 11.336 14.234 1 94.94 290 ARG B O 1
ATOM 7058 N N . LEU B 1 291 ? 11.438 13.336 13.266 1 97.44 291 LEU B N 1
ATOM 7059 C CA . LEU B 1 291 ? 10.234 13.781 13.961 1 97.44 291 LEU B CA 1
ATOM 7060 C C . LEU B 1 291 ? 9.055 12.859 13.648 1 97.44 291 LEU B C 1
ATOM 7062 O O . LEU B 1 291 ? 8.398 12.359 14.562 1 97.44 291 LEU B O 1
ATOM 7066 N N . PHE B 1 292 ? 8.836 12.641 12.398 1 97 292 PHE B N 1
ATOM 7067 C CA . PHE B 1 292 ? 7.695 11.836 11.984 1 97 292 PHE B CA 1
ATOM 7068 C C . PHE B 1 292 ? 7.879 10.383 12.391 1 97 292 PHE B C 1
ATOM 7070 O O . PHE B 1 292 ? 6.906 9.688 12.695 1 97 292 PHE B O 1
ATOM 7077 N N . GLN B 1 293 ? 9.086 9.93 12.398 1 94.81 293 GLN B N 1
ATOM 7078 C CA . GLN B 1 293 ? 9.344 8.562 12.836 1 94.81 293 GLN B CA 1
ATOM 7079 C C . GLN B 1 293 ? 8.984 8.375 14.305 1 94.81 293 GLN B C 1
ATOM 7081 O O . GLN B 1 293 ? 8.383 7.359 14.68 1 94.81 293 GLN B O 1
ATOM 7086 N N . ILE B 1 294 ? 9.344 9.297 15.102 1 96.25 294 ILE B N 1
ATOM 7087 C CA . ILE B 1 294 ? 9.008 9.242 16.516 1 96.25 294 ILE B CA 1
ATOM 7088 C C . ILE B 1 294 ? 7.496 9.203 16.688 1 96.25 294 ILE B C 1
ATOM 7090 O O . ILE B 1 294 ? 6.973 8.375 17.453 1 96.25 294 ILE B O 1
ATOM 7094 N N . VAL B 1 295 ? 6.844 10.086 16 1 97.62 295 VAL B N 1
ATOM 7095 C CA . VAL B 1 295 ? 5.391 10.172 16.125 1 97.62 295 VAL B CA 1
ATOM 7096 C C . VAL B 1 295 ? 4.754 8.875 15.648 1 97.62 295 VAL B C 1
ATOM 7098 O O . VAL B 1 295 ? 3.785 8.391 16.234 1 97.62 295 VAL B O 1
ATOM 7101 N N . ARG B 1 296 ? 5.27 8.367 14.578 1 96.5 296 ARG B N 1
ATOM 7102 C CA . ARG B 1 296 ? 4.785 7.098 14.047 1 96.5 296 ARG B CA 1
ATOM 7103 C C . ARG B 1 296 ? 4.887 5.992 15.094 1 96.5 296 ARG B C 1
ATOM 7105 O O . ARG B 1 296 ? 3.939 5.23 15.297 1 96.5 296 ARG B O 1
ATOM 7112 N N . GLU B 1 297 ? 5.949 5.895 15.719 1 94.88 297 GLU B N 1
ATOM 7113 C CA . GLU B 1 297 ? 6.168 4.883 16.75 1 94.88 297 GLU B CA 1
ATOM 7114 C C . GLU B 1 297 ? 5.223 5.082 17.938 1 94.88 297 GLU B C 1
ATOM 7116 O O . GLU B 1 297 ? 4.652 4.121 18.453 1 94.88 297 GLU B O 1
ATOM 7121 N N . ILE B 1 298 ? 5.117 6.301 18.312 1 97.25 298 ILE B N 1
ATOM 7122 C CA . ILE B 1 298 ? 4.219 6.613 19.422 1 97.25 298 ILE B CA 1
ATOM 7123 C C . ILE B 1 298 ? 2.793 6.207 19.062 1 97.25 298 ILE B C 1
ATOM 7125 O O . ILE B 1 298 ? 2.104 5.562 19.859 1 97.25 298 ILE B O 1
ATOM 7129 N N . GLN B 1 299 ? 2.396 6.586 17.922 1 96.56 299 GLN B N 1
ATOM 7130 C CA . GLN B 1 299 ? 1.039 6.289 17.484 1 96.56 299 GLN B CA 1
ATOM 7131 C C . GLN B 1 299 ? 0.797 4.785 17.406 1 96.56 299 GLN B C 1
ATOM 7133 O O . GLN B 1 299 ? -0.27 4.305 17.797 1 96.56 299 GLN B O 1
ATOM 7138 N N . THR B 1 300 ? 1.711 4.055 16.859 1 93.88 300 THR B N 1
ATOM 7139 C CA . THR B 1 300 ? 1.586 2.605 16.734 1 93.88 300 THR B CA 1
ATOM 7140 C C . THR B 1 300 ? 1.393 1.971 18.109 1 93.88 300 THR B C 1
ATOM 7142 O O . THR B 1 300 ? 0.501 1.141 18.297 1 93.88 300 THR B O 1
ATOM 7145 N N . GLU B 1 301 ? 2.15 2.375 19.016 1 95.06 301 GLU B N 1
ATOM 7146 C CA . GLU B 1 301 ? 2.074 1.819 20.359 1 95.06 301 GLU B CA 1
ATOM 7147 C C . GLU B 1 301 ? 0.811 2.283 21.078 1 95.06 301 GLU B C 1
ATOM 7149 O O . GLU B 1 301 ? 0.209 1.524 21.844 1 95.06 301 GLU B O 1
ATOM 7154 N N . LEU B 1 302 ? 0.496 3.512 20.906 1 96.44 302 LEU B N 1
ATOM 7155 C CA . LEU B 1 302 ? -0.711 4.043 21.531 1 96.44 302 LEU B CA 1
ATOM 7156 C C . LEU B 1 302 ? -1.945 3.279 21.062 1 96.44 302 LEU B C 1
ATOM 7158 O O . LEU B 1 302 ? -2.842 2.994 21.859 1 96.44 302 LEU B O 1
ATOM 7162 N N . VAL B 1 303 ? -2.035 2.971 19.844 1 93.75 303 VAL B N 1
ATOM 7163 C CA . VAL B 1 303 ? -3.15 2.203 19.297 1 93.75 303 VAL B CA 1
ATOM 7164 C C . VAL B 1 303 ? -3.188 0.818 19.938 1 93.75 303 VAL B C 1
ATOM 7166 O O . VAL B 1 303 ? -4.258 0.319 20.281 1 93.75 303 VAL B O 1
ATOM 7169 N N . ALA B 1 304 ? -2.068 0.221 20.078 1 93 304 ALA B N 1
ATOM 7170 C CA . ALA B 1 304 ? -1.992 -1.102 20.703 1 93 304 ALA B CA 1
ATOM 7171 C C . ALA B 1 304 ? -2.492 -1.064 22.141 1 93 304 ALA B C 1
ATOM 7173 O O . ALA B 1 304 ? -3.287 -1.913 22.547 1 93 304 ALA B O 1
ATOM 7174 N N . VAL B 1 305 ? -2.033 -0.098 22.891 1 96.19 305 VAL B N 1
ATOM 7175 C CA . VAL B 1 305 ? -2.441 0.059 24.281 1 96.19 305 VAL B CA 1
ATOM 7176 C C . VAL B 1 305 ? -3.943 0.319 24.344 1 96.19 305 VAL B C 1
ATOM 7178 O O . VAL B 1 305 ? -4.637 -0.238 25.203 1 96.19 305 VAL B O 1
ATOM 7181 N N . SER B 1 306 ? -4.41 1.144 23.5 1 96.12 306 SER B N 1
ATOM 7182 C CA . SER B 1 306 ? -5.836 1.466 23.469 1 96.12 306 SER B CA 1
ATOM 7183 C C . SER B 1 306 ? -6.676 0.232 23.156 1 96.12 306 SER B C 1
ATOM 7185 O O . SER B 1 306 ? -7.734 0.026 23.75 1 96.12 306 SER B O 1
ATOM 7187 N N . GLU B 1 307 ? -6.234 -0.555 22.234 1 93.5 307 GLU B N 1
ATOM 7188 C CA . GLU B 1 307 ? -6.984 -1.754 21.859 1 93.5 307 GLU B CA 1
ATOM 7189 C C . GLU B 1 307 ? -7.035 -2.748 23.016 1 93.5 307 GLU B C 1
ATOM 7191 O O . GLU B 1 307 ? -8.055 -3.404 23.234 1 93.5 307 GLU B O 1
ATOM 7196 N N . ASP B 1 308 ? -5.941 -2.852 23.688 1 94.5 308 ASP B N 1
ATOM 7197 C CA . ASP B 1 308 ? -5.91 -3.723 24.859 1 94.5 308 ASP B CA 1
ATOM 7198 C C . ASP B 1 308 ? -6.922 -3.268 25.906 1 94.5 308 ASP B C 1
ATOM 7200 O O . ASP B 1 308 ? -7.652 -4.086 26.469 1 94.5 308 ASP B O 1
ATOM 7204 N N . VAL B 1 309 ? -6.898 -2.02 26.109 1 96 309 VAL B N 1
ATOM 7205 C CA . VAL B 1 309 ? -7.797 -1.436 27.094 1 96 309 VAL B CA 1
ATOM 7206 C C . VAL B 1 309 ? -9.25 -1.636 26.672 1 96 309 VAL B C 1
ATOM 7208 O O . VAL B 1 309 ? -10.109 -1.956 27.5 1 96 309 VAL B O 1
ATOM 7211 N N . LEU B 1 310 ? -9.477 -1.438 25.453 1 95.69 310 LEU B N 1
ATOM 7212 C CA . LEU B 1 310 ? -10.836 -1.562 24.938 1 95.69 310 LEU B CA 1
ATOM 7213 C C . LEU B 1 310 ? -11.305 -3.01 24.984 1 95.69 310 LEU B C 1
ATOM 7215 O O . LEU B 1 310 ? -12.492 -3.273 25.203 1 95.69 310 LEU B O 1
ATOM 7219 N N . GLU B 1 311 ? -10.43 -3.875 24.75 1 92.81 311 GLU B N 1
ATOM 7220 C CA . GLU B 1 311 ? -10.766 -5.289 24.891 1 92.81 311 GLU B CA 1
ATOM 7221 C C . GLU B 1 311 ? -11.141 -5.641 26.328 1 92.81 311 GLU B C 1
ATOM 7223 O O . GLU B 1 311 ? -12.078 -6.398 26.562 1 92.81 311 GLU B O 1
ATOM 7228 N N . ASP B 1 312 ? -10.469 -5.086 27.203 1 94.44 312 ASP B N 1
ATOM 7229 C CA . ASP B 1 312 ? -10.711 -5.332 28.625 1 94.44 312 ASP B CA 1
ATOM 7230 C C . ASP B 1 312 ? -12.094 -4.832 29.047 1 94.44 312 ASP B C 1
ATOM 7232 O O . ASP B 1 312 ? -12.789 -5.488 29.828 1 94.44 312 ASP B O 1
ATOM 7236 N N . ILE B 1 313 ? -12.438 -3.705 28.516 1 95.12 313 ILE B N 1
ATOM 7237 C CA . ILE B 1 313 ? -13.688 -3.104 28.969 1 95.12 313 ILE B CA 1
ATOM 7238 C C . ILE B 1 313 ? -14.805 -3.457 28 1 95.12 313 ILE B C 1
ATOM 7240 O O . ILE B 1 313 ? -15.961 -3.08 28.203 1 95.12 313 ILE B O 1
ATOM 7244 N N . ASP B 1 314 ? -14.531 -4.109 26.891 1 92.38 314 ASP B N 1
ATOM 7245 C CA . ASP B 1 314 ? -15.484 -4.523 25.859 1 92.38 314 ASP B CA 1
ATOM 7246 C C . ASP B 1 314 ? -16.297 -3.334 25.359 1 92.38 314 ASP B C 1
ATOM 7248 O O . ASP B 1 314 ? -17.531 -3.367 25.391 1 92.38 314 ASP B O 1
ATOM 7252 N N . SER B 1 315 ? -15.586 -2.283 25 1 93.31 315 SER B N 1
ATOM 7253 C CA . SER B 1 315 ? -16.203 -1.048 24.531 1 93.31 315 SER B CA 1
ATOM 7254 C C . SER B 1 315 ? -15.578 -0.579 23.219 1 93.31 315 SER B C 1
ATOM 7256 O O . SER B 1 315 ? -14.422 -0.891 22.922 1 93.31 315 SER B O 1
ATOM 7258 N N . PRO B 1 316 ? -16.312 0.134 22.391 1 92.19 316 PRO B N 1
ATOM 7259 C CA . PRO B 1 316 ? -15.781 0.622 21.109 1 92.19 316 PRO B CA 1
ATOM 7260 C C . PRO B 1 316 ? -14.828 1.806 21.281 1 92.19 316 PRO B C 1
ATOM 7262 O O . PRO B 1 316 ? -14.07 2.127 20.359 1 92.19 316 PRO B O 1
ATOM 7265 N N . ASP B 1 317 ? -14.938 2.51 22.391 1 93.88 317 ASP B N 1
ATOM 7266 C CA . ASP B 1 317 ? -14.023 3.59 22.75 1 93.88 317 ASP B CA 1
ATOM 7267 C C . ASP B 1 317 ? -13.891 3.732 24.266 1 93.88 317 ASP B C 1
ATOM 7269 O O . ASP B 1 317 ? -14.547 3.004 25.016 1 93.88 317 ASP B O 1
ATOM 7273 N N . PHE B 1 318 ? -13.078 4.637 24.719 1 94.94 318 PHE B N 1
ATOM 7274 C CA . PHE B 1 318 ? -12.797 4.66 26.156 1 94.94 318 PHE B CA 1
ATOM 7275 C C . PHE B 1 318 ? -13.383 5.906 26.812 1 94.94 318 PHE B C 1
ATOM 7277 O O . PHE B 1 318 ? -13.07 6.219 27.953 1 94.94 318 PHE B O 1
ATOM 7284 N N . TYR B 1 319 ? -14.18 6.672 26.172 1 93.19 319 TYR B N 1
ATOM 7285 C CA . TYR B 1 319 ? -14.562 7.992 26.656 1 93.19 319 TYR B CA 1
ATOM 7286 C C . TYR B 1 319 ? -15.469 7.891 27.875 1 93.19 319 TYR B C 1
ATOM 7288 O O . TYR B 1 319 ? -15.383 8.711 28.781 1 93.19 319 TYR B O 1
ATOM 7296 N N . GLN B 1 320 ? -16.281 6.91 28 1 91.69 320 GLN B N 1
ATOM 7297 C CA . GLN B 1 320 ? -17.172 6.734 29.125 1 91.69 320 GLN B CA 1
ATOM 7298 C C . GLN B 1 320 ? -16.5 5.957 30.25 1 91.69 320 GLN B C 1
ATOM 7300 O O . GLN B 1 320 ? -17.125 5.633 31.266 1 91.69 320 GLN B O 1
ATOM 7305 N N . HIS B 1 321 ? -15.281 5.68 30.047 1 93.69 321 HIS B N 1
ATOM 7306 C CA . HIS B 1 321 ? -14.492 4.926 31.016 1 93.69 321 HIS B CA 1
ATOM 7307 C C . HIS B 1 321 ? -13.25 5.699 31.438 1 93.69 321 HIS B C 1
ATOM 7309 O O . HIS B 1 321 ? -12.148 5.438 30.953 1 93.69 321 HIS B O 1
ATOM 7315 N N . PRO B 1 322 ? -13.375 6.527 32.438 1 92.94 322 PRO B N 1
ATOM 7316 C CA . PRO B 1 322 ? -12.305 7.457 32.812 1 92.94 322 PRO B CA 1
ATOM 7317 C C . PRO B 1 322 ? -11.008 6.738 33.188 1 92.94 322 PRO B C 1
ATOM 7319 O O . PRO B 1 322 ? -9.922 7.199 32.844 1 92.94 322 PRO B O 1
ATOM 7322 N N . SER B 1 323 ? -11.125 5.648 33.906 1 93.88 323 SER B N 1
ATOM 7323 C CA . SER B 1 323 ? -9.922 4.93 34.312 1 93.88 323 SER B CA 1
ATOM 7324 C C . SER B 1 323 ? -9.156 4.379 33.125 1 93.88 323 SER B C 1
ATOM 7326 O O . SER B 1 323 ? -7.926 4.41 33.094 1 93.88 323 SER B O 1
ATOM 7328 N N . SER B 1 324 ? -9.883 3.891 32.156 1 95.31 324 SER B N 1
ATOM 7329 C CA . SER B 1 324 ? -9.273 3.344 30.938 1 95.31 324 SER B CA 1
ATOM 7330 C C . SER B 1 324 ? -8.656 4.445 30.094 1 95.31 324 SER B C 1
ATOM 7332 O O . SER B 1 324 ? -7.559 4.273 29.547 1 95.31 324 SER B O 1
ATOM 7334 N N . ARG B 1 325 ? -9.352 5.5 29.984 1 95.94 325 ARG B N 1
ATOM 7335 C CA . ARG B 1 325 ? -8.828 6.656 29.266 1 95.94 325 ARG B CA 1
ATOM 7336 C C . ARG B 1 325 ? -7.535 7.16 29.906 1 95.94 325 ARG B C 1
ATOM 7338 O O . ARG B 1 325 ? -6.574 7.484 29.203 1 95.94 325 ARG B O 1
ATOM 7345 N N . GLU B 1 326 ? -7.543 7.238 31.219 1 96.19 326 GLU B N 1
ATOM 7346 C CA . GLU B 1 326 ? -6.379 7.719 31.953 1 96.19 326 GLU B CA 1
ATOM 7347 C C . GLU B 1 326 ? -5.176 6.801 31.734 1 96.19 326 GLU B C 1
ATOM 7349 O O . GLU B 1 326 ? -4.039 7.273 31.656 1 96.19 326 GLU B O 1
ATOM 7354 N N . LYS B 1 327 ? -5.426 5.547 31.672 1 96.81 327 LYS B N 1
ATOM 7355 C CA . LYS B 1 327 ? -4.348 4.598 31.422 1 96.81 327 LYS B CA 1
ATOM 7356 C C . LYS B 1 327 ? -3.67 4.883 30.078 1 96.81 327 LYS B C 1
ATOM 7358 O O . LYS B 1 327 ? -2.439 4.879 29.984 1 96.81 327 LYS B O 1
ATOM 7363 N N . CYS B 1 328 ? -4.422 5.09 29.047 1 97.38 328 CYS B N 1
ATOM 7364 C CA . CYS B 1 328 ? -3.889 5.434 27.734 1 97.38 328 CYS B CA 1
ATOM 7365 C C . CYS B 1 328 ? -3.166 6.773 27.781 1 97.38 328 CYS B C 1
ATOM 7367 O O . CYS B 1 328 ? -2.113 6.934 27.156 1 97.38 328 CYS B O 1
ATOM 7369 N N . ALA B 1 329 ? -3.707 7.73 28.484 1 97.81 329 ALA B N 1
ATOM 7370 C CA . ALA B 1 329 ? -3.111 9.055 28.594 1 97.81 329 ALA B CA 1
ATOM 7371 C C . ALA B 1 329 ? -1.759 8.992 29.297 1 97.81 329 ALA B C 1
ATOM 7373 O O . ALA B 1 329 ? -0.832 9.727 28.953 1 97.81 329 ALA B O 1
ATOM 7374 N N . GLN B 1 330 ? -1.664 8.164 30.312 1 97.31 330 GLN B N 1
ATOM 7375 C CA . GLN B 1 330 ? -0.405 8 31.031 1 97.31 330 GLN B CA 1
ATOM 7376 C C . GLN B 1 330 ? 0.683 7.449 30.109 1 97.31 330 GLN B C 1
ATOM 7378 O O . GLN B 1 330 ? 1.833 7.891 30.172 1 97.31 330 GLN B O 1
ATOM 7383 N N . TYR B 1 331 ? 0.307 6.578 29.359 1 97.19 331 TYR B N 1
ATOM 7384 C CA . TYR B 1 331 ? 1.261 6.059 28.391 1 97.19 331 TYR B CA 1
ATOM 7385 C C . TYR B 1 331 ? 1.775 7.176 27.484 1 97.19 331 TYR B C 1
ATOM 7387 O O . TYR B 1 331 ? 2.984 7.305 27.266 1 97.19 331 TYR B O 1
ATOM 7395 N N . LEU B 1 332 ? 0.851 7.922 26.891 1 98 332 LEU B N 1
ATOM 7396 C CA . LEU B 1 332 ? 1.249 8.969 25.953 1 98 332 LEU B CA 1
ATOM 7397 C C . LEU B 1 332 ? 2.146 9.992 26.641 1 98 332 LEU B C 1
ATOM 7399 O O . LEU B 1 332 ? 3.094 10.5 26.047 1 98 332 LEU B O 1
ATOM 7403 N N . SER B 1 333 ? 1.834 10.305 27.875 1 97.25 333 SER B N 1
ATOM 7404 C CA . SER B 1 333 ? 2.637 11.258 28.625 1 97.25 333 SER B CA 1
ATOM 7405 C C . SER B 1 333 ? 4.098 10.82 28.688 1 97.25 333 SER B C 1
ATOM 7407 O O . SER B 1 333 ? 5.004 11.648 28.547 1 97.25 333 SER B O 1
ATOM 7409 N N . GLN B 1 334 ? 4.281 9.602 28.844 1 96.94 334 GLN B N 1
ATOM 7410 C CA . GLN B 1 334 ? 5.637 9.062 28.891 1 96.94 334 GLN B CA 1
ATOM 7411 C C . GLN B 1 334 ? 6.316 9.133 27.531 1 96.94 334 GLN B C 1
ATOM 7413 O O . GLN B 1 334 ? 7.508 9.438 27.438 1 96.94 334 GLN B O 1
ATOM 7418 N N . GLN B 1 335 ? 5.555 8.898 26.531 1 97.12 335 GLN B N 1
ATOM 7419 C CA . GLN B 1 335 ? 6.109 8.844 25.188 1 97.12 335 GLN B CA 1
ATOM 7420 C C . GLN B 1 335 ? 6.418 10.234 24.656 1 97.12 335 GLN B C 1
ATOM 7422 O O . GLN B 1 335 ? 7.316 10.414 23.844 1 97.12 335 GLN B O 1
ATOM 7427 N N . LEU B 1 336 ? 5.719 11.266 25.109 1 96.5 336 LEU B N 1
ATOM 7428 C CA . LEU B 1 336 ? 5.91 12.633 24.641 1 96.5 336 LEU B CA 1
ATOM 7429 C C . LEU B 1 336 ? 7.289 13.148 25.016 1 96.5 336 LEU B C 1
ATOM 7431 O O . LEU B 1 336 ? 7.781 14.117 24.422 1 96.5 336 LEU B O 1
ATOM 7435 N N . LYS B 1 337 ? 7.941 12.508 25.953 1 96.12 337 LYS B N 1
ATOM 7436 C CA . LYS B 1 337 ? 9.297 12.883 26.344 1 96.12 337 LYS B CA 1
ATOM 7437 C C . LYS B 1 337 ? 10.273 12.695 25.188 1 96.12 337 LYS B C 1
ATOM 7439 O O . LYS B 1 337 ? 11.266 13.43 25.094 1 96.12 337 LYS B O 1
ATOM 7444 N N . ARG B 1 338 ? 9.977 11.773 24.359 1 97 338 ARG B N 1
ATOM 7445 C CA . ARG B 1 338 ? 10.828 11.531 23.203 1 97 338 ARG B CA 1
ATOM 7446 C C . ARG B 1 338 ? 10.836 12.734 22.266 1 97 338 ARG B C 1
ATOM 7448 O O . ARG B 1 338 ? 11.859 13.031 21.641 1 97 338 ARG B O 1
ATOM 7455 N N . LEU B 1 339 ? 9.734 13.422 22.172 1 97.44 339 LEU B N 1
ATOM 7456 C CA . LEU B 1 339 ? 9.641 14.602 21.328 1 97.44 339 LEU B CA 1
ATOM 7457 C C . LEU B 1 339 ? 10.406 15.773 21.938 1 97.44 339 LEU B C 1
ATOM 7459 O O . LEU B 1 339 ? 10.984 16.594 21.219 1 97.44 339 LEU B O 1
ATOM 7463 N N . LYS B 1 340 ? 10.453 15.82 23.219 1 95.69 340 LYS B N 1
ATOM 7464 C CA . LYS B 1 340 ? 11.242 16.844 23.891 1 95.69 340 LYS B CA 1
ATOM 7465 C C . LYS B 1 340 ? 12.734 16.641 23.641 1 95.69 340 LYS B C 1
ATOM 7467 O O . LYS B 1 340 ? 13.469 17.609 23.422 1 95.69 340 LYS B O 1
ATOM 7472 N N . VAL B 1 341 ? 13.078 15.422 23.688 1 96.81 341 VAL B N 1
ATOM 7473 C CA . VAL B 1 341 ? 14.477 15.102 23.406 1 96.81 341 VAL B CA 1
ATOM 7474 C C . VAL B 1 341 ? 14.828 15.492 21.969 1 96.81 341 VAL B C 1
ATOM 7476 O O . VAL B 1 341 ? 15.914 16.016 21.719 1 96.81 341 VAL B O 1
ATOM 7479 N N . TRP B 1 342 ? 13.969 15.266 21.094 1 97.25 342 TRP B N 1
ATOM 7480 C CA . TRP B 1 342 ? 14.188 15.625 19.703 1 97.25 342 TRP B CA 1
ATOM 7481 C C . TRP B 1 342 ? 14.406 17.125 19.562 1 97.25 342 TRP B C 1
ATOM 7483 O O . TRP B 1 342 ? 15.289 17.562 18.812 1 97.25 342 TRP B O 1
ATOM 7493 N N . ILE B 1 343 ? 13.656 17.984 20.266 1 97.75 343 ILE B N 1
ATOM 7494 C CA . ILE B 1 343 ? 13.805 19.438 20.203 1 97.75 343 ILE B CA 1
ATOM 7495 C C . ILE B 1 343 ? 15.172 19.828 20.75 1 97.75 343 ILE B C 1
ATOM 7497 O O . ILE B 1 343 ? 15.836 20.719 20.188 1 97.75 343 ILE B O 1
ATOM 7501 N N . GLN B 1 344 ? 15.57 19.141 21.75 1 96.5 344 GLN B N 1
ATOM 7502 C CA . GLN B 1 344 ? 16.859 19.453 22.375 1 96.5 344 GLN B CA 1
ATOM 7503 C C . GLN B 1 344 ? 18.016 19.141 21.438 1 96.5 344 GLN B C 1
ATOM 7505 O O . GLN B 1 344 ? 19.031 19.828 21.438 1 96.5 344 GLN B O 1
ATOM 7510 N N . GLU B 1 345 ? 17.797 18.141 20.656 1 95.31 345 GLU B N 1
ATOM 7511 C CA . GLU B 1 345 ? 18.859 17.703 19.75 1 95.31 345 GLU B CA 1
ATOM 7512 C C . GLU B 1 345 ? 18.812 18.469 18.438 1 95.31 345 GLU B C 1
ATOM 7514 O O . GLU B 1 345 ? 19.781 18.438 17.656 1 95.31 345 GLU B O 1
ATOM 7519 N N . LEU B 1 346 ? 17.766 19.156 18.203 1 96.44 346 LEU B N 1
ATOM 7520 C CA . LEU B 1 346 ? 17.609 19.891 16.953 1 96.44 346 LEU B CA 1
ATOM 7521 C C . LEU B 1 346 ? 18.625 21.031 16.859 1 96.44 346 LEU B C 1
ATOM 7523 O O . LEU B 1 346 ? 18.766 21.812 17.781 1 96.44 346 LEU B O 1
ATOM 7527 N N . PRO B 1 347 ? 19.297 21.062 15.758 1 94.44 347 PRO B N 1
ATOM 7528 C CA . PRO B 1 347 ? 20.266 22.156 15.594 1 94.44 347 PRO B CA 1
ATOM 7529 C C . PRO B 1 347 ? 19.609 23.531 15.703 1 94.44 347 PRO B C 1
ATOM 7531 O O . PRO B 1 347 ? 18.5 23.734 15.195 1 94.44 347 PRO B O 1
ATOM 7534 N N . GLU B 1 348 ? 20.344 24.469 16.234 1 93.94 348 GLU B N 1
ATOM 7535 C CA . GLU B 1 348 ? 19.844 25.828 16.422 1 93.94 348 GLU B CA 1
ATOM 7536 C C . GLU B 1 348 ? 19.547 26.5 15.094 1 93.94 348 GLU B C 1
ATOM 7538 O O . GLU B 1 348 ? 18.625 27.312 14.992 1 93.94 348 GLU B O 1
ATOM 7543 N N . ALA B 1 349 ? 20.266 26.078 14.125 1 92.19 349 ALA B N 1
ATOM 7544 C CA . ALA B 1 349 ? 20.094 26.672 12.805 1 92.19 349 ALA B CA 1
ATOM 7545 C C . ALA B 1 349 ? 18.719 26.359 12.227 1 92.19 349 ALA B C 1
ATOM 7547 O O . ALA B 1 349 ? 18.25 27.047 11.305 1 92.19 349 ALA B O 1
ATOM 7548 N N . LEU B 1 350 ? 18.047 25.344 12.758 1 95.5 350 LEU B N 1
ATOM 7549 C CA . LEU B 1 350 ? 16.75 24.938 12.234 1 95.5 350 LEU B CA 1
ATOM 7550 C C . LEU B 1 350 ? 15.625 25.406 13.148 1 95.5 350 LEU B C 1
ATOM 7552 O O . LEU B 1 350 ? 14.477 24.984 13 1 95.5 350 LEU B O 1
ATOM 7556 N N . LYS B 1 351 ? 15.977 26.328 14.047 1 96.44 351 LYS B N 1
ATOM 7557 C CA . LYS B 1 351 ? 14.984 26.938 14.938 1 96.44 351 LYS B CA 1
ATOM 7558 C C . LYS B 1 351 ? 14.766 28.406 14.602 1 96.44 351 LYS B C 1
ATOM 7560 O O . LYS B 1 351 ? 15.727 29.141 14.359 1 96.44 351 LYS B O 1
ATOM 7565 N N . THR B 1 352 ? 13.523 28.766 14.484 1 96.38 352 THR B N 1
ATOM 7566 C CA . THR B 1 352 ? 13.227 30.172 14.258 1 96.38 352 THR B CA 1
ATOM 7567 C C . THR B 1 352 ? 13.445 30.984 15.539 1 96.38 352 THR B C 1
ATOM 7569 O O . THR B 1 352 ? 12.812 30.703 16.562 1 96.38 352 THR B O 1
ATOM 7572 N N . PRO B 1 353 ? 14.227 31.953 15.453 1 95.44 353 PRO B N 1
ATOM 7573 C CA . PRO B 1 353 ? 14.43 32.781 16.656 1 95.44 353 PRO B CA 1
ATOM 7574 C C . PRO B 1 353 ? 13.141 33.438 17.125 1 95.44 353 PRO B C 1
ATOM 7576 O O . PRO B 1 353 ? 12.25 33.75 16.328 1 95.44 353 PRO B O 1
ATOM 7579 N N . ARG B 1 354 ? 13.117 33.688 18.484 1 96.5 354 ARG B N 1
ATOM 7580 C CA . ARG B 1 354 ? 11.945 34.312 19.109 1 96.5 354 ARG B CA 1
ATOM 7581 C C . ARG B 1 354 ? 12.297 35.625 19.75 1 96.5 354 ARG B C 1
ATOM 7583 O O . ARG B 1 354 ? 13.445 35.875 20.109 1 96.5 354 ARG B O 1
ATOM 7590 N N . VAL B 1 355 ? 11.242 36.531 19.734 1 95 355 VAL B N 1
ATOM 7591 C CA . VAL B 1 355 ? 11.367 37.75 20.562 1 95 355 VAL B CA 1
ATOM 7592 C C . VAL B 1 355 ? 11.141 37.375 22.031 1 95 355 VAL B C 1
ATOM 7594 O O . VAL B 1 355 ? 9.992 37.344 22.484 1 95 355 VAL B O 1
ATOM 7597 N N . GLN B 1 356 ? 12.117 37.188 22.781 1 90.38 356 GLN B N 1
ATOM 7598 C CA . GLN B 1 356 ? 12.094 36.875 24.203 1 90.38 356 GLN B CA 1
ATOM 7599 C C . GLN B 1 356 ? 11.344 35.562 24.453 1 90.38 356 GLN B C 1
ATOM 7601 O O . GLN B 1 356 ? 10.438 35.5 25.297 1 90.38 356 GLN B O 1
ATOM 7606 N N . GLY B 1 357 ? 11.625 34.531 23.766 1 94.12 357 GLY B N 1
ATOM 7607 C CA . GLY B 1 357 ? 10.961 33.25 23.938 1 94.12 357 GLY B CA 1
ATOM 7608 C C . GLY B 1 357 ? 11.789 32.094 23.438 1 94.12 357 GLY B C 1
ATOM 7609 O O . GLY B 1 357 ? 12.984 32.25 23.156 1 94.12 357 GLY B O 1
ATOM 7610 N N . VAL B 1 358 ? 11.156 30.938 23.484 1 95.31 358 VAL B N 1
ATOM 7611 C CA . VAL B 1 358 ? 11.852 29.703 23.125 1 95.31 358 VAL B CA 1
ATOM 7612 C C . VAL B 1 358 ? 11.148 29.031 21.938 1 95.31 358 VAL B C 1
ATOM 7614 O O . VAL B 1 358 ? 9.938 28.797 21.984 1 95.31 358 VAL B O 1
ATOM 7617 N N . PRO B 1 359 ? 11.945 28.766 20.891 1 96.94 359 PRO B N 1
ATOM 7618 C CA . PRO B 1 359 ? 11.344 28.047 19.766 1 96.94 359 PRO B CA 1
ATOM 7619 C C . PRO B 1 359 ? 10.781 26.672 20.172 1 96.94 359 PRO B C 1
ATOM 7621 O O . PRO B 1 359 ? 11.289 26.047 21.109 1 96.94 359 PRO B O 1
ATOM 7624 N N . PHE B 1 360 ? 9.766 26.188 19.469 1 97.19 360 PHE B N 1
ATOM 7625 C CA . PHE B 1 360 ? 9.125 24.891 19.672 1 97.19 360 PHE B CA 1
ATOM 7626 C C . PHE B 1 360 ? 8.508 24.797 21.062 1 97.19 360 PHE B C 1
ATOM 7628 O O . PHE B 1 360 ? 8.375 23.703 21.625 1 97.19 360 PHE B O 1
ATOM 7635 N N . SER B 1 361 ? 8.18 25.906 21.609 1 95.06 361 SER B N 1
ATOM 7636 C CA . SER B 1 361 ? 7.484 25.984 22.891 1 95.06 361 SER B CA 1
ATOM 7637 C C . SER B 1 361 ? 6.078 26.547 22.719 1 95.06 361 SER B C 1
ATOM 7639 O O . SER B 1 361 ? 5.648 26.844 21.609 1 95.06 361 SER B O 1
ATOM 7641 N N . VAL B 1 362 ? 5.398 26.625 23.766 1 94.81 362 VAL B N 1
ATOM 7642 C CA . VAL B 1 362 ? 4.035 27.141 23.719 1 94.81 362 VAL B CA 1
ATOM 7643 C C . VAL B 1 362 ? 3.945 28.422 24.562 1 94.81 362 VAL B C 1
ATOM 7645 O O . VAL B 1 362 ? 2.918 28.688 25.188 1 94.81 362 VAL B O 1
ATOM 7648 N N . ASP B 1 363 ? 5.004 29.188 24.578 1 91.31 363 ASP B N 1
ATOM 7649 C CA . ASP B 1 363 ? 5.074 30.375 25.422 1 91.31 363 ASP B CA 1
ATOM 7650 C C . ASP B 1 363 ? 4.473 31.578 24.703 1 91.31 363 ASP B C 1
ATOM 7652 O O . ASP B 1 363 ? 4.57 32.719 25.188 1 91.31 363 ASP B O 1
ATOM 7656 N N . ARG B 1 364 ? 3.996 31.469 23.562 1 90.19 364 ARG B N 1
ATOM 7657 C CA . ARG B 1 364 ? 3.256 32.469 22.781 1 90.19 364 ARG B CA 1
ATOM 7658 C C . ARG B 1 364 ? 4.164 33.594 22.344 1 90.19 364 ARG B C 1
ATOM 7660 O O . ARG B 1 364 ? 3.686 34.688 21.984 1 90.19 364 ARG B O 1
ATOM 7667 N N . SER B 1 365 ? 5.426 33.281 22.297 1 92.81 365 SER B N 1
ATOM 7668 C CA . SER B 1 365 ? 6.375 34.312 21.875 1 92.81 365 SER B CA 1
ATOM 7669 C C . SER B 1 365 ? 6.25 34.594 20.391 1 92.81 365 SER B C 1
ATOM 7671 O O . SER B 1 365 ? 5.941 33.688 19.594 1 92.81 365 SER B O 1
ATOM 7673 N N . ALA B 1 366 ? 6.531 35.844 20.047 1 95.19 366 ALA B N 1
ATOM 7674 C CA . ALA B 1 366 ? 6.492 36.25 18.641 1 95.19 366 ALA B CA 1
ATOM 7675 C C . ALA B 1 366 ? 7.723 35.75 17.891 1 95.19 366 ALA B C 1
ATOM 7677 O O . ALA B 1 366 ? 8.805 35.656 18.469 1 95.19 366 ALA B O 1
ATOM 7678 N N . LEU B 1 367 ? 7.508 35.5 16.672 1 97.19 367 LEU B N 1
ATOM 7679 C CA . LEU B 1 367 ? 8.617 35.094 15.805 1 97.19 367 LEU B CA 1
ATOM 7680 C C . LEU B 1 367 ? 9.516 36.281 15.492 1 97.19 367 LEU B C 1
ATOM 7682 O O . LEU B 1 367 ? 9.031 37.406 15.281 1 97.19 367 LEU B O 1
ATOM 7686 N N . ASN B 1 368 ? 10.797 36.062 15.562 1 96.06 368 ASN B N 1
ATOM 7687 C CA . ASN B 1 368 ? 11.766 37.031 15.086 1 96.06 368 ASN B CA 1
ATOM 7688 C C . ASN B 1 368 ? 12.188 36.75 13.648 1 96.06 368 ASN B C 1
ATOM 7690 O O . ASN B 1 368 ? 13.258 36.188 13.414 1 96.06 368 ASN B O 1
ATOM 7694 N N . LEU B 1 369 ? 11.414 37.156 12.711 1 93.38 369 LEU B N 1
ATOM 7695 C CA . LEU B 1 369 ? 11.641 36.906 11.297 1 93.38 369 LEU B CA 1
ATOM 7696 C C . LEU B 1 369 ? 12.766 37.75 10.75 1 93.38 369 LEU B C 1
ATOM 7698 O O . LEU B 1 369 ? 12.891 38.938 11.117 1 93.38 369 LEU B O 1
ATOM 7702 N N . SER B 1 370 ? 13.625 37.156 9.992 1 89.75 370 SER B N 1
ATOM 7703 C CA . SER B 1 370 ? 14.781 37.844 9.438 1 89.75 370 SER B CA 1
ATOM 7704 C C . SER B 1 370 ? 14.469 38.438 8.062 1 89.75 370 SER B C 1
ATOM 7706 O O . SER B 1 370 ? 13.734 37.812 7.281 1 89.75 370 SER B O 1
ATOM 7708 N N . GLN B 1 371 ? 15.094 39.562 7.832 1 87 371 GLN B N 1
ATOM 7709 C CA . GLN B 1 371 ? 14.977 40.156 6.508 1 87 371 GLN B CA 1
ATOM 7710 C C . GLN B 1 371 ? 16.188 39.812 5.645 1 87 371 GLN B C 1
ATOM 7712 O O . GLN B 1 371 ? 16.156 40 4.426 1 87 371 GLN B O 1
ATOM 7717 N N . THR B 1 372 ? 17.125 39.219 6.246 1 85.88 372 THR B N 1
ATOM 7718 C CA . THR B 1 372 ? 18.375 39 5.52 1 85.88 372 THR B CA 1
ATOM 7719 C C . THR B 1 372 ? 18.578 37.5 5.25 1 85.88 372 THR B C 1
ATOM 7721 O O . THR B 1 372 ? 19.312 37.125 4.332 1 85.88 372 THR B O 1
ATOM 7724 N N . GLU B 1 373 ? 18.016 36.719 6.02 1 88.5 373 GLU B N 1
ATOM 7725 C CA . GLU B 1 373 ? 18.203 35.281 5.832 1 88.5 373 GLU B CA 1
ATOM 7726 C C . GLU B 1 373 ? 17.422 34.781 4.617 1 88.5 373 GLU B C 1
ATOM 7728 O O . GLU B 1 373 ? 16.375 35.344 4.273 1 88.5 373 GLU B O 1
ATOM 7733 N N . PRO B 1 374 ? 18.016 33.781 4.004 1 89.06 374 PRO B N 1
ATOM 7734 C CA . PRO B 1 374 ? 17.328 33.25 2.826 1 89.06 374 PRO B CA 1
ATOM 7735 C C . PRO B 1 374 ? 15.922 32.75 3.139 1 89.06 374 PRO B C 1
ATOM 7737 O O . PRO B 1 374 ? 15.695 32.156 4.203 1 89.06 374 PRO B O 1
ATOM 7740 N N . LEU B 1 375 ? 15.031 32.875 2.152 1 88.94 375 LEU B N 1
ATOM 7741 C CA . LEU B 1 375 ? 13.625 32.5 2.312 1 88.94 375 LEU B CA 1
ATOM 7742 C C . LEU B 1 375 ? 13.477 31.016 2.533 1 88.94 375 LEU B C 1
ATOM 7744 O O . LEU B 1 375 ? 12.625 30.578 3.314 1 88.94 375 LEU B O 1
ATOM 7748 N N . TRP B 1 376 ? 14.266 30.234 1.837 1 90.44 376 TRP B N 1
ATOM 7749 C CA . TRP B 1 376 ? 14.148 28.781 1.936 1 90.44 376 TRP B CA 1
ATOM 7750 C C . TRP B 1 376 ? 14.453 28.312 3.35 1 90.44 376 TRP B C 1
ATOM 7752 O O . TRP B 1 376 ? 13.805 27.391 3.859 1 90.44 376 TRP B O 1
ATOM 7762 N N . LEU B 1 377 ? 15.406 28.844 4.012 1 93.31 377 LEU B N 1
ATOM 7763 C CA . LEU B 1 377 ? 15.797 28.469 5.363 1 93.31 377 LEU B CA 1
ATOM 7764 C C . LEU B 1 377 ? 14.695 28.812 6.363 1 93.31 377 LEU B C 1
ATOM 7766 O O . LEU B 1 377 ? 14.359 28 7.227 1 93.31 377 LEU B O 1
ATOM 7770 N N . GLN B 1 378 ? 14.18 30.031 6.25 1 94.94 378 GLN B N 1
ATOM 7771 C CA . GLN B 1 378 ? 13.102 30.453 7.137 1 94.94 378 GLN B CA 1
ATOM 7772 C C . GLN B 1 378 ? 11.859 29.578 6.953 1 94.94 378 GLN B C 1
ATOM 7774 O O . GLN B 1 378 ? 11.18 29.25 7.922 1 94.94 378 GLN B O 1
ATOM 7779 N N . ARG B 1 379 ? 11.609 29.25 5.723 1 94.94 379 ARG B N 1
ATOM 7780 C CA . ARG B 1 379 ? 10.484 28.375 5.426 1 94.94 379 ARG B CA 1
ATOM 7781 C C . ARG B 1 379 ? 10.68 27 6.055 1 94.94 379 ARG B C 1
ATOM 7783 O O . ARG B 1 379 ? 9.75 26.453 6.652 1 94.94 379 ARG B O 1
ATOM 7790 N N . GLN B 1 380 ? 11.852 26.406 5.922 1 95.94 380 GLN B N 1
ATOM 7791 C CA . GLN B 1 380 ? 12.156 25.125 6.531 1 95.94 380 GLN B CA 1
ATOM 7792 C C . GLN B 1 380 ? 11.961 25.172 8.047 1 95.94 380 GLN B C 1
ATOM 7794 O O . GLN B 1 380 ? 11.359 24.266 8.625 1 95.94 380 GLN B O 1
ATOM 7799 N N . ARG B 1 381 ? 12.438 26.234 8.648 1 97 381 ARG B N 1
ATOM 7800 C CA . ARG B 1 381 ? 12.305 26.391 10.094 1 97 381 ARG B CA 1
ATOM 7801 C C . ARG B 1 381 ? 10.844 26.422 10.516 1 97 381 ARG B C 1
ATOM 7803 O O . ARG B 1 381 ? 10.445 25.734 11.453 1 97 381 ARG B O 1
ATOM 7810 N N . LEU B 1 382 ? 10.086 27.188 9.82 1 97.81 382 LEU B N 1
ATOM 7811 C CA . LEU B 1 382 ? 8.68 27.359 10.148 1 97.81 382 LEU B CA 1
ATOM 7812 C C . LEU B 1 382 ? 7.91 26.047 9.93 1 97.81 382 LEU B C 1
ATOM 7814 O O . LEU B 1 382 ? 7.094 25.656 10.766 1 97.81 382 LEU B O 1
ATOM 7818 N N . ILE B 1 383 ? 8.172 25.422 8.797 1 97.81 383 ILE B N 1
ATOM 7819 C CA . ILE B 1 383 ? 7.48 24.188 8.484 1 97.81 383 ILE B CA 1
ATOM 7820 C C . ILE B 1 383 ? 7.77 23.141 9.562 1 97.81 383 ILE B C 1
ATOM 7822 O O . ILE B 1 383 ? 6.863 22.438 10.023 1 97.81 383 ILE B O 1
ATOM 7826 N N . LEU B 1 384 ? 8.93 23.047 9.969 1 98.19 384 LEU B N 1
ATOM 7827 C CA . LEU B 1 384 ? 9.32 22.062 10.977 1 98.19 384 LEU B CA 1
ATOM 7828 C C . LEU B 1 384 ? 8.586 22.297 12.289 1 98.19 384 LEU B C 1
ATOM 7830 O O . LEU B 1 384 ? 8.086 21.359 12.906 1 98.19 384 LEU B O 1
ATOM 7834 N N . GLU B 1 385 ? 8.539 23.5 12.742 1 98.62 385 GLU B N 1
ATOM 7835 C CA . GLU B 1 385 ? 7.875 23.812 14.008 1 98.62 385 GLU B CA 1
ATOM 7836 C C . GLU B 1 385 ? 6.359 23.656 13.883 1 98.62 385 GLU B C 1
ATOM 7838 O O . GLU B 1 385 ? 5.703 23.172 14.797 1 98.62 385 GLU B O 1
ATOM 7843 N N . LEU B 1 386 ? 5.812 24.094 12.773 1 98.62 386 LEU B N 1
ATOM 7844 C CA . LEU B 1 386 ? 4.383 23.922 12.547 1 98.62 386 LEU B CA 1
ATOM 7845 C C . LEU B 1 386 ? 4.008 22.453 12.5 1 98.62 386 LEU B C 1
ATOM 7847 O O . LEU B 1 386 ? 2.975 22.047 13.039 1 98.62 386 LEU B O 1
ATOM 7851 N N . ASP B 1 387 ? 4.84 21.656 11.859 1 98.31 387 ASP B N 1
ATOM 7852 C CA . ASP B 1 387 ? 4.629 20.219 11.875 1 98.31 387 ASP B CA 1
ATOM 7853 C C . ASP B 1 387 ? 4.66 19.672 13.297 1 98.31 387 ASP B C 1
ATOM 7855 O O . ASP B 1 387 ? 3.811 18.859 13.68 1 98.31 387 ASP B O 1
ATOM 7859 N N . TYR B 1 388 ? 5.629 20.141 14.023 1 98.5 388 TYR B N 1
ATOM 7860 C CA . TYR B 1 388 ? 5.777 19.672 15.398 1 98.5 388 TYR B CA 1
ATOM 7861 C C . TYR B 1 388 ? 4.5 19.906 16.188 1 98.5 388 TYR B C 1
ATOM 7863 O O . TYR B 1 388 ? 3.951 18.984 16.797 1 98.5 388 TYR B O 1
ATOM 7871 N N . HIS B 1 389 ? 4.031 21.078 16.203 1 98.69 389 HIS B N 1
ATOM 7872 C CA . HIS B 1 389 ? 2.846 21.422 16.984 1 98.69 389 HIS B CA 1
ATOM 7873 C C . HIS B 1 389 ? 1.61 20.703 16.453 1 98.69 389 HIS B C 1
ATOM 7875 O O . HIS B 1 389 ? 0.739 20.297 17.234 1 98.69 389 HIS B O 1
ATOM 7881 N N . THR B 1 390 ? 1.524 20.594 15.18 1 98.31 390 THR B N 1
ATOM 7882 C CA . THR B 1 390 ? 0.384 19.906 14.594 1 98.31 390 THR B CA 1
ATOM 7883 C C . THR B 1 390 ? 0.379 18.438 14.992 1 98.31 390 THR B C 1
ATOM 7885 O O . THR B 1 390 ? -0.675 17.875 15.297 1 98.31 390 THR B O 1
ATOM 7888 N N . LEU B 1 391 ? 1.513 17.859 14.984 1 98.38 391 LEU B N 1
ATOM 7889 C CA . LEU B 1 391 ? 1.627 16.453 15.383 1 98.38 391 LEU B CA 1
ATOM 7890 C C . LEU B 1 391 ? 1.272 16.281 16.859 1 98.38 391 LEU B C 1
ATOM 7892 O O . LEU B 1 391 ? 0.625 15.305 17.234 1 98.38 391 LEU B O 1
ATOM 7896 N N . ILE B 1 392 ? 1.684 17.219 17.625 1 98.31 392 ILE B N 1
ATOM 7897 C CA . ILE B 1 392 ? 1.315 17.188 19.031 1 98.31 392 ILE B CA 1
ATOM 7898 C C . ILE B 1 392 ? -0.205 17.219 19.172 1 98.31 392 ILE B C 1
ATOM 7900 O O . ILE B 1 392 ? -0.78 16.469 19.953 1 98.31 392 ILE B O 1
ATOM 7904 N N . MET B 1 393 ? -0.838 18.078 18.453 1 98.19 393 MET B N 1
ATOM 7905 C CA . MET B 1 393 ? -2.295 18.156 18.484 1 98.19 393 MET B CA 1
ATOM 7906 C C . MET B 1 393 ? -2.926 16.828 18.062 1 98.19 393 MET B C 1
ATOM 7908 O O . MET B 1 393 ? -3.881 16.375 18.688 1 98.19 393 MET B O 1
ATOM 7912 N N . MET B 1 394 ? -2.379 16.234 17.094 1 97.25 394 MET B N 1
ATOM 7913 C CA . MET B 1 394 ? -2.936 14.984 16.562 1 97.25 394 MET B CA 1
ATOM 7914 C C . MET B 1 394 ? -2.848 13.875 17.609 1 97.25 394 MET B C 1
ATOM 7916 O O . MET B 1 394 ? -3.754 13.047 17.703 1 97.25 394 MET B O 1
ATOM 7920 N N . LEU B 1 395 ? -1.825 13.867 18.328 1 97.56 395 LEU B N 1
ATOM 7921 C CA . LEU B 1 395 ? -1.619 12.82 19.328 1 97.56 395 LEU B CA 1
ATOM 7922 C C . LEU B 1 395 ? -2.492 13.07 20.562 1 97.56 395 LEU B C 1
ATOM 7924 O O . LEU B 1 395 ? -2.992 12.117 21.172 1 97.56 395 LEU B O 1
ATOM 7928 N N . THR B 1 396 ? -2.707 14.289 20.891 1 97.88 396 THR B N 1
ATOM 7929 C CA . THR B 1 396 ? -3.266 14.602 22.203 1 97.88 396 THR B CA 1
ATOM 7930 C C . THR B 1 396 ? -4.762 14.883 22.109 1 97.88 396 THR B C 1
ATOM 7932 O O . THR B 1 396 ? -5.5 14.719 23.078 1 97.88 396 THR B O 1
ATOM 7935 N N . ARG B 1 397 ? -5.254 15.266 21.016 1 96.19 397 ARG B N 1
ATOM 7936 C CA . ARG B 1 397 ? -6.648 15.68 20.891 1 96.19 397 ARG B CA 1
ATOM 7937 C C . ARG B 1 397 ? -7.594 14.508 21.172 1 96.19 397 ARG B C 1
ATOM 7939 O O . ARG B 1 397 ? -8.75 14.719 21.547 1 96.19 397 ARG B O 1
ATOM 7946 N N . THR B 1 398 ? -7.109 13.32 21.031 1 94.44 398 THR B N 1
ATOM 7947 C CA . THR B 1 398 ? -7.914 12.117 21.219 1 94.44 398 THR B CA 1
ATOM 7948 C C . THR B 1 398 ? -8.438 12.031 22.641 1 94.44 398 THR B C 1
ATOM 7950 O O . THR B 1 398 ? -9.461 11.391 22.906 1 94.44 398 THR B O 1
ATOM 7953 N N . PHE B 1 399 ? -7.941 12.703 23.547 1 96.06 399 PHE B N 1
ATOM 7954 C CA . PHE B 1 399 ? -8.273 12.531 24.953 1 96.06 399 PHE B CA 1
ATOM 7955 C C . PHE B 1 399 ? -9.352 13.523 25.375 1 96.06 399 PHE B C 1
ATOM 7957 O O . PHE B 1 399 ? -9.82 13.492 26.516 1 96.06 399 PHE B O 1
ATOM 7964 N N . ASN B 1 400 ? -9.695 14.43 24.453 1 93.38 400 ASN B N 1
ATOM 7965 C CA . ASN B 1 400 ? -10.883 15.234 24.719 1 93.38 400 ASN B CA 1
ATOM 7966 C C . ASN B 1 400 ? -12.148 14.383 24.766 1 93.38 400 ASN B C 1
ATOM 7968 O O . ASN B 1 400 ? -12.594 13.867 23.734 1 93.38 400 ASN B O 1
ATOM 7972 N N . SER B 1 401 ? -12.781 14.203 25.891 1 90.56 401 SER B N 1
ATOM 7973 C CA . SER B 1 401 ? -13.875 13.258 26.062 1 90.56 401 SER B CA 1
ATOM 7974 C C . SER B 1 401 ? -15.219 13.875 25.703 1 90.56 401 SER B C 1
ATOM 7976 O O . SER B 1 401 ? -16.188 13.164 25.438 1 90.56 401 SER B O 1
ATOM 7978 N N . PHE B 1 402 ? -15.344 15.195 25.641 1 89.69 402 PHE B N 1
ATOM 7979 C CA . PHE B 1 402 ? -16.594 15.906 25.391 1 89.69 402 PHE B CA 1
ATOM 7980 C C . PHE B 1 402 ? -17.703 15.398 26.297 1 89.69 402 PHE B C 1
ATOM 7982 O O . PHE B 1 402 ? -18.797 15.102 25.828 1 89.69 402 PHE B O 1
ATOM 7989 N N . LEU B 1 403 ? -17.312 15.102 27.453 1 82.75 403 LEU B N 1
ATOM 7990 C CA . LEU B 1 403 ? -18.312 14.703 28.438 1 82.75 403 LEU B CA 1
ATOM 7991 C C . LEU B 1 403 ? -18.797 15.906 29.234 1 82.75 403 LEU B C 1
ATOM 7993 O O . LEU B 1 403 ? -18.047 16.844 29.484 1 82.75 403 LEU B O 1
ATOM 7997 N N . PRO B 1 404 ? -20.094 15.836 29.609 1 69.69 404 PRO B N 1
ATOM 7998 C CA . PRO B 1 404 ? -20.656 16.969 30.328 1 69.69 404 PRO B CA 1
ATOM 7999 C C . PRO B 1 404 ? -20.047 17.172 31.703 1 69.69 404 PRO B C 1
ATOM 8001 O O . PRO B 1 404 ? -19.953 18.297 32.188 1 69.69 404 PRO B O 1
ATOM 8004 N N . THR B 1 405 ? -19.719 16.016 32.344 1 66.25 405 THR B N 1
ATOM 8005 C CA . THR B 1 405 ? -19.125 16.109 33.656 1 66.25 405 THR B CA 1
ATOM 8006 C C . THR B 1 405 ? -17.688 15.609 33.656 1 66.25 405 THR B C 1
ATOM 8008 O O . THR B 1 405 ? -17.406 14.516 33.188 1 66.25 405 THR B O 1
ATOM 8011 N N . PRO B 1 406 ? -16.891 16.562 34.094 1 64.56 406 PRO B N 1
ATOM 8012 C CA . PRO B 1 406 ? -15.5 16.094 34.156 1 64.56 406 PRO B CA 1
ATOM 8013 C C . PRO B 1 406 ? -15.32 14.898 35.094 1 64.56 406 PRO B C 1
ATOM 8015 O O . PRO B 1 406 ? -15.984 14.82 36.125 1 64.56 406 PRO B O 1
ATOM 8018 N N . ALA B 1 407 ? -14.672 13.961 34.625 1 71.44 407 ALA B N 1
ATOM 8019 C CA . ALA B 1 407 ? -14.398 12.781 35.438 1 71.44 407 ALA B CA 1
ATOM 8020 C C . ALA B 1 407 ? -13.242 13.039 36.406 1 71.44 407 ALA B C 1
ATOM 8022 O O . ALA B 1 407 ? -12.305 13.773 36.062 1 71.44 407 ALA B O 1
ATOM 8023 N N . LEU B 1 408 ? -13.383 12.453 37.594 1 74.19 408 LEU B N 1
ATOM 8024 C CA . LEU B 1 408 ? -12.305 12.547 38.562 1 74.19 408 LEU B CA 1
ATOM 8025 C C . LEU B 1 408 ? -11.188 11.57 38.25 1 74.19 408 LEU B C 1
ATOM 8027 O O . LEU B 1 408 ? -11.438 10.484 37.719 1 74.19 408 LEU B O 1
ATOM 8031 N N . GLY B 1 409 ? -9.953 11.961 38.406 1 79.44 409 GLY B N 1
ATOM 8032 C CA . GLY B 1 409 ? -8.82 11.062 38.281 1 79.44 409 GLY B CA 1
ATOM 8033 C C . GLY B 1 409 ? -8.289 10.969 36.844 1 79.44 409 GLY B C 1
ATOM 8034 O O . GLY B 1 409 ? -7.602 10 36.5 1 79.44 409 GLY B O 1
ATOM 8035 N N . THR B 1 410 ? -8.719 11.922 36.031 1 89.19 410 THR B N 1
ATOM 8036 C CA . THR B 1 410 ? -8.266 11.898 34.656 1 89.19 410 THR B CA 1
ATOM 8037 C C . THR B 1 410 ? -7.238 13 34.406 1 89.19 410 THR B C 1
ATOM 8039 O O . THR B 1 410 ? -7.379 13.781 33.438 1 89.19 410 THR B O 1
ATOM 8042 N N . PHE B 1 411 ? -6.133 13 35.156 1 89.5 411 PHE B N 1
ATOM 8043 C CA . PHE B 1 411 ? -5.156 14.086 35.156 1 89.5 411 PHE B CA 1
ATOM 8044 C C . PHE B 1 411 ? -4.379 14.125 33.844 1 89.5 411 PHE B C 1
ATOM 8046 O O . PHE B 1 411 ? -4.25 15.18 33.219 1 89.5 411 PHE B O 1
ATOM 8053 N N . SER B 1 412 ? -3.875 13 33.5 1 93.81 412 SER B N 1
ATOM 8054 C CA . SER B 1 412 ? -3.086 12.945 32.281 1 93.81 412 SER B CA 1
ATOM 8055 C C . SER B 1 412 ? -3.938 13.281 31.062 1 93.81 412 SER B C 1
ATOM 8057 O O . SER B 1 412 ? -3.479 13.961 30.156 1 93.81 412 SER B O 1
ATOM 8059 N N . SER B 1 413 ? -5.121 12.797 31.078 1 94.31 413 SER B N 1
ATOM 8060 C CA . SER B 1 413 ? -6.047 13.062 29.984 1 94.31 413 SER B CA 1
ATOM 8061 C C . SER B 1 413 ? -6.328 14.555 29.859 1 94.31 413 SER B C 1
ATOM 8063 O O . SER B 1 413 ? -6.262 15.109 28.766 1 94.31 413 SER B O 1
ATOM 8065 N N . ASP B 1 414 ? -6.566 15.188 30.922 1 91.19 414 ASP B N 1
ATOM 8066 C CA . ASP B 1 414 ? -6.848 16.625 30.938 1 91.19 414 ASP B CA 1
ATOM 8067 C C . ASP B 1 414 ? -5.617 17.422 30.516 1 91.19 414 ASP B C 1
ATOM 8069 O O . ASP B 1 414 ? -5.73 18.422 29.797 1 91.19 414 ASP B O 1
ATOM 8073 N N . ASN B 1 415 ? -4.535 16.953 30.969 1 92.5 415 ASN B N 1
ATOM 8074 C CA . ASN B 1 415 ? -3.295 17.625 30.594 1 92.5 415 ASN B CA 1
ATOM 8075 C C . ASN B 1 415 ? -3.049 17.562 29.094 1 92.5 415 ASN B C 1
ATOM 8077 O O . ASN B 1 415 ? -2.506 18.5 28.5 1 92.5 415 ASN B O 1
ATOM 8081 N N . HIS B 1 416 ? -3.377 16.484 28.562 1 96.69 416 HIS B N 1
ATOM 8082 C CA . HIS B 1 416 ? -3.225 16.359 27.109 1 96.69 416 HIS B CA 1
ATOM 8083 C C . HIS B 1 416 ? -4.137 17.328 26.375 1 96.69 416 HIS B C 1
ATOM 8085 O O . HIS B 1 416 ? -3.768 17.859 25.328 1 96.69 416 HIS B O 1
ATOM 8091 N N . CYS B 1 417 ? -5.301 17.547 26.891 1 95.19 417 CYS B N 1
ATOM 8092 C CA . CYS B 1 417 ? -6.195 18.531 26.281 1 95.19 417 CYS B CA 1
ATOM 8093 C C . CYS B 1 417 ? -5.594 19.938 26.344 1 95.19 417 CYS B C 1
ATOM 8095 O O . CYS B 1 417 ? -5.691 20.703 25.391 1 95.19 417 CYS B O 1
ATOM 8097 N N . MET B 1 418 ? -4.961 20.234 27.438 1 95 418 MET B N 1
ATOM 8098 C CA . MET B 1 418 ? -4.301 21.531 27.578 1 95 418 MET B CA 1
ATOM 8099 C C . MET B 1 418 ? -3.111 21.641 26.625 1 95 418 MET B C 1
ATOM 8101 O O . MET B 1 418 ? -2.906 22.688 26.016 1 95 418 MET B O 1
ATOM 8105 N N . THR B 1 419 ? -2.396 20.562 26.578 1 96.56 419 THR B N 1
ATOM 8106 C CA . THR B 1 419 ? -1.273 20.531 25.641 1 96.56 419 THR B CA 1
ATOM 8107 C C . THR B 1 419 ? -1.752 20.766 24.203 1 96.56 419 THR B C 1
ATOM 8109 O O . THR B 1 419 ? -1.122 21.5 23.453 1 96.56 419 THR B O 1
ATOM 8112 N N . CYS B 1 420 ? -2.822 20.172 23.891 1 97.81 420 CYS B N 1
ATOM 8113 C CA . CYS B 1 420 ? -3.408 20.266 22.562 1 97.81 420 CYS B CA 1
ATOM 8114 C C . CYS B 1 420 ? -3.799 21.703 22.25 1 97.81 420 CYS B C 1
ATOM 8116 O O . CYS B 1 420 ? -3.418 22.25 21.219 1 97.81 420 CYS B O 1
ATOM 8118 N N . VAL B 1 421 ? -4.484 22.391 23.172 1 97.69 421 VAL B N 1
ATOM 8119 C CA . VAL B 1 421 ? -4.988 23.734 22.922 1 97.69 421 VAL B CA 1
ATOM 8120 C C . VAL B 1 421 ? -3.824 24.719 22.891 1 97.69 421 VAL B C 1
ATOM 8122 O O . VAL B 1 421 ? -3.832 25.672 22.109 1 97.69 421 VAL B O 1
ATOM 8125 N N . ASN B 1 422 ? -2.873 24.5 23.719 1 97.62 422 ASN B N 1
ATOM 8126 C CA . ASN B 1 422 ? -1.714 25.391 23.703 1 97.62 422 ASN B CA 1
ATOM 8127 C C . ASN B 1 422 ? -0.971 25.328 22.375 1 97.62 422 ASN B C 1
ATOM 8129 O O . ASN B 1 422 ? -0.529 26.359 21.859 1 97.62 422 ASN B O 1
ATOM 8133 N N . SER B 1 423 ? -0.838 24.141 21.875 1 98.5 423 SER B N 1
ATOM 8134 C CA . SER B 1 423 ? -0.232 23.984 20.547 1 98.5 423 SER B CA 1
ATOM 8135 C C . SER B 1 423 ? -1.085 24.656 19.484 1 98.5 423 SER B C 1
ATOM 8137 O O . SER B 1 423 ? -0.555 25.234 18.531 1 98.5 423 SER B O 1
ATOM 8139 N N . ALA B 1 424 ? -2.361 24.547 19.625 1 98.69 424 ALA B N 1
ATOM 8140 C CA . ALA B 1 424 ? -3.273 25.156 18.656 1 98.69 424 ALA B CA 1
ATOM 8141 C C . ALA B 1 424 ? -3.15 26.672 18.672 1 98.69 424 ALA B C 1
ATOM 8143 O O . ALA B 1 424 ? -3.129 27.312 17.609 1 98.69 424 ALA B O 1
ATOM 8144 N N . ILE B 1 425 ? -3.105 27.25 19.844 1 98.25 425 ILE B N 1
ATOM 8145 C CA . ILE B 1 425 ? -2.922 28.688 19.969 1 98.25 425 ILE B CA 1
ATOM 8146 C C . ILE B 1 425 ? -1.599 29.109 19.328 1 98.25 425 ILE B C 1
ATOM 8148 O O . ILE B 1 425 ? -1.543 30.094 18.594 1 98.25 425 ILE B O 1
ATOM 8152 N N . MET B 1 426 ? -0.605 28.297 19.609 1 98.19 426 MET B N 1
ATOM 8153 C CA . MET B 1 426 ? 0.716 28.609 19.078 1 98.19 426 MET B CA 1
ATOM 8154 C C . MET B 1 426 ? 0.708 28.578 17.562 1 98.19 426 MET B C 1
ATOM 8156 O O . MET B 1 426 ? 1.239 29.484 16.922 1 98.19 426 MET B O 1
ATOM 8160 N N . VAL B 1 427 ? 0.153 27.578 16.938 1 98.62 427 VAL B N 1
ATOM 8161 C CA . VAL B 1 427 ? 0.084 27.453 15.484 1 98.62 427 VAL B CA 1
ATOM 8162 C C . VAL B 1 427 ? -0.668 28.656 14.898 1 98.62 427 VAL B C 1
ATOM 8164 O O . VAL B 1 427 ? -0.227 29.25 13.914 1 98.62 427 VAL B O 1
ATOM 8167 N N . THR B 1 428 ? -1.758 28.969 15.5 1 98.62 428 THR B N 1
ATOM 8168 C CA . THR B 1 428 ? -2.582 30.078 15.008 1 98.62 428 THR B CA 1
ATOM 8169 C C . THR B 1 428 ? -1.821 31.391 15.086 1 98.62 428 THR B C 1
ATOM 8171 O O . THR B 1 428 ? -1.842 32.188 14.141 1 98.62 428 THR B O 1
ATOM 8174 N N . ASN B 1 429 ? -1.171 31.609 16.203 1 98 429 ASN B N 1
ATOM 8175 C CA . ASN B 1 429 ? -0.39 32.844 16.359 1 98 429 ASN B CA 1
ATOM 8176 C C . ASN B 1 429 ? 0.75 32.906 15.352 1 98 429 ASN B C 1
ATOM 8178 O O . ASN B 1 429 ? 1.002 33.969 14.773 1 98 429 ASN B O 1
ATOM 8182 N N . MET B 1 430 ? 1.469 31.844 15.18 1 98.19 430 MET B N 1
ATOM 8183 C CA . MET B 1 430 ? 2.58 31.812 14.234 1 98.19 430 MET B CA 1
ATOM 8184 C C . MET B 1 430 ? 2.102 32.094 12.812 1 98.19 430 MET B C 1
ATOM 8186 O O . MET B 1 430 ? 2.688 32.938 12.117 1 98.19 430 MET B O 1
ATOM 8190 N N . LEU B 1 431 ? 1.07 31.438 12.43 1 98.25 431 LEU B N 1
ATOM 8191 C CA . LEU B 1 431 ? 0.553 31.625 11.078 1 98.25 431 LEU B CA 1
ATOM 8192 C C . LEU B 1 431 ? 0.035 33.031 10.883 1 98.25 431 LEU B C 1
ATOM 8194 O O . LEU B 1 431 ? 0.24 33.656 9.828 1 98.25 431 LEU B O 1
ATOM 8198 N N . HIS B 1 432 ? -0.646 33.5 11.898 1 97.69 432 HIS B N 1
ATOM 8199 C CA . HIS B 1 432 ? -1.144 34.875 11.828 1 97.69 432 HIS B CA 1
ATOM 8200 C C . HIS B 1 432 ? -0.006 35.875 11.617 1 97.69 432 HIS B C 1
ATOM 8202 O O . HIS B 1 432 ? -0.09 36.75 10.742 1 97.69 432 HIS B O 1
ATOM 8208 N N . GLN B 1 433 ? 1.024 35.75 12.359 1 97.31 433 GLN B N 1
ATOM 8209 C CA . GLN B 1 433 ? 2.164 36.656 12.242 1 97.31 433 GLN B CA 1
ATOM 8210 C C . GLN B 1 433 ? 2.848 36.5 10.891 1 97.31 433 GLN B C 1
ATOM 8212 O O . GLN B 1 433 ? 3.129 37.5 10.219 1 97.31 433 GLN B O 1
ATOM 8217 N N . VAL B 1 434 ? 3.133 35.281 10.477 1 97.06 434 VAL B N 1
ATOM 8218 C CA . VAL B 1 434 ? 3.902 35.031 9.266 1 97.06 434 VAL B CA 1
ATOM 8219 C C . VAL B 1 434 ? 3.139 35.531 8.039 1 97.06 434 VAL B C 1
ATOM 8221 O O . VAL B 1 434 ? 3.73 36.125 7.133 1 97.06 434 VAL B O 1
ATOM 8224 N N . LEU B 1 435 ? 1.877 35.344 7.996 1 94.62 435 LEU B N 1
ATOM 8225 C CA . LEU B 1 435 ? 1.084 35.719 6.836 1 94.62 435 LEU B CA 1
ATOM 8226 C C . LEU B 1 435 ? 0.879 37.219 6.801 1 94.62 435 LEU B C 1
ATOM 8228 O O . LEU B 1 435 ? 0.695 37.812 5.727 1 94.62 435 LEU B O 1
ATOM 8232 N N . ASN B 1 436 ? 0.951 37.812 7.953 1 93 436 ASN B N 1
ATOM 8233 C CA . ASN B 1 436 ? 0.769 39.281 8.016 1 93 436 ASN B CA 1
ATOM 8234 C C . ASN B 1 436 ? 2.08 40 7.773 1 93 436 ASN B C 1
ATOM 8236 O O . ASN B 1 436 ? 2.088 41.094 7.184 1 93 436 ASN B O 1
ATOM 8240 N N . ASP B 1 437 ? 3.129 39.406 8.242 1 91.56 437 ASP B N 1
ATOM 8241 C CA . ASP B 1 437 ? 4.371 40.188 8.312 1 91.56 437 ASP B CA 1
ATOM 8242 C C . ASP B 1 437 ? 5.363 39.719 7.246 1 91.56 437 ASP B C 1
ATOM 8244 O O . ASP B 1 437 ? 6.41 40.344 7.059 1 91.56 437 ASP B O 1
ATOM 8248 N N . SER B 1 438 ? 5.023 38.656 6.562 1 91.81 438 SER B N 1
ATOM 8249 C CA . SER B 1 438 ? 6.023 38.125 5.641 1 91.81 438 SER B CA 1
ATOM 8250 C C . SER B 1 438 ? 5.375 37.344 4.496 1 91.81 438 SER B C 1
ATOM 8252 O O . SER B 1 438 ? 4.16 37.156 4.484 1 91.81 438 SER B O 1
ATOM 8254 N N . GLU B 1 439 ? 6.234 36.969 3.516 1 88.06 439 GLU B N 1
ATOM 8255 C CA . GLU B 1 439 ? 5.777 36.156 2.385 1 88.06 439 GLU B CA 1
ATOM 8256 C C . GLU B 1 439 ? 6.379 34.75 2.428 1 88.06 439 GLU B C 1
ATOM 8258 O O . GLU B 1 439 ? 6.324 34.031 1.439 1 88.06 439 GLU B O 1
ATOM 8263 N N . ILE B 1 440 ? 6.844 34.375 3.525 1 92.06 440 ILE B N 1
ATOM 8264 C CA . ILE B 1 440 ? 7.605 33.125 3.652 1 92.06 440 ILE B CA 1
ATOM 8265 C C . ILE B 1 440 ? 6.707 31.938 3.326 1 92.06 440 ILE B C 1
ATOM 8267 O O . ILE B 1 440 ? 7.137 31 2.658 1 92.06 440 ILE B O 1
ATOM 8271 N N . LEU B 1 441 ? 5.465 32 3.783 1 93.19 441 LEU B N 1
ATOM 8272 C CA . LEU B 1 441 ? 4.574 30.859 3.609 1 93.19 441 LEU B CA 1
ATOM 8273 C C . LEU B 1 441 ? 3.471 31.172 2.605 1 93.19 441 LEU B C 1
ATOM 8275 O O . LEU B 1 441 ? 2.484 30.438 2.508 1 93.19 441 LEU B O 1
ATOM 8279 N N . THR B 1 442 ? 3.678 32.219 1.887 1 85.19 442 THR B N 1
ATOM 8280 C CA . THR B 1 442 ? 2.668 32.594 0.902 1 85.19 442 THR B CA 1
ATOM 8281 C C . THR B 1 442 ? 2.516 31.5 -0.153 1 85.19 442 THR B C 1
ATOM 8283 O O . THR B 1 442 ? 3.504 31.062 -0.742 1 85.19 442 THR B O 1
ATOM 8286 N N . GLY B 1 443 ? 1.31 31.047 -0.298 1 81.75 443 GLY B N 1
ATOM 8287 C CA . GLY B 1 443 ? 1.028 30.047 -1.33 1 81.75 443 GLY B CA 1
ATOM 8288 C C . GLY B 1 443 ? 1.287 28.625 -0.879 1 81.75 443 GLY B C 1
ATOM 8289 O O . GLY B 1 443 ? 1.015 27.672 -1.617 1 81.75 443 GLY B O 1
ATOM 8290 N N . TRP B 1 444 ? 1.818 28.516 0.266 1 89.5 444 TRP B N 1
ATOM 8291 C CA . TRP B 1 444 ? 2.105 27.172 0.744 1 89.5 444 TRP B CA 1
ATOM 8292 C C . TRP B 1 444 ? 0.82 26.438 1.113 1 89.5 444 TRP B C 1
ATOM 8294 O O . TRP B 1 444 ? 0.028 26.922 1.921 1 89.5 444 TRP B O 1
ATOM 8304 N N . TYR B 1 445 ? 0.636 25.25 0.586 1 87.94 445 TYR B N 1
ATOM 8305 C CA . TYR B 1 445 ? -0.658 24.578 0.627 1 87.94 445 TYR B CA 1
ATOM 8306 C C . TYR B 1 445 ? -0.964 24.078 2.031 1 87.94 445 TYR B C 1
ATOM 8308 O O . TYR B 1 445 ? -2.131 23.953 2.412 1 87.94 445 TYR B O 1
ATOM 8316 N N . GLN B 1 446 ? -0.017 23.844 2.869 1 93.94 446 GLN B N 1
ATOM 8317 C CA . GLN B 1 446 ? -0.221 23.234 4.176 1 93.94 446 GLN B CA 1
ATOM 8318 C C . GLN B 1 446 ? -0.793 24.25 5.172 1 93.94 446 GLN B C 1
ATOM 8320 O O . GLN B 1 446 ? -1.279 23.859 6.238 1 93.94 446 GLN B O 1
ATOM 8325 N N . VAL B 1 447 ? -0.741 25.484 4.863 1 95.25 447 VAL B N 1
ATOM 8326 C CA . VAL B 1 447 ? -1.173 26.547 5.773 1 95.25 447 VAL B CA 1
ATOM 8327 C C . VAL B 1 447 ? -2.627 26.312 6.18 1 95.25 447 VAL B C 1
ATOM 8329 O O . VAL B 1 447 ? -2.957 26.344 7.367 1 95.25 447 VAL B O 1
ATOM 8332 N N . ILE B 1 448 ? -3.416 26.016 5.258 1 92.81 448 ILE B N 1
ATOM 8333 C CA . ILE B 1 448 ? -4.836 25.812 5.531 1 92.81 448 ILE B CA 1
ATOM 8334 C C . ILE B 1 448 ? -5.027 24.578 6.406 1 92.81 448 ILE B C 1
ATOM 8336 O O . ILE B 1 448 ? -5.84 24.594 7.336 1 92.81 448 ILE B O 1
ATOM 8340 N N . ASP B 1 449 ? -4.281 23.625 6.18 1 93.94 449 ASP B N 1
ATOM 8341 C CA . ASP B 1 449 ? -4.41 22.375 6.93 1 93.94 449 ASP B CA 1
ATOM 8342 C C . ASP B 1 449 ? -3.93 22.547 8.367 1 93.94 449 ASP B C 1
ATOM 8344 O O . ASP B 1 449 ? -4.551 22.031 9.305 1 93.94 449 ASP B O 1
ATOM 8348 N N . TRP B 1 450 ? -2.787 23.188 8.516 1 97.5 450 TRP B N 1
ATOM 8349 C CA . TRP B 1 450 ? -2.301 23.484 9.859 1 97.5 450 TRP B CA 1
ATOM 8350 C C . TRP B 1 450 ? -3.342 24.266 10.664 1 97.5 450 TRP B C 1
ATOM 8352 O O . TRP B 1 450 ? -3.658 23.891 11.797 1 97.5 450 TRP B O 1
ATOM 8362 N N . GLN B 1 451 ? -3.883 25.234 10.031 1 97.69 451 GLN B N 1
ATOM 8363 C CA . GLN B 1 451 ? -4.824 26.094 10.727 1 97.69 451 GLN B CA 1
ATOM 8364 C C . GLN B 1 451 ? -6.148 25.375 10.984 1 97.69 451 GLN B C 1
ATOM 8366 O O . GLN B 1 451 ? -6.785 25.594 12.016 1 97.69 451 GLN B O 1
ATOM 8371 N N . ARG B 1 452 ? -6.562 24.625 10.047 1 95.62 452 ARG B N 1
ATOM 8372 C CA . ARG B 1 452 ? -7.793 23.859 10.242 1 95.62 452 ARG B CA 1
ATOM 8373 C C . ARG B 1 452 ? -7.68 22.938 11.445 1 95.62 452 ARG B C 1
ATOM 8375 O O . ARG B 1 452 ? -8.594 22.875 12.273 1 95.62 452 ARG B O 1
ATOM 8382 N N . THR B 1 453 ? -6.617 22.219 11.539 1 97 453 THR B N 1
ATOM 8383 C CA . THR B 1 453 ? -6.375 21.344 12.68 1 97 453 THR B CA 1
ATOM 8384 C C . THR B 1 453 ? -6.379 22.141 13.984 1 97 453 THR B C 1
ATOM 8386 O O . THR B 1 453 ? -6.996 21.734 14.969 1 97 453 THR B O 1
ATOM 8389 N N . ALA B 1 454 ? -5.73 23.281 13.93 1 98.5 454 ALA B N 1
ATOM 8390 C CA . ALA B 1 454 ? -5.664 24.125 15.109 1 98.5 454 ALA B CA 1
ATOM 8391 C C . ALA B 1 454 ? -7.043 24.672 15.477 1 98.5 454 ALA B C 1
ATOM 8393 O O . ALA B 1 454 ? -7.402 24.734 16.656 1 98.5 454 ALA B O 1
ATOM 8394 N N . THR B 1 455 ? -7.785 25.031 14.523 1 97.75 455 THR B N 1
ATOM 8395 C CA . THR B 1 455 ? -9.102 25.609 14.734 1 97.75 455 THR B CA 1
ATOM 8396 C C . THR B 1 455 ? -10.016 24.641 15.469 1 97.75 455 THR B C 1
ATOM 8398 O O . THR B 1 455 ? -10.68 25 16.438 1 97.75 455 THR B O 1
ATOM 8401 N N . PHE B 1 456 ? -10 23.469 15.047 1 96.19 456 PHE B N 1
ATOM 8402 C CA . PHE B 1 456 ? -10.867 22.484 15.68 1 96.19 456 PHE B CA 1
ATOM 8403 C C . PHE B 1 456 ? -10.352 22.125 17.062 1 96.19 456 PHE B C 1
ATOM 8405 O O . PHE B 1 456 ? -11.141 21.844 17.984 1 96.19 456 PHE B O 1
ATOM 8412 N N . ALA B 1 457 ? -9.055 22.094 17.188 1 97.81 457 ALA B N 1
ATOM 8413 C CA . ALA B 1 457 ? -8.5 21.875 18.531 1 97.81 457 ALA B CA 1
ATOM 8414 C C . ALA B 1 457 ? -8.938 22.984 19.484 1 97.81 457 ALA B C 1
ATOM 8416 O O . ALA B 1 457 ? -9.289 22.719 20.641 1 97.81 457 ALA B O 1
ATOM 8417 N N . LEU B 1 458 ? -8.914 24.25 19 1 97.94 458 LEU B N 1
ATOM 8418 C CA . LEU B 1 458 ? -9.367 25.391 19.797 1 97.94 458 LEU B CA 1
ATOM 8419 C C . LEU B 1 458 ? -10.836 25.25 20.172 1 97.94 458 LEU B C 1
ATOM 8421 O O . LEU B 1 458 ? -11.195 25.375 21.344 1 97.94 458 LEU B O 1
ATOM 8425 N N . ALA B 1 459 ? -11.609 24.938 19.203 1 96 459 ALA B N 1
ATOM 8426 C CA . ALA B 1 459 ? -13.047 24.812 19.422 1 96 459 ALA B CA 1
ATOM 8427 C C . ALA B 1 459 ? -13.352 23.641 20.359 1 96 459 ALA B C 1
ATOM 8429 O O . ALA B 1 459 ? -14.203 23.75 21.234 1 96 459 ALA B O 1
ATOM 8430 N N . GLY B 1 460 ? -12.68 22.547 20.078 1 95.19 460 GLY B N 1
ATOM 8431 C CA . GLY B 1 460 ? -12.898 21.375 20.906 1 95.19 460 GLY B CA 1
ATOM 8432 C C . GLY B 1 460 ? -12.602 21.641 22.375 1 95.19 460 GLY B C 1
ATOM 8433 O O . GLY B 1 460 ? -13.359 21.219 23.25 1 95.19 460 GLY B O 1
ATOM 8434 N N . PHE B 1 461 ? -11.547 22.312 22.625 1 95.12 461 PHE B N 1
ATOM 8435 C CA . PHE B 1 461 ? -11.18 22.625 24 1 95.12 461 PHE B CA 1
ATOM 8436 C C . PHE B 1 461 ? -12.172 23.609 24.609 1 95.12 461 PHE B C 1
ATOM 8438 O O . PHE B 1 461 ? -12.641 23.422 25.734 1 95.12 461 PHE B O 1
ATOM 8445 N N . ALA B 1 462 ? -12.508 24.656 23.891 1 93.12 462 ALA B N 1
ATOM 8446 C CA . ALA B 1 462 ? -13.398 25.688 24.391 1 93.12 462 ALA B CA 1
ATOM 8447 C C . ALA B 1 462 ? -14.781 25.141 24.688 1 93.12 462 ALA B C 1
ATOM 8449 O O . ALA B 1 462 ? -15.453 25.578 25.625 1 93.12 462 ALA B O 1
ATOM 8450 N N . CYS B 1 463 ? -15.18 24.203 23.922 1 89.44 463 CYS B N 1
ATOM 8451 C CA . CYS B 1 463 ? -16.484 23.578 24.125 1 89.44 463 CYS B CA 1
ATOM 8452 C C . CYS B 1 463 ? -16.422 22.547 25.25 1 89.44 463 CYS B C 1
ATOM 8454 O O . CYS B 1 463 ? -17.344 22.453 26.062 1 89.44 463 CYS B O 1
ATOM 8456 N N . GLY B 1 464 ? -15.367 21.812 25.219 1 88 464 GLY B N 1
ATOM 8457 C CA . GLY B 1 464 ? -15.242 20.734 26.188 1 88 464 GLY B CA 1
ATOM 8458 C C . GLY B 1 464 ? -14.914 21.234 27.594 1 88 464 GLY B C 1
ATOM 8459 O O . GLY B 1 464 ? -15.281 20.578 28.578 1 88 464 GLY B O 1
ATOM 8460 N N . TYR B 1 465 ? -14.156 22.344 27.641 1 86.44 465 TYR B N 1
ATOM 8461 C CA . TYR B 1 465 ? -13.75 22.953 28.891 1 86.44 465 TYR B CA 1
ATOM 8462 C C . TYR B 1 465 ? -14.148 24.422 28.938 1 86.44 465 TYR B C 1
ATOM 8464 O O . TYR B 1 465 ? -13.281 25.297 29 1 86.44 465 TYR B O 1
ATOM 8472 N N . PRO B 1 466 ? -15.398 24.688 29.016 1 82.69 466 PRO B N 1
ATOM 8473 C CA . PRO B 1 466 ? -15.891 26.047 28.828 1 82.69 466 PRO B CA 1
ATOM 8474 C C . PRO B 1 466 ? -15.414 27.016 29.906 1 82.69 466 PRO B C 1
ATOM 8476 O O . PRO B 1 466 ? -15.266 28.203 29.656 1 82.69 466 PRO B O 1
ATOM 8479 N N . ILE B 1 467 ? -15.109 26.562 31.078 1 78 467 ILE B N 1
ATOM 8480 C CA . ILE B 1 467 ? -14.797 27.484 32.156 1 78 467 ILE B CA 1
ATOM 8481 C C . ILE B 1 467 ? -13.32 27.375 32.531 1 78 467 ILE B C 1
ATOM 8483 O O . ILE B 1 467 ? -12.875 27.938 33.531 1 78 467 ILE B O 1
ATOM 8487 N N . CYS B 1 468 ? -12.664 26.625 31.766 1 82.62 468 CYS B N 1
ATOM 8488 C CA . CYS B 1 468 ? -11.227 26.547 31.984 1 82.62 468 CYS B CA 1
ATOM 8489 C C . CYS B 1 468 ? -10.555 27.891 31.688 1 82.62 468 CYS B C 1
ATOM 8491 O O . CYS B 1 468 ? -10.953 28.594 30.766 1 82.62 468 CYS B O 1
ATOM 8493 N N . PRO B 1 469 ? -9.523 28.266 32.438 1 82.38 469 PRO B N 1
ATOM 8494 C CA . PRO B 1 469 ? -8.859 29.562 32.281 1 82.38 469 PRO B CA 1
ATOM 8495 C C . PRO B 1 469 ? -8.242 29.734 30.906 1 82.38 469 PRO B C 1
ATOM 8497 O O . PRO B 1 469 ? -8.008 30.875 30.469 1 82.38 469 PRO B O 1
ATOM 8500 N N . LEU B 1 470 ? -8.016 28.641 30.25 1 88.94 470 LEU B N 1
ATOM 8501 C CA . LEU B 1 470 ? -7.414 28.719 28.922 1 88.94 470 LEU B CA 1
ATOM 8502 C C . LEU B 1 470 ? -8.477 28.938 27.859 1 88.94 470 LEU B C 1
ATOM 8504 O O . LEU B 1 470 ? -8.164 29.281 26.719 1 88.94 470 LEU B O 1
ATOM 8508 N N . SER B 1 471 ? -9.703 28.75 28.188 1 89.81 471 SER B N 1
ATOM 8509 C CA . SER B 1 471 ? -10.797 28.766 27.219 1 89.81 471 SER B CA 1
ATOM 8510 C C . SER B 1 471 ? -10.961 30.156 26.594 1 89.81 471 SER B C 1
ATOM 8512 O O . SER B 1 471 ? -11.219 30.266 25.391 1 89.81 471 SER B O 1
ATOM 8514 N N . PRO B 1 472 ? -10.812 31.234 27.406 1 89.69 472 PRO B N 1
ATOM 8515 C CA . PRO B 1 472 ? -10.891 32.562 26.766 1 89.69 472 PRO B CA 1
ATOM 8516 C C . PRO B 1 472 ? -9.797 32.75 25.719 1 89.69 472 PRO B C 1
ATOM 8518 O O . PRO B 1 472 ? -10.062 33.344 24.656 1 89.69 472 PRO B O 1
ATOM 8521 N N . SER B 1 473 ? -8.617 32.344 26.047 1 92.56 473 SER B N 1
ATOM 8522 C CA . SER B 1 473 ? -7.531 32.438 25.078 1 92.56 473 SER B CA 1
ATOM 8523 C C . SER B 1 473 ? -7.836 31.625 23.828 1 92.56 473 SER B C 1
ATOM 8525 O O . SER B 1 473 ? -7.492 32.031 22.719 1 92.56 473 SER B O 1
ATOM 8527 N N . ALA B 1 474 ? -8.445 30.469 24.016 1 95.69 474 ALA B N 1
ATOM 8528 C CA . ALA B 1 474 ? -8.836 29.625 22.875 1 95.69 474 ALA B CA 1
ATOM 8529 C C . ALA B 1 474 ? -9.867 30.344 22 1 95.69 474 ALA B C 1
ATOM 8531 O O . ALA B 1 474 ? -9.766 30.312 20.766 1 95.69 474 ALA B O 1
ATOM 8532 N N . ARG B 1 475 ? -10.797 30.969 22.578 1 93.62 475 ARG B N 1
ATOM 8533 C CA . ARG B 1 475 ? -11.828 31.703 21.844 1 93.62 475 ARG B CA 1
ATOM 8534 C C . ARG B 1 475 ? -11.234 32.875 21.094 1 93.62 475 ARG B C 1
ATOM 8536 O O . ARG B 1 475 ? -11.609 33.156 19.953 1 93.62 475 ARG B O 1
ATOM 8543 N N . LYS B 1 476 ? -10.367 33.562 21.766 1 94.12 476 LYS B N 1
ATOM 8544 C CA . LYS B 1 476 ? -9.672 34.656 21.109 1 94.12 476 LYS B CA 1
ATOM 8545 C C . LYS B 1 476 ? -8.875 34.156 19.906 1 94.12 476 LYS B C 1
ATOM 8547 O O . LYS B 1 476 ? -8.844 34.812 18.859 1 94.12 476 LYS B O 1
ATOM 8552 N N . ALA B 1 477 ? -8.242 33.062 20.109 1 97.12 477 ALA B N 1
ATOM 8553 C CA . ALA B 1 477 ? -7.453 32.469 19.031 1 97.12 477 ALA B CA 1
ATOM 8554 C C . ALA B 1 477 ? -8.344 32.062 17.844 1 97.12 477 ALA B C 1
ATOM 8556 O O . ALA B 1 477 ? -7.895 32.062 16.703 1 97.12 477 ALA B O 1
ATOM 8557 N N . LEU B 1 478 ? -9.594 31.734 18.109 1 97.19 478 LEU B N 1
ATOM 8558 C CA . LEU B 1 478 ? -10.523 31.422 17.031 1 97.19 478 LEU B CA 1
ATOM 8559 C C . LEU B 1 478 ? -10.75 32.625 16.141 1 97.19 478 LEU B C 1
ATOM 8561 O O . LEU B 1 478 ? -10.93 32.5 14.922 1 97.19 478 LEU B O 1
ATOM 8565 N N . THR B 1 479 ? -10.734 33.812 16.703 1 96.31 479 THR B N 1
ATOM 8566 C CA . THR B 1 479 ? -10.844 35.031 15.922 1 96.31 479 THR B CA 1
ATOM 8567 C C . THR B 1 479 ? -9.633 35.219 15.016 1 96.31 479 THR B C 1
ATOM 8569 O O . THR B 1 479 ? -9.766 35.531 13.844 1 96.31 479 THR B O 1
ATOM 8572 N N . ARG B 1 480 ? -8.531 34.969 15.602 1 96.88 480 ARG B N 1
ATOM 8573 C CA . ARG B 1 480 ? -7.297 35.062 14.82 1 96.88 480 ARG B CA 1
ATOM 8574 C C . ARG B 1 480 ? -7.281 34 13.719 1 96.88 480 ARG B C 1
ATOM 8576 O O . ARG B 1 480 ? -6.742 34.219 12.641 1 96.88 480 ARG B O 1
ATOM 8583 N N . ALA B 1 481 ? -7.797 32.812 14.07 1 98.19 481 ALA B N 1
ATOM 8584 C CA . ALA B 1 481 ? -7.883 31.766 13.07 1 98.19 481 ALA B CA 1
ATOM 8585 C C . ALA B 1 481 ? -8.664 32.219 11.844 1 98.19 481 ALA B C 1
ATOM 8587 O O . ALA B 1 481 ? -8.289 31.922 10.711 1 98.19 481 ALA B O 1
ATOM 8588 N N . ALA B 1 482 ? -9.734 32.906 12.055 1 97.12 482 ALA B N 1
ATOM 8589 C CA . ALA B 1 482 ? -10.531 33.438 10.953 1 97.12 482 ALA B CA 1
ATOM 8590 C C . ALA B 1 482 ? -9.711 34.375 10.078 1 97.12 482 ALA B C 1
ATOM 8592 O O . ALA B 1 482 ? -9.82 34.375 8.852 1 97.12 482 ALA B O 1
ATOM 8593 N N . GLU B 1 483 ? -8.914 35.188 10.688 1 96.5 483 GLU B N 1
ATOM 8594 C CA . GLU B 1 483 ? -8.055 36.094 9.953 1 96.5 483 GLU B CA 1
ATOM 8595 C C . GLU B 1 483 ? -7.023 35.344 9.125 1 96.5 483 GLU B C 1
ATOM 8597 O O . GLU B 1 483 ? -6.715 35.75 7.996 1 96.5 483 GLU B O 1
ATOM 8602 N N . VAL B 1 484 ? -6.488 34.312 9.703 1 96.81 484 VAL B N 1
ATOM 8603 C CA . VAL B 1 484 ? -5.52 33.5 8.992 1 96.81 484 VAL B CA 1
ATOM 8604 C C . VAL B 1 484 ? -6.168 32.906 7.746 1 96.81 484 VAL B C 1
ATOM 8606 O O . VAL B 1 484 ? -5.582 32.906 6.66 1 96.81 484 VAL B O 1
ATOM 8609 N N . PHE B 1 485 ? -7.367 32.375 7.867 1 94.62 485 PHE B N 1
ATOM 8610 C CA . PHE B 1 485 ? -8.086 31.781 6.734 1 94.62 485 PHE B CA 1
ATOM 8611 C C . PHE B 1 485 ? -8.391 32.844 5.688 1 94.62 485 PHE B C 1
ATOM 8613 O O . PHE B 1 485 ? -8.336 32.562 4.484 1 94.62 485 PHE B O 1
ATOM 8620 N N . GLU B 1 486 ? -8.68 34 6.148 1 93 486 GLU B N 1
ATOM 8621 C CA . GLU B 1 486 ? -8.953 35.094 5.227 1 93 486 GLU B CA 1
ATOM 8622 C C . GLU B 1 486 ? -7.723 35.406 4.383 1 93 486 GLU B C 1
ATOM 8624 O O . GLU B 1 486 ? -7.816 35.562 3.164 1 93 486 GLU B O 1
ATOM 8629 N N . ARG B 1 487 ? -6.621 35.469 5.035 1 90.25 487 ARG B N 1
ATOM 8630 C CA . ARG B 1 487 ? -5.375 35.781 4.352 1 90.25 487 ARG B CA 1
ATOM 8631 C C . ARG B 1 487 ? -4.941 34.656 3.418 1 90.25 487 ARG B C 1
ATOM 8633 O O . ARG B 1 487 ? -4.262 34.906 2.42 1 90.25 487 ARG B O 1
ATOM 8640 N N . SER B 1 488 ? -5.324 33.531 3.75 1 88.69 488 SER B N 1
ATOM 8641 C CA . SER B 1 488 ? -4.941 32.375 2.938 1 88.69 488 SER B CA 1
ATOM 8642 C C . SER B 1 488 ? -5.961 32.125 1.829 1 88.69 488 SER B C 1
ATOM 8644 O O . SER B 1 488 ? -5.832 31.156 1.073 1 88.69 488 SER B O 1
ATOM 8646 N N . GLY B 1 489 ? -7.016 32.875 1.801 1 82.25 489 GLY B N 1
ATOM 8647 C CA . GLY B 1 489 ? -7.977 32.812 0.712 1 82.25 489 GLY B CA 1
ATOM 8648 C C . GLY B 1 489 ? -8.961 31.656 0.857 1 82.25 489 GLY B C 1
ATOM 8649 O O . GLY B 1 489 ? -9.305 31 -0.127 1 82.25 489 GLY B O 1
ATOM 8650 N N . SER B 1 490 ? -9.391 31.391 2.006 1 86.19 490 SER B N 1
ATOM 8651 C CA . SER B 1 490 ? -10.359 30.328 2.25 1 86.19 490 SER B CA 1
ATOM 8652 C C . SER B 1 490 ? -11.602 30.875 2.951 1 86.19 490 SER B C 1
ATOM 8654 O O . SER B 1 490 ? -11.773 30.688 4.156 1 86.19 490 SER B O 1
ATOM 8656 N N . PRO B 1 491 ? -12.508 31.359 2.232 1 87.06 491 PRO B N 1
ATOM 8657 C CA . PRO B 1 491 ? -13.688 31.984 2.84 1 87.06 491 PRO B CA 1
ATOM 8658 C C . PRO B 1 491 ? -14.562 31 3.6 1 87.06 491 PRO B C 1
ATOM 8660 O O . PRO B 1 491 ? -15.148 31.344 4.621 1 87.06 491 PRO B O 1
ATOM 8663 N N . ASP B 1 492 ? -14.672 29.828 3.102 1 85.62 492 ASP B N 1
ATOM 8664 C CA . ASP B 1 492 ? -15.477 28.812 3.785 1 85.62 492 ASP B CA 1
ATOM 8665 C C . ASP B 1 492 ? -14.93 28.531 5.184 1 85.62 492 ASP B C 1
ATOM 8667 O O . ASP B 1 492 ? -15.703 28.328 6.125 1 85.62 492 ASP B O 1
ATOM 8671 N N . MET B 1 493 ? -13.656 28.594 5.305 1 91 493 MET B N 1
ATOM 8672 C CA . MET B 1 493 ? -13.039 28.297 6.594 1 91 493 MET B CA 1
ATOM 8673 C C . MET B 1 493 ? -13.156 29.5 7.539 1 91 493 MET B C 1
ATOM 8675 O O . MET B 1 493 ? -13.148 29.328 8.758 1 91 493 MET B O 1
ATOM 8679 N N . VAL B 1 494 ? -13.266 30.688 6.941 1 93.94 494 VAL B N 1
ATOM 8680 C CA . VAL B 1 494 ? -13.523 31.875 7.754 1 93.94 494 VAL B CA 1
ATOM 8681 C C . VAL B 1 494 ? -14.875 31.734 8.445 1 93.94 494 VAL B C 1
ATOM 8683 O O . VAL B 1 494 ? -14.984 31.953 9.656 1 93.94 494 VAL B O 1
ATOM 8686 N N . GLN B 1 495 ? -15.844 31.344 7.68 1 91.06 495 GLN B N 1
ATOM 8687 C CA . GLN B 1 495 ? -17.188 31.156 8.227 1 91.06 495 GLN B CA 1
ATOM 8688 C C . GLN B 1 495 ? -17.219 30.062 9.273 1 91.06 495 GLN B C 1
ATOM 8690 O O . GLN B 1 495 ? -17.906 30.172 10.289 1 91.06 495 GLN B O 1
ATOM 8695 N N . LEU B 1 496 ? -16.484 29.062 9.008 1 90.75 496 LEU B N 1
ATOM 8696 C CA . LEU B 1 496 ? -16.406 27.969 9.969 1 90.75 496 LEU B CA 1
ATOM 8697 C C . LEU B 1 496 ? -15.828 28.438 11.297 1 90.75 496 LEU B C 1
ATOM 8699 O O . LEU B 1 496 ? -16.375 28.141 12.359 1 90.75 496 LEU B O 1
ATOM 8703 N N . ALA B 1 497 ? -14.727 29.156 11.25 1 94.31 497 ALA B N 1
ATOM 8704 C CA . ALA B 1 497 ? -14.086 29.656 12.461 1 94.31 497 ALA B CA 1
ATOM 8705 C C . ALA B 1 497 ? -15.016 30.578 13.242 1 94.31 497 ALA B C 1
ATOM 8707 O O . ALA B 1 497 ? -15.07 30.516 14.469 1 94.31 497 ALA B O 1
ATOM 8708 N N . GLN B 1 498 ? -15.75 31.344 12.531 1 93.5 498 GLN B N 1
ATOM 8709 C CA . GLN B 1 498 ? -16.688 32.281 13.172 1 93.5 498 GLN B CA 1
ATOM 8710 C C . GLN B 1 498 ? -17.859 31.531 13.789 1 93.5 498 GLN B C 1
ATOM 8712 O O . GLN B 1 498 ? -18.297 31.859 14.891 1 93.5 498 GLN B O 1
ATOM 8717 N N . THR B 1 499 ? -18.344 30.562 13.086 1 90.19 499 THR B N 1
ATOM 8718 C CA . THR B 1 499 ? -19.438 29.766 13.609 1 90.19 499 THR B CA 1
ATOM 8719 C C . THR B 1 499 ? -19.016 29.031 14.883 1 90.19 499 THR B C 1
ATOM 8721 O O . THR B 1 499 ? -19.781 28.953 15.844 1 90.19 499 THR B O 1
ATOM 8724 N N . LEU B 1 500 ? -17.828 28.516 14.828 1 93 500 LEU B N 1
ATOM 8725 C CA . LEU B 1 500 ? -17.312 27.797 15.984 1 93 500 LEU B CA 1
ATOM 8726 C C . LEU B 1 500 ? -17.125 28.734 17.172 1 93 500 LEU B C 1
ATOM 8728 O O . LEU B 1 500 ? -17.422 28.375 18.312 1 93 500 LEU B O 1
ATOM 8732 N N . LYS B 1 501 ? -16.656 29.922 16.891 1 92.69 501 LYS B N 1
ATOM 8733 C CA . LYS B 1 501 ? -16.516 30.938 17.938 1 92.69 501 LYS B CA 1
ATOM 8734 C C . LYS B 1 501 ? -17.859 31.25 18.594 1 92.69 501 LYS B C 1
ATOM 8736 O O . LYS B 1 501 ? -17.953 31.297 19.812 1 92.69 501 LYS B O 1
ATOM 8741 N N . THR B 1 502 ? -18.828 31.422 17.766 1 90.62 502 THR B N 1
ATOM 8742 C CA . THR B 1 502 ? -20.156 31.734 18.266 1 90.62 502 THR B CA 1
ATOM 8743 C C . THR B 1 502 ? -20.703 30.594 19.094 1 90.62 502 THR B C 1
ATOM 8745 O O . THR B 1 502 ? -21.281 30.812 20.172 1 90.62 502 THR B O 1
ATOM 8748 N N . LYS B 1 503 ? -20.5 29.453 18.609 1 89.5 503 LYS B N 1
ATOM 8749 C CA . LYS B 1 503 ? -20.984 28.281 19.344 1 89.5 503 LYS B CA 1
ATOM 8750 C C . LYS B 1 503 ? -20.281 28.141 20.688 1 89.5 503 LYS B C 1
ATOM 8752 O O . LYS B 1 503 ? -20.906 27.75 21.672 1 89.5 503 LYS B O 1
ATOM 8757 N N . CYS B 1 504 ? -19.016 28.344 20.703 1 88.94 504 CYS B N 1
ATOM 8758 C CA . CYS B 1 504 ? -18.266 28.297 21.953 1 88.94 504 CYS B CA 1
ATOM 8759 C C . CYS B 1 504 ? -18.828 29.297 22.969 1 88.94 504 CYS B C 1
ATOM 8761 O O . CYS B 1 504 ? -18.953 28.984 24.156 1 88.94 504 CYS B O 1
ATOM 8763 N N . LEU B 1 505 ? -19.188 30.422 22.484 1 88.5 505 LEU B N 1
ATOM 8764 C CA . LEU B 1 505 ? -19.766 31.453 23.344 1 88.5 505 LEU B CA 1
ATOM 8765 C C . LEU B 1 505 ? -21.125 31.031 23.875 1 88.5 505 LEU B C 1
ATOM 8767 O O . LEU B 1 505 ? -21.453 31.266 25.031 1 88.5 505 LEU B O 1
ATOM 8771 N N . ASP B 1 506 ? -21.875 30.438 23.031 1 86.38 506 ASP B N 1
ATOM 8772 C CA . ASP B 1 506 ? -23.188 29.938 23.438 1 86.38 506 ASP B CA 1
ATOM 8773 C C . ASP B 1 506 ? -23.062 28.906 24.562 1 86.38 506 ASP B C 1
ATOM 8775 O O . ASP B 1 506 ? -23.844 28.922 25.516 1 86.38 506 ASP B O 1
ATOM 8779 N N . ILE B 1 507 ? -22.141 28.094 24.375 1 85.19 507 ILE B N 1
ATOM 8780 C CA . ILE B 1 507 ? -21.953 27.016 25.344 1 85.19 507 ILE B CA 1
ATOM 8781 C C . ILE B 1 507 ? -21.5 27.594 26.672 1 85.19 507 ILE B C 1
ATOM 8783 O O . ILE B 1 507 ? -21.953 27.172 27.734 1 85.19 507 ILE B O 1
ATOM 8787 N N . VAL B 1 508 ? -20.641 28.594 26.672 1 82.56 508 VAL B N 1
ATOM 8788 C CA . VAL B 1 508 ? -20.172 29.25 27.875 1 82.56 508 VAL B CA 1
ATOM 8789 C C . VAL B 1 508 ? -21.328 29.953 28.562 1 82.56 508 VAL B C 1
ATOM 8791 O O . VAL B 1 508 ? -21.484 29.875 29.797 1 82.56 508 VAL B O 1
ATOM 8794 N N . GLN B 1 509 ? -22.141 30.531 27.781 1 82.69 509 GLN B N 1
ATOM 8795 C CA . GLN B 1 509 ? -23.297 31.25 28.328 1 82.69 509 GLN B CA 1
ATOM 8796 C C . GLN B 1 509 ? -24.297 30.281 28.953 1 82.69 509 GLN B C 1
ATOM 8798 O O . GLN B 1 509 ? -24.844 30.547 30.031 1 82.69 509 GLN B O 1
ATOM 8803 N N . ALA B 1 510 ? -24.469 29.234 28.281 1 78.88 510 ALA B N 1
ATOM 8804 C CA . ALA B 1 510 ? -25.375 28.219 28.812 1 78.88 510 ALA B CA 1
ATOM 8805 C C . ALA B 1 510 ? -24.844 27.641 30.125 1 78.88 510 ALA B C 1
ATOM 8807 O O . ALA B 1 510 ? -25.609 27.375 31.047 1 78.88 510 ALA B O 1
ATOM 8808 N N . PHE B 1 511 ? -23.656 27.438 30.078 1 76.62 511 PHE B N 1
ATOM 8809 C CA . PHE B 1 511 ? -23.016 26.891 31.266 1 76.62 511 PHE B CA 1
ATOM 8810 C C . PHE B 1 511 ? -23.109 27.875 32.438 1 76.62 511 PHE B C 1
ATOM 8812 O O . PHE B 1 511 ? -23.406 27.484 33.562 1 76.62 511 PHE B O 1
ATOM 8819 N N . CYS B 1 512 ? -22.828 29.109 32.125 1 73.25 512 CYS B N 1
ATOM 8820 C CA . CYS B 1 512 ? -22.891 30.156 33.156 1 73.25 512 CYS B CA 1
ATOM 8821 C C . CYS B 1 512 ? -24.312 30.328 33.656 1 73.25 512 CYS B C 1
ATOM 8823 O O . CYS B 1 512 ? -24.531 30.516 34.844 1 73.25 512 CYS B O 1
ATOM 8825 N N . ALA B 1 513 ? -25.172 30.281 32.781 1 72.75 513 ALA B N 1
ATOM 8826 C CA . ALA B 1 513 ? -26.578 30.391 33.156 1 72.75 513 ALA B CA 1
ATOM 8827 C C . ALA B 1 513 ? -26.984 29.266 34.094 1 72.75 513 ALA B C 1
ATOM 8829 O O . ALA B 1 513 ? -27.75 29.469 35.062 1 72.75 513 ALA B O 1
ATOM 8830 N N . ARG B 1 514 ? -26.438 28.219 33.844 1 70.81 514 ARG B N 1
ATOM 8831 C CA . ARG B 1 514 ? -26.75 27.062 34.688 1 70.81 514 ARG B CA 1
ATOM 8832 C C . ARG B 1 514 ? -26.141 27.219 36.062 1 70.81 514 ARG B C 1
ATOM 8834 O O . ARG B 1 514 ? -26.703 26.719 37.062 1 70.81 514 ARG B O 1
ATOM 8841 N N . LEU B 1 515 ? -25 27.891 36.094 1 65.62 515 LEU B N 1
ATOM 8842 C CA . LEU B 1 515 ? -24.312 28.062 37.375 1 65.62 515 LEU B CA 1
ATOM 8843 C C . LEU B 1 515 ? -24.766 29.359 38.062 1 65.62 515 LEU B C 1
ATOM 8845 O O . LEU B 1 515 ? -24.391 29.625 39.188 1 65.62 515 LEU B O 1
ATOM 8849 N N . GLY B 1 516 ? -25.672 30.078 37.438 1 60.59 516 GLY B N 1
ATOM 8850 C CA . GLY B 1 516 ? -26.109 31.359 38 1 60.59 516 GLY B CA 1
ATOM 8851 C C . GLY B 1 516 ? -25.062 32.438 37.906 1 60.59 516 GLY B C 1
ATOM 8852 O O . GLY B 1 516 ? -25.078 33.375 38.688 1 60.59 516 GLY B O 1
ATOM 8853 N N . ILE B 1 517 ? -23.969 32.156 37.125 1 54.81 517 ILE B N 1
ATOM 8854 C CA . ILE B 1 517 ? -22.906 33.125 36.969 1 54.81 517 ILE B CA 1
ATOM 8855 C C . ILE B 1 517 ? -23.297 34.125 35.875 1 54.81 517 ILE B C 1
ATOM 8857 O O . ILE B 1 517 ? -23.672 33.75 34.781 1 54.81 517 ILE B O 1
ATOM 8861 N N . VAL B 1 518 ? -23.609 35.469 36.156 1 50.62 518 VAL B N 1
ATOM 8862 C CA . VAL B 1 518 ? -24.125 36.469 35.25 1 50.62 518 VAL B CA 1
ATOM 8863 C C . VAL B 1 518 ? -23.031 36.875 34.25 1 50.62 518 VAL B C 1
ATOM 8865 O O . VAL B 1 518 ? -23.328 37.094 33.094 1 50.62 518 VAL B O 1
ATOM 8868 N N . THR B 1 519 ? -21.688 37.375 34.688 1 48 519 THR B N 1
ATOM 8869 C CA . THR B 1 519 ? -20.766 37.969 33.719 1 48 519 THR B CA 1
ATOM 8870 C C . THR B 1 519 ? -19.625 37 33.406 1 48 519 THR B C 1
ATOM 8872 O O . THR B 1 519 ? -18.828 36.688 34.312 1 48 519 THR B O 1
ATOM 8875 N N . PRO B 1 520 ? -19.703 36.281 32.281 1 46.16 520 PRO B N 1
ATOM 8876 C CA . PRO B 1 520 ? -18.609 35.375 31.969 1 46.16 520 PRO B CA 1
ATOM 8877 C C . PRO B 1 520 ? -17.266 36.094 31.828 1 46.16 520 PRO B C 1
ATOM 8879 O O . PRO B 1 520 ? -17.234 37.25 31.469 1 46.16 520 PRO B O 1
ATOM 8882 N N . ALA B 1 521 ? -16.172 35.844 32.438 1 44.28 521 ALA B N 1
ATOM 8883 C CA . ALA B 1 521 ? -14.852 36.469 32.438 1 44.28 521 ALA B CA 1
ATOM 8884 C C . ALA B 1 521 ? -14.398 36.812 31.031 1 44.28 521 ALA B C 1
ATOM 8886 O O . ALA B 1 521 ? -14.461 35.969 30.125 1 44.28 521 ALA B O 1
ATOM 8887 N N . ASN B 1 522 ? -14.445 38.125 30.547 1 41.25 522 ASN B N 1
ATOM 8888 C CA . ASN B 1 522 ? -13.93 38.656 29.297 1 41.25 522 ASN B CA 1
ATOM 8889 C C . ASN B 1 522 ? -12.422 38.469 29.172 1 41.25 522 ASN B C 1
ATOM 8891 O O . ASN B 1 522 ? -11.727 38.312 30.172 1 41.25 522 ASN B O 1
ATOM 8895 N N . THR B 1 523 ? -11.938 38.188 27.953 1 41.09 523 THR B N 1
ATOM 8896 C CA . THR B 1 523 ? -10.586 37.906 27.484 1 41.09 523 THR B CA 1
ATOM 8897 C C . THR B 1 523 ? -9.594 38.938 28 1 41.09 523 THR B C 1
ATOM 8899 O O . THR B 1 523 ? -9.805 40.125 27.828 1 41.09 523 THR B O 1
ATOM 8902 N N . PRO B 1 524 ? -8.602 38.719 28.859 1 36.09 524 PRO B N 1
ATOM 8903 C CA . PRO B 1 524 ? -7.555 39.719 29.109 1 36.09 524 PRO B CA 1
ATOM 8904 C C . PRO B 1 524 ? -6.949 40.281 27.828 1 36.09 524 PRO B C 1
ATOM 8906 O O . PRO B 1 524 ? -6.922 39.594 26.797 1 36.09 524 PRO B O 1
ATOM 8909 N N . ALA B 1 525 ? -6.812 41.594 27.578 1 34.41 525 ALA B N 1
ATOM 8910 C CA . ALA B 1 525 ? -6.211 42.312 26.453 1 34.41 525 ALA B CA 1
ATOM 8911 C C . ALA B 1 525 ? -4.891 41.656 26.031 1 34.41 525 ALA B C 1
ATOM 8913 O O . ALA B 1 525 ? -4.156 41.125 26.891 1 34.41 525 ALA B O 1
ATOM 8914 N N . ASP B 1 526 ? -4.734 41.344 24.797 1 35.88 526 ASP B N 1
ATOM 8915 C CA . ASP B 1 526 ? -3.541 40.844 24.125 1 35.88 526 ASP B CA 1
ATOM 8916 C C . ASP B 1 526 ? -2.314 41.688 24.469 1 35.88 526 ASP B C 1
ATOM 8918 O O . ASP B 1 526 ? -2.262 42.875 24.125 1 35.88 526 ASP B O 1
ATOM 8922 N N . GLN B 1 527 ? -1.61 41.688 25.531 1 33.56 527 GLN B N 1
ATOM 8923 C CA . GLN B 1 527 ? -0.356 42.406 25.688 1 33.56 527 GLN B CA 1
ATOM 8924 C C . GLN B 1 527 ? 0.623 42.062 24.578 1 33.56 527 GLN B C 1
ATOM 8926 O O . GLN B 1 527 ? 1.365 41.094 24.672 1 33.56 527 GLN B O 1
ATOM 8931 N N . GLN B 1 528 ? 0.239 42.188 23.312 1 32.19 528 GLN B N 1
ATOM 8932 C CA . GLN B 1 528 ? 1.344 42.219 22.359 1 32.19 528 GLN B CA 1
ATOM 8933 C C . GLN B 1 528 ? 2.367 43.281 22.734 1 32.19 528 GLN B C 1
ATOM 8935 O O . GLN B 1 528 ? 2.039 44.469 22.797 1 32.19 528 GLN B O 1
ATOM 8940 N N . THR B 1 529 ? 3.438 43.094 23.469 1 33.41 529 THR B N 1
ATOM 8941 C CA . THR B 1 529 ? 4.57 43.969 23.734 1 33.41 529 THR B CA 1
ATOM 8942 C C . THR B 1 529 ? 5.082 44.594 22.438 1 33.41 529 THR B C 1
ATOM 8944 O O . THR B 1 529 ? 5.609 43.906 21.578 1 33.41 529 THR B O 1
ATOM 8947 N N . SER B 1 530 ? 4.434 45.594 21.828 1 29.02 530 SER B N 1
ATOM 8948 C CA . SER B 1 530 ? 5.145 46.438 20.859 1 29.02 530 SER B CA 1
ATOM 8949 C C . SER B 1 530 ? 6.438 46.969 21.438 1 29.02 530 SER B C 1
ATOM 8951 O O . SER B 1 530 ? 6.492 47.312 22.625 1 29.02 530 SER B O 1
ATOM 8953 N N . PRO B 1 531 ? 7.699 46.938 20.812 1 33.22 531 PRO B N 1
ATOM 8954 C CA . PRO B 1 531 ? 8.992 47.375 21.344 1 33.22 531 PRO B CA 1
ATOM 8955 C C . PRO B 1 531 ? 8.945 48.812 21.891 1 33.22 531 PRO B C 1
ATOM 8957 O O . PRO B 1 531 ? 9.93 49.281 22.469 1 33.22 531 PRO B O 1
ATOM 8960 N N . GLU B 1 532 ? 8.227 49.812 21.297 1 31.56 532 GLU B N 1
ATOM 8961 C CA . GLU B 1 532 ? 8.648 51.188 21.594 1 31.56 532 GLU B CA 1
ATOM 8962 C C . GLU B 1 532 ? 8.484 51.5 23.078 1 31.56 532 GLU B C 1
ATOM 8964 O O . GLU B 1 532 ? 9.375 52.094 23.688 1 31.56 532 GLU B O 1
ATOM 8969 N N . THR B 1 533 ? 7.277 52.062 23.531 1 29.11 533 THR B N 1
ATOM 8970 C CA . THR B 1 533 ? 7.176 52.938 24.703 1 29.11 533 THR B CA 1
ATOM 8971 C C . THR B 1 533 ? 7.242 52.125 25.984 1 29.11 533 THR B C 1
ATOM 8973 O O . THR B 1 533 ? 6.305 51.406 26.312 1 29.11 533 THR B O 1
ATOM 8976 N N . VAL B 1 534 ? 8.453 51.75 26.484 1 30.33 534 VAL B N 1
ATOM 8977 C CA . VAL B 1 534 ? 8.773 51.281 27.828 1 30.33 534 VAL B CA 1
ATOM 8978 C C . VAL B 1 534 ? 8.203 52.25 28.859 1 30.33 534 VAL B C 1
ATOM 8980 O O . VAL B 1 534 ? 8.875 53.219 29.25 1 30.33 534 VAL B O 1
ATOM 8983 N N . ASP B 1 535 ? 7.125 53.031 28.594 1 26.47 535 ASP B N 1
ATOM 8984 C CA . ASP B 1 535 ? 6.801 53.812 29.766 1 26.47 535 ASP B CA 1
ATOM 8985 C C . ASP B 1 535 ? 6.625 52.938 31 1 26.47 535 ASP B C 1
ATOM 8987 O O . ASP B 1 535 ? 6.125 51.812 30.906 1 26.47 535 ASP B O 1
ATOM 8991 N N . GLU B 1 536 ? 7.254 53.281 32.25 1 26.45 536 GLU B N 1
ATOM 8992 C CA . GLU B 1 536 ? 7.461 52.719 33.562 1 26.45 536 GLU B CA 1
ATOM 8993 C C . GLU B 1 536 ? 6.16 52.156 34.156 1 26.45 536 GLU B C 1
ATOM 8995 O O . GLU B 1 536 ? 6.152 51.094 34.781 1 26.45 536 GLU B O 1
ATOM 9000 N N . SER B 1 537 ? 5.172 53.094 34.406 1 24.22 537 SER B N 1
ATOM 9001 C CA . SER B 1 537 ? 4.445 53.094 35.688 1 24.22 537 SER B CA 1
ATOM 9002 C C . SER B 1 537 ? 3.361 52.031 35.719 1 24.22 537 SER B C 1
ATOM 9004 O O . SER B 1 537 ? 3.078 51.469 36.781 1 24.22 537 SER B O 1
ATOM 9006 N N . SER B 1 538 ? 2.32 52.25 34.875 1 25.5 538 SER B N 1
ATOM 9007 C CA . SER B 1 538 ? 1.01 51.906 35.438 1 25.5 538 SER B CA 1
ATOM 9008 C C . SER B 1 538 ? 0.828 50.406 35.531 1 25.5 538 SER B C 1
ATOM 9010 O O . SER B 1 538 ? 0.925 49.688 34.531 1 25.5 538 SER B O 1
ATOM 9012 N N . VAL B 1 539 ? 1.084 49.875 36.75 1 24.8 539 VAL B N 1
ATOM 9013 C CA . VAL B 1 539 ? 0.792 48.531 37.281 1 24.8 539 VAL B CA 1
ATOM 9014 C C . VAL B 1 539 ? -0.629 48.125 36.906 1 24.8 539 VAL B C 1
ATOM 9016 O O . VAL B 1 539 ? -1.584 48.875 37.156 1 24.8 539 VAL B O 1
ATOM 9019 N N . PRO B 1 540 ? -0.76 47.469 35.875 1 26.55 540 PRO B N 1
ATOM 9020 C CA . PRO B 1 540 ? -2.139 47.125 35.531 1 26.55 540 PRO B CA 1
ATOM 9021 C C . PRO B 1 540 ? -2.994 46.781 36.75 1 26.55 540 PRO B C 1
ATOM 9023 O O . PRO B 1 540 ? -2.482 46.281 37.719 1 26.55 540 PRO B O 1
ATOM 9026 N N . SER B 1 541 ? -3.951 47.625 37 1 24.03 541 SER B N 1
ATOM 9027 C CA . SER B 1 541 ? -4.941 47.531 38.062 1 24.03 541 SER B CA 1
ATOM 9028 C C . SER B 1 541 ? -5.289 46.062 38.344 1 24.03 541 SER B C 1
ATOM 9030 O O . SER B 1 541 ? -5.043 45.188 37.531 1 24.03 541 SER B O 1
ATOM 9032 N N . THR B 1 542 ? -5.984 45.906 39.562 1 22.72 542 THR B N 1
ATOM 9033 C CA . THR B 1 542 ? -6.418 44.812 40.406 1 22.72 542 THR B CA 1
ATOM 9034 C C . THR B 1 542 ? -7.312 43.844 39.625 1 22.72 542 THR B C 1
ATOM 9036 O O . THR B 1 542 ? -8.281 44.281 38.969 1 22.72 542 THR B O 1
ATOM 9039 N N . TYR B 1 543 ? -6.75 42.969 39.125 1 22.34 543 TYR B N 1
ATOM 9040 C CA . TYR B 1 543 ? -7.582 41.844 38.688 1 22.34 543 TYR B CA 1
ATOM 9041 C C . TYR B 1 543 ? -8.672 41.531 39.719 1 22.34 543 TYR B C 1
ATOM 9043 O O . TYR B 1 543 ? -8.375 41.281 40.875 1 22.34 543 TYR B O 1
ATOM 9051 N N . ASN B 1 544 ? -9.656 42.438 39.812 1 22.45 544 ASN B N 1
ATOM 9052 C CA . ASN B 1 544 ? -10.758 42 40.656 1 22.45 544 ASN B CA 1
ATOM 9053 C C . ASN B 1 544 ? -11.039 40.5 40.5 1 22.45 544 ASN B C 1
ATOM 9055 O O . ASN B 1 544 ? -11.617 40.094 39.5 1 22.45 544 ASN B O 1
ATOM 9059 N N . VAL B 1 545 ? -10.078 39.781 40.906 1 24.38 545 VAL B N 1
ATOM 9060 C CA . VAL B 1 545 ? -10.297 38.375 41.188 1 24.38 545 VAL B CA 1
ATOM 9061 C C . VAL B 1 545 ? -11.609 38.188 41.938 1 24.38 545 VAL B C 1
ATOM 9063 O O . VAL B 1 545 ? -11.914 38.938 42.875 1 24.38 545 VAL B O 1
ATOM 9066 N N . MET B 1 546 ? -12.602 37.812 41.438 1 25.62 546 MET B N 1
ATOM 9067 C CA . MET B 1 546 ? -13.68 37.469 42.375 1 25.62 546 MET B CA 1
ATOM 9068 C C . MET B 1 546 ? -13.109 37.062 43.719 1 25.62 546 MET B C 1
ATOM 9070 O O . MET B 1 546 ? -12.148 36.312 43.812 1 25.62 546 MET B O 1
ATOM 9074 N N . SER B 1 547 ? -13.109 37.938 44.812 1 24.41 547 SER B N 1
ATOM 9075 C CA . SER B 1 547 ? -12.781 37.844 46.219 1 24.41 547 SER B CA 1
ATOM 9076 C C . SER B 1 547 ? -13.164 36.469 46.812 1 24.41 547 SER B C 1
ATOM 9078 O O . SER B 1 547 ? -14.281 36.312 47.281 1 24.41 547 SER B O 1
ATOM 9080 N N . ILE B 1 548 ? -13.195 35.406 46.219 1 27.8 548 ILE B N 1
ATOM 9081 C CA . ILE B 1 548 ? -13.172 34.344 47.219 1 27.8 548 ILE B CA 1
ATOM 9082 C C . ILE B 1 548 ? -11.992 34.531 48.156 1 27.8 548 ILE B C 1
ATOM 9084 O O . ILE B 1 548 ? -10.898 34.906 47.719 1 27.8 548 ILE B O 1
ATOM 9088 N N . GLY B 1 549 ? -12.156 34.75 49.438 1 26.25 549 GLY B N 1
ATOM 9089 C CA . GLY B 1 549 ? -11.289 35.188 50.531 1 26.25 549 GLY B CA 1
ATOM 9090 C C . GLY B 1 549 ? -9.859 34.719 50.375 1 26.25 549 GLY B C 1
ATOM 9091 O O . GLY B 1 549 ? -9.625 33.562 49.969 1 26.25 549 GLY B O 1
ATOM 9092 N N . GLU B 1 550 ? -8.805 35.5 50.156 1 29.8 550 GLU B N 1
ATOM 9093 C CA . GLU B 1 550 ? -7.352 35.438 50.25 1 29.8 550 GLU B CA 1
ATOM 9094 C C . GLU B 1 550 ? -6.91 34.469 51.375 1 29.8 550 GLU B C 1
ATOM 9096 O O . GLU B 1 550 ? -5.902 33.781 51.25 1 29.8 550 GLU B O 1
ATOM 9101 N N . GLU B 1 551 ? -7.617 34.531 52.469 1 30.64 551 GLU B N 1
ATOM 9102 C CA . GLU B 1 551 ? -7.352 33.75 53.688 1 30.64 551 GLU B CA 1
ATOM 9103 C C . GLU B 1 551 ? -7.449 32.25 53.375 1 30.64 551 GLU B C 1
ATOM 9105 O O . GLU B 1 551 ? -6.652 31.469 53.906 1 30.64 551 GLU B O 1
ATOM 9110 N N . ALA B 1 552 ? -8.453 31.859 52.594 1 28.03 552 ALA B N 1
ATOM 9111 C CA . ALA B 1 552 ? -8.602 30.422 52.406 1 28.03 552 ALA B CA 1
ATOM 9112 C C . ALA B 1 552 ? -7.555 29.891 51.438 1 28.03 552 ALA B C 1
ATOM 9114 O O . ALA B 1 552 ? -7.039 28.781 51.625 1 28.03 552 ALA B O 1
ATOM 9115 N N . LEU B 1 553 ? -7.078 30.609 50.469 1 28.3 553 LEU B N 1
ATOM 9116 C CA . LEU B 1 553 ? -5.992 30.172 49.594 1 28.3 553 LEU B CA 1
ATOM 9117 C C . LEU B 1 553 ? -4.648 30.266 50.312 1 28.3 553 LEU B C 1
ATOM 9119 O O . LEU B 1 553 ? -3.777 29.422 50.125 1 28.3 553 LEU B O 1
ATOM 9123 N N . ALA B 1 554 ? -4.242 31.328 51 1 29.88 554 ALA B N 1
ATOM 9124 C CA . ALA B 1 554 ? -3.041 31.531 51.812 1 29.88 554 ALA B CA 1
ATOM 9125 C C . ALA B 1 554 ? -2.844 30.375 52.781 1 29.88 554 ALA B C 1
ATOM 9127 O O . ALA B 1 554 ? -1.711 29.969 53.062 1 29.88 554 ALA B O 1
ATOM 9128 N N . ASN B 1 555 ? -3.896 30.094 53.5 1 29.78 555 ASN B N 1
ATOM 9129 C CA . ASN B 1 555 ? -3.76 29.016 54.469 1 29.78 555 ASN B CA 1
ATOM 9130 C C . ASN B 1 555 ? -3.408 27.688 53.812 1 29.78 555 ASN B C 1
ATOM 9132 O O . ASN B 1 555 ? -3.121 26.703 54.5 1 29.78 555 ASN B O 1
ATOM 9136 N N . ILE B 1 556 ? -3.906 27.5 52.594 1 29.69 556 ILE B N 1
ATOM 9137 C CA . ILE B 1 556 ? -3.668 26.125 52.125 1 29.69 556 ILE B CA 1
ATOM 9138 C C . ILE B 1 556 ? -2.361 26.078 51.344 1 29.69 556 ILE B C 1
ATOM 9140 O O . ILE B 1 556 ? -2.172 25.188 50.5 1 29.69 556 ILE B O 1
ATOM 9144 N N . GLY B 1 557 ? -1.162 26.703 51.75 1 28.02 557 GLY B N 1
ATOM 9145 C CA . GLY B 1 557 ? 0.272 26.625 51.531 1 28.02 557 GLY B CA 1
ATOM 9146 C C . GLY B 1 557 ? 0.658 26.828 50.062 1 28.02 557 GLY B C 1
ATOM 9147 O O . GLY B 1 557 ? 1.742 26.422 49.656 1 28.02 557 GLY B O 1
ATOM 9148 N N . LEU B 1 558 ? -0.195 27.297 49.281 1 28.45 558 LEU B N 1
ATOM 9149 C CA . LEU B 1 558 ? 0.074 27.375 47.844 1 28.45 558 LEU B CA 1
ATOM 9150 C C . LEU B 1 558 ? 0.974 28.562 47.531 1 28.45 558 LEU B C 1
ATOM 9152 O O . LEU B 1 558 ? 1.125 28.938 46.375 1 28.45 558 LEU B O 1
ATOM 9156 N N . GLY B 1 559 ? 1.591 29.359 48.281 1 28.31 559 GLY B N 1
ATOM 9157 C CA . GLY B 1 559 ? 2.418 30.547 48.062 1 28.31 559 GLY B CA 1
ATOM 9158 C C . GLY B 1 559 ? 3.658 30.25 47.25 1 28.31 559 GLY B C 1
ATOM 9159 O O . GLY B 1 559 ? 4.324 31.172 46.781 1 28.31 559 GLY B O 1
ATOM 9160 N N . ASN B 1 560 ? 4.34 29.172 47.438 1 27.47 560 ASN B N 1
ATOM 9161 C CA . ASN B 1 560 ? 5.707 29.078 46.938 1 27.47 560 ASN B CA 1
ATOM 9162 C C . ASN B 1 560 ? 5.73 28.656 45.469 1 27.47 560 ASN B C 1
ATOM 9164 O O . ASN B 1 560 ? 6.223 27.578 45.125 1 27.47 560 ASN B O 1
ATOM 9168 N N . LEU B 1 561 ? 4.742 28.984 44.719 1 28.88 561 LEU B N 1
ATOM 9169 C CA . LEU B 1 561 ? 4.789 28.594 43.312 1 28.88 561 LEU B CA 1
ATOM 9170 C C . LEU B 1 561 ? 5.898 29.344 42.562 1 28.88 561 LEU B C 1
ATOM 9172 O O . LEU B 1 561 ? 5.859 30.578 42.469 1 28.88 561 LEU B O 1
ATOM 9176 N N . SER B 1 562 ? 7.164 28.859 42.562 1 26.69 562 SER B N 1
ATOM 9177 C CA . SER B 1 562 ? 8.305 29.484 41.875 1 26.69 562 SER B CA 1
ATOM 9178 C C . SER B 1 562 ? 8.047 29.625 40.406 1 26.69 562 SER B C 1
ATOM 9180 O O . SER B 1 562 ? 7.465 28.734 39.781 1 26.69 562 SER B O 1
ATOM 9182 N N . ASP B 1 563 ? 8.086 30.781 39.781 1 27.47 563 ASP B N 1
ATOM 9183 C CA . ASP B 1 563 ? 8.016 31.391 38.469 1 27.47 563 ASP B CA 1
ATOM 9184 C C . ASP B 1 563 ? 9.008 30.766 37.5 1 27.47 563 ASP B C 1
ATOM 9186 O O . ASP B 1 563 ? 9.43 31.391 36.531 1 27.47 563 ASP B O 1
ATOM 9190 N N . ASP B 1 564 ? 9.602 29.547 37.719 1 26.38 564 ASP B N 1
ATOM 9191 C CA . ASP B 1 564 ? 10.609 29.219 36.719 1 26.38 564 ASP B CA 1
ATOM 9192 C C . ASP B 1 564 ? 9.977 28.984 35.344 1 26.38 564 ASP B C 1
ATOM 9194 O O . ASP B 1 564 ? 9.109 28.125 35.188 1 26.38 564 ASP B O 1
ATOM 9198 N N . PRO B 1 565 ? 10.055 29.938 34.344 1 27.48 565 PRO B N 1
ATOM 9199 C CA . PRO B 1 565 ? 9.477 29.984 33 1 27.48 565 PRO B CA 1
ATOM 9200 C C . PRO B 1 565 ? 9.766 28.734 32.188 1 27.48 565 PRO B C 1
ATOM 9202 O O . PRO B 1 565 ? 9.344 28.625 31.031 1 27.48 565 PRO B O 1
ATOM 9205 N N . SER B 1 566 ? 10.945 28.094 32.469 1 26.72 566 SER B N 1
ATOM 9206 C CA . SER B 1 566 ? 11.438 27.156 31.469 1 26.72 566 SER B CA 1
ATOM 9207 C C . SER B 1 566 ? 10.406 26.078 31.156 1 26.72 566 SER B C 1
ATOM 9209 O O . SER B 1 566 ? 10.094 25.828 30 1 26.72 566 SER B O 1
ATOM 9211 N N . TRP B 1 567 ? 10.703 24.719 31.562 1 26.7 567 TRP B N 1
ATOM 9212 C CA . TRP B 1 567 ? 10.062 23.484 31.125 1 26.7 567 TRP B CA 1
ATOM 9213 C C . TRP B 1 567 ? 8.625 23.406 31.625 1 26.7 567 TRP B C 1
ATOM 9215 O O . TRP B 1 567 ? 8.367 23.594 32.812 1 26.7 567 TRP B O 1
ATOM 9225 N N . ALA B 1 568 ? 7.625 23.672 30.766 1 30.14 568 ALA B N 1
ATOM 9226 C CA . ALA B 1 568 ? 6.211 23.406 31.031 1 30.14 568 ALA B CA 1
ATOM 9227 C C . ALA B 1 568 ? 6.043 22.125 31.844 1 30.14 568 ALA B C 1
ATOM 9229 O O . ALA B 1 568 ? 4.926 21.625 32 1 30.14 568 ALA B O 1
ATOM 9230 N N . GLY B 1 569 ? 7.176 21.531 32.312 1 29.12 569 GLY B N 1
ATOM 9231 C CA . GLY B 1 569 ? 6.922 20.266 33 1 29.12 569 GLY B CA 1
ATOM 9232 C C . GLY B 1 569 ? 6.102 20.422 34.281 1 29.12 569 GLY B C 1
ATOM 9233 O O . GLY B 1 569 ? 5.113 19.719 34.469 1 29.12 569 GLY B O 1
ATOM 9234 N N . GLU B 1 570 ? 6.848 20.734 35.438 1 27.98 570 GLU B N 1
ATOM 9235 C CA . GLU B 1 570 ? 6.234 20.547 36.75 1 27.98 570 GLU B CA 1
ATOM 9236 C C . GLU B 1 570 ? 5.27 21.672 37.062 1 27.98 570 GLU B C 1
ATOM 9238 O O . GLU B 1 570 ? 5.641 22.641 37.75 1 27.98 570 GLU B O 1
ATOM 9243 N N . THR B 1 571 ? 4.668 22.328 36.188 1 28.55 571 THR B N 1
ATOM 9244 C CA . THR B 1 571 ? 3.668 23.219 36.781 1 28.55 571 THR B CA 1
ATOM 9245 C C . THR B 1 571 ? 2.914 22.516 37.906 1 28.55 571 THR B C 1
ATOM 9247 O O . THR B 1 571 ? 2.471 21.375 37.75 1 28.55 571 THR B O 1
ATOM 9250 N N . PRO B 1 572 ? 3.152 22.828 39.125 1 28.83 572 PRO B N 1
ATOM 9251 C CA . PRO B 1 572 ? 2.281 22.281 40.188 1 28.83 572 PRO B CA 1
ATOM 9252 C C . PRO B 1 572 ? 0.849 22.062 39.688 1 28.83 572 PRO B C 1
ATOM 9254 O O . PRO B 1 572 ? 0.401 22.734 38.75 1 28.83 572 PRO B O 1
ATOM 9257 N N . SER B 1 573 ? 0.348 20.812 39.938 1 29.27 573 SER B N 1
ATOM 9258 C CA . SER B 1 573 ? -1.024 20.344 39.781 1 29.27 573 SER B CA 1
ATOM 9259 C C . SER B 1 573 ? -2.027 21.438 40.156 1 29.27 573 SER B C 1
ATOM 9261 O O . SER B 1 573 ? -2.359 21.625 41.312 1 29.27 573 SER B O 1
ATOM 9263 N N . THR B 1 574 ? -1.817 22.641 39.812 1 29.25 574 THR B N 1
ATOM 9264 C CA . THR B 1 574 ? -2.881 23.625 40.031 1 29.25 574 THR B CA 1
ATOM 9265 C C . THR B 1 574 ? -4.25 22.969 39.906 1 29.25 574 THR B C 1
ATOM 9267 O O . THR B 1 574 ? -4.383 21.922 39.25 1 29.25 574 THR B O 1
ATOM 9270 N N . LEU B 1 575 ? -5.312 23.594 40.5 1 30.81 575 LEU B N 1
ATOM 9271 C CA . LEU B 1 575 ? -6.672 23.109 40.688 1 30.81 575 LEU B CA 1
ATOM 9272 C C . LEU B 1 575 ? -7.211 22.453 39.438 1 30.81 575 LEU B C 1
ATOM 9274 O O . LEU B 1 575 ? -7.398 23.125 38.406 1 30.81 575 LEU B O 1
ATOM 9278 N N . LEU B 1 576 ? -6.664 21.328 39.219 1 32.88 576 LEU B N 1
ATOM 9279 C CA . LEU B 1 576 ? -7.246 20.438 38.219 1 32.88 576 LEU B CA 1
ATOM 9280 C C . LEU B 1 576 ? -8.758 20.609 38.156 1 32.88 576 LEU B C 1
ATOM 9282 O O . LEU B 1 576 ? -9.398 20.891 39.188 1 32.88 576 LEU B O 1
ATOM 9286 N N . TRP B 1 577 ? -9.281 20.812 37 1 32.47 577 TRP B N 1
ATOM 9287 C CA . TRP B 1 577 ? -10.711 20.906 36.719 1 32.47 577 TRP B CA 1
ATOM 9288 C C . TRP B 1 577 ? -11.484 19.938 37.625 1 32.47 577 TRP B C 1
ATOM 9290 O O . TRP B 1 577 ? -12.539 20.297 38.156 1 32.47 577 TRP B O 1
ATOM 9300 N N . GLY B 1 578 ? -10.852 18.859 38.031 1 33.31 578 GLY B N 1
ATOM 9301 C CA . GLY B 1 578 ? -11.539 17.984 38.969 1 33.31 578 GLY B CA 1
ATOM 9302 C C . GLY B 1 578 ? -11.703 18.609 40.344 1 33.31 578 GLY B C 1
ATOM 9303 O O . GLY B 1 578 ? -12.758 18.453 40.969 1 33.31 578 GLY B O 1
ATOM 9304 N N . ASP B 1 579 ? -10.688 19.312 40.781 1 34.62 579 ASP B N 1
ATOM 9305 C CA . ASP B 1 579 ? -10.828 19.875 42.125 1 34.62 579 ASP B CA 1
ATOM 9306 C C . ASP B 1 579 ? -11.789 21.047 42.125 1 34.62 579 ASP B C 1
ATOM 9308 O O . ASP B 1 579 ? -12.57 21.219 43.062 1 34.62 579 ASP B O 1
ATOM 9312 N N . LEU B 1 580 ? -11.797 21.781 41.031 1 33 580 LEU B N 1
ATOM 9313 C CA . LEU B 1 580 ? -12.789 22.844 40.938 1 33 580 LEU B CA 1
ATOM 9314 C C . LEU B 1 580 ? -14.203 22.266 40.875 1 33 580 LEU B C 1
ATOM 9316 O O . LEU B 1 580 ? -15.109 22.75 41.562 1 33 580 LEU B O 1
ATOM 9320 N N . MET B 1 581 ? -14.359 21.172 40.156 1 36.75 581 MET B N 1
ATOM 9321 C CA . MET B 1 581 ? -15.695 20.578 40.062 1 36.75 581 MET B CA 1
ATOM 9322 C C . MET B 1 581 ? -16.094 19.922 41.375 1 36.75 581 MET B C 1
ATOM 9324 O O . MET B 1 581 ? -17.281 19.812 41.688 1 36.75 581 MET B O 1
ATOM 9328 N N . ARG B 1 582 ? -15.195 19.344 42.031 1 36.09 582 ARG B N 1
ATOM 9329 C CA . ARG B 1 582 ? -15.531 18.844 43.375 1 36.09 582 ARG B CA 1
ATOM 9330 C C . ARG B 1 582 ? -16.094 19.953 44.25 1 36.09 582 ARG B C 1
ATOM 9332 O O . ARG B 1 582 ? -17.078 19.734 44.969 1 36.09 582 ARG B O 1
ATOM 9339 N N . ASP B 1 583 ? -15.5 21.062 44.156 1 35.5 583 ASP B N 1
ATOM 9340 C CA . ASP B 1 583 ? -16 22.156 44.969 1 35.5 583 ASP B CA 1
ATOM 9341 C C . ASP B 1 583 ? -17.344 22.672 44.469 1 35.5 583 ASP B C 1
ATOM 9343 O O . ASP B 1 583 ? -18.219 23.031 45.25 1 35.5 583 ASP B O 1
ATOM 9347 N N . LEU B 1 584 ? -17.5 22.625 43.156 1 33.47 584 LEU B N 1
ATOM 9348 C CA . LEU B 1 584 ? -18.781 23.031 42.594 1 33.47 584 LEU B CA 1
ATOM 9349 C C . LEU B 1 584 ? -19.844 21.969 42.844 1 33.47 584 LEU B C 1
ATOM 9351 O O . LEU B 1 584 ? -21 22.281 43.125 1 33.47 584 LEU B O 1
ATOM 9355 N N . ASP B 1 585 ? -19.562 20.688 42.688 1 34.06 585 ASP B N 1
ATOM 9356 C CA . ASP B 1 585 ? -20.578 19.672 42.938 1 34.06 585 ASP B CA 1
ATOM 9357 C C . ASP B 1 585 ? -21.016 19.688 44.406 1 34.06 585 ASP B C 1
ATOM 9359 O O . ASP B 1 585 ? -22.172 19.391 44.719 1 34.06 585 ASP B O 1
ATOM 9363 N N . SER B 1 586 ? -20.172 19.859 45.281 1 35.44 586 SER B N 1
ATOM 9364 C CA . SER B 1 586 ? -20.734 19.875 46.625 1 35.44 586 SER B CA 1
ATOM 9365 C C . SER B 1 586 ? -21.812 20.938 46.781 1 35.44 586 SER B C 1
ATOM 9367 O O . SER B 1 586 ? -22.859 20.703 47.406 1 35.44 586 SER B O 1
ATOM 9369 N N . GLY B 1 587 ? -21.641 22.141 46.188 1 31.22 587 GLY B N 1
ATOM 9370 C CA . GLY B 1 587 ? -22.688 23.141 46.312 1 31.22 587 GLY B CA 1
ATOM 9371 C C . GLY B 1 587 ? -23.766 23 45.25 1 31.22 587 GLY B C 1
ATOM 9372 O O . GLY B 1 587 ? -24.938 23.203 45.531 1 31.22 587 GLY B O 1
ATOM 9373 N N . LEU B 1 588 ? -23.375 22.703 44 1 31.45 588 LEU B N 1
ATOM 9374 C CA . LEU B 1 588 ? -24.375 22.734 42.938 1 31.45 588 LEU B CA 1
ATOM 9375 C C . LEU B 1 588 ? -25.203 21.453 42.938 1 31.45 588 LEU B C 1
ATOM 9377 O O . LEU B 1 588 ? -26.312 21.438 42.406 1 31.45 588 LEU B O 1
ATOM 9381 N N . ALA B 1 589 ? -24.844 20.266 43.25 1 32.69 589 ALA B N 1
ATOM 9382 C CA . ALA B 1 589 ? -25.734 19.109 43.375 1 32.69 589 ALA B CA 1
ATOM 9383 C C . ALA B 1 589 ? -26.922 19.422 44.281 1 32.69 589 ALA B C 1
ATOM 9385 O O . ALA B 1 589 ? -28.031 18.938 44.031 1 32.69 589 ALA B O 1
ATOM 9386 N N . SER B 1 590 ? -26.797 20.125 45.312 1 32.06 590 SER B N 1
ATOM 9387 C CA . SER B 1 590 ? -27.938 20.422 46.156 1 32.06 590 SER B CA 1
ATOM 9388 C C . SER B 1 590 ? -28.969 21.266 45.438 1 32.06 590 SER B C 1
ATOM 9390 O O . SER B 1 590 ? -30.172 21.094 45.625 1 32.06 590 SER B O 1
ATOM 9392 N N . SER B 1 591 ? -28.609 22.219 44.562 1 29.44 591 SER B N 1
ATOM 9393 C CA . SER B 1 591 ? -29.609 23.109 44 1 29.44 591 SER B CA 1
ATOM 9394 C C . SER B 1 591 ? -30.234 22.5 42.75 1 29.44 591 SER B C 1
ATOM 9396 O O . SER B 1 591 ? -31.344 22.844 42.375 1 29.44 591 SER B O 1
ATOM 9398 N N . LEU B 1 592 ? -29.547 21.766 41.906 1 28.34 592 LEU B N 1
ATOM 9399 C CA . LEU B 1 592 ? -30.156 21.391 40.625 1 28.34 592 LEU B CA 1
ATOM 9400 C C . LEU B 1 592 ? -31.062 20.172 40.781 1 28.34 592 LEU B C 1
ATOM 9402 O O . LEU B 1 592 ? -31.672 19.703 39.812 1 28.34 592 LEU B O 1
ATOM 9406 N N . GLY B 1 593 ? -31.266 19.453 41.844 1 28.58 593 GLY B N 1
ATOM 9407 C CA . GLY B 1 593 ? -32.219 18.375 42.031 1 28.58 593 GLY B CA 1
ATOM 9408 C C . GLY B 1 593 ? -33.656 18.812 41.812 1 28.58 593 GLY B C 1
ATOM 9409 O O . GLY B 1 593 ? -34.531 17.969 41.594 1 28.58 593 GLY B O 1
ATOM 9410 N N . HIS B 1 594 ? -34.125 20.031 42.219 1 28.22 594 HIS B N 1
ATOM 9411 C CA . HIS B 1 594 ? -35.531 20.359 42.25 1 28.22 594 HIS B CA 1
ATOM 9412 C C . HIS B 1 594 ? -36.062 20.75 40.875 1 28.22 594 HIS B C 1
ATOM 9414 O O . HIS B 1 594 ? -37.219 21.172 40.75 1 28.22 594 HIS B O 1
ATOM 9420 N N . ILE B 1 595 ? -35.344 21.141 39.906 1 26.95 595 ILE B N 1
ATOM 9421 C CA . ILE B 1 595 ? -36.125 21.609 38.75 1 26.95 595 ILE B CA 1
ATOM 9422 C C . ILE B 1 595 ? -36.75 20.438 38.031 1 26.95 595 ILE B C 1
ATOM 9424 O O . ILE B 1 595 ? -36.031 19.625 37.438 1 26.95 595 ILE B O 1
ATOM 9428 N N . GLY B 1 596 ? -37.75 19.656 38.594 1 24.31 596 GLY B N 1
ATOM 9429 C CA . GLY B 1 596 ? -38.75 18.719 38.094 1 24.31 596 GLY B CA 1
ATOM 9430 C C . GLY B 1 596 ? -39.406 19.188 36.812 1 24.31 596 GLY B C 1
ATOM 9431 O O . GLY B 1 596 ? -39.844 20.344 36.719 1 24.31 596 GLY B O 1
ATOM 9432 N N . VAL B 1 597 ? -38.969 18.812 35.625 1 25.53 597 VAL B N 1
ATOM 9433 C CA . VAL B 1 597 ? -39.75 18.969 34.406 1 25.53 597 VAL B CA 1
ATOM 9434 C C . VAL B 1 597 ? -41.188 18.531 34.688 1 25.53 597 VAL B C 1
ATOM 9436 O O . VAL B 1 597 ? -41.438 17.391 35.094 1 25.53 597 VAL B O 1
ATOM 9439 N N . THR B 1 598 ? -42.094 19.375 35.062 1 23.84 598 THR B N 1
ATOM 9440 C CA . THR B 1 598 ? -43.562 19.266 35.156 1 23.84 598 THR B CA 1
ATOM 9441 C C . THR B 1 598 ? -44.125 18.734 33.844 1 23.84 598 THR B C 1
ATOM 9443 O O . THR B 1 598 ? -43.812 19.281 32.75 1 23.84 598 THR B O 1
ATOM 9446 N N . GLU B 1 599 ? -44.438 17.406 33.75 1 25.39 599 GLU B N 1
ATOM 9447 C CA . GLU B 1 599 ? -45.344 16.734 32.844 1 25.39 599 GLU B CA 1
ATOM 9448 C C . GLU B 1 599 ? -46.656 17.484 32.75 1 25.39 599 GLU B C 1
ATOM 9450 O O . GLU B 1 599 ? -47.406 17.547 33.719 1 25.39 599 GLU B O 1
ATOM 9455 N N . SER B 1 600 ? -46.75 18.703 32.156 1 22.64 600 SER B N 1
ATOM 9456 C CA . SER B 1 600 ? -48.062 19.25 31.922 1 22.64 600 SER B CA 1
ATOM 9457 C C . SER B 1 600 ? -48.906 18.312 31.062 1 22.64 600 SER B C 1
ATOM 9459 O O . SER B 1 600 ? -48.531 17.984 29.938 1 22.64 600 SER B O 1
ATOM 9461 N N . SER B 1 601 ? -49.656 17.359 31.688 1 24 601 SER B N 1
ATOM 9462 C CA . SER B 1 601 ? -50.875 16.703 31.281 1 24 601 SER B CA 1
ATOM 9463 C C . SER B 1 601 ? -51.938 17.719 30.828 1 24 601 SER B C 1
ATOM 9465 O O . SER B 1 601 ? -52.5 18.438 31.656 1 24 601 SER B O 1
ATOM 9467 N N . SER B 1 602 ? -51.656 18.578 29.812 1 21.94 602 SER B N 1
ATOM 9468 C CA . SER B 1 602 ? -52.906 19.156 29.328 1 21.94 602 SER B CA 1
ATOM 9469 C C . SER B 1 602 ? -53.875 18.078 28.891 1 21.94 602 SER B C 1
ATOM 9471 O O . SER B 1 602 ? -53.5 17.109 28.234 1 21.94 602 SER B O 1
ATOM 9473 N N . GLN B 1 603 ? -55.031 17.953 29.625 1 22.7 603 GLN B N 1
ATOM 9474 C CA . GLN B 1 603 ? -56.438 17.484 29.516 1 22.7 603 GLN B CA 1
ATOM 9475 C C . GLN B 1 603 ? -57.062 18.016 28.234 1 22.7 603 GLN B C 1
ATOM 9477 O O . GLN B 1 603 ? -58.219 17.672 27.922 1 22.7 603 GLN B O 1
ATOM 9482 N N . THR B 1 604 ? -56.406 18.281 27 1 22.38 604 THR B N 1
ATOM 9483 C CA . THR B 1 604 ? -57.531 18.156 26.047 1 22.38 604 THR B CA 1
ATOM 9484 C C . THR B 1 604 ? -57.781 16.688 25.703 1 22.38 604 THR B C 1
ATOM 9486 O O . THR B 1 604 ? -56.844 15.898 25.609 1 22.38 604 THR B O 1
#

Organism: Fusarium solani (NCBI:txid169388)

pLDDT: mean 77.11, std 24.93, range [21.89, 98.69]

Foldseek 3Di:
DDPDPPPPPPPPPPDDDFLQFADDAPNDGFGLLAPVSLVVVVCVLLVHDCNVVLDDQPDPPPPPVLLVCQLADFPVRLVVLLVCCLQPVCLVQVLDFPVVVVVVQVVQDPDRRGGNDDLLSLLSSLQSQLLVVLVCVVDPDPPDLRGSVSSLVSSVVVLVVPQVDADSSSLNSLQSSLVSCVLSVNLVVSLVSLLSSQVSLVVVVLLVALVPVPDPDPDPCLSPSSVSSNLVSQLVQLVSCSNRVHDRSDDPVSDDADPDFDDQVNQCRRRVPPDDPPDRSSVLSNLSSVLSNLLSVLVVVLSVLQSVLCVVVVHSGCLVPLVSLLVSLVSSVVSCVVVVVSLVPDDPLLAFDFDPDDGLDLLLTATPDDPPDRLSSVLSSLVSSLVSLLSLLSVLSSLLSSDPDDDPPNLSNVVSLVSNLSSLLNLLSHLLCPLVPHCSCRSPSCNLVSLVSSLSSLLSSLLSPVQDPCNLVSLVSLQSSLVSCVSSPHNSVNVVSVVSSVSSVVNNVVVCVLLVNDDRDHRDPDPPPDPPDVPPDDPPDDPVPPCPPPVVVVVVVPPPQDPPVPDPPCNPPPCDPVNVVVVVCVPSVVPPPPPPPPPPPPPD/DDPDPPPPPPPPPPPDDFLQFADDAPNRGFGLLAPVSLVVVVCVLLVHDCNVVVDDQPDPPPPPVLLVCVLADFPVRLVVLLVCCLQAVCLVQVLDFPVVVVVVQVVQDPDRRGGDDDLLSLLSSLQSQLLVVLVCVVDPDPPDLRGSVSSLVSSVVVLVVCLVDADSSSLNSLQSSLVSCVLSVNLVVSLVSLLSSQVSLVVVVLLVALVPVPDPDPDPSLSPSSVSSVLVSQLVQLVSCSNRVHDRSDDPVSDDQDPDFDDQVSLCRRRVPPDDPPDRSSVLSNLSSVLSNLLSVLVVVLSVLQSVLCVVVVHSGCLVPLVSLLVSLVSSVVSCVVVVVSVVPDDPLLAFDFDPDDGLDLPLTATDDDPPDRLSSVLSSLVSSLVNLLSLLSVLSSLLSSDPDDDPPNLSNVVSLVSNLSSLLNLLSHLLCPLVPHCSCRSPSCNLVSLVSSLSSLLSSLLSPVQDPCNLVSLVSLQSSLVSCVSSPHNSVNVVSVVSSVSSVVSNVVVCVLLVNDDRDHRPPDPPPDPPDPPPDDPPDDPVPVCPDPVVVVVVVPPPQDPPVPDPPCNPPPCDPVNVVVVVCVPSVVPPVPPPPPPPPPPD